Protein AF-0000000074319504 (afdb_homodimer)

Radius of gyration: 31.45 Å; Cα contacts (8 Å, |Δi|>4): 2400; chains: 2; bounding box: 63×89×68 Å

Foldseek 3Di:
DPPPPPPPPDPPPPPPDPDPPDCPVPVPPPPPDPVQQQVVKDKKKKKKWKWKWKFFDPLWDTKIWIKIKMKMKIKTDADQQKIWIWMKMWMATPDIDQQVAAIPPQRHGDDPRLLQAALVCSPDGGGLMATADTWMWGDDQQKIKIAFKAADPDQQFHQQQPHNGTKIFGWIKMWGDDPVAFKIKIKIWTAWIDFGSHRDIGGPQCLFCVNPVVPPPPPFDTDDWRTKIKMKMWGDDPFKIWMWMWIDTAQFKIKIKIKIWGDDPFKIKIKMKMKMATPHPDARPPDQRGNGDMWIKIKIKMWTDDPFWIKMKMKMWIAQRFFQARRVRRHARDGPQDDPLDHRGQAHGKIKIKIKIWGDPDPFKIKMKMKMWIDGPALVPCGGHVRSAATKIKIKIWMKGADDDPQHQKMKIKMKMAIAGPDDDDDPNNRPSHHNMMMIMIMMMGIDPPDDPCPDSVPD/DPPPPPPPPDPPPPPPDPDPPDCPVPVPPPPPDPVQQQVVKDKKKKKKWKWKWKFFDPLWDTKIWIKIKMKMKIKTDADQQKIWIWMKMWMATPDIDQQVAAIPPQRHGDDPRLLQAALVCSPDGGGLMATQDTWMWGDDQQKIKIAFKAADPDQQFHQQQPHNGTKIWGWIKMWGDDPVAFKIKIKIWTAWIDFGSHRDIGGPQCLFCVNPVVPPPPPFDTDDWRTKIKMKMWGDDPFKIWMWMWIDTAQFKIKIKIKIWGDDPFKIKIKMKMKMATPHPDDGPPDQRGNGDIWIKIKIKMWTDDDFWIKMKMKMWIAQRFFQARRVRRHARDGPQDDPLDHRGQAHGKMKIKIKIWGDPDPFKIKMKMKMWIDGPALVPCGGHVRRAATKIKIKIWMKGADDDPQHQKMKIKMKMAIAGPDDDDDPNNRPSHHNMMMIMIMMMGIDPPDDPCPDSVPD

Secondary structure (DSSP, 8-state):
--------------------------------SHHHHHHT-EEEEEEEEEEEEEE-STTS--EEEEEEEEEEEEEPPPBTTEEEEEEEEEEEEEEE--TTSPPTTT-PPP-SGGGGS-SSSTT--S-EEEEEEEEEEEEETTEEEEEEEE--B-SSSB----SSS--EEEEEEEEE--TT-SEEEEEEEEEEEE-TT-SS-EEHHHHTTGGGTTSS-TT--PPP---EEEEEEEEE-SSEEEEEEEEEETTTEEEEEEEEEEE-SSEEEEEEEEEEEE---S--TT-S--TT-EEEEEEEEEEEEETTEEEEEEEEEE-SSS-----GGG-----TT--TT---TTB-SEEEEEEEEEEE-SSSEEEEEEEEEEE---TT-TTTBTT-PPPEEEEEEEEEEE--GGGTTEEEEEEEEEEEESSS---GGGTTTTSSEEEEEEEEEEEES-SSGGGTS---/--------------------------------SHHHHHHT-EEEEEEEEEEEEEE-STTS--EEEEEEEEEEEEEPPPBTTEEEEEEEEEEEEEEE--TTSPPTTT-PPP-SGGGGS-SSSTT--S-EEEEEEEEEEEEETTEEEEEEEE--B-SSSB----SSS--EEEEEEEEE--TT-SEEEEEEEEEEEE-TT-SS-EEHHHHTTGGGTTSS-TT--PPP---EEEEEEEEE-SSEEEEEEEEEETTTEEEEEEEEEEE-SSEEEEEEEEEEEE---S--TT-S--TT-EEEEEEEEEEEEETTEEEEEEEEEE-SSS-----GGG-----TT--TT---TTB-SEEEEEEEEEEE-SSSEEEEEEEEEEE---TT-TTTBTT-PPPEEEEEEEEEEE--GGGTTEEEEEEEEEEEESSS---GGGTTTTSSEEEEEEEEEEEES-SSGGGTS---

Organism: NCBI:txid2715131

pLDDT: mean 86.61, std 19.58, range [21.05, 98.81]

Sequence (920 aa):
MRGILILLIFPVLLMAQDHELDTIQEDSWELHSLSDYFSKGKIKGHFRTYFMATNNTKDLSDYYAVGTGLGIGYETAVYKGLQGVISGFIIHNISSSDLTAPDPTTGVLNRYEIGLFDIEHRDNKHDLDRLEELYIKYTNNDHTLIFGKQFLETPVLNAQDSRMRPNLFEGLTYEYINPDKKINWGGGFIYRFSPRSTVDWYSTTETIGLYNSLSEENDKIFPESKGVVYGKIGYMTNKFKIDLWDFYFENLINNSLLTTTFENNHFKFGLQLFYQRSMVNESFEDFYYKADHSSGYLSTMVGYKFNKGIIKAAFSRISNSGQLLIPREYGKEKMYTTMPRERIEGIADANAFYLSTDLKLSESIDLRTSAGYYDLPEPTDSIKNRYGLPSFYHGVIDINYEFHGFLNGMEAHLLLTHKLAKADNIEPRYKINRVNMTNFSFILNYHFNQSKQEDYHGHKMRGILILLIFPVLLMAQDHELDTIQEDSWELHSLSDYFSKGKIKGHFRTYFMATNNTKDLSDYYAVGTGLGIGYETAVYKGLQGVISGFIIHNISSSDLTAPDPTTGVLNRYEIGLFDIEHRDNKHDLDRLEELYIKYTNNDHTLIFGKQFLETPVLNAQDSRMRPNLFEGLTYEYINPDKKINWGGGFIYRFSPRSTVDWYSTTETIGLYNSLSEENDKIFPESKGVVYGKIGYMTNKFKIDLWDFYFENLINNSLLTTTFENNHFKFGLQLFYQRSMVNESFEDFYYKADHSSGYLSTMVGYKFNKGIIKAAFSRISNSGQLLIPREYGKEKMYTTMPRERIEGIADANAFYLSTDLKLSESIDLRTSAGYYDLPEPTDSIKNRYGLPSFYHGVIDINYEFHGFLNGMEAHLLLTHKLAKADNIEPRYKINRVNMTNFSFILNYHFNQSKQEDYHGHK

Nearest PDB structures (foldseek):
  2y2x-assembly2_B  TM=8.230E-01  e=1.203E-19  Pseudomonas aeruginosa PAO1
  2y2x-assembly1_A  TM=8.076E-01  e=6.801E-20  Pseudomonas aeruginosa PAO1
  4ft6-assembly1_A  TM=8.486E-01  e=6.650E-19  Pseudomonas aeruginosa PAO1
  3sys-assembly2_B  TM=8.049E-01  e=2.902E-19  Pseudomonas aeruginosa
  2qtk-assembly2_B  TM=8.249E-01  e=9.842E-18  unclassified

Structure (mmCIF, N/CA/C/O backbone):
data_AF-0000000074319504-model_v1
#
loop_
_entity.id
_entity.type
_entity.pdbx_description
1 polymer 'Outer membrane porin, OprD family'
#
loop_
_atom_site.group_PDB
_atom_site.id
_atom_site.type_symbol
_atom_site.label_atom_id
_atom_site.label_alt_id
_atom_site.label_comp_id
_atom_site.label_asym_id
_atom_site.label_entity_id
_atom_site.label_seq_id
_atom_site.pdbx_PDB_ins_code
_atom_site.Cartn_x
_atom_site.Cartn_y
_atom_site.Cartn_z
_atom_site.occupancy
_atom_site.B_iso_or_equiv
_atom_site.auth_seq_id
_atom_site.auth_comp_id
_atom_site.auth_asym_id
_atom_site.auth_atom_id
_atom_site.pdbx_PDB_model_num
ATOM 1 N N . MET A 1 1 ? 10 14.367 -29.703 1 21.95 1 MET A N 1
ATOM 2 C CA . MET A 1 1 ? 8.656 14.93 -29.797 1 21.95 1 MET A CA 1
ATOM 3 C C . MET A 1 1 ? 7.609 13.938 -29.312 1 21.95 1 MET A C 1
ATOM 5 O O . MET A 1 1 ? 7.133 13.102 -30.078 1 21.95 1 MET A O 1
ATOM 9 N N . ARG A 1 2 ? 7.762 13.328 -28.172 1 23.23 2 ARG A N 1
ATOM 10 C CA . ARG A 1 2 ? 7.082 12.148 -27.641 1 23.23 2 ARG A CA 1
ATOM 11 C C . ARG A 1 2 ? 5.59 12.406 -27.469 1 23.23 2 ARG A C 1
ATOM 13 O O . ARG A 1 2 ? 5.188 13.273 -26.703 1 23.23 2 ARG A O 1
ATOM 20 N N . GLY A 1 3 ? 4.875 12.297 -28.641 1 22.27 3 GLY A N 1
ATOM 21 C CA . GLY A 1 3 ? 3.453 12.547 -28.828 1 22.27 3 GLY A CA 1
ATOM 22 C C . GLY A 1 3 ? 2.582 11.836 -27.812 1 22.27 3 GLY A C 1
ATOM 23 O O . GLY A 1 3 ? 2.684 10.625 -27.625 1 22.27 3 GLY A O 1
ATOM 24 N N . ILE A 1 4 ? 2.387 12.406 -26.75 1 24.52 4 ILE A N 1
ATOM 25 C CA . ILE A 1 4 ? 1.481 12.008 -25.672 1 24.52 4 ILE A CA 1
ATOM 26 C C . ILE A 1 4 ? 0.087 11.75 -26.234 1 24.52 4 ILE A C 1
ATOM 28 O O . ILE A 1 4 ? -0.548 12.672 -26.766 1 24.52 4 ILE A O 1
ATOM 32 N N . LEU A 1 5 ? -0.117 10.562 -26.891 1 22.16 5 LEU A N 1
ATOM 33 C CA . LEU A 1 5 ? -1.44 10.195 -27.375 1 22.16 5 LEU A CA 1
ATOM 34 C C . LEU A 1 5 ? -2.48 10.305 -26.266 1 22.16 5 LEU A C 1
ATOM 36 O O . LEU A 1 5 ? -2.404 9.586 -25.266 1 22.16 5 LEU A O 1
ATOM 40 N N . ILE A 1 6 ? -2.941 11.438 -25.969 1 24.5 6 ILE A N 1
ATOM 41 C CA . ILE A 1 6 ? -4.137 11.734 -25.188 1 24.5 6 ILE A CA 1
ATOM 42 C C . ILE A 1 6 ? -5.312 10.906 -25.703 1 24.5 6 ILE A C 1
ATOM 44 O O . ILE A 1 6 ? -5.777 11.125 -26.828 1 24.5 6 ILE A O 1
ATOM 48 N N . LEU A 1 7 ? -5.281 9.617 -25.516 1 23.94 7 LEU A N 1
ATOM 49 C CA . LEU A 1 7 ? -6.5 8.914 -25.891 1 23.94 7 LEU A CA 1
ATOM 50 C C . LEU A 1 7 ? -7.723 9.57 -25.25 1 23.94 7 LEU A C 1
ATOM 52 O O . LEU A 1 7 ? -7.832 9.648 -24.031 1 23.94 7 LEU A O 1
ATOM 56 N N . LEU A 1 8 ? -8.242 10.547 -25.922 1 23.91 8 LEU A N 1
ATOM 57 C CA . LEU A 1 8 ? -9.578 11.109 -25.75 1 23.91 8 LEU A CA 1
ATOM 58 C C . LEU A 1 8 ? -10.633 10.008 -25.719 1 23.91 8 LEU A C 1
ATOM 60 O O . LEU A 1 8 ? -10.797 9.273 -26.703 1 23.91 8 LEU A O 1
ATOM 64 N N . ILE A 1 9 ? -10.797 9.336 -24.688 1 25.55 9 ILE A N 1
ATOM 65 C CA . ILE A 1 9 ? -11.914 8.414 -24.547 1 25.55 9 ILE A CA 1
ATOM 66 C C . ILE A 1 9 ? -13.219 9.102 -24.938 1 25.55 9 ILE A C 1
ATOM 68 O O . ILE A 1 9 ? -13.648 10.055 -24.281 1 25.55 9 ILE A O 1
ATOM 72 N N . PHE A 1 10 ? -13.461 9.273 -26.25 1 23.5 10 PHE A N 1
ATOM 73 C CA . PHE A 1 10 ? -14.773 9.602 -26.797 1 23.5 10 PHE A CA 1
ATOM 74 C C . PHE A 1 10 ? -15.82 8.609 -26.312 1 23.5 10 PHE A C 1
ATOM 76 O O . PHE A 1 10 ? -15.555 7.406 -26.234 1 23.5 10 PHE A O 1
ATOM 83 N N . PRO A 1 11 ? -16.953 9.039 -25.75 1 27.05 11 PRO A N 1
ATOM 84 C CA . PRO A 1 11 ? -18.125 8.227 -25.422 1 27.05 11 PRO A CA 1
ATOM 85 C C . PRO A 1 11 ? -18.641 7.43 -26.625 1 27.05 11 PRO A C 1
ATOM 87 O O . PRO A 1 11 ? -19.031 8.016 -27.641 1 27.05 11 PRO A O 1
ATOM 90 N N . VAL A 1 12 ? -17.984 6.406 -27.062 1 24.83 12 VAL A N 1
ATOM 91 C CA . VAL A 1 12 ? -18.719 5.59 -28.016 1 24.83 12 VAL A CA 1
ATOM 92 C C . VAL A 1 12 ? -20.062 5.203 -27.438 1 24.83 12 VAL A C 1
ATOM 94 O O . VAL A 1 12 ? -20.141 4.531 -26.406 1 24.83 12 VAL A O 1
ATOM 97 N N . LEU A 1 13 ? -21.062 6.004 -27.656 1 25.22 13 LEU A N 1
ATOM 98 C CA . LEU A 1 13 ? -22.484 5.676 -27.547 1 25.22 13 LEU A CA 1
ATOM 99 C C . LEU A 1 13 ? -22.797 4.391 -28.312 1 25.22 13 LEU A C 1
ATOM 101 O O . LEU A 1 13 ? -22.875 4.395 -29.547 1 25.22 13 LEU A O 1
ATOM 105 N N . LEU A 1 14 ? -22.172 3.268 -27.938 1 24.97 14 LEU A N 1
ATOM 106 C CA . LEU A 1 14 ? -22.703 2.033 -28.531 1 24.97 14 LEU A CA 1
ATOM 107 C C . LEU A 1 14 ? -24.219 1.964 -28.375 1 24.97 14 LEU A C 1
ATOM 109 O O . LEU A 1 14 ? -24.75 2.205 -27.297 1 24.97 14 LEU A O 1
ATOM 113 N N . MET A 1 15 ? -24.938 2.131 -29.453 1 24.53 15 MET A N 1
ATOM 114 C CA . MET A 1 15 ? -26.344 1.807 -29.656 1 24.53 15 MET A CA 1
ATOM 115 C C . MET A 1 15 ? -26.625 0.363 -29.266 1 24.53 15 MET A C 1
ATOM 117 O O . MET A 1 15 ? -26.047 -0.568 -29.828 1 24.53 15 MET A O 1
ATOM 121 N N . ALA A 1 16 ? -26.875 0.075 -27.969 1 26.09 16 ALA A N 1
ATOM 122 C CA . ALA A 1 16 ? -27.406 -1.179 -27.438 1 26.09 16 ALA A CA 1
ATOM 123 C C . ALA A 1 16 ? -28.578 -1.675 -28.281 1 26.09 16 ALA A C 1
ATOM 125 O O . ALA A 1 16 ? -29.609 -0.991 -28.406 1 26.09 16 ALA A O 1
ATOM 126 N N . GLN A 1 17 ? -28.25 -2.506 -29.25 1 24.58 17 GLN A N 1
ATOM 127 C CA . GLN A 1 17 ? -29.375 -3.26 -29.781 1 24.58 17 GLN A CA 1
ATOM 128 C C . GLN A 1 17 ? -30.031 -4.117 -28.703 1 24.58 17 GLN A C 1
ATOM 130 O O . GLN A 1 17 ? -29.344 -4.641 -27.828 1 24.58 17 GLN A O 1
ATOM 135 N N . ASP A 1 18 ? -31.422 -4.168 -28.531 1 26.27 18 ASP A N 1
ATOM 136 C CA . ASP A 1 18 ? -32.438 -4.75 -27.656 1 26.27 18 ASP A CA 1
ATOM 137 C C . ASP A 1 18 ? -32.406 -6.277 -27.703 1 26.27 18 ASP A C 1
ATOM 139 O O . ASP A 1 18 ? -33.406 -6.922 -27.984 1 26.27 18 ASP A O 1
ATOM 143 N N . HIS A 1 19 ? -31.266 -6.934 -27.984 1 27.34 19 HIS A N 1
ATOM 144 C CA . HIS A 1 19 ? -31.703 -8.32 -28.031 1 27.34 19 HIS A CA 1
ATOM 145 C C . HIS A 1 19 ? -32.094 -8.82 -26.641 1 27.34 19 HIS A C 1
ATOM 147 O O . HIS A 1 19 ? -31.562 -8.336 -25.641 1 27.34 19 HIS A O 1
ATOM 153 N N . GLU A 1 20 ? -33.156 -9.711 -26.469 1 27.73 20 GLU A N 1
ATOM 154 C CA . GLU A 1 20 ? -33.844 -10.375 -25.359 1 27.73 20 GLU A CA 1
ATOM 155 C C . GLU A 1 20 ? -32.875 -11.188 -24.516 1 27.73 20 GLU A C 1
ATOM 157 O O . GLU A 1 20 ? -32.562 -12.328 -24.844 1 27.73 20 GLU A O 1
ATOM 162 N N . LEU A 1 21 ? -31.672 -10.656 -24.125 1 27.05 21 LEU A N 1
ATOM 163 C CA . LEU A 1 21 ? -30.766 -11.469 -23.312 1 27.05 21 LEU A CA 1
ATOM 164 C C . LEU A 1 21 ? -31.484 -11.969 -22.062 1 27.05 21 LEU A C 1
ATOM 166 O O . LEU A 1 21 ? -32.344 -11.273 -21.5 1 27.05 21 LEU A O 1
ATOM 170 N N . ASP A 1 22 ? -31.5 -13.211 -21.781 1 29.48 22 ASP A N 1
ATOM 171 C CA . ASP A 1 22 ? -31.891 -13.852 -20.531 1 29.48 22 ASP A CA 1
ATOM 172 C C . ASP A 1 22 ? -31.391 -13.062 -19.328 1 29.48 22 ASP A C 1
ATOM 174 O O . ASP A 1 22 ? -30.203 -12.719 -19.25 1 29.48 22 ASP A O 1
ATOM 178 N N . THR A 1 23 ? -32.25 -12.359 -18.516 1 28.44 23 THR A N 1
ATOM 179 C CA . THR A 1 23 ? -32.25 -11.32 -17.484 1 28.44 23 THR A CA 1
ATOM 180 C C . THR A 1 23 ? -31.453 -11.75 -16.266 1 28.44 23 THR A C 1
ATOM 182 O O . THR A 1 23 ? -31.906 -12.57 -15.469 1 28.44 23 THR A O 1
ATOM 185 N N . ILE A 1 24 ? -30.266 -12.297 -16.281 1 31.89 24 ILE A N 1
ATOM 186 C CA . ILE A 1 24 ? -29.703 -12.047 -14.961 1 31.89 24 ILE A CA 1
ATOM 187 C C . ILE A 1 24 ? -30.281 -10.75 -14.398 1 31.89 24 ILE A C 1
ATOM 189 O O . ILE A 1 24 ? -30.312 -9.727 -15.078 1 31.89 24 ILE A O 1
ATOM 193 N N . GLN A 1 25 ? -31.234 -10.836 -13.477 1 31.58 25 GLN A N 1
ATOM 194 C CA . GLN A 1 25 ? -31.859 -9.711 -12.781 1 31.58 25 GLN A CA 1
ATOM 195 C C . GLN A 1 25 ? -30.859 -8.57 -12.586 1 31.58 25 GLN A C 1
ATOM 197 O O . GLN A 1 25 ? -29.969 -8.648 -11.742 1 31.58 25 GLN A O 1
ATOM 202 N N . GLU A 1 26 ? -30.188 -8.055 -13.523 1 38.66 26 GLU A N 1
ATOM 203 C CA . GLU A 1 26 ? -29.625 -6.711 -13.453 1 38.66 26 GLU A CA 1
ATOM 204 C C . GLU A 1 26 ? -30.562 -5.773 -12.68 1 38.66 26 GLU A C 1
ATOM 206 O O . GLU A 1 26 ? -31.609 -5.367 -13.188 1 38.66 26 GLU A O 1
ATOM 211 N N . ASP A 1 27 ? -30.969 -6.102 -11.492 1 39.41 27 ASP A N 1
ATOM 212 C CA . ASP A 1 27 ? -31.688 -5.008 -10.836 1 39.41 27 ASP A CA 1
ATOM 213 C C . ASP A 1 27 ? -31.172 -3.654 -11.32 1 39.41 27 ASP A C 1
ATOM 215 O O . ASP A 1 27 ? -30 -3.32 -11.117 1 39.41 27 ASP A O 1
ATOM 219 N N . SER A 1 28 ? -31.469 -3.236 -12.438 1 44.66 28 SER A N 1
ATOM 220 C CA . SER A 1 28 ? -31.312 -1.896 -12.984 1 44.66 28 SER A CA 1
ATOM 221 C C . SER A 1 28 ? -31.359 -0.838 -11.891 1 44.66 28 SER A C 1
ATOM 223 O O . SER A 1 28 ? -32.438 -0.33 -11.555 1 44.66 28 SER A O 1
ATOM 225 N N . TRP A 1 29 ? -30.781 -1.142 -10.852 1 52.34 29 TRP A N 1
ATOM 226 C CA . TRP A 1 29 ? -30.797 -0.025 -9.906 1 52.34 29 TRP A CA 1
ATOM 227 C C . TRP A 1 29 ? -30.375 1.271 -10.602 1 52.34 29 TRP A C 1
ATOM 229 O O . TRP A 1 29 ? -29.484 1.268 -11.445 1 52.34 29 TRP A O 1
ATOM 239 N N . GLU A 1 30 ? -31.297 2.072 -10.938 1 60.12 30 GLU A N 1
ATOM 240 C CA . GLU A 1 30 ? -31.062 3.428 -11.43 1 60.12 30 GLU A CA 1
ATOM 241 C C . GLU A 1 30 ? -30.016 4.145 -10.586 1 60.12 30 GLU A C 1
ATOM 243 O O . GLU A 1 30 ? -30.062 4.121 -9.359 1 60.12 30 GLU A O 1
ATOM 248 N N . LEU A 1 31 ? -28.859 4.262 -11.266 1 65.69 31 LEU A N 1
ATOM 249 C CA . LEU A 1 31 ? -27.828 5.074 -10.625 1 65.69 31 LEU A CA 1
ATOM 250 C C . LEU A 1 31 ? -28.328 6.492 -10.375 1 65.69 31 LEU A C 1
ATOM 252 O O . LEU A 1 31 ? -28.594 7.234 -11.328 1 65.69 31 LEU A O 1
ATOM 256 N N . HIS A 1 32 ? -28.75 6.727 -9.211 1 71.38 32 HIS A N 1
ATOM 257 C CA . HIS A 1 32 ? -29.219 8.062 -8.875 1 71.38 32 HIS A CA 1
ATOM 258 C C . HIS A 1 32 ? -28.062 9.016 -8.617 1 71.38 32 HIS A C 1
ATOM 260 O O . HIS A 1 32 ? -28.188 10.227 -8.844 1 71.38 32 HIS A O 1
ATOM 266 N N . SER A 1 33 ? -27.016 8.367 -8.141 1 74.56 33 SER A N 1
ATOM 267 C CA . SER A 1 33 ? -25.828 9.164 -7.863 1 74.56 33 SER A CA 1
ATOM 268 C C . SER A 1 33 ? -24.562 8.344 -8.07 1 74.56 33 SER A C 1
ATOM 270 O O . SER A 1 33 ? -24.609 7.113 -8.086 1 74.56 33 SER A O 1
ATOM 272 N N . LEU A 1 34 ? -23.516 8.984 -8.359 1 78.56 34 LEU A N 1
ATOM 273 C CA . LEU A 1 34 ? -22.219 8.336 -8.484 1 78.56 34 LEU A CA 1
ATOM 274 C C . LEU A 1 34 ? -21.891 7.527 -7.23 1 78.56 34 LEU A C 1
ATOM 276 O O . LEU A 1 34 ? -21.266 6.469 -7.309 1 78.56 34 LEU A O 1
ATOM 280 N N . SER A 1 35 ? -22.438 8 -6.172 1 75.25 35 SER A N 1
ATOM 281 C CA . SER A 1 35 ? -22.203 7.34 -4.895 1 75.25 35 SER A CA 1
ATOM 282 C C . SER A 1 35 ? -22.828 5.949 -4.863 1 75.25 35 SER A C 1
ATOM 284 O O . SER A 1 35 ? -22.328 5.047 -4.199 1 75.25 35 SER A O 1
ATOM 286 N N . ASP A 1 36 ? -23.891 5.824 -5.605 1 76.19 36 ASP A N 1
ATOM 287 C CA . ASP A 1 36 ? -24.562 4.535 -5.652 1 76.19 36 ASP A CA 1
ATOM 288 C C . ASP A 1 36 ? -23.672 3.463 -6.273 1 76.19 36 ASP A C 1
ATOM 290 O O . ASP A 1 36 ? -23.703 2.305 -5.855 1 76.19 36 ASP A O 1
ATOM 294 N N . TYR A 1 37 ? -22.938 3.934 -7.172 1 76.38 37 TYR A N 1
ATOM 295 C CA . TYR A 1 37 ? -22.031 3.023 -7.852 1 76.38 37 TYR A CA 1
ATOM 296 C C . TYR A 1 37 ? -21.016 2.443 -6.875 1 76.38 37 TYR A C 1
ATOM 298 O O . TYR A 1 37 ? -20.641 1.268 -6.973 1 76.38 37 TYR A O 1
ATOM 306 N N . PHE A 1 38 ? -20.672 3.133 -5.906 1 78 38 PHE A N 1
ATOM 307 C CA . PHE A 1 38 ? -19.656 2.715 -4.957 1 78 38 PHE A CA 1
ATOM 308 C C . PHE A 1 38 ? -20.297 2.111 -3.707 1 78 38 PHE A C 1
ATOM 310 O O . PHE A 1 38 ? -19.781 1.134 -3.156 1 78 38 PHE A O 1
ATOM 317 N N . SER A 1 39 ? -21.438 2.611 -3.35 1 75.12 39 SER A N 1
ATOM 318 C CA . SER A 1 39 ? -22.031 2.195 -2.082 1 75.12 39 SER A CA 1
ATOM 319 C C . SER A 1 39 ? -22.688 0.825 -2.201 1 75.12 39 SER A C 1
ATOM 321 O O . SER A 1 39 ? -22.844 0.116 -1.206 1 75.12 39 SER A O 1
ATOM 323 N N . LYS A 1 40 ? -23.047 0.477 -3.383 1 78.56 40 LYS A N 1
ATOM 324 C CA . LYS A 1 40 ? -23.719 -0.804 -3.582 1 78.56 40 LYS A CA 1
ATOM 325 C C . LYS A 1 40 ? -22.734 -1.883 -4.012 1 78.56 40 LYS A C 1
ATOM 327 O O . LYS A 1 40 ? -23.125 -2.932 -4.523 1 78.56 40 LYS A O 1
ATOM 332 N N . GLY A 1 41 ? -21.578 -1.602 -3.842 1 83.56 41 GLY A N 1
ATOM 333 C CA . GLY A 1 41 ? -20.547 -2.578 -4.176 1 83.56 41 GLY A CA 1
ATOM 334 C C . GLY A 1 41 ? -20.359 -3.637 -3.107 1 83.56 41 GLY A C 1
ATOM 335 O O . GLY A 1 41 ? -21.219 -3.803 -2.234 1 83.56 41 GLY A O 1
ATOM 336 N N . LYS A 1 42 ? -19.391 -4.512 -3.33 1 82.75 42 LYS A N 1
ATOM 337 C CA . LYS A 1 42 ? -19.125 -5.621 -2.42 1 82.75 42 LYS A CA 1
ATOM 338 C C . LYS A 1 42 ? -17.688 -5.57 -1.897 1 82.75 42 LYS A C 1
ATOM 340 O O . LYS A 1 42 ? -16.75 -5.34 -2.662 1 82.75 42 LYS A O 1
ATOM 345 N N . ILE A 1 43 ? -17.609 -5.754 -0.52 1 81.81 43 ILE A N 1
ATOM 346 C CA . ILE A 1 43 ? -16.297 -5.812 0.111 1 81.81 43 ILE A CA 1
ATOM 347 C C . ILE A 1 43 ? -15.844 -7.27 0.22 1 81.81 43 ILE A C 1
ATOM 349 O O . ILE A 1 43 ? -16.656 -8.164 0.445 1 81.81 43 ILE A O 1
ATOM 353 N N . LYS A 1 44 ? -14.656 -7.508 -0.036 1 84.75 44 LYS A N 1
ATOM 354 C CA . LYS A 1 44 ? -14.047 -8.82 0.177 1 84.75 44 LYS A CA 1
ATOM 355 C C . LYS A 1 44 ? -12.812 -8.719 1.062 1 84.75 44 LYS A C 1
ATOM 357 O O . LYS A 1 44 ? -12.133 -7.688 1.077 1 84.75 44 LYS A O 1
ATOM 362 N N . GLY A 1 45 ? -12.578 -9.742 1.844 1 85.19 45 GLY A N 1
ATOM 363 C CA . GLY A 1 45 ? -11.422 -9.758 2.725 1 85.19 45 GLY A CA 1
ATOM 364 C C . GLY A 1 45 ? -10.781 -11.133 2.842 1 85.19 45 GLY A C 1
ATOM 365 O O . GLY A 1 45 ? -11.445 -12.148 2.621 1 85.19 45 GLY A O 1
ATOM 366 N N . HIS A 1 46 ? -9.562 -11.094 3.098 1 89 46 HIS A N 1
ATOM 367 C CA . HIS A 1 46 ? -8.789 -12.32 3.225 1 89 46 HIS A CA 1
ATOM 368 C C . HIS A 1 46 ? -7.688 -12.172 4.27 1 89 46 HIS A C 1
ATOM 370 O O . HIS A 1 46 ? -6.961 -11.172 4.273 1 89 46 HIS A O 1
ATOM 376 N N . PHE A 1 47 ? -7.73 -13.07 5.266 1 90.81 47 PHE A N 1
ATOM 377 C CA . PHE A 1 47 ? -6.664 -13.18 6.25 1 90.81 47 PHE A CA 1
ATOM 378 C C . PHE A 1 47 ? -5.855 -14.453 6.039 1 90.81 47 PHE A C 1
ATOM 380 O O . PHE A 1 47 ? -6.418 -15.516 5.758 1 90.81 47 PHE A O 1
ATOM 387 N N . ARG A 1 48 ? -4.516 -14.359 6.141 1 95.69 48 ARG A N 1
ATOM 388 C CA . ARG A 1 48 ? -3.645 -15.516 5.984 1 95.69 48 ARG A CA 1
ATOM 389 C C . ARG A 1 48 ? -2.523 -15.508 7.02 1 95.69 48 ARG A C 1
ATOM 391 O O . ARG A 1 48 ? -1.863 -14.484 7.215 1 95.69 48 ARG A O 1
ATOM 398 N N . THR A 1 49 ? -2.371 -16.562 7.691 1 97.56 49 THR A N 1
ATOM 399 C CA . THR A 1 49 ? -1.179 -16.828 8.484 1 97.56 49 THR A CA 1
ATOM 400 C C . THR A 1 49 ? -0.427 -18.031 7.934 1 97.56 49 THR A C 1
ATOM 402 O O . THR A 1 49 ? -1.015 -19.094 7.73 1 97.56 49 THR A O 1
ATOM 405 N N . TYR A 1 50 ? 0.847 -17.828 7.703 1 98.38 50 TYR A N 1
ATOM 406 C CA . TYR A 1 50 ? 1.653 -18.828 7.02 1 98.38 50 TYR A CA 1
ATOM 407 C C . TYR A 1 50 ? 2.9 -19.172 7.828 1 98.38 50 TYR A C 1
ATOM 409 O O . TYR A 1 50 ? 3.779 -18.328 8.016 1 98.38 50 TYR A O 1
ATOM 417 N N . PHE A 1 51 ? 2.941 -20.375 8.367 1 98.56 51 PHE A N 1
ATOM 418 C CA . PHE A 1 51 ? 4.156 -20.922 8.961 1 98.56 51 PHE A CA 1
ATOM 419 C C . PHE A 1 51 ? 4.871 -21.844 7.984 1 98.56 51 PHE A C 1
ATOM 421 O O . PHE A 1 51 ? 4.27 -22.766 7.445 1 98.56 51 PHE A O 1
ATOM 428 N N . MET A 1 52 ? 6.148 -21.609 7.77 1 98.5 52 MET A N 1
ATOM 429 C CA . MET A 1 52 ? 6.973 -22.453 6.906 1 98.5 52 MET A CA 1
ATOM 430 C C . MET A 1 52 ? 8.312 -22.766 7.574 1 98.5 52 MET A C 1
ATOM 432 O O . MET A 1 52 ? 8.914 -21.906 8.203 1 98.5 52 MET A O 1
ATOM 436 N N . ALA A 1 53 ? 8.711 -23.969 7.453 1 98.62 53 ALA A N 1
ATOM 437 C CA . ALA A 1 53 ? 10.016 -24.359 7.977 1 98.62 53 ALA A CA 1
ATOM 438 C C . ALA A 1 53 ? 10.688 -25.375 7.059 1 98.62 53 ALA A C 1
ATOM 440 O O . ALA A 1 53 ? 10.023 -26.25 6.484 1 98.62 53 ALA A O 1
ATOM 441 N N . THR A 1 54 ? 11.953 -25.234 6.918 1 98.56 54 THR A N 1
ATOM 442 C CA . THR A 1 54 ? 12.758 -26.172 6.152 1 98.56 54 THR A CA 1
ATOM 443 C C . THR A 1 54 ? 13.859 -26.766 7.02 1 98.56 54 THR A C 1
ATOM 445 O O . THR A 1 54 ? 14.656 -26.047 7.613 1 98.56 54 THR A O 1
ATOM 448 N N . ASN A 1 55 ? 13.906 -28.078 7.117 1 98.5 55 ASN A N 1
ATOM 449 C CA . ASN A 1 55 ? 15.008 -28.812 7.738 1 98.5 55 ASN A CA 1
ATOM 450 C C . ASN A 1 55 ? 15.953 -29.391 6.691 1 98.5 55 ASN A C 1
ATOM 452 O O . ASN A 1 55 ? 15.602 -30.344 5.992 1 98.5 55 ASN A O 1
ATOM 456 N N . ASN A 1 56 ? 17.125 -28.859 6.652 1 98.06 56 ASN A N 1
ATOM 457 C CA . ASN A 1 56 ? 18.141 -29.344 5.719 1 98.06 56 ASN A CA 1
ATOM 458 C C . ASN A 1 56 ? 19 -30.438 6.348 1 98.06 56 ASN A C 1
ATOM 460 O O . ASN A 1 56 ? 18.75 -30.859 7.48 1 98.06 56 ASN A O 1
ATOM 464 N N . THR A 1 57 ? 19.891 -31 5.406 1 95.38 57 THR A N 1
ATOM 465 C CA . THR A 1 57 ? 20.781 -32.031 5.895 1 95.38 57 THR A CA 1
ATOM 466 C C . THR A 1 57 ? 21.703 -31.484 6.98 1 95.38 57 THR A C 1
ATOM 468 O O . THR A 1 57 ? 21.906 -30.266 7.074 1 95.38 57 THR A O 1
ATOM 471 N N . LYS A 1 58 ? 22.344 -32.406 7.656 1 90.94 58 LYS A N 1
ATOM 472 C CA . LYS A 1 58 ? 23.203 -32.031 8.781 1 90.94 58 LYS A CA 1
ATOM 473 C C . LYS A 1 58 ? 24.281 -31.062 8.344 1 90.94 58 LYS A C 1
ATOM 475 O O . LYS A 1 58 ? 24.828 -31.172 7.25 1 90.94 58 LYS A O 1
ATOM 480 N N . ASP A 1 59 ? 24.625 -30.016 9.055 1 92 59 ASP A N 1
ATOM 481 C CA . ASP A 1 59 ? 25.688 -29.047 8.867 1 92 59 ASP A CA 1
ATOM 482 C C . ASP A 1 59 ? 25.234 -27.906 7.965 1 92 59 ASP A C 1
ATOM 484 O O . ASP A 1 59 ? 26 -26.969 7.707 1 92 59 ASP A O 1
ATOM 488 N N . LEU A 1 60 ? 24.094 -27.984 7.43 1 96.69 60 LEU A N 1
ATOM 489 C CA . LEU A 1 60 ? 23.531 -26.875 6.66 1 96.69 60 LEU A CA 1
ATOM 490 C C . LEU A 1 60 ? 22.453 -26.156 7.457 1 96.69 60 LEU A C 1
ATOM 492 O O . LEU A 1 60 ? 21.859 -26.734 8.367 1 96.69 60 LEU A O 1
ATOM 496 N N . SER A 1 61 ? 22.203 -24.922 7.137 1 97.12 61 SER A N 1
ATOM 497 C CA . SER A 1 61 ? 21.281 -24.078 7.902 1 97.12 61 SER A CA 1
ATOM 498 C C . SER A 1 61 ? 19.844 -24.547 7.754 1 97.12 61 SER A C 1
ATOM 500 O O . SER A 1 61 ? 19.391 -24.859 6.648 1 97.12 61 SER A O 1
ATOM 502 N N . ASP A 1 62 ? 19.125 -24.656 8.852 1 98.06 62 ASP A N 1
ATOM 503 C CA . ASP A 1 62 ? 17.656 -24.781 8.859 1 98.06 62 ASP A CA 1
ATOM 504 C C . ASP A 1 62 ? 17 -23.391 8.922 1 98.06 62 ASP A C 1
ATOM 506 O O . ASP A 1 62 ? 17.641 -22.422 9.328 1 98.06 62 ASP A O 1
ATOM 510 N N . TYR A 1 63 ? 15.789 -23.344 8.484 1 98.31 63 TYR A N 1
ATOM 511 C CA . TYR A 1 63 ? 15.102 -22.062 8.422 1 98.31 63 TYR A CA 1
ATOM 512 C C . TYR A 1 63 ? 13.656 -22.188 8.891 1 98.31 63 TYR A C 1
ATOM 514 O O . TYR A 1 63 ? 13.078 -23.281 8.844 1 98.31 63 TYR A O 1
ATOM 522 N N . TYR A 1 64 ? 13.109 -21.109 9.367 1 98.31 64 TYR A N 1
ATOM 523 C CA . TYR A 1 64 ? 11.68 -21 9.617 1 98.31 64 TYR A CA 1
ATOM 524 C C . TYR A 1 64 ? 11.203 -19.562 9.422 1 98.31 64 TYR A C 1
ATOM 526 O O . TYR A 1 64 ? 12.008 -18.625 9.445 1 98.31 64 TYR A O 1
ATOM 534 N N . ALA A 1 65 ? 9.93 -19.391 9.141 1 98.38 65 ALA A N 1
ATOM 535 C CA . ALA A 1 65 ? 9.289 -18.078 9.07 1 98.38 65 ALA A CA 1
ATOM 536 C C . ALA A 1 65 ? 7.801 -18.188 9.391 1 98.38 65 ALA A C 1
ATOM 538 O O . ALA A 1 65 ? 7.152 -19.172 9.055 1 98.38 65 ALA A O 1
ATOM 539 N N . VAL A 1 66 ? 7.262 -17.203 10.047 1 98.12 66 VAL A N 1
ATOM 540 C CA . VAL A 1 66 ? 5.832 -17.031 10.281 1 98.12 66 VAL A CA 1
ATOM 541 C C . VAL A 1 66 ? 5.395 -15.648 9.789 1 98.12 66 VAL A C 1
ATOM 543 O O . VAL A 1 66 ? 5.867 -14.625 10.289 1 98.12 66 VAL A O 1
ATOM 546 N N . GLY A 1 67 ? 4.625 -15.664 8.789 1 96.88 67 GLY A N 1
ATOM 547 C CA . GLY A 1 67 ? 4.059 -14.43 8.273 1 96.88 67 GLY A CA 1
ATOM 548 C C . GLY A 1 67 ? 2.551 -14.352 8.43 1 96.88 67 GLY A C 1
ATOM 549 O O . GLY A 1 67 ? 1.864 -15.375 8.367 1 96.88 67 GLY A O 1
ATOM 550 N N . THR A 1 68 ? 2.037 -13.188 8.672 1 95.88 68 THR A N 1
ATOM 551 C CA . THR A 1 68 ? 0.601 -12.938 8.68 1 95.88 68 THR A CA 1
ATOM 552 C C . THR A 1 68 ? 0.253 -11.766 7.762 1 95.88 68 THR A C 1
ATOM 554 O O . THR A 1 68 ? 1.103 -10.922 7.473 1 95.88 68 THR A O 1
ATOM 557 N N . GLY A 1 69 ? -0.913 -11.875 7.148 1 93.25 69 GLY A N 1
ATOM 558 C CA . GLY A 1 69 ? -1.322 -10.812 6.246 1 93.25 69 GLY A CA 1
ATOM 559 C C . GLY A 1 69 ? -2.824 -10.609 6.207 1 93.25 69 GLY A C 1
ATOM 560 O O . GLY A 1 69 ? -3.584 -11.461 6.672 1 93.25 69 GLY A O 1
ATOM 561 N N . LEU A 1 70 ? -3.186 -9.492 5.781 1 89.62 70 LEU A N 1
ATOM 562 C CA . LEU A 1 70 ? -4.578 -9.078 5.641 1 89.62 70 LEU A CA 1
ATOM 563 C C . LEU A 1 70 ? -4.801 -8.367 4.309 1 89.62 70 LEU A C 1
ATOM 565 O O . LEU A 1 70 ? -3.992 -7.527 3.906 1 89.62 70 LEU A O 1
ATOM 569 N N . GLY A 1 71 ? -5.758 -8.836 3.59 1 87.94 71 GLY A N 1
ATOM 570 C CA . GLY A 1 71 ? -6.152 -8.203 2.342 1 87.94 71 GLY A CA 1
ATOM 571 C C . GLY A 1 71 ? -7.602 -7.762 2.328 1 87.94 71 GLY A C 1
ATOM 572 O O . GLY A 1 71 ? -8.469 -8.445 2.881 1 87.94 71 GLY A O 1
ATOM 573 N N . ILE A 1 72 ? -7.855 -6.594 1.734 1 85.5 72 ILE A N 1
ATOM 574 C CA . ILE A 1 72 ? -9.211 -6.09 1.549 1 85.5 72 ILE A CA 1
ATOM 575 C C . ILE A 1 72 ? -9.414 -5.688 0.09 1 85.5 72 ILE A C 1
ATOM 577 O O . ILE A 1 72 ? -8.492 -5.211 -0.567 1 85.5 72 ILE A O 1
ATOM 581 N N . GLY A 1 73 ? -10.539 -6.043 -0.374 1 86.69 73 GLY A N 1
ATOM 582 C CA . GLY A 1 73 ? -10.922 -5.676 -1.729 1 86.69 73 GLY A CA 1
ATOM 583 C C . GLY A 1 73 ? -12.344 -5.148 -1.827 1 86.69 73 GLY A C 1
ATOM 584 O O . GLY A 1 73 ? -13.164 -5.406 -0.95 1 86.69 73 GLY A O 1
ATOM 585 N N . TYR A 1 74 ? -12.562 -4.312 -2.816 1 85.56 74 TYR A N 1
ATOM 586 C CA . TYR A 1 74 ? -13.891 -3.764 -3.082 1 85.56 74 TYR A CA 1
ATOM 587 C C . TYR A 1 74 ? -14.227 -3.844 -4.566 1 85.56 74 TYR A C 1
ATOM 589 O O . TYR A 1 74 ? -13.375 -3.562 -5.418 1 85.56 74 TYR A O 1
ATOM 597 N N . GLU A 1 75 ? -15.375 -4.324 -4.77 1 89.44 75 GLU A N 1
ATOM 598 C CA . GLU A 1 75 ? -15.953 -4.344 -6.109 1 89.44 75 GLU A CA 1
ATOM 599 C C . GLU A 1 75 ? -17.172 -3.428 -6.199 1 89.44 75 GLU A C 1
ATOM 601 O O . GLU A 1 75 ? -18.125 -3.57 -5.426 1 89.44 75 GLU A O 1
ATOM 606 N N . THR A 1 76 ? -17.125 -2.502 -7.18 1 87.38 76 THR A N 1
ATOM 607 C CA . THR A 1 76 ? -18.281 -1.62 -7.355 1 87.38 76 THR A CA 1
ATOM 608 C C . THR A 1 76 ? -19.469 -2.387 -7.93 1 87.38 76 THR A C 1
ATOM 610 O O . THR A 1 76 ? -19.328 -3.525 -8.383 1 87.38 76 THR A O 1
ATOM 613 N N . ALA A 1 77 ? -20.641 -1.73 -7.84 1 87.5 77 ALA A N 1
ATOM 614 C CA . ALA A 1 77 ? -21.781 -2.287 -8.562 1 87.5 77 ALA A CA 1
ATOM 615 C C . ALA A 1 77 ? -21.516 -2.303 -10.062 1 87.5 77 ALA A C 1
ATOM 617 O O . ALA A 1 77 ? -20.625 -1.621 -10.555 1 87.5 77 ALA A O 1
ATOM 618 N N . VAL A 1 78 ? -22.219 -3.207 -10.727 1 88.56 78 VAL A N 1
ATOM 619 C CA . VAL A 1 78 ? -22.094 -3.271 -12.18 1 88.56 78 VAL A CA 1
ATOM 620 C C . VAL A 1 78 ? -23.094 -2.303 -12.82 1 88.56 78 VAL A C 1
ATOM 622 O O . VAL A 1 78 ? -24.281 -2.342 -12.539 1 88.56 78 VAL A O 1
ATOM 625 N N . TYR A 1 79 ? -22.609 -1.404 -13.594 1 87.31 79 TYR A N 1
ATOM 626 C CA . TYR A 1 79 ? -23.438 -0.481 -14.344 1 87.31 79 TYR A CA 1
ATOM 627 C C . TYR A 1 79 ? -23.172 -0.589 -15.844 1 87.31 79 TYR A C 1
ATOM 629 O O . TYR A 1 79 ? -22.078 -0.238 -16.312 1 87.31 79 TYR A O 1
ATOM 637 N N . LYS A 1 80 ? -24.141 -0.974 -16.562 1 89.75 80 LYS A N 1
ATOM 638 C CA . LYS A 1 80 ? -24.031 -1.155 -18 1 89.75 80 LYS A CA 1
ATOM 639 C C . LYS A 1 80 ? -22.812 -2.016 -18.344 1 89.75 80 LYS A C 1
ATOM 641 O O . LYS A 1 80 ? -22.047 -1.683 -19.25 1 89.75 80 LYS A O 1
ATOM 646 N N . GLY A 1 81 ? -22.562 -3.004 -17.531 1 92.56 81 GLY A N 1
ATOM 647 C CA . GLY A 1 81 ? -21.516 -3.979 -17.766 1 92.56 81 GLY A CA 1
ATOM 648 C C . GLY A 1 81 ? -20.172 -3.551 -17.203 1 92.56 81 GLY A C 1
ATOM 649 O O . GLY A 1 81 ? -19.203 -4.312 -17.234 1 92.56 81 GLY A O 1
ATOM 650 N N . LEU A 1 82 ? -20.125 -2.332 -16.719 1 93.31 82 LEU A N 1
ATOM 651 C CA . LEU A 1 82 ? -18.875 -1.796 -16.219 1 93.31 82 LEU A CA 1
ATOM 652 C C . LEU A 1 82 ? -18.766 -1.97 -14.703 1 93.31 82 LEU A C 1
ATOM 654 O O . LEU A 1 82 ? -19.75 -1.746 -13.984 1 93.31 82 LEU A O 1
ATOM 658 N N . GLN A 1 83 ? -17.609 -2.438 -14.297 1 93.25 83 GLN A N 1
ATOM 659 C CA . GLN A 1 83 ? -17.359 -2.66 -12.883 1 93.25 83 GLN A CA 1
ATOM 660 C C . GLN A 1 83 ? -15.922 -2.277 -12.516 1 93.25 83 GLN A C 1
ATOM 662 O O . GLN A 1 83 ? -14.984 -2.574 -13.266 1 93.25 83 GLN A O 1
ATOM 667 N N . GLY A 1 84 ? -15.719 -1.548 -11.422 1 92.06 84 GLY A N 1
ATOM 668 C CA . GLY A 1 84 ? -14.398 -1.264 -10.883 1 92.06 84 GLY A CA 1
ATOM 669 C C . GLY A 1 84 ? -14.031 -2.152 -9.711 1 92.06 84 GLY A C 1
ATOM 670 O O . GLY A 1 84 ? -14.883 -2.484 -8.883 1 92.06 84 GLY A O 1
ATOM 671 N N . VAL A 1 85 ? -12.797 -2.576 -9.695 1 92.81 85 VAL A N 1
ATOM 672 C CA . VAL A 1 85 ? -12.328 -3.424 -8.609 1 92.81 85 VAL A CA 1
ATOM 673 C C . VAL A 1 85 ? -11 -2.885 -8.062 1 92.81 85 VAL A C 1
ATOM 675 O O . VAL A 1 85 ? -10.133 -2.463 -8.836 1 92.81 85 VAL A O 1
ATOM 678 N N . ILE A 1 86 ? -10.875 -2.76 -6.77 1 89.69 86 ILE A N 1
ATOM 679 C CA . ILE A 1 86 ? -9.633 -2.393 -6.109 1 89.69 86 ILE A CA 1
ATOM 680 C C . ILE A 1 86 ? -9.375 -3.328 -4.934 1 89.69 86 ILE A C 1
ATOM 682 O O . ILE A 1 86 ? -10.312 -3.742 -4.246 1 89.69 86 ILE A O 1
ATOM 686 N N . SER A 1 87 ? -8.164 -3.791 -4.773 1 90.56 87 SER A N 1
ATOM 687 C CA . SER A 1 87 ? -7.816 -4.59 -3.604 1 90.56 87 SER A CA 1
ATOM 688 C C . SER A 1 87 ? -6.355 -4.387 -3.211 1 90.56 87 SER A C 1
ATOM 690 O O . SER A 1 87 ? -5.539 -3.963 -4.031 1 90.56 87 SER A O 1
ATOM 692 N N . GLY A 1 88 ? -6.039 -4.629 -1.951 1 88.44 88 GLY A N 1
ATOM 693 C CA . GLY A 1 88 ? -4.691 -4.559 -1.409 1 88.44 88 GLY A CA 1
ATOM 694 C C . GLY A 1 88 ? -4.422 -5.605 -0.345 1 88.44 88 GLY A C 1
ATOM 695 O O . GLY A 1 88 ? -5.352 -6.238 0.163 1 88.44 88 GLY A O 1
ATOM 696 N N . PHE A 1 89 ? -3.199 -5.82 -0.068 1 90.12 89 PHE A N 1
ATOM 697 C CA . PHE A 1 89 ? -2.777 -6.82 0.906 1 90.12 89 PHE A CA 1
ATOM 698 C C . PHE A 1 89 ? -1.529 -6.359 1.648 1 90.12 89 PHE A C 1
ATOM 700 O O . PHE A 1 89 ? -0.618 -5.785 1.047 1 90.12 89 PHE A O 1
ATOM 707 N N . ILE A 1 90 ? -1.53 -6.543 2.979 1 89.38 90 ILE A N 1
ATOM 708 C CA . ILE A 1 90 ? -0.373 -6.191 3.793 1 89.38 90 ILE A CA 1
ATOM 709 C C . ILE A 1 90 ? 0.144 -7.434 4.52 1 89.38 90 ILE A C 1
ATOM 711 O O . ILE A 1 90 ? -0.643 -8.266 4.973 1 89.38 90 ILE A O 1
ATOM 715 N N . ILE A 1 91 ? 1.468 -7.547 4.566 1 93.5 91 ILE A N 1
ATOM 716 C CA . ILE A 1 91 ? 2.105 -8.688 5.215 1 93.5 91 ILE A CA 1
ATOM 717 C C . ILE A 1 91 ? 2.994 -8.203 6.359 1 93.5 91 ILE A C 1
ATOM 719 O O . ILE A 1 91 ? 3.652 -7.168 6.246 1 93.5 91 ILE A O 1
ATOM 723 N N . HIS A 1 92 ? 2.977 -8.898 7.426 1 90.94 92 HIS A N 1
ATOM 724 C CA . HIS A 1 92 ? 3.887 -8.688 8.547 1 90.94 92 HIS A CA 1
ATOM 725 C C . HIS A 1 92 ? 4.664 -9.961 8.875 1 90.94 92 HIS A C 1
ATOM 727 O O . HIS A 1 92 ? 4.074 -11.039 8.992 1 90.94 92 HIS A O 1
ATOM 733 N N . ASN A 1 93 ? 5.984 -9.852 8.875 1 95.62 93 ASN A N 1
ATOM 734 C CA . ASN A 1 93 ? 6.824 -10.938 9.352 1 95.62 93 ASN A CA 1
ATOM 735 C C . ASN A 1 93 ? 6.805 -11.039 10.875 1 95.62 93 ASN A C 1
ATOM 737 O O . ASN A 1 93 ? 7.477 -10.266 11.562 1 95.62 93 ASN A O 1
ATOM 741 N N . ILE A 1 94 ? 6.078 -11.953 11.438 1 94.38 94 ILE A N 1
ATOM 742 C CA . ILE A 1 94 ? 5.953 -12.109 12.883 1 94.38 94 ILE A CA 1
ATOM 743 C C . ILE A 1 94 ? 7.273 -12.609 13.461 1 94.38 94 ILE A C 1
ATOM 745 O O . ILE A 1 94 ? 7.75 -12.094 14.477 1 94.38 94 ILE A O 1
ATOM 749 N N . SER A 1 95 ? 7.805 -13.656 12.883 1 96.31 95 SER A N 1
ATOM 750 C CA . SER A 1 95 ? 9.062 -14.258 13.312 1 96.31 95 SER A CA 1
ATOM 751 C C . SER A 1 95 ? 9.688 -15.086 12.195 1 96.31 95 SER A C 1
ATOM 753 O O . SER A 1 95 ? 8.984 -15.758 11.445 1 96.31 95 SER A O 1
ATOM 755 N N . SER A 1 96 ? 11.016 -14.961 12.109 1 97.44 96 SER A N 1
ATOM 756 C CA . SER A 1 96 ? 11.719 -15.781 11.125 1 97.44 96 SER A CA 1
ATOM 757 C C . SER A 1 96 ? 13.195 -15.93 11.492 1 97.44 96 SER A C 1
ATOM 759 O O . SER A 1 96 ? 13.711 -15.188 12.328 1 97.44 96 SER A O 1
ATOM 761 N N . SER A 1 97 ? 13.805 -16.891 10.867 1 97.25 97 SER A N 1
ATOM 762 C CA . SER A 1 97 ? 15.266 -16.938 10.859 1 97.25 97 SER A CA 1
ATOM 763 C C . SER A 1 97 ? 15.859 -15.719 10.164 1 97.25 97 SER A C 1
ATOM 765 O O . SER A 1 97 ? 15.125 -14.922 9.562 1 97.25 97 SER A O 1
ATOM 767 N N . ASP A 1 98 ? 17.172 -15.547 10.375 1 96.38 98 ASP A N 1
ATOM 768 C CA . ASP A 1 98 ? 17.844 -14.508 9.586 1 96.38 98 ASP A CA 1
ATOM 769 C C . ASP A 1 98 ? 17.875 -14.883 8.109 1 96.38 98 ASP A C 1
ATOM 771 O O . ASP A 1 98 ? 18.75 -15.641 7.68 1 96.38 98 ASP A O 1
ATOM 775 N N . LEU A 1 99 ? 17.062 -14.297 7.395 1 95.56 99 LEU A N 1
ATOM 776 C CA . LEU A 1 99 ? 16.906 -14.672 5.996 1 95.56 99 LEU A CA 1
ATOM 777 C C . LEU A 1 99 ? 17.828 -13.844 5.105 1 95.56 99 LEU A C 1
ATOM 779 O O . LEU A 1 99 ? 17.844 -14.016 3.887 1 95.56 99 LEU A O 1
ATOM 783 N N . THR A 1 100 ? 18.531 -12.938 5.754 1 94 100 THR A N 1
ATOM 784 C CA . THR A 1 100 ? 19.484 -12.109 5.016 1 94 100 THR A CA 1
ATOM 785 C C . THR A 1 100 ? 20.859 -12.789 4.953 1 94 100 THR A C 1
ATOM 787 O O . THR A 1 100 ? 21.672 -12.477 4.086 1 94 100 THR A O 1
ATOM 790 N N . ALA A 1 101 ? 21.141 -13.68 5.863 1 94.94 101 ALA A N 1
ATOM 791 C CA . ALA A 1 101 ? 22.453 -14.305 5.98 1 94.94 101 ALA A CA 1
ATOM 792 C C . ALA A 1 101 ? 22.547 -15.562 5.121 1 94.94 101 ALA A C 1
ATOM 794 O O . ALA A 1 101 ? 21.672 -16.422 5.18 1 94.94 101 ALA A O 1
ATOM 795 N N . PRO A 1 102 ? 23.547 -15.625 4.316 1 95.38 102 PRO A N 1
ATOM 796 C CA . PRO A 1 102 ? 23.766 -16.875 3.6 1 95.38 102 PRO A CA 1
ATOM 797 C C . PRO A 1 102 ? 24.172 -18.031 4.523 1 95.38 102 PRO A C 1
ATOM 799 O O . PRO A 1 102 ? 24.656 -17.781 5.633 1 95.38 102 PRO A O 1
ATOM 802 N N . ASP A 1 103 ? 23.922 -19.219 4.078 1 96.75 103 ASP A N 1
ATOM 803 C CA . ASP A 1 103 ? 24.422 -20.375 4.812 1 96.75 103 ASP A CA 1
ATOM 804 C C . ASP A 1 103 ? 25.953 -20.312 4.957 1 96.75 103 ASP A C 1
ATOM 806 O O . ASP A 1 103 ? 26.656 -20.141 3.965 1 96.75 103 ASP A O 1
ATOM 810 N N . PRO A 1 104 ? 26.438 -20.5 6.117 1 96.12 104 PRO A N 1
ATOM 811 C CA . PRO A 1 104 ? 27.875 -20.328 6.324 1 96.12 104 PRO A CA 1
ATOM 812 C C . PRO A 1 104 ? 28.719 -21.359 5.582 1 96.12 104 PRO A C 1
ATOM 814 O O . PRO A 1 104 ? 29.859 -21.094 5.23 1 96.12 104 PRO A O 1
ATOM 817 N N . THR A 1 105 ? 28.203 -22.516 5.312 1 95.75 105 THR A N 1
ATOM 818 C CA . THR A 1 105 ? 28.953 -23.594 4.676 1 95.75 105 THR A CA 1
ATOM 819 C C . THR A 1 105 ? 28.953 -23.438 3.16 1 95.75 105 THR A C 1
ATOM 821 O O . THR A 1 105 ? 29.953 -23.703 2.504 1 95.75 105 THR A O 1
ATOM 824 N N . THR A 1 106 ? 27.891 -22.969 2.605 1 95.44 106 THR A N 1
ATOM 825 C CA . THR A 1 106 ? 27.734 -23.047 1.158 1 95.44 106 THR A CA 1
ATOM 826 C C . THR A 1 106 ? 27.703 -21.641 0.548 1 95.44 106 THR A C 1
ATOM 828 O O . THR A 1 106 ? 27.906 -21.484 -0.657 1 95.44 106 THR A O 1
ATOM 831 N N . GLY A 1 107 ? 27.359 -20.625 1.362 1 94.31 107 GLY A N 1
ATOM 832 C CA . GLY A 1 107 ? 27.219 -19.281 0.855 1 94.31 107 GLY A CA 1
ATOM 833 C C . GLY A 1 107 ? 25.891 -19.047 0.139 1 94.31 107 GLY A C 1
ATOM 834 O O . GLY A 1 107 ? 25.656 -17.984 -0.415 1 94.31 107 GLY A O 1
ATOM 835 N N . VAL A 1 108 ? 25.031 -20.031 0.164 1 93.31 108 VAL A N 1
ATOM 836 C CA . VAL A 1 108 ? 23.766 -19.953 -0.548 1 93.31 108 VAL A CA 1
ATOM 837 C C . VAL A 1 108 ? 22.719 -19.266 0.334 1 93.31 108 VAL A C 1
ATOM 839 O O . VAL A 1 108 ? 22.641 -19.531 1.534 1 93.31 108 VAL A O 1
ATOM 842 N N . LEU A 1 109 ? 21.875 -18.375 -0.245 1 93.69 109 LEU A N 1
ATOM 843 C CA . LEU A 1 109 ? 20.797 -17.688 0.471 1 93.69 109 LEU A CA 1
ATOM 844 C C . LEU A 1 109 ? 19.562 -18.578 0.59 1 93.69 109 LEU A C 1
ATOM 846 O O . LEU A 1 109 ? 19.375 -19.484 -0.225 1 93.69 109 LEU A O 1
ATOM 850 N N . ASN A 1 110 ? 18.797 -18.25 1.592 1 94.88 110 ASN A N 1
ATOM 851 C CA . ASN A 1 110 ? 17.562 -18.969 1.799 1 94.88 110 ASN A CA 1
ATOM 852 C C . ASN A 1 110 ? 16.641 -18.859 0.586 1 94.88 110 ASN A C 1
ATOM 854 O O . ASN A 1 110 ? 16.531 -17.797 -0.029 1 94.88 110 ASN A O 1
ATOM 858 N N . ARG A 1 111 ? 15.859 -19.922 0.362 1 92.88 111 ARG A N 1
ATOM 859 C CA . ARG A 1 111 ? 15.055 -20 -0.855 1 92.88 111 ARG A CA 1
ATOM 860 C C . ARG A 1 111 ? 13.57 -20.031 -0.528 1 92.88 111 ARG A C 1
ATOM 862 O O . ARG A 1 111 ? 12.758 -19.422 -1.22 1 92.88 111 ARG A O 1
ATOM 869 N N . TYR A 1 112 ? 13.117 -20.703 0.452 1 96 112 TYR A N 1
ATOM 870 C CA . TYR A 1 112 ? 11.703 -21 0.66 1 96 112 TYR A CA 1
ATOM 871 C C . TYR A 1 112 ? 11.047 -19.953 1.552 1 96 112 TYR A C 1
ATOM 873 O O . TYR A 1 112 ? 10.156 -19.219 1.107 1 96 112 TYR A O 1
ATOM 881 N N . GLU A 1 113 ? 11.594 -19.766 2.711 1 97.62 113 GLU A N 1
ATOM 882 C CA . GLU A 1 113 ? 10.953 -18.938 3.721 1 97.62 113 GLU A CA 1
ATOM 883 C C . GLU A 1 113 ? 10.945 -17.469 3.301 1 97.62 113 GLU A C 1
ATOM 885 O O . GLU A 1 113 ? 9.984 -16.734 3.566 1 97.62 113 GLU A O 1
ATOM 890 N N . ILE A 1 114 ? 12.023 -17.047 2.621 1 95.56 114 ILE A N 1
ATOM 891 C CA . ILE A 1 114 ? 12.125 -15.664 2.197 1 95.56 114 ILE A CA 1
ATOM 892 C C . ILE A 1 114 ? 10.992 -15.336 1.229 1 95.56 114 ILE A C 1
ATOM 894 O O . ILE A 1 114 ? 10.594 -14.172 1.103 1 95.56 114 ILE A O 1
ATOM 898 N N . GLY A 1 115 ? 10.414 -16.359 0.574 1 95.38 115 GLY A N 1
ATOM 899 C CA . GLY A 1 115 ? 9.336 -16.188 -0.382 1 95.38 115 GLY A CA 1
ATOM 900 C C . GLY A 1 115 ? 8.055 -15.656 0.25 1 95.38 115 GLY A C 1
ATOM 901 O O . GLY A 1 115 ? 7.16 -15.18 -0.451 1 95.38 115 GLY A O 1
ATOM 902 N N . LEU A 1 116 ? 7.93 -15.734 1.557 1 96.62 116 LEU A N 1
ATOM 903 C CA . LEU A 1 116 ? 6.754 -15.219 2.252 1 96.62 116 LEU A CA 1
ATOM 904 C C . LEU A 1 116 ? 6.785 -13.695 2.318 1 96.62 116 LEU A C 1
ATOM 906 O O . LEU A 1 116 ? 5.766 -13.062 2.594 1 96.62 116 LEU A O 1
ATOM 910 N N . PHE A 1 117 ? 8.008 -13.18 2.045 1 95.62 117 PHE A N 1
ATOM 911 C CA . PHE A 1 117 ? 8.188 -11.758 2.299 1 95.62 117 PHE A CA 1
ATOM 912 C C . PHE A 1 117 ? 8.711 -11.047 1.054 1 95.62 117 PHE A C 1
ATOM 914 O O . PHE A 1 117 ? 8.156 -11.211 -0.036 1 95.62 117 PHE A O 1
ATOM 921 N N . ASP A 1 118 ? 9.664 -10.133 1.229 1 92.56 118 ASP A N 1
ATOM 922 C CA . ASP A 1 118 ? 10.219 -9.398 0.098 1 92.56 118 ASP A CA 1
ATOM 923 C C . ASP A 1 118 ? 11.648 -9.836 -0.194 1 92.56 118 ASP A C 1
ATOM 925 O O . ASP A 1 118 ? 12.57 -9.531 0.572 1 92.56 118 ASP A O 1
ATOM 929 N N . ILE A 1 119 ? 11.891 -10.375 -1.313 1 91.56 119 ILE A N 1
ATOM 930 C CA . ILE A 1 119 ? 13.195 -10.93 -1.655 1 91.56 119 ILE A CA 1
ATOM 931 C C . ILE A 1 119 ? 14.164 -9.797 -1.988 1 91.56 119 ILE A C 1
ATOM 933 O O . ILE A 1 119 ? 15.383 -9.984 -1.929 1 91.56 119 ILE A O 1
ATOM 937 N N . GLU A 1 120 ? 13.594 -8.656 -2.381 1 87.25 120 GLU A N 1
ATOM 938 C CA . GLU A 1 120 ? 14.453 -7.531 -2.752 1 87.25 120 GLU A CA 1
ATOM 939 C C . GLU A 1 120 ? 15.023 -6.844 -1.517 1 87.25 120 GLU A C 1
ATOM 941 O O . GLU A 1 120 ? 16.109 -6.254 -1.574 1 87.25 120 GLU A O 1
ATOM 946 N N . HIS A 1 121 ? 14.203 -6.887 -0.515 1 87.94 121 HIS A N 1
ATOM 947 C CA . HIS A 1 121 ? 14.633 -6.324 0.761 1 87.94 121 HIS A CA 1
ATOM 948 C C . HIS A 1 121 ? 14.414 -7.316 1.9 1 87.94 121 HIS A C 1
ATOM 950 O O . HIS A 1 121 ? 13.492 -7.152 2.701 1 87.94 121 HIS A O 1
ATOM 956 N N . ARG A 1 122 ? 15.367 -8.156 2.027 1 90.44 122 ARG A N 1
ATOM 957 C CA . ARG A 1 122 ? 15.242 -9.336 2.887 1 90.44 122 ARG A CA 1
ATOM 958 C C . ARG A 1 122 ? 15.188 -8.93 4.355 1 90.44 122 ARG A C 1
ATOM 960 O O . ARG A 1 122 ? 14.773 -9.719 5.207 1 90.44 122 ARG A O 1
ATOM 967 N N . ASP A 1 123 ? 15.578 -7.707 4.656 1 88.06 123 ASP A N 1
ATOM 968 C CA . ASP A 1 123 ? 15.609 -7.234 6.039 1 88.06 123 ASP A CA 1
ATOM 969 C C . ASP A 1 123 ? 14.305 -6.527 6.406 1 88.06 123 ASP A C 1
ATOM 971 O O . ASP A 1 123 ? 14.062 -6.23 7.578 1 88.06 123 ASP A O 1
ATOM 975 N N . ASN A 1 124 ? 13.508 -6.324 5.43 1 82.94 124 ASN A N 1
ATOM 976 C CA . ASN A 1 124 ? 12.25 -5.625 5.695 1 82.94 124 ASN A CA 1
ATOM 977 C C . ASN A 1 124 ? 11.211 -6.562 6.297 1 82.94 124 ASN A C 1
ATOM 979 O O . ASN A 1 124 ? 10.719 -7.469 5.621 1 82.94 124 ASN A O 1
ATOM 983 N N . LYS A 1 125 ? 10.859 -6.266 7.496 1 85.12 125 LYS A N 1
ATOM 984 C CA . LYS A 1 125 ? 9.938 -7.168 8.188 1 85.12 125 LYS A CA 1
ATOM 985 C C . LYS A 1 125 ? 8.57 -6.523 8.367 1 85.12 125 LYS A C 1
ATOM 987 O O . LYS A 1 125 ? 7.637 -7.164 8.859 1 85.12 125 LYS A O 1
ATOM 992 N N . HIS A 1 126 ? 8.516 -5.277 7.977 1 77.56 126 HIS A N 1
ATOM 993 C CA . HIS A 1 126 ? 7.297 -4.547 8.297 1 77.56 126 HIS A CA 1
ATOM 994 C C . HIS A 1 126 ? 6.742 -3.836 7.062 1 77.56 126 HIS A C 1
ATOM 996 O O . HIS A 1 126 ? 7.469 -3.613 6.094 1 77.56 126 HIS A O 1
ATOM 1002 N N . ASP A 1 127 ? 5.461 -3.586 7.082 1 72.31 127 ASP A N 1
ATOM 1003 C CA . ASP A 1 127 ? 4.75 -2.734 6.133 1 72.31 127 ASP A CA 1
ATOM 1004 C C . ASP A 1 127 ? 4.934 -3.236 4.703 1 72.31 127 ASP A C 1
ATOM 1006 O O . ASP A 1 127 ? 5.242 -2.457 3.799 1 72.31 127 ASP A O 1
ATOM 1010 N N . LEU A 1 128 ? 4.879 -4.543 4.648 1 82.69 128 LEU A N 1
ATOM 1011 C CA . LEU A 1 128 ? 4.953 -5.125 3.314 1 82.69 128 LEU A CA 1
ATOM 1012 C C . LEU A 1 128 ? 3.605 -5.043 2.607 1 82.69 128 LEU A C 1
ATOM 1014 O O . LEU A 1 128 ? 2.982 -6.07 2.328 1 82.69 128 LEU A O 1
ATOM 1018 N N . ASP A 1 129 ? 3.236 -3.779 2.244 1 83.12 129 ASP A N 1
ATOM 1019 C CA . ASP A 1 129 ? 1.936 -3.562 1.618 1 83.12 129 ASP A CA 1
ATOM 1020 C C . ASP A 1 129 ? 2.066 -3.471 0.1 1 83.12 129 ASP A C 1
ATOM 1022 O O . ASP A 1 129 ? 3.107 -3.057 -0.415 1 83.12 129 ASP A O 1
ATOM 1026 N N . ARG A 1 130 ? 1.029 -3.941 -0.575 1 85.81 130 ARG A N 1
ATOM 1027 C CA . ARG A 1 130 ? 0.993 -3.93 -2.033 1 85.81 130 ARG A CA 1
ATOM 1028 C C . ARG A 1 130 ? -0.435 -3.775 -2.545 1 85.81 130 ARG A C 1
ATOM 1030 O O . ARG A 1 130 ? -1.353 -4.434 -2.047 1 85.81 130 ARG A O 1
ATOM 1037 N N . LEU A 1 131 ? -0.595 -2.793 -3.48 1 87.44 131 LEU A N 1
ATOM 1038 C CA . LEU A 1 131 ? -1.812 -2.791 -4.285 1 87.44 131 LEU A CA 1
ATOM 1039 C C . LEU A 1 131 ? -1.918 -4.066 -5.113 1 87.44 131 LEU A C 1
ATOM 1041 O O . LEU A 1 131 ? -0.962 -4.453 -5.789 1 87.44 131 LEU A O 1
ATOM 1045 N N . GLU A 1 132 ? -3.012 -4.777 -5.039 1 91.12 132 GLU A N 1
ATOM 1046 C CA . GLU A 1 132 ? -3.104 -6.055 -5.738 1 91.12 132 GLU A CA 1
ATOM 1047 C C . GLU A 1 132 ? -3.965 -5.934 -6.996 1 91.12 132 GLU A C 1
ATOM 1049 O O . GLU A 1 132 ? -3.535 -6.312 -8.086 1 91.12 132 GLU A O 1
ATOM 1054 N N . GLU A 1 133 ? -5.168 -5.422 -6.77 1 93.31 133 GLU A N 1
ATOM 1055 C CA . GLU A 1 133 ? -6.051 -5.25 -7.918 1 93.31 133 GLU A CA 1
ATOM 1056 C C . GLU A 1 133 ? -6.457 -3.789 -8.086 1 93.31 133 GLU A C 1
ATOM 1058 O O . GLU A 1 133 ? -6.688 -3.084 -7.105 1 93.31 133 GLU A O 1
ATOM 1063 N N . LEU A 1 134 ? -6.441 -3.297 -9.203 1 93.06 134 LEU A N 1
ATOM 1064 C CA . LEU A 1 134 ? -6.965 -2.016 -9.664 1 93.06 134 LEU A CA 1
ATOM 1065 C C . LEU A 1 134 ? -7.32 -2.074 -11.148 1 93.06 134 LEU A C 1
ATOM 1067 O O . LEU A 1 134 ? -6.477 -1.807 -12.008 1 93.06 134 LEU A O 1
ATOM 1071 N N . TYR A 1 135 ? -8.586 -2.393 -11.398 1 95.38 135 TYR A N 1
ATOM 1072 C CA . TYR A 1 135 ? -8.938 -2.562 -12.805 1 95.38 135 TYR A CA 1
ATOM 1073 C C . TYR A 1 135 ? -10.406 -2.215 -13.047 1 95.38 135 TYR A C 1
ATOM 1075 O O . TYR A 1 135 ? -11.188 -2.123 -12.102 1 95.38 135 TYR A O 1
ATOM 1083 N N . ILE A 1 136 ? -10.664 -1.972 -14.273 1 96.19 136 ILE A N 1
ATOM 1084 C CA . ILE A 1 136 ? -12.031 -1.846 -14.781 1 96.19 136 ILE A CA 1
ATOM 1085 C C . ILE A 1 136 ? -12.398 -3.092 -15.586 1 96.19 136 ILE A C 1
ATOM 1087 O O . ILE A 1 136 ? -11.609 -3.564 -16.406 1 96.19 136 ILE A O 1
ATOM 1091 N N . LYS A 1 137 ? -13.508 -3.643 -15.32 1 96.56 137 LYS A N 1
ATOM 1092 C CA . LYS A 1 137 ? -14.031 -4.832 -15.984 1 96.56 137 LYS A CA 1
ATOM 1093 C C . LYS A 1 137 ? -15.305 -4.516 -16.766 1 96.56 137 LYS A C 1
ATOM 1095 O O . LYS A 1 137 ? -16.172 -3.797 -16.281 1 96.56 137 LYS A O 1
ATOM 1100 N N . TYR A 1 138 ? -15.336 -4.859 -17.984 1 97.38 138 TYR A N 1
ATOM 1101 C CA . TYR A 1 138 ? -16.531 -4.734 -18.812 1 97.38 138 TYR A CA 1
ATOM 1102 C C . TYR A 1 138 ? -17.047 -6.105 -19.219 1 97.38 138 TYR A C 1
ATOM 1104 O O . TYR A 1 138 ? -16.297 -6.934 -19.75 1 97.38 138 TYR A O 1
ATOM 1112 N N . THR A 1 139 ? -18.266 -6.375 -18.922 1 95.38 139 THR A N 1
ATOM 1113 C CA . THR A 1 139 ? -18.906 -7.629 -19.297 1 95.38 139 THR A CA 1
ATOM 1114 C C . THR A 1 139 ? -20.141 -7.363 -20.156 1 95.38 139 THR A C 1
ATOM 1116 O O . THR A 1 139 ? -20.984 -6.527 -19.797 1 95.38 139 THR A O 1
ATOM 1119 N N . ASN A 1 140 ? -20.266 -8 -21.172 1 94.62 140 ASN A N 1
ATOM 1120 C CA . ASN A 1 140 ? -21.422 -7.961 -22.047 1 94.62 140 ASN A CA 1
ATOM 1121 C C . ASN A 1 140 ? -21.719 -9.328 -22.656 1 94.62 140 ASN A C 1
ATOM 1123 O O . ASN A 1 140 ? -21.031 -9.773 -23.578 1 94.62 140 ASN A O 1
ATOM 1127 N N . ASN A 1 141 ? -22.766 -9.922 -22.109 1 91.12 141 ASN A N 1
ATOM 1128 C CA . ASN A 1 141 ? -23.109 -11.281 -22.5 1 91.12 141 ASN A CA 1
ATOM 1129 C C . ASN A 1 141 ? -21.984 -12.258 -22.188 1 91.12 141 ASN A C 1
ATOM 1131 O O . ASN A 1 141 ? -21.578 -12.398 -21.031 1 91.12 141 ASN A O 1
ATOM 1135 N N . ASP A 1 142 ? -21.359 -12.797 -23.25 1 93.69 142 ASP A N 1
ATOM 1136 C CA . ASP A 1 142 ? -20.359 -13.844 -23.031 1 93.69 142 ASP A CA 1
ATOM 1137 C C . ASP A 1 142 ? -18.953 -13.289 -23.172 1 93.69 142 ASP A C 1
ATOM 1139 O O . ASP A 1 142 ? -17.969 -14.047 -23.172 1 93.69 142 ASP A O 1
ATOM 1143 N N . HIS A 1 143 ? -18.922 -11.93 -23.234 1 97.06 143 HIS A N 1
ATOM 1144 C CA . HIS A 1 143 ? -17.641 -11.266 -23.406 1 97.06 143 HIS A CA 1
ATOM 1145 C C . HIS A 1 143 ? -17.203 -10.586 -22.109 1 97.06 143 HIS A C 1
ATOM 1147 O O . HIS A 1 143 ? -18.016 -9.938 -21.438 1 97.06 143 HIS A O 1
ATOM 1153 N N . THR A 1 144 ? -15.992 -10.789 -21.781 1 97.31 144 THR A N 1
ATOM 1154 C CA . THR A 1 144 ? -15.422 -10.125 -20.625 1 97.31 144 THR A CA 1
ATOM 1155 C C . THR A 1 144 ? -14.102 -9.453 -20.969 1 97.31 144 THR A C 1
ATOM 1157 O O . THR A 1 144 ? -13.203 -10.086 -21.547 1 97.31 144 THR A O 1
ATOM 1160 N N . LEU A 1 145 ? -13.961 -8.18 -20.656 1 98.19 145 LEU A N 1
ATOM 1161 C CA . LEU A 1 145 ? -12.75 -7.387 -20.844 1 98.19 145 LEU A CA 1
ATOM 1162 C C . LEU A 1 145 ? -12.281 -6.809 -19.5 1 98.19 145 LEU A C 1
ATOM 1164 O O . LEU A 1 145 ? -13.086 -6.27 -18.75 1 98.19 145 LEU A O 1
ATOM 1168 N N . ILE A 1 146 ? -11.047 -6.98 -19.172 1 98.06 146 ILE A N 1
ATOM 1169 C CA . ILE A 1 146 ? -10.484 -6.422 -17.938 1 98.06 146 ILE A CA 1
ATOM 1170 C C . ILE A 1 146 ? -9.242 -5.598 -18.281 1 98.06 146 ILE A C 1
ATOM 1172 O O . ILE A 1 146 ? -8.367 -6.055 -19 1 98.06 146 ILE A O 1
ATOM 1176 N N . PHE A 1 147 ? -9.156 -4.348 -17.812 1 97.94 147 PHE A N 1
ATOM 1177 C CA . PHE A 1 147 ? -7.992 -3.492 -18.016 1 97.94 147 PHE A CA 1
ATOM 1178 C C . PHE A 1 147 ? -7.453 -3 -16.672 1 97.94 147 PHE A C 1
ATOM 1180 O O . PHE A 1 147 ? -8.164 -2.34 -15.914 1 97.94 147 PHE A O 1
ATOM 1187 N N . GLY A 1 148 ? -6.215 -3.391 -16.344 1 97.12 148 GLY A N 1
ATOM 1188 C CA . GLY A 1 148 ? -5.559 -2.953 -15.125 1 97.12 148 GLY A CA 1
ATOM 1189 C C . GLY A 1 148 ? -4.832 -4.074 -14.406 1 97.12 148 GLY A C 1
ATOM 1190 O O . GLY A 1 148 ? -4.41 -5.051 -15.031 1 97.12 148 GLY A O 1
ATOM 1191 N N . LYS A 1 149 ? -4.512 -3.809 -13.133 1 96.19 149 LYS A N 1
ATOM 1192 C CA . LYS A 1 149 ? -3.895 -4.809 -12.266 1 96.19 149 LYS A CA 1
ATOM 1193 C C . LYS A 1 149 ? -4.887 -5.906 -11.898 1 96.19 149 LYS A C 1
ATOM 1195 O O . LYS A 1 149 ? -5.934 -5.629 -11.312 1 96.19 149 LYS A O 1
ATOM 1200 N N . GLN A 1 150 ? -4.594 -7.137 -12.227 1 96.94 150 GLN A N 1
ATOM 1201 C CA . GLN A 1 150 ? -5.582 -8.203 -12.133 1 96.94 150 GLN A CA 1
ATOM 1202 C C . GLN A 1 150 ? -4.922 -9.547 -11.82 1 96.94 150 GLN A C 1
ATOM 1204 O O . GLN A 1 150 ? -3.703 -9.688 -11.945 1 96.94 150 GLN A O 1
ATOM 1209 N N . PHE A 1 151 ? -5.816 -10.5 -11.484 1 94.06 151 PHE A N 1
ATOM 1210 C CA . PHE A 1 151 ? -5.422 -11.898 -11.375 1 94.06 151 PHE A CA 1
ATOM 1211 C C . PHE A 1 151 ? -5.52 -12.594 -12.727 1 94.06 151 PHE A C 1
ATOM 1213 O O . PHE A 1 151 ? -6.457 -12.352 -13.484 1 94.06 151 PHE A O 1
ATOM 1220 N N . LEU A 1 152 ? -4.527 -13.359 -12.969 1 94.75 152 LEU A N 1
ATOM 1221 C CA . LEU A 1 152 ? -4.527 -14.148 -14.195 1 94.75 152 LEU A CA 1
ATOM 1222 C C . LEU A 1 152 ? -4.125 -15.586 -13.922 1 94.75 152 LEU A C 1
ATOM 1224 O O . LEU A 1 152 ? -3.201 -15.844 -13.141 1 94.75 152 LEU A O 1
ATOM 1228 N N . GLU A 1 153 ? -4.875 -16.516 -14.5 1 94.5 153 GLU A N 1
ATOM 1229 C CA . GLU A 1 153 ? -4.551 -17.938 -14.398 1 94.5 153 GLU A CA 1
ATOM 1230 C C . GLU A 1 153 ? -4.465 -18.594 -15.781 1 94.5 153 GLU A C 1
ATOM 1232 O O . GLU A 1 153 ? -5.488 -18.938 -16.375 1 94.5 153 GLU A O 1
ATOM 1237 N N . THR A 1 154 ? -3.346 -18.672 -16.25 1 95.88 154 THR A N 1
ATOM 1238 C CA . THR A 1 154 ? -3.033 -19.375 -17.5 1 95.88 154 THR A CA 1
ATOM 1239 C C . THR A 1 154 ? -1.951 -20.422 -17.266 1 95.88 154 THR A C 1
ATOM 1241 O O . THR A 1 154 ? -1.389 -20.516 -16.172 1 95.88 154 THR A O 1
ATOM 1244 N N . PRO A 1 155 ? -1.689 -21.219 -18.219 1 95 155 PRO A N 1
ATOM 1245 C CA . PRO A 1 155 ? -0.661 -22.234 -18.016 1 95 155 PRO A CA 1
ATOM 1246 C C . PRO A 1 155 ? 0.737 -21.641 -17.859 1 95 155 PRO A C 1
ATOM 1248 O O . PRO A 1 155 ? 1.617 -22.281 -17.266 1 95 155 PRO A O 1
ATOM 1251 N N . VAL A 1 156 ? 0.946 -20.484 -18.391 1 95.06 156 VAL A N 1
ATOM 1252 C CA . VAL A 1 156 ? 2.279 -19.891 -18.344 1 95.06 156 VAL A CA 1
ATOM 1253 C C . VAL A 1 156 ? 2.283 -18.688 -17.391 1 95.06 156 VAL A C 1
ATOM 1255 O O . VAL A 1 156 ? 3.17 -18.562 -16.547 1 95.06 156 VAL A O 1
ATOM 1258 N N . LEU A 1 157 ? 1.329 -17.812 -17.562 1 95.81 157 LEU A N 1
ATOM 1259 C CA . LEU A 1 157 ? 1.114 -16.688 -16.641 1 95.81 157 LEU A CA 1
ATOM 1260 C C . LEU A 1 157 ? 0.095 -17.047 -15.57 1 95.81 157 LEU A C 1
ATOM 1262 O O . LEU A 1 157 ? -1.109 -17.078 -15.836 1 95.81 157 LEU A O 1
ATOM 1266 N N . ASN A 1 158 ? 0.627 -17.234 -14.375 1 95.5 158 ASN A N 1
ATOM 1267 C CA . ASN A 1 158 ? -0.325 -17.688 -13.359 1 95.5 158 ASN A CA 1
ATOM 1268 C C . ASN A 1 158 ? 0.055 -17.172 -11.977 1 95.5 158 ASN A C 1
ATOM 1270 O O . ASN A 1 158 ? 1.193 -16.766 -11.75 1 95.5 158 ASN A O 1
ATOM 1274 N N . ALA A 1 159 ? -0.862 -17.266 -11.078 1 93.75 159 ALA A N 1
ATOM 1275 C CA . ALA A 1 159 ? -0.754 -16.625 -9.766 1 93.75 159 ALA A CA 1
ATOM 1276 C C . ALA A 1 159 ? 0.264 -17.359 -8.891 1 93.75 159 ALA A C 1
ATOM 1278 O O . ALA A 1 159 ? 0.953 -16.734 -8.086 1 93.75 159 ALA A O 1
ATOM 1279 N N . GLN A 1 160 ? 0.391 -18.656 -9.047 1 91.94 160 GLN A N 1
ATOM 1280 C CA . GLN A 1 160 ? 1.27 -19.438 -8.18 1 91.94 160 GLN A CA 1
ATOM 1281 C C . GLN A 1 160 ? 1.095 -19.031 -6.719 1 91.94 160 GLN A C 1
ATOM 1283 O O . GLN A 1 160 ? 2.066 -18.688 -6.047 1 91.94 160 GLN A O 1
ATOM 1288 N N . ASP A 1 161 ? -0.118 -19.094 -6.23 1 87.19 161 ASP A N 1
ATOM 1289 C CA . ASP A 1 161 ? -0.419 -18.609 -4.887 1 87.19 161 ASP A CA 1
ATOM 1290 C C . ASP A 1 161 ? 0.051 -19.609 -3.83 1 87.19 161 ASP A C 1
ATOM 1292 O O . ASP A 1 161 ? -0.764 -20.188 -3.107 1 87.19 161 ASP A O 1
ATOM 1296 N N . SER A 1 162 ? 1.329 -19.688 -3.668 1 90.75 162 SER A N 1
ATOM 1297 C CA . SER A 1 162 ? 1.919 -20.672 -2.758 1 90.75 162 SER A CA 1
ATOM 1298 C C . SER A 1 162 ? 2.654 -19.984 -1.611 1 90.75 162 SER A C 1
ATOM 1300 O O . SER A 1 162 ? 3.311 -20.641 -0.805 1 90.75 162 SER A O 1
ATOM 1302 N N . ARG A 1 163 ? 2.586 -18.672 -1.571 1 95.38 163 ARG A N 1
ATOM 1303 C CA . ARG A 1 163 ? 3.184 -17.875 -0.514 1 95.38 163 ARG A CA 1
ATOM 1304 C C . ARG A 1 163 ? 2.15 -16.938 0.12 1 95.38 163 ARG A C 1
ATOM 1306 O O . ARG A 1 163 ? 0.979 -17.297 0.242 1 95.38 163 ARG A O 1
ATOM 1313 N N . MET A 1 164 ? 2.609 -15.828 0.6 1 95.12 164 MET A N 1
ATOM 1314 C CA . MET A 1 164 ? 1.663 -14.914 1.241 1 95.12 164 MET A CA 1
ATOM 1315 C C . MET A 1 164 ? 0.802 -14.203 0.202 1 95.12 164 MET A C 1
ATOM 1317 O O . MET A 1 164 ? -0.334 -13.82 0.488 1 95.12 164 MET A O 1
ATOM 1321 N N . ARG A 1 165 ? 1.397 -14.047 -0.977 1 93 165 ARG A N 1
ATOM 1322 C CA . ARG A 1 165 ? 0.688 -13.359 -2.051 1 93 165 ARG A CA 1
ATOM 1323 C C . ARG A 1 165 ? 1.014 -13.977 -3.406 1 93 165 ARG A C 1
ATOM 1325 O O . ARG A 1 165 ? 2.121 -14.477 -3.617 1 93 165 ARG A O 1
ATOM 1332 N N . PRO A 1 166 ? 0.089 -13.867 -4.293 1 95.19 166 PRO A N 1
ATOM 1333 C CA . PRO A 1 166 ? 0.311 -14.453 -5.617 1 95.19 166 PRO A CA 1
ATOM 1334 C C . PRO A 1 166 ? 1.007 -13.492 -6.578 1 95.19 166 PRO A C 1
ATOM 1336 O O . PRO A 1 166 ? 1.25 -12.336 -6.23 1 95.19 166 PRO A O 1
ATOM 1339 N N . ASN A 1 167 ? 1.394 -14.062 -7.73 1 95.69 167 ASN A N 1
ATOM 1340 C CA . ASN A 1 167 ? 1.747 -13.203 -8.859 1 95.69 167 ASN A CA 1
ATOM 1341 C C . ASN A 1 167 ? 0.535 -12.445 -9.391 1 95.69 167 ASN A C 1
ATOM 1343 O O . ASN A 1 167 ? -0.564 -13 -9.469 1 95.69 167 ASN A O 1
ATOM 1347 N N . LEU A 1 168 ? 0.794 -11.211 -9.664 1 96.38 168 LEU A N 1
ATOM 1348 C CA . LEU A 1 168 ? -0.266 -10.398 -10.258 1 96.38 168 LEU A CA 1
ATOM 1349 C C . LEU A 1 168 ? 0.195 -9.773 -11.57 1 96.38 168 LEU A C 1
ATOM 1351 O O . LEU A 1 168 ? 1.396 -9.688 -11.828 1 96.38 168 LEU A O 1
ATOM 1355 N N . PHE A 1 169 ? -0.786 -9.367 -12.328 1 97.38 169 PHE A N 1
ATOM 1356 C CA . PHE A 1 169 ? -0.512 -8.922 -13.695 1 97.38 169 PHE A CA 1
ATOM 1357 C C . PHE A 1 169 ? -1.275 -7.641 -14.008 1 97.38 169 PHE A C 1
ATOM 1359 O O . PHE A 1 169 ? -2.41 -7.461 -13.555 1 97.38 169 PHE A O 1
ATOM 1366 N N . GLU A 1 170 ? -0.623 -6.797 -14.703 1 96.94 170 GLU A N 1
ATOM 1367 C CA . GLU A 1 170 ? -1.281 -5.586 -15.188 1 96.94 170 GLU A CA 1
ATOM 1368 C C . GLU A 1 170 ? -1.352 -5.57 -16.719 1 96.94 170 GLU A C 1
ATOM 1370 O O . GLU A 1 170 ? -0.332 -5.723 -17.391 1 96.94 170 GLU A O 1
ATOM 1375 N N . GLY A 1 171 ? -2.529 -5.441 -17.25 1 98.12 171 GLY A N 1
ATOM 1376 C CA . GLY A 1 171 ? -2.715 -5.426 -18.688 1 98.12 171 GLY A CA 1
ATOM 1377 C C . GLY A 1 171 ? -4.176 -5.457 -19.094 1 98.12 171 GLY A C 1
ATOM 1378 O O . GLY A 1 171 ? -5.055 -5.07 -18.328 1 98.12 171 GLY A O 1
ATOM 1379 N N . LEU A 1 172 ? -4.316 -5.727 -20.406 1 98.62 172 LEU A N 1
ATOM 1380 C CA . LEU A 1 172 ? -5.637 -5.895 -21 1 98.62 172 LEU A CA 1
ATOM 1381 C C . LEU A 1 172 ? -5.902 -7.359 -21.328 1 98.62 172 LEU A C 1
ATOM 1383 O O . LEU A 1 172 ? -5.109 -8 -22.031 1 98.62 172 LEU A O 1
ATOM 1387 N N . THR A 1 173 ? -6.957 -7.906 -20.766 1 98.44 173 THR A N 1
ATOM 1388 C CA . THR A 1 173 ? -7.301 -9.297 -21.047 1 98.44 173 THR A CA 1
ATOM 1389 C C . THR A 1 173 ? -8.734 -9.406 -21.562 1 98.44 173 THR A C 1
ATOM 1391 O O . THR A 1 173 ? -9.578 -8.57 -21.234 1 98.44 173 THR A O 1
ATOM 1394 N N . TYR A 1 174 ? -8.969 -10.352 -22.406 1 98.31 174 TYR A N 1
ATOM 1395 C CA . TYR A 1 174 ? -10.266 -10.609 -23.016 1 98.31 174 TYR A CA 1
ATOM 1396 C C . TYR A 1 174 ? -10.609 -12.094 -22.969 1 98.31 174 TYR A C 1
ATOM 1398 O O . TYR A 1 174 ? -9.734 -12.945 -23.156 1 98.31 174 TYR A O 1
ATOM 1406 N N . GLU A 1 175 ? -11.859 -12.398 -22.688 1 97.5 175 GLU A N 1
ATOM 1407 C CA . GLU A 1 175 ? -12.328 -13.781 -22.703 1 97.5 175 GLU A CA 1
ATOM 1408 C C . GLU A 1 175 ? -13.734 -13.875 -23.281 1 97.5 175 GLU A C 1
ATOM 1410 O O . GLU A 1 175 ? -14.586 -13.031 -23 1 97.5 175 GLU A O 1
ATOM 1415 N N . TYR A 1 176 ? -13.922 -14.812 -24.094 1 97.81 176 TYR A N 1
ATOM 1416 C CA . TYR A 1 176 ? -15.242 -15.203 -24.578 1 97.81 176 TYR A CA 1
ATOM 1417 C C . TYR A 1 176 ? -15.586 -16.625 -24.141 1 97.81 176 TYR A C 1
ATOM 1419 O O . TYR A 1 176 ? -14.945 -17.578 -24.562 1 97.81 176 TYR A O 1
ATOM 1427 N N . ILE A 1 177 ? -16.594 -16.719 -23.312 1 94.25 177 ILE A N 1
ATOM 1428 C CA . ILE A 1 177 ? -17.094 -18.016 -22.859 1 94.25 177 ILE A CA 1
ATOM 1429 C C . ILE A 1 177 ? -18.609 -18.062 -22.969 1 94.25 177 ILE A C 1
ATOM 1431 O O . ILE A 1 177 ? -19.312 -17.359 -22.234 1 94.25 177 ILE A O 1
ATOM 1435 N N . ASN A 1 178 ? -19.109 -18.828 -23.812 1 93.31 178 ASN A N 1
ATOM 1436 C CA . ASN A 1 178 ? -20.531 -19.125 -23.938 1 93.31 178 ASN A CA 1
ATOM 1437 C C . ASN A 1 178 ? -20.859 -20.562 -23.531 1 93.31 178 ASN A C 1
ATOM 1439 O O . ASN A 1 178 ? -20.453 -21.5 -24.219 1 93.31 178 ASN A O 1
ATOM 1443 N N . PRO A 1 179 ? -21.594 -20.766 -22.469 1 88.62 179 PRO A N 1
ATOM 1444 C CA . PRO A 1 179 ? -21.844 -22.125 -21.969 1 88.62 179 PRO A CA 1
ATOM 1445 C C . PRO A 1 179 ? -22.594 -22.984 -22.984 1 88.62 179 PRO A C 1
ATOM 1447 O O . PRO A 1 179 ? -22.547 -24.219 -22.891 1 88.62 179 PRO A O 1
ATOM 1450 N N . ASP A 1 180 ? -23.297 -22.328 -23.891 1 92.06 180 ASP A N 1
ATOM 1451 C CA . ASP A 1 180 ? -24.062 -23.078 -24.875 1 92.06 180 ASP A CA 1
ATOM 1452 C C . ASP A 1 180 ? -23.219 -23.453 -26.094 1 92.06 180 ASP A C 1
ATOM 1454 O O . ASP A 1 180 ? -23.656 -24.203 -26.953 1 92.06 180 ASP A O 1
ATOM 1458 N N . LYS A 1 181 ? -22.078 -22.922 -26.078 1 93.75 181 LYS A N 1
ATOM 1459 C CA . LYS A 1 181 ? -21.172 -23.203 -27.188 1 93.75 181 LYS A CA 1
ATOM 1460 C C . LYS A 1 181 ? -19.969 -24.016 -26.719 1 93.75 181 LYS A C 1
ATOM 1462 O O . LYS A 1 181 ? -19.578 -23.938 -25.562 1 93.75 181 LYS A O 1
ATOM 1467 N N . LYS A 1 182 ? -19.422 -24.75 -27.641 1 96.19 182 LYS A N 1
ATOM 1468 C CA . LYS A 1 182 ? -18.312 -25.625 -27.297 1 96.19 182 LYS A CA 1
ATOM 1469 C C . LYS A 1 182 ? -16.969 -24.891 -27.469 1 96.19 182 LYS A C 1
ATOM 1471 O O . LYS A 1 182 ? -15.953 -25.328 -26.938 1 96.19 182 LYS A O 1
ATOM 1476 N N . ILE A 1 183 ? -17.031 -23.844 -28.219 1 97.19 183 ILE A N 1
ATOM 1477 C CA . ILE A 1 183 ? -15.789 -23.141 -28.516 1 97.19 183 ILE A CA 1
ATOM 1478 C C . ILE A 1 183 ? -15.664 -21.922 -27.609 1 97.19 183 ILE A C 1
ATOM 1480 O O . ILE A 1 183 ? -16.656 -21.234 -27.328 1 97.19 183 ILE A O 1
ATOM 1484 N N . ASN A 1 184 ? -14.578 -21.656 -27.078 1 97 184 ASN A N 1
ATOM 1485 C CA . ASN A 1 184 ? -14.227 -20.469 -26.312 1 97 184 ASN A CA 1
ATOM 1486 C C . ASN A 1 184 ? -12.859 -19.922 -26.719 1 97 184 ASN A C 1
ATOM 1488 O O . ASN A 1 184 ? -12.055 -20.641 -27.312 1 97 184 ASN A O 1
ATOM 1492 N N . TRP A 1 185 ? -12.617 -18.688 -26.5 1 97.5 185 TRP A N 1
ATOM 1493 C CA . TRP A 1 185 ? -11.312 -18.109 -26.812 1 97.5 185 TRP A CA 1
ATOM 1494 C C . TRP A 1 185 ? -11.008 -16.906 -25.922 1 97.5 185 TRP A C 1
ATOM 1496 O O . TRP A 1 185 ? -11.898 -16.422 -25.219 1 97.5 185 TRP A O 1
ATOM 1506 N N . GLY A 1 186 ? -9.828 -16.562 -25.859 1 97.75 186 GLY A N 1
ATOM 1507 C CA . GLY A 1 186 ? -9.375 -15.438 -25.047 1 97.75 186 GLY A CA 1
ATOM 1508 C C . GLY A 1 186 ? -7.953 -15.016 -25.359 1 97.75 186 GLY A C 1
ATOM 1509 O O . GLY A 1 186 ? -7.297 -15.602 -26.219 1 97.75 186 GLY A O 1
ATOM 1510 N N . GLY A 1 187 ? -7.512 -13.953 -24.703 1 98.31 187 GLY A N 1
ATOM 1511 C CA . GLY A 1 187 ? -6.172 -13.422 -24.875 1 98.31 187 GLY A CA 1
ATOM 1512 C C . GLY A 1 187 ? -5.926 -12.156 -24.062 1 98.31 187 GLY A C 1
ATOM 1513 O O . GLY A 1 187 ? -6.758 -11.766 -23.234 1 98.31 187 GLY A O 1
ATOM 1514 N N . GLY A 1 188 ? -4.727 -11.672 -24.266 1 98.44 188 GLY A N 1
ATOM 1515 C CA . GLY A 1 188 ? -4.418 -10.461 -23.531 1 98.44 188 GLY A CA 1
ATOM 1516 C C . GLY A 1 188 ? -3.029 -9.922 -23.828 1 98.44 188 GLY A C 1
ATOM 1517 O O . GLY A 1 188 ? -2.254 -10.547 -24.547 1 98.44 188 GLY A O 1
ATOM 1518 N N . PHE A 1 189 ? -2.828 -8.719 -23.453 1 98.56 189 PHE A N 1
ATOM 1519 C CA . PHE A 1 189 ? -1.539 -8.031 -23.453 1 98.56 189 PHE A CA 1
ATOM 1520 C C . PHE A 1 189 ? -1.16 -7.59 -22.047 1 98.56 189 PHE A C 1
ATOM 1522 O O . PHE A 1 189 ? -1.843 -6.754 -21.453 1 98.56 189 PHE A O 1
ATOM 1529 N N . ILE A 1 190 ? -0.064 -8.195 -21.5 1 98.12 190 ILE A N 1
ATOM 1530 C CA . ILE A 1 190 ? 0.412 -7.898 -20.156 1 98.12 190 ILE A CA 1
ATOM 1531 C C . ILE A 1 190 ? 1.72 -7.113 -20.234 1 98.12 190 ILE A C 1
ATOM 1533 O O . ILE A 1 190 ? 2.682 -7.559 -20.859 1 98.12 190 ILE A O 1
ATOM 1537 N N . TYR A 1 191 ? 1.801 -5.957 -19.484 1 96.69 191 TYR A N 1
ATOM 1538 C CA . TYR A 1 191 ? 2.986 -5.125 -19.656 1 96.69 191 TYR A CA 1
ATOM 1539 C C . TYR A 1 191 ? 3.668 -4.859 -18.328 1 96.69 191 TYR A C 1
ATOM 1541 O O . TYR A 1 191 ? 4.797 -4.367 -18.281 1 96.69 191 TYR A O 1
ATOM 1549 N N . ARG A 1 192 ? 3.025 -5.156 -17.203 1 95.75 192 ARG A N 1
ATOM 1550 C CA . ARG A 1 192 ? 3.625 -5.039 -15.875 1 95.75 192 ARG A CA 1
ATOM 1551 C C . ARG A 1 192 ? 3.281 -6.246 -15.008 1 95.75 192 ARG A C 1
ATOM 1553 O O . ARG A 1 192 ? 2.268 -6.91 -15.234 1 95.75 192 ARG A O 1
ATOM 1560 N N . PHE A 1 193 ? 4.172 -6.465 -14.078 1 95.69 193 PHE A N 1
ATOM 1561 C CA . PHE A 1 193 ? 4.051 -7.656 -13.25 1 95.69 193 PHE A CA 1
ATOM 1562 C C . PHE A 1 193 ? 4.367 -7.332 -11.789 1 95.69 193 PHE A C 1
ATOM 1564 O O . PHE A 1 193 ? 5.176 -6.445 -11.508 1 95.69 193 PHE A O 1
ATOM 1571 N N . SER A 1 194 ? 3.697 -7.969 -10.945 1 94.56 194 SER A N 1
ATOM 1572 C CA . SER A 1 194 ? 4.059 -8 -9.531 1 94.56 194 SER A CA 1
ATOM 1573 C C . SER A 1 194 ? 4.281 -9.43 -9.055 1 94.56 194 SER A C 1
ATOM 1575 O O . SER A 1 194 ? 3.357 -10.078 -8.555 1 94.56 194 SER A O 1
ATOM 1577 N N . PRO A 1 195 ? 5.52 -9.852 -9.164 1 95.12 195 PRO A N 1
ATOM 1578 C CA . PRO A 1 195 ? 5.809 -11.234 -8.781 1 95.12 195 PRO A CA 1
ATOM 1579 C C . PRO A 1 195 ? 5.543 -11.508 -7.309 1 95.12 195 PRO A C 1
ATOM 1581 O O . PRO A 1 195 ? 5.645 -10.602 -6.477 1 95.12 195 PRO A O 1
ATOM 1584 N N . ARG A 1 196 ? 5.219 -12.766 -7.105 1 93.44 196 ARG A N 1
ATOM 1585 C CA . ARG A 1 196 ? 5.07 -13.172 -5.711 1 93.44 196 ARG A CA 1
ATOM 1586 C C . ARG A 1 196 ? 6.355 -12.93 -4.93 1 93.44 196 ARG A C 1
ATOM 1588 O O . ARG A 1 196 ? 7.445 -12.938 -5.504 1 93.44 196 ARG A O 1
ATOM 1595 N N . SER A 1 197 ? 6.344 -12.656 -3.646 1 93.31 197 SER A N 1
ATOM 1596 C CA . SER A 1 197 ? 7.477 -12.461 -2.75 1 93.31 197 SER A CA 1
ATOM 1597 C C . SER A 1 197 ? 8.117 -11.094 -2.955 1 93.31 197 SER A C 1
ATOM 1599 O O . SER A 1 197 ? 9.312 -10.914 -2.707 1 93.31 197 SER A O 1
ATOM 1601 N N . THR A 1 198 ? 7.438 -10.188 -3.643 1 91.31 198 THR A N 1
ATOM 1602 C CA . THR A 1 198 ? 7.832 -8.789 -3.746 1 91.31 198 THR A CA 1
ATOM 1603 C C . THR A 1 198 ? 6.699 -7.871 -3.289 1 91.31 198 THR A C 1
ATOM 1605 O O . THR A 1 198 ? 5.598 -8.336 -2.998 1 91.31 198 THR A O 1
ATOM 1608 N N . VAL A 1 199 ? 7.023 -6.574 -3.25 1 87.31 199 VAL A N 1
ATOM 1609 C CA . VAL A 1 199 ? 6.004 -5.652 -2.758 1 87.31 199 VAL A CA 1
ATOM 1610 C C . VAL A 1 199 ? 5.738 -4.57 -3.799 1 87.31 199 VAL A C 1
ATOM 1612 O O . VAL A 1 199 ? 4.918 -3.676 -3.58 1 87.31 199 VAL A O 1
ATOM 1615 N N . ASP A 1 200 ? 6.371 -4.691 -5.023 1 85.81 200 ASP A N 1
ATOM 1616 C CA . ASP A 1 200 ? 6.277 -3.623 -6.012 1 85.81 200 ASP A CA 1
ATOM 1617 C C . ASP A 1 200 ? 5.699 -4.141 -7.328 1 85.81 200 ASP A C 1
ATOM 1619 O O . ASP A 1 200 ? 5.523 -5.348 -7.504 1 85.81 200 ASP A O 1
ATOM 1623 N N . TRP A 1 201 ? 5.355 -3.266 -8.203 1 90 201 TRP A N 1
ATOM 1624 C CA . TRP A 1 201 ? 5.016 -3.535 -9.594 1 90 201 TRP A CA 1
ATOM 1625 C C . TRP A 1 201 ? 6.184 -3.191 -10.516 1 90 201 TRP A C 1
ATOM 1627 O O . TRP A 1 201 ? 6.816 -2.143 -10.359 1 90 201 TRP A O 1
ATOM 1637 N N . TYR A 1 202 ? 6.441 -4.09 -11.469 1 90.69 202 TYR A N 1
ATOM 1638 C CA . TYR A 1 202 ? 7.621 -3.961 -12.32 1 90.69 202 TYR A CA 1
ATOM 1639 C C . TYR A 1 202 ? 7.238 -3.982 -13.789 1 90.69 202 TYR A C 1
ATOM 1641 O O . TYR A 1 202 ? 6.305 -4.688 -14.188 1 90.69 202 TYR A O 1
ATOM 1649 N N . SER A 1 203 ? 8.055 -3.227 -14.508 1 90.06 203 SER A N 1
ATOM 1650 C CA . SER A 1 203 ? 7.957 -3.396 -15.953 1 90.06 203 SER A CA 1
ATOM 1651 C C . SER A 1 203 ? 8.453 -4.77 -16.391 1 90.06 203 SER A C 1
ATOM 1653 O O . SER A 1 203 ? 9.133 -5.457 -15.625 1 90.06 203 SER A O 1
ATOM 1655 N N . THR A 1 204 ? 8.117 -5.125 -17.516 1 90.94 204 THR A N 1
ATOM 1656 C CA . THR A 1 204 ? 8.539 -6.418 -18.047 1 90.94 204 THR A CA 1
ATOM 1657 C C . THR A 1 204 ? 10.062 -6.543 -18.016 1 90.94 204 THR A C 1
ATOM 1659 O O . THR A 1 204 ? 10.594 -7.559 -17.547 1 90.94 204 THR A O 1
ATOM 1662 N N . THR A 1 205 ? 10.719 -5.555 -18.391 1 86.12 205 THR A N 1
ATOM 1663 C CA . THR A 1 205 ? 12.18 -5.566 -18.438 1 86.12 205 THR A CA 1
ATOM 1664 C C . THR A 1 205 ? 12.766 -5.738 -17.047 1 86.12 205 THR A C 1
ATOM 1666 O O . THR A 1 205 ? 13.719 -6.5 -16.844 1 86.12 205 THR A O 1
ATOM 1669 N N . GLU A 1 206 ? 12.141 -5.09 -16.047 1 86.44 206 GLU A N 1
ATOM 1670 C CA . GLU A 1 206 ? 12.641 -5.117 -14.688 1 86.44 206 GLU A CA 1
ATOM 1671 C C . GLU A 1 206 ? 12.469 -6.496 -14.055 1 86.44 206 GLU A C 1
ATOM 1673 O O . GLU A 1 206 ? 13.18 -6.848 -13.117 1 86.44 206 GLU A O 1
ATOM 1678 N N . THR A 1 207 ? 11.555 -7.266 -14.594 1 88.62 207 THR A N 1
ATOM 1679 C CA . THR A 1 207 ? 11.258 -8.547 -13.961 1 88.62 207 THR A CA 1
ATOM 1680 C C . THR A 1 207 ? 12.242 -9.617 -14.43 1 88.62 207 THR A C 1
ATOM 1682 O O . THR A 1 207 ? 12.367 -10.672 -13.797 1 88.62 207 THR A O 1
ATOM 1685 N N . ILE A 1 208 ? 12.836 -9.359 -15.5 1 79.5 208 ILE A N 1
ATOM 1686 C CA . ILE A 1 208 ? 13.766 -10.344 -16.031 1 79.5 208 ILE A CA 1
ATOM 1687 C C . ILE A 1 208 ? 14.961 -10.484 -15.086 1 79.5 208 ILE A C 1
ATOM 1689 O O . ILE A 1 208 ? 15.742 -9.547 -14.914 1 79.5 208 ILE A O 1
ATOM 1693 N N . GLY A 1 209 ? 15.047 -11.633 -14.398 1 77.75 209 GLY A N 1
ATOM 1694 C CA . GLY A 1 209 ? 16.141 -11.922 -13.492 1 77.75 209 GLY A CA 1
ATOM 1695 C C . GLY A 1 209 ? 15.945 -11.352 -12.102 1 77.75 209 GLY A C 1
ATOM 1696 O O . GLY A 1 209 ? 16.875 -11.297 -11.305 1 77.75 209 GLY A O 1
ATOM 1697 N N . LEU A 1 210 ? 14.805 -10.875 -11.852 1 82 210 LEU A N 1
ATOM 1698 C CA . LEU A 1 210 ? 14.508 -10.219 -10.586 1 82 210 LEU A CA 1
ATOM 1699 C C . LEU A 1 210 ? 14.789 -11.141 -9.414 1 82 210 LEU A C 1
ATOM 1701 O O . LEU A 1 210 ? 15.352 -10.719 -8.398 1 82 210 LEU A O 1
ATOM 1705 N N . TYR A 1 211 ? 14.484 -12.43 -9.516 1 78.88 211 TYR A N 1
ATOM 1706 C CA . TYR A 1 211 ? 14.664 -13.367 -8.414 1 78.88 211 TYR A CA 1
ATOM 1707 C C . TYR A 1 211 ? 16.141 -13.695 -8.219 1 78.88 211 TYR A C 1
ATOM 1709 O O . TYR A 1 211 ? 16.547 -14.117 -7.133 1 78.88 211 TYR A O 1
ATOM 1717 N N . ASN A 1 212 ? 16.859 -13.5 -9.195 1 67.88 212 ASN A N 1
ATOM 1718 C CA . ASN A 1 212 ? 18.266 -13.891 -9.141 1 67.88 212 ASN A CA 1
ATOM 1719 C C . ASN A 1 212 ? 19.172 -12.688 -8.922 1 67.88 212 ASN A C 1
ATOM 1721 O O . ASN A 1 212 ? 20.406 -12.836 -8.859 1 67.88 212 ASN A O 1
ATOM 1725 N N . SER A 1 213 ? 18.641 -11.406 -9.055 1 58.56 213 SER A N 1
ATOM 1726 C CA . SER A 1 213 ? 19.453 -10.195 -9.047 1 58.56 213 SER A CA 1
ATOM 1727 C C . SER A 1 213 ? 20.234 -10.055 -7.746 1 58.56 213 SER A C 1
ATOM 1729 O O . SER A 1 213 ? 21.094 -9.18 -7.625 1 58.56 213 SER A O 1
ATOM 1731 N N . LEU A 1 214 ? 19.906 -10.594 -6.617 1 49.16 214 LEU A N 1
ATOM 1732 C CA . LEU A 1 214 ? 20.719 -10.344 -5.426 1 49.16 214 LEU A CA 1
ATOM 1733 C C . LEU A 1 214 ? 22.172 -10.727 -5.676 1 49.16 214 LEU A C 1
ATOM 1735 O O . LEU A 1 214 ? 23.031 -10.469 -4.836 1 49.16 214 LEU A O 1
ATOM 1739 N N . SER A 1 215 ? 22.344 -11.508 -6.793 1 44.28 215 SER A N 1
ATOM 1740 C CA . SER A 1 215 ? 23.766 -11.758 -7.012 1 44.28 215 SER A CA 1
ATOM 1741 C C . SER A 1 215 ? 24.438 -10.578 -7.703 1 44.28 215 SER A C 1
ATOM 1743 O O . SER A 1 215 ? 23.781 -9.812 -8.414 1 44.28 215 SER A O 1
ATOM 1745 N N . GLU A 1 216 ? 25.484 -10.102 -7.242 1 43.09 216 GLU A N 1
ATOM 1746 C CA . GLU A 1 216 ? 26.391 -9.008 -7.57 1 43.09 216 GLU A CA 1
ATOM 1747 C C . GLU A 1 216 ? 26.359 -8.695 -9.062 1 43.09 216 GLU A C 1
ATOM 1749 O O . GLU A 1 216 ? 27.062 -7.797 -9.531 1 43.09 216 GLU A O 1
ATOM 1754 N N . GLU A 1 217 ? 25.859 -9.516 -9.914 1 44.66 217 GLU A N 1
ATOM 1755 C CA . GLU A 1 217 ? 26.297 -9.312 -11.289 1 44.66 217 GLU A CA 1
ATOM 1756 C C . GLU A 1 217 ? 25.438 -8.25 -11.984 1 44.66 217 GLU A C 1
ATOM 1758 O O . GLU A 1 217 ? 24.438 -8.57 -12.625 1 44.66 217 GLU A O 1
ATOM 1763 N N . ASN A 1 218 ? 25.312 -7.094 -11.422 1 43.84 218 ASN A N 1
ATOM 1764 C CA . ASN A 1 218 ? 24.672 -5.82 -11.727 1 43.84 218 ASN A CA 1
ATOM 1765 C C . ASN A 1 218 ? 24.734 -5.496 -13.219 1 43.84 218 ASN A C 1
ATOM 1767 O O . ASN A 1 218 ? 24.094 -4.551 -13.68 1 43.84 218 ASN A O 1
ATOM 1771 N N . ASP A 1 219 ? 25.875 -5.84 -13.898 1 49.09 219 ASP A N 1
ATOM 1772 C CA . ASP A 1 219 ? 26.141 -5.152 -15.164 1 49.09 219 ASP A CA 1
ATOM 1773 C C . ASP A 1 219 ? 25.438 -5.852 -16.328 1 49.09 219 ASP A C 1
ATOM 1775 O O . ASP A 1 219 ? 25.844 -5.699 -17.484 1 49.09 219 ASP A O 1
ATOM 1779 N N . LYS A 1 220 ? 24.547 -6.715 -16 1 55.44 220 LYS A N 1
ATOM 1780 C CA . LYS A 1 220 ? 24.062 -7.465 -17.156 1 55.44 220 LYS A CA 1
ATOM 1781 C C . LYS A 1 220 ? 22.953 -6.703 -17.875 1 55.44 220 LYS A C 1
ATOM 1783 O O . LYS A 1 220 ? 22.094 -6.109 -17.25 1 55.44 220 LYS A O 1
ATOM 1788 N N . ILE A 1 221 ? 23.188 -6.551 -19.094 1 57.88 221 ILE A N 1
ATOM 1789 C CA . ILE A 1 221 ? 22.281 -5.895 -20.016 1 57.88 221 ILE A CA 1
ATOM 1790 C C . ILE A 1 221 ? 21.172 -6.859 -20.422 1 57.88 221 ILE A C 1
ATOM 1792 O O . ILE A 1 221 ? 21.438 -7.953 -20.922 1 57.88 221 ILE A O 1
ATOM 1796 N N . PHE A 1 222 ? 19.938 -6.645 -19.969 1 70 222 PHE A N 1
ATOM 1797 C CA . PHE A 1 222 ? 18.781 -7.422 -20.391 1 70 222 PHE A CA 1
ATOM 1798 C C . PHE A 1 222 ? 18.047 -6.723 -21.531 1 70 222 PHE A C 1
ATOM 1800 O O . PHE A 1 222 ? 18.078 -5.496 -21.641 1 70 222 PHE A O 1
ATOM 1807 N N . PRO A 1 223 ? 17.547 -7.582 -22.422 1 76.38 223 PRO A N 1
ATOM 1808 C CA . PRO A 1 223 ? 16.734 -6.953 -23.469 1 76.38 223 PRO A CA 1
ATOM 1809 C C . PRO A 1 223 ? 15.531 -6.195 -22.906 1 76.38 223 PRO A C 1
ATOM 1811 O O . PRO A 1 223 ? 14.961 -6.598 -21.891 1 76.38 223 PRO A O 1
ATOM 1814 N N . GLU A 1 224 ? 15.305 -5.176 -23.594 1 85 224 GLU A N 1
ATOM 1815 C CA . GLU A 1 224 ? 14.078 -4.457 -23.25 1 85 224 GLU A CA 1
ATOM 1816 C C . GLU A 1 224 ? 12.844 -5.172 -23.781 1 85 224 GLU A C 1
ATOM 1818 O O . GLU A 1 224 ? 12.859 -5.691 -24.906 1 85 224 GLU A O 1
ATOM 1823 N N . SER A 1 225 ? 11.898 -5.387 -23 1 89.38 225 SER A N 1
ATOM 1824 C CA . SER A 1 225 ? 10.641 -6.012 -23.406 1 89.38 225 SER A CA 1
ATOM 1825 C C . SER A 1 225 ? 9.445 -5.176 -22.969 1 89.38 225 SER A C 1
ATOM 1827 O O . SER A 1 225 ? 9.383 -4.715 -21.828 1 89.38 225 SER A O 1
ATOM 1829 N N . LYS A 1 226 ? 8.523 -5.008 -23.891 1 93.12 226 LYS A N 1
ATOM 1830 C CA . LYS A 1 226 ? 7.344 -4.199 -23.609 1 93.12 226 LYS A CA 1
ATOM 1831 C C . LYS A 1 226 ? 6.254 -5.031 -22.938 1 93.12 226 LYS A C 1
ATOM 1833 O O . LYS A 1 226 ? 5.305 -4.484 -22.375 1 93.12 226 LYS A O 1
ATOM 1838 N N . GLY A 1 227 ? 6.383 -6.391 -23.109 1 95.19 227 GLY A N 1
ATOM 1839 C CA . GLY A 1 227 ? 5.363 -7.188 -22.453 1 95.19 227 GLY A CA 1
ATOM 1840 C C . GLY A 1 227 ? 5.117 -8.523 -23.141 1 95.19 227 GLY A C 1
ATOM 1841 O O . GLY A 1 227 ? 5.965 -9.008 -23.891 1 95.19 227 GLY A O 1
ATOM 1842 N N . VAL A 1 228 ? 4.012 -9.148 -22.812 1 96.69 228 VAL A N 1
ATOM 1843 C CA . VAL A 1 228 ? 3.621 -10.469 -23.297 1 96.69 228 VAL A CA 1
ATOM 1844 C C . VAL A 1 228 ? 2.236 -10.391 -23.938 1 96.69 228 VAL A C 1
ATOM 1846 O O . VAL A 1 228 ? 1.311 -9.82 -23.359 1 96.69 228 VAL A O 1
ATOM 1849 N N . VAL A 1 229 ? 2.162 -10.891 -25.141 1 98.06 229 VAL A N 1
ATOM 1850 C CA . VAL A 1 229 ? 0.869 -11.094 -25.797 1 98.06 229 VAL A CA 1
ATOM 1851 C C . VAL A 1 229 ? 0.517 -12.578 -25.797 1 98.06 229 VAL A C 1
ATOM 1853 O O . VAL A 1 229 ? 1.355 -13.422 -26.125 1 98.06 229 VAL A O 1
ATOM 1856 N N . TYR A 1 230 ? -0.683 -12.898 -25.391 1 98.31 230 TYR A N 1
ATOM 1857 C CA . TYR A 1 230 ? -1.056 -14.312 -25.438 1 98.31 230 TYR A CA 1
ATOM 1858 C C . TYR A 1 230 ? -2.459 -14.484 -26 1 98.31 230 TYR A C 1
ATOM 1860 O O . TYR A 1 230 ? -3.242 -13.531 -26.047 1 98.31 230 TYR A O 1
ATOM 1868 N N . GLY A 1 231 ? -2.699 -15.664 -26.484 1 98.44 231 GLY A N 1
ATOM 1869 C CA . GLY A 1 231 ? -4.004 -16.062 -26.984 1 98.44 231 GLY A CA 1
ATOM 1870 C C . GLY A 1 231 ? -4.34 -17.516 -26.703 1 98.44 231 GLY A C 1
ATOM 1871 O O . GLY A 1 231 ? -3.445 -18.328 -26.484 1 98.44 231 GLY A O 1
ATOM 1872 N N . LYS A 1 232 ? -5.637 -17.781 -26.719 1 98.25 232 LYS A N 1
ATOM 1873 C CA . LYS A 1 232 ? -6.156 -19.125 -26.469 1 98.25 232 LYS A CA 1
ATOM 1874 C C . LYS A 1 232 ? -7.355 -19.422 -27.359 1 98.25 232 LYS A C 1
ATOM 1876 O O . LYS A 1 232 ? -8.203 -18.547 -27.578 1 98.25 232 LYS A O 1
ATOM 1881 N N . ILE A 1 233 ? -7.426 -20.562 -27.906 1 98.44 233 ILE A N 1
ATOM 1882 C CA . ILE A 1 233 ? -8.641 -21.141 -28.469 1 98.44 233 ILE A CA 1
ATOM 1883 C C . ILE A 1 233 ? -8.945 -22.469 -27.797 1 98.44 233 ILE A C 1
ATOM 1885 O O . ILE A 1 233 ? -8.07 -23.328 -27.672 1 98.44 233 ILE A O 1
ATOM 1889 N N . GLY A 1 234 ? -10.188 -22.609 -27.328 1 98.06 234 GLY A N 1
ATOM 1890 C CA . GLY A 1 234 ? -10.562 -23.797 -26.578 1 98.06 234 GLY A CA 1
ATOM 1891 C C . GLY A 1 234 ? -11.805 -24.469 -27.125 1 98.06 234 GLY A C 1
ATOM 1892 O O . GLY A 1 234 ? -12.641 -23.828 -27.766 1 98.06 234 GLY A O 1
ATOM 1893 N N . TYR A 1 235 ? -11.844 -25.75 -26.969 1 97.81 235 TYR A N 1
ATOM 1894 C CA . TYR A 1 235 ? -12.992 -26.594 -27.266 1 97.81 235 TYR A CA 1
ATOM 1895 C C . TYR A 1 235 ? -13.359 -27.453 -26.047 1 97.81 235 TYR A C 1
ATOM 1897 O O . TYR A 1 235 ? -12.523 -28.188 -25.531 1 97.81 235 TYR A O 1
ATOM 1905 N N . MET A 1 236 ? -14.633 -27.328 -25.641 1 96.38 236 MET A N 1
ATOM 1906 C CA . MET A 1 236 ? -15.008 -28.031 -24.406 1 96.38 236 MET A CA 1
ATOM 1907 C C . MET A 1 236 ? -16.359 -28.719 -24.578 1 96.38 236 MET A C 1
ATOM 1909 O O . MET A 1 236 ? -17.328 -28.109 -25.016 1 96.38 236 MET A O 1
ATOM 1913 N N . THR A 1 237 ? -16.391 -29.953 -24.234 1 95.06 237 THR A N 1
ATOM 1914 C CA . THR A 1 237 ? -17.625 -30.734 -24.078 1 95.06 237 THR A CA 1
ATOM 1915 C C . THR A 1 237 ? -17.703 -31.328 -22.672 1 95.06 237 THR A C 1
ATOM 1917 O O . THR A 1 237 ? -16.906 -31 -21.812 1 95.06 237 THR A O 1
ATOM 1920 N N . ASN A 1 238 ? -18.703 -32.156 -22.453 1 92.38 238 ASN A N 1
ATOM 1921 C CA . ASN A 1 238 ? -18.859 -32.75 -21.141 1 92.38 238 ASN A CA 1
ATOM 1922 C C . ASN A 1 238 ? -17.703 -33.688 -20.828 1 92.38 238 ASN A C 1
ATOM 1924 O O . ASN A 1 238 ? -17.406 -33.938 -19.656 1 92.38 238 ASN A O 1
ATOM 1928 N N . LYS A 1 239 ? -17.031 -34.219 -21.859 1 94.31 239 LYS A N 1
ATOM 1929 C CA . LYS A 1 239 ? -16.016 -35.219 -21.625 1 94.31 239 LYS A CA 1
ATOM 1930 C C . LYS A 1 239 ? -14.641 -34.75 -22.078 1 94.31 239 LYS A C 1
ATOM 1932 O O . LYS A 1 239 ? -13.617 -35.25 -21.609 1 94.31 239 LYS A O 1
ATOM 1937 N N . PHE A 1 240 ? -14.703 -33.875 -23.062 1 96.06 240 PHE A N 1
ATOM 1938 C CA . PHE A 1 240 ? -13.438 -33.5 -23.688 1 96.06 240 PHE A CA 1
ATOM 1939 C C . PHE A 1 240 ? -13.172 -32.031 -23.516 1 96.06 240 PHE A C 1
ATOM 1941 O O . PHE A 1 240 ? -14.086 -31.203 -23.641 1 96.06 240 PHE A O 1
ATOM 1948 N N . LYS A 1 241 ? -12.008 -31.719 -23.203 1 97.19 241 LYS A N 1
ATOM 1949 C CA . LYS A 1 241 ? -11.531 -30.344 -23.203 1 97.19 241 LYS A CA 1
ATOM 1950 C C . LYS A 1 241 ? -10.211 -30.219 -23.969 1 97.19 241 LYS A C 1
ATOM 1952 O O . LYS A 1 241 ? -9.25 -30.938 -23.672 1 97.19 241 LYS A O 1
ATOM 1957 N N . ILE A 1 242 ? -10.109 -29.344 -24.922 1 98.31 242 ILE A N 1
ATOM 1958 C CA . ILE A 1 242 ? -8.914 -29.062 -25.719 1 98.31 242 ILE A CA 1
ATOM 1959 C C . ILE A 1 242 ? -8.617 -27.578 -25.703 1 98.31 242 ILE A C 1
ATOM 1961 O O . ILE A 1 242 ? -9.484 -26.75 -26.016 1 98.31 242 ILE A O 1
ATOM 1965 N N . ASP A 1 243 ? -7.469 -27.219 -25.328 1 98.19 243 ASP A N 1
ATOM 1966 C CA . ASP A 1 243 ? -7.039 -25.812 -25.312 1 98.19 243 ASP A CA 1
ATOM 1967 C C . ASP A 1 243 ? -5.738 -25.641 -26.094 1 98.19 243 ASP A C 1
ATOM 1969 O O . ASP A 1 243 ? -4.777 -26.375 -25.891 1 98.19 243 ASP A O 1
ATOM 1973 N N . LEU A 1 244 ? -5.715 -24.703 -26.953 1 98.69 244 LEU A N 1
ATOM 1974 C CA . LEU A 1 244 ? -4.504 -24.266 -27.625 1 98.69 244 LEU A CA 1
ATOM 1975 C C . LEU A 1 244 ? -4.105 -22.859 -27.172 1 98.69 244 LEU A C 1
ATOM 1977 O O . LEU A 1 244 ? -4.883 -21.922 -27.312 1 98.69 244 LEU A O 1
ATOM 1981 N N . TRP A 1 245 ? -2.908 -22.75 -26.625 1 98.5 245 TRP A N 1
ATOM 1982 C CA . TRP A 1 245 ? -2.395 -21.484 -26.094 1 98.5 245 TRP A CA 1
ATOM 1983 C C . TRP A 1 245 ? -1.15 -21.047 -26.875 1 98.5 245 TRP A C 1
ATOM 1985 O O . TRP A 1 245 ? -0.364 -21.891 -27.312 1 98.5 245 TRP A O 1
ATOM 1995 N N . ASP A 1 246 ? -0.97 -19.75 -26.969 1 98.56 246 ASP A N 1
ATOM 1996 C CA . ASP A 1 246 ? 0.282 -19.172 -27.438 1 98.56 246 ASP A CA 1
ATOM 1997 C C . ASP A 1 246 ? 0.653 -17.922 -26.641 1 98.56 246 ASP A C 1
ATOM 1999 O O . ASP A 1 246 ? -0.207 -17.094 -26.328 1 98.56 246 ASP A O 1
ATOM 2003 N N . PHE A 1 247 ? 1.853 -17.891 -26.203 1 97.5 247 PHE A N 1
ATOM 2004 C CA . PHE A 1 247 ? 2.387 -16.781 -25.422 1 97.5 247 PHE A CA 1
ATOM 2005 C C . PHE A 1 247 ? 3.619 -16.188 -26.094 1 97.5 247 PHE A C 1
ATOM 2007 O O . PHE A 1 247 ? 4.676 -16.812 -26.141 1 97.5 247 PHE A O 1
ATOM 2014 N N . TYR A 1 248 ? 3.527 -14.984 -26.516 1 96.56 248 TYR A N 1
ATOM 2015 C CA . TYR A 1 248 ? 4.633 -14.273 -27.156 1 96.56 248 TYR A CA 1
ATOM 2016 C C . TYR A 1 248 ? 5.242 -13.25 -26.203 1 96.56 248 TYR A C 1
ATOM 2018 O O . TYR A 1 248 ? 4.68 -12.172 -26 1 96.56 248 TYR A O 1
ATOM 2026 N N . PHE A 1 249 ? 6.375 -13.578 -25.719 1 92.19 249 PHE A N 1
ATOM 2027 C CA . PHE A 1 249 ? 7.168 -12.633 -24.938 1 92.19 249 PHE A CA 1
ATOM 2028 C C . PHE A 1 249 ? 8.078 -11.812 -25.844 1 92.19 249 PHE A C 1
ATOM 2030 O O . PHE A 1 249 ? 9.07 -12.32 -26.359 1 92.19 249 PHE A O 1
ATOM 2037 N N . GLU A 1 250 ? 7.754 -10.562 -25.891 1 91.69 250 GLU A N 1
ATOM 2038 C CA . GLU A 1 250 ? 8.484 -9.719 -26.828 1 91.69 250 GLU A CA 1
ATOM 2039 C C . GLU A 1 250 ? 9.977 -9.719 -26.531 1 91.69 250 GLU A C 1
ATOM 2041 O O . GLU A 1 250 ? 10.391 -9.422 -25.406 1 91.69 250 GLU A O 1
ATOM 2046 N N . ASN A 1 251 ? 10.797 -10.062 -27.469 1 88.19 251 ASN A N 1
ATOM 2047 C CA . ASN A 1 251 ? 12.258 -10.047 -27.438 1 88.19 251 ASN A CA 1
ATOM 2048 C C . ASN A 1 251 ? 12.805 -11.055 -26.438 1 88.19 251 ASN A C 1
ATOM 2050 O O . ASN A 1 251 ? 13.867 -10.852 -25.844 1 88.19 251 ASN A O 1
ATOM 2054 N N . LEU A 1 252 ? 12.062 -12.102 -26.219 1 88.06 252 LEU A N 1
ATOM 2055 C CA . LEU A 1 252 ? 12.531 -13.109 -25.281 1 88.06 252 LEU A CA 1
ATOM 2056 C C . LEU A 1 252 ? 12.234 -14.516 -25.797 1 88.06 252 LEU A C 1
ATOM 2058 O O . LEU A 1 252 ? 13.141 -15.203 -26.281 1 88.06 252 LEU A O 1
ATOM 2062 N N . ILE A 1 253 ? 10.984 -14.852 -25.766 1 90.81 253 ILE A N 1
ATOM 2063 C CA . ILE A 1 253 ? 10.664 -16.234 -26.062 1 90.81 253 ILE A CA 1
ATOM 2064 C C . ILE A 1 253 ? 9.195 -16.359 -26.469 1 90.81 253 ILE A C 1
ATOM 2066 O O . ILE A 1 253 ? 8.367 -15.531 -26.078 1 90.81 253 ILE A O 1
ATOM 2070 N N . ASN A 1 254 ? 8.891 -17.344 -27.312 1 95.06 254 ASN A N 1
ATOM 2071 C CA . ASN A 1 254 ? 7.523 -17.734 -27.625 1 95.06 254 ASN A CA 1
ATOM 2072 C C . ASN A 1 254 ? 7.199 -19.125 -27.094 1 95.06 254 ASN A C 1
ATOM 2074 O O . ASN A 1 254 ? 7.977 -20.062 -27.281 1 95.06 254 ASN A O 1
ATOM 2078 N N . ASN A 1 255 ? 6.086 -19.297 -26.406 1 96.5 255 ASN A N 1
ATOM 2079 C CA . ASN A 1 255 ? 5.621 -20.562 -25.859 1 96.5 255 ASN A CA 1
ATOM 2080 C C . ASN A 1 255 ? 4.27 -20.969 -26.438 1 96.5 255 ASN A C 1
ATOM 2082 O O . ASN A 1 255 ? 3.309 -20.188 -26.375 1 96.5 255 ASN A O 1
ATOM 2086 N N . SER A 1 256 ? 4.227 -22.125 -27 1 98.06 256 SER A N 1
ATOM 2087 C CA . SER A 1 256 ? 2.973 -22.719 -27.469 1 98.06 256 SER A CA 1
ATOM 2088 C C . SER A 1 256 ? 2.621 -23.969 -26.672 1 98.06 256 SER A C 1
ATOM 2090 O O . SER A 1 256 ? 3.5 -24.766 -26.344 1 98.06 256 SER A O 1
ATOM 2092 N N . LEU A 1 257 ? 1.336 -24.125 -26.391 1 98.44 257 LEU A N 1
ATOM 2093 C CA . LEU A 1 257 ? 0.925 -25.266 -25.578 1 98.44 257 LEU A CA 1
ATOM 2094 C C . LEU A 1 257 ? -0.424 -25.797 -26.031 1 98.44 257 LEU A C 1
ATOM 2096 O O . LEU A 1 257 ? -1.396 -25.047 -26.141 1 98.44 257 LEU A O 1
ATOM 2100 N N . LEU A 1 258 ? -0.43 -27.031 -26.328 1 98.69 258 LEU A N 1
ATOM 2101 C CA . LEU A 1 258 ? -1.665 -27.781 -26.531 1 98.69 258 LEU A CA 1
ATOM 2102 C C . LEU A 1 258 ? -1.989 -28.641 -25.328 1 98.69 258 LEU A C 1
ATOM 2104 O O . LEU A 1 258 ? -1.146 -29.422 -24.875 1 98.69 258 LEU A O 1
ATOM 2108 N N . THR A 1 259 ? -3.129 -28.5 -24.797 1 98.25 259 THR A N 1
ATOM 2109 C CA . THR A 1 259 ? -3.604 -29.344 -23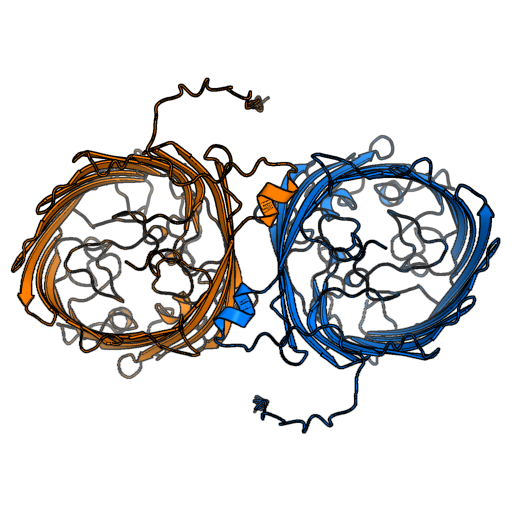.703 1 98.25 259 THR A CA 1
ATOM 2110 C C . THR A 1 259 ? -4.902 -30.047 -24.078 1 98.25 259 THR A C 1
ATOM 2112 O O . THR A 1 259 ? -5.848 -29.406 -24.547 1 98.25 259 THR A O 1
ATOM 2115 N N . THR A 1 260 ? -4.965 -31.312 -23.844 1 98.12 260 THR A N 1
ATOM 2116 C CA . THR A 1 260 ? -6.164 -32.125 -24.078 1 98.12 260 THR A CA 1
ATOM 2117 C C . THR A 1 260 ? -6.488 -32.969 -22.859 1 98.12 260 THR A C 1
ATOM 2119 O O . THR A 1 260 ? -5.621 -33.688 -22.344 1 98.12 260 THR A O 1
ATOM 2122 N N . THR A 1 261 ? -7.723 -32.938 -22.484 1 97.81 261 THR A N 1
ATOM 2123 C CA . THR A 1 261 ? -8.156 -33.781 -21.375 1 97.81 261 THR A CA 1
ATOM 2124 C C . THR A 1 261 ? -9.445 -34.5 -21.719 1 97.81 261 THR A C 1
ATOM 2126 O O . THR A 1 261 ? -10.328 -33.969 -22.375 1 97.81 261 THR A O 1
ATOM 2129 N N . PHE A 1 262 ? -9.484 -35.719 -21.344 1 98.19 262 PHE A N 1
ATOM 2130 C CA . PHE A 1 262 ? -10.68 -36.531 -21.406 1 98.19 262 PHE A CA 1
ATOM 2131 C C . PHE A 1 262 ? -11.07 -37.031 -20.031 1 98.19 262 PHE A C 1
ATOM 2133 O O . PHE A 1 262 ? -10.227 -37.531 -19.281 1 98.19 262 PHE A O 1
ATOM 2140 N N . GLU A 1 263 ? -12.328 -36.875 -19.719 1 96.75 263 GLU A N 1
ATOM 2141 C CA . GLU A 1 263 ? -12.766 -37.344 -18.406 1 96.75 263 GLU A CA 1
ATOM 2142 C C . GLU A 1 263 ? -14.164 -37.969 -18.469 1 96.75 263 GLU A C 1
ATOM 2144 O O . GLU A 1 263 ? -15.047 -37.438 -19.156 1 96.75 263 GLU A O 1
ATOM 2149 N N . ASN A 1 264 ? -14.375 -39.062 -17.828 1 95.75 264 ASN A N 1
ATOM 2150 C CA . ASN A 1 264 ? -15.688 -39.656 -17.594 1 95.75 264 ASN A CA 1
ATOM 2151 C C . ASN A 1 264 ? -15.859 -40.094 -16.141 1 95.75 264 ASN A C 1
ATOM 2153 O O . ASN A 1 264 ? -15.18 -39.594 -15.258 1 95.75 264 ASN A O 1
ATOM 2157 N N . ASN A 1 265 ? -16.797 -40.938 -15.844 1 94.44 265 ASN A N 1
ATOM 2158 C CA . ASN A 1 265 ? -17.125 -41.25 -14.461 1 94.44 265 ASN A CA 1
ATOM 2159 C C . ASN A 1 265 ? -16.016 -42.094 -13.797 1 94.44 265 ASN A C 1
ATOM 2161 O O . ASN A 1 265 ? -15.914 -42.125 -12.57 1 94.44 265 ASN A O 1
ATOM 2165 N N . HIS A 1 266 ? -15.117 -42.625 -14.617 1 96.56 266 HIS A N 1
ATOM 2166 C CA . HIS A 1 266 ? -14.164 -43.531 -14.016 1 96.56 266 HIS A CA 1
ATOM 2167 C C . HIS A 1 266 ? -12.727 -43.156 -14.344 1 96.56 266 HIS A C 1
ATOM 2169 O O . HIS A 1 266 ? -11.805 -43.469 -13.586 1 96.56 266 HIS A O 1
ATOM 2175 N N . PHE A 1 267 ? -12.578 -42.531 -15.469 1 97.88 267 PHE A N 1
ATOM 2176 C CA . PHE A 1 267 ? -11.219 -42.312 -15.93 1 97.88 267 PHE A CA 1
ATOM 2177 C C . PHE A 1 267 ? -10.984 -40.844 -16.281 1 97.88 267 PHE A C 1
ATOM 2179 O O . PHE A 1 267 ? -11.914 -40.156 -16.656 1 97.88 267 PHE A O 1
ATOM 2186 N N . LYS A 1 268 ? -9.828 -40.438 -16.109 1 98.06 268 LYS A N 1
ATOM 2187 C CA . LYS A 1 268 ? -9.328 -39.156 -16.547 1 98.06 268 LYS A CA 1
ATOM 2188 C C . LYS A 1 268 ? -8.008 -39.281 -17.297 1 98.06 268 LYS A C 1
ATOM 2190 O O . LYS A 1 268 ? -7.09 -39.969 -16.828 1 98.06 268 LYS A O 1
ATOM 2195 N N . PHE A 1 269 ? -7.895 -38.719 -18.453 1 98.69 269 PHE A N 1
ATOM 2196 C CA . PHE A 1 269 ? -6.688 -38.719 -19.281 1 98.69 269 PHE A CA 1
ATOM 2197 C C . PHE A 1 269 ? -6.266 -37.312 -19.641 1 98.69 269 PHE A C 1
ATOM 2199 O O . PHE A 1 269 ? -7.113 -36.438 -19.891 1 98.69 269 PHE A O 1
ATOM 2206 N N . GLY A 1 270 ? -5.031 -37.062 -19.625 1 98.69 270 GLY A N 1
ATOM 2207 C CA . GLY A 1 270 ? -4.508 -35.781 -20.016 1 98.69 270 GLY A CA 1
ATOM 2208 C C . GLY A 1 270 ? -3.268 -35.875 -20.891 1 98.69 270 GLY A C 1
ATOM 2209 O O . GLY A 1 270 ? -2.43 -36.75 -20.688 1 98.69 270 GLY A O 1
ATOM 2210 N N . LEU A 1 271 ? -3.154 -34.969 -21.828 1 98.75 271 LEU A N 1
ATOM 2211 C CA . LEU A 1 271 ? -1.99 -34.812 -22.688 1 98.75 271 LEU A CA 1
ATOM 2212 C C . LEU A 1 271 ? -1.628 -33.344 -22.875 1 98.75 271 LEU A C 1
ATOM 2214 O O . LEU A 1 271 ? -2.504 -32.5 -23.094 1 98.75 271 LEU A O 1
ATOM 2218 N N . GLN A 1 272 ? -0.372 -33.062 -22.734 1 98.75 272 GLN A N 1
ATOM 2219 C CA . GLN A 1 272 ? 0.156 -31.719 -22.984 1 98.75 272 GLN A CA 1
ATOM 2220 C C . GLN A 1 272 ? 1.34 -31.781 -23.938 1 98.75 272 GLN A C 1
ATOM 2222 O O . GLN A 1 272 ? 2.24 -32.594 -23.781 1 98.75 272 GLN A O 1
ATOM 2227 N N . LEU A 1 273 ? 1.295 -30.938 -24.891 1 98.75 273 LEU A N 1
ATOM 2228 C CA . LEU A 1 273 ? 2.41 -30.719 -25.812 1 98.75 273 LEU A CA 1
ATOM 2229 C C . LEU A 1 273 ? 2.854 -29.25 -25.766 1 98.75 273 LEU A C 1
ATOM 2231 O O . LEU A 1 273 ? 2.09 -28.359 -26.141 1 98.75 273 LEU A O 1
ATOM 2235 N N . PHE A 1 274 ? 4.035 -29.016 -25.312 1 98.06 274 PHE A N 1
ATOM 2236 C CA . PHE A 1 274 ? 4.582 -27.672 -25.141 1 98.06 274 PHE A CA 1
ATOM 2237 C C . PHE A 1 274 ? 5.793 -27.453 -26.047 1 98.06 274 PHE A C 1
ATOM 2239 O O . PHE A 1 274 ? 6.637 -28.344 -26.172 1 98.06 274 PHE A O 1
ATOM 2246 N N . TYR A 1 275 ? 5.855 -26.312 -26.688 1 97.81 275 TYR A N 1
ATOM 2247 C CA . TYR A 1 275 ? 6.984 -25.953 -27.531 1 97.81 275 TYR A CA 1
ATOM 2248 C C . TYR A 1 275 ? 7.395 -24.5 -27.312 1 97.81 275 TYR A C 1
ATOM 2250 O O . TYR A 1 275 ? 6.539 -23.625 -27.172 1 97.81 275 TYR A O 1
ATOM 2258 N N . GLN A 1 276 ? 8.703 -24.281 -27.219 1 95.56 276 GLN A N 1
ATOM 2259 C CA . GLN A 1 276 ? 9.211 -22.922 -27.031 1 95.56 276 GLN A CA 1
ATOM 2260 C C . GLN A 1 276 ? 10.344 -22.625 -28 1 95.56 276 GLN A C 1
ATOM 2262 O O . GLN A 1 276 ? 11.156 -23.484 -28.312 1 95.56 276 GLN A O 1
ATOM 2267 N N . ARG A 1 277 ? 10.391 -21.391 -28.453 1 94 277 ARG A N 1
ATOM 2268 C CA . ARG A 1 277 ? 11.453 -20.922 -29.344 1 94 277 ARG A CA 1
ATOM 2269 C C . ARG A 1 277 ? 11.883 -19.5 -28.969 1 94 277 ARG A C 1
ATOM 2271 O O . ARG A 1 277 ? 11.055 -18.703 -28.531 1 94 277 ARG A O 1
ATOM 2278 N N . SER A 1 278 ? 13.094 -19.172 -29.188 1 90.88 278 SER A N 1
ATOM 2279 C CA . SER A 1 278 ? 13.648 -17.844 -28.891 1 90.88 278 SER A CA 1
ATOM 2280 C C . SER A 1 278 ? 13.102 -16.797 -29.859 1 90.88 278 SER A C 1
ATOM 2282 O O . SER A 1 278 ? 12.883 -17.078 -31.047 1 90.88 278 SER A O 1
ATOM 2284 N N . MET A 1 279 ? 12.852 -15.617 -29.344 1 86.69 279 MET A N 1
ATOM 2285 C CA . MET A 1 279 ? 12.438 -14.477 -30.156 1 86.69 279 MET A CA 1
ATOM 2286 C C . MET A 1 279 ? 13.469 -13.359 -30.094 1 86.69 279 MET A C 1
ATOM 2288 O O . MET A 1 279 ? 13.188 -12.227 -30.469 1 86.69 279 MET A O 1
ATOM 2292 N N . VAL A 1 280 ? 14.555 -13.656 -29.5 1 81.19 280 VAL A N 1
ATOM 2293 C CA . VAL A 1 280 ? 15.641 -12.688 -29.344 1 81.19 280 VAL A CA 1
ATOM 2294 C C . VAL A 1 280 ? 16.344 -12.5 -30.688 1 81.19 280 VAL A C 1
ATOM 2296 O O . VAL A 1 280 ? 16.688 -13.477 -31.359 1 81.19 280 VAL A O 1
ATOM 2299 N N . ASN A 1 281 ? 16.391 -11.234 -31.109 1 71.81 281 ASN A N 1
ATOM 2300 C CA . ASN A 1 281 ? 17.016 -10.953 -32.406 1 71.81 281 ASN A CA 1
ATOM 2301 C C . ASN A 1 281 ? 18.531 -10.812 -32.25 1 71.81 281 ASN A C 1
ATOM 2303 O O . ASN A 1 281 ? 19.266 -11.078 -33.219 1 71.81 281 ASN A O 1
ATOM 2307 N N . GLU A 1 282 ? 18.891 -10.172 -31.078 1 65.69 282 GLU A N 1
ATOM 2308 C CA . GLU A 1 282 ? 20.328 -9.906 -30.938 1 65.69 282 GLU A CA 1
ATOM 2309 C C . GLU A 1 282 ? 20.922 -10.734 -29.797 1 65.69 282 GLU A C 1
ATOM 2311 O O . GLU A 1 282 ? 20.25 -11.031 -28.812 1 65.69 282 GLU A O 1
ATOM 2316 N N . SER A 1 283 ? 22.047 -11.281 -30.156 1 61.53 283 SER A N 1
ATOM 2317 C CA . SER A 1 283 ? 22.734 -12.086 -29.156 1 61.53 283 SER A CA 1
ATOM 2318 C C . SER A 1 283 ? 23.234 -11.211 -28 1 61.53 283 SER A C 1
ATOM 2320 O O . SER A 1 283 ? 23.906 -10.203 -28.219 1 61.53 283 SER A O 1
ATOM 2322 N N . PHE A 1 284 ? 22.547 -11.234 -26.938 1 61.41 284 PHE A N 1
ATOM 2323 C CA . PHE A 1 284 ? 23.031 -10.57 -25.75 1 61.41 284 PHE A CA 1
ATOM 2324 C C . PHE A 1 284 ? 24 -11.477 -24.984 1 61.41 284 PHE A C 1
ATOM 2326 O O . PHE A 1 284 ? 23.734 -12.664 -24.797 1 61.41 284 PHE A O 1
ATOM 2333 N N . GLU A 1 285 ? 25.188 -10.977 -24.844 1 55.72 285 GLU A N 1
ATOM 2334 C CA . GLU A 1 285 ? 26.188 -11.75 -24.125 1 55.72 285 GLU A CA 1
ATOM 2335 C C . GLU A 1 285 ? 25.688 -12.141 -22.734 1 55.72 285 GLU A C 1
ATOM 2337 O O . GLU A 1 285 ? 25.094 -11.328 -22.031 1 55.72 285 GLU A O 1
ATOM 2342 N N . ASP A 1 286 ? 25.641 -13.461 -22.438 1 57.84 286 ASP A N 1
ATOM 2343 C CA . ASP A 1 286 ? 25.422 -14.023 -21.109 1 57.84 286 ASP A CA 1
ATOM 2344 C C . ASP A 1 286 ? 23.922 -14.133 -20.812 1 57.84 286 ASP A C 1
ATOM 2346 O O . ASP A 1 286 ? 23.531 -14.406 -19.672 1 57.84 286 ASP A O 1
ATOM 2350 N N . PHE A 1 287 ? 23.234 -13.688 -21.875 1 62.09 287 PHE A N 1
ATOM 2351 C CA . PHE A 1 287 ? 21.797 -13.844 -21.672 1 62.09 287 PHE A CA 1
ATOM 2352 C C . PHE A 1 287 ? 21.359 -15.258 -22.016 1 62.09 287 PHE A C 1
ATOM 2354 O O . PHE A 1 287 ? 21.797 -15.828 -23.016 1 62.09 287 PHE A O 1
ATOM 2361 N N . TYR A 1 288 ? 20.641 -15.805 -21.172 1 62.06 288 TYR A N 1
ATOM 2362 C CA . TYR A 1 288 ? 20.344 -17.234 -21.234 1 62.06 288 TYR A CA 1
ATOM 2363 C C . TYR A 1 288 ? 19.375 -17.547 -22.359 1 62.06 288 TYR A C 1
ATOM 2365 O O . TYR A 1 288 ? 19.266 -18.703 -22.797 1 62.06 288 TYR A O 1
ATOM 2373 N N . TYR A 1 289 ? 18.828 -16.5 -22.922 1 65.19 289 TYR A N 1
ATOM 2374 C CA . TYR A 1 289 ? 18.031 -16.766 -24.109 1 65.19 289 TYR A CA 1
ATOM 2375 C C . TYR A 1 289 ? 18.875 -16.625 -25.375 1 65.19 289 TYR A C 1
ATOM 2377 O O . TYR A 1 289 ? 19.125 -15.508 -25.828 1 65.19 289 TYR A O 1
ATOM 2385 N N . LYS A 1 290 ? 19.344 -17.734 -25.812 1 76.75 290 LYS A N 1
ATOM 2386 C CA . LYS A 1 290 ? 20.125 -17.703 -27.047 1 76.75 290 LYS A CA 1
ATOM 2387 C C . LYS A 1 290 ? 19.203 -17.594 -28.266 1 76.75 290 LYS A C 1
ATOM 2389 O O . LYS A 1 290 ? 18.062 -18.031 -28.219 1 76.75 290 LYS A O 1
ATOM 2394 N N . ALA A 1 291 ? 19.641 -17.047 -29.312 1 79.06 291 ALA A N 1
ATOM 2395 C CA . ALA A 1 291 ? 18.859 -16.781 -30.5 1 79.06 291 ALA A CA 1
ATOM 2396 C C . ALA A 1 291 ? 18.344 -18.078 -31.125 1 79.06 291 ALA A C 1
ATOM 2398 O O . ALA A 1 291 ? 17.281 -18.094 -31.734 1 79.06 291 ALA A O 1
ATOM 2399 N N . ASP A 1 292 ? 19.031 -19.156 -30.984 1 83.5 292 ASP A N 1
ATOM 2400 C CA . ASP A 1 292 ? 18.625 -20.406 -31.609 1 83.5 292 ASP A CA 1
ATOM 2401 C C . ASP A 1 292 ? 18.016 -21.359 -30.578 1 83.5 292 ASP A C 1
ATOM 2403 O O . ASP A 1 292 ? 17.812 -22.531 -30.844 1 83.5 292 ASP A O 1
ATOM 2407 N N . HIS A 1 293 ? 17.641 -20.797 -29.547 1 89.44 293 HIS A N 1
ATOM 2408 C CA . HIS A 1 293 ? 17.109 -21.625 -28.469 1 89.44 293 HIS A CA 1
ATOM 2409 C C . HIS A 1 293 ? 15.75 -22.203 -28.828 1 89.44 293 HIS A C 1
ATOM 2411 O O . HIS A 1 293 ? 14.914 -21.516 -29.422 1 89.44 293 HIS A O 1
ATOM 2417 N N . SER A 1 294 ? 15.547 -23.453 -28.547 1 93.12 294 SER A N 1
ATOM 2418 C CA . SER A 1 294 ? 14.25 -24.125 -28.578 1 93.12 294 SER A CA 1
ATOM 2419 C C . SER A 1 294 ? 14.156 -25.219 -27.516 1 93.12 294 SER A C 1
ATOM 2421 O O . SER A 1 294 ? 15.18 -25.75 -27.078 1 93.12 294 SER A O 1
ATOM 2423 N N . SER A 1 295 ? 13.039 -25.453 -27.094 1 95.56 295 SER A N 1
ATOM 2424 C CA . SER A 1 295 ? 12.773 -26.5 -26.109 1 95.56 295 SER A CA 1
ATOM 2425 C C . SER A 1 295 ? 11.312 -26.922 -26.141 1 95.56 295 SER A C 1
ATOM 2427 O O . SER A 1 295 ? 10.523 -26.422 -26.938 1 95.56 295 SER A O 1
ATOM 2429 N N . GLY A 1 296 ? 11.008 -27.953 -25.359 1 96.5 296 GLY A N 1
ATOM 2430 C CA . GLY A 1 296 ? 9.641 -28.422 -25.266 1 96.5 296 GLY A CA 1
ATOM 2431 C C . GLY A 1 296 ? 9.477 -29.594 -24.297 1 96.5 296 GLY A C 1
ATOM 2432 O O . GLY A 1 296 ? 10.469 -30.141 -23.812 1 96.5 296 GLY A O 1
ATOM 2433 N N . TYR A 1 297 ? 8.227 -29.844 -24.062 1 97.81 297 TYR A N 1
ATOM 2434 C CA . TYR A 1 297 ? 7.977 -31.016 -23.234 1 97.81 297 TYR A CA 1
ATOM 2435 C C . TYR A 1 297 ? 6.676 -31.703 -23.656 1 97.81 297 TYR A C 1
ATOM 2437 O O . TYR A 1 297 ? 5.828 -31.094 -24.312 1 97.81 297 TYR A O 1
ATOM 2445 N N . LEU A 1 298 ? 6.676 -32.969 -23.391 1 98.5 298 LEU A N 1
ATOM 2446 C CA . LEU A 1 298 ? 5.477 -33.781 -23.406 1 98.5 298 LEU A CA 1
ATOM 2447 C C . LEU A 1 298 ? 5.09 -34.219 -22 1 98.5 298 LEU A C 1
ATOM 2449 O O . LEU A 1 298 ? 5.949 -34.625 -21.219 1 98.5 298 LEU A O 1
ATOM 2453 N N . SER A 1 299 ? 3.83 -34.062 -21.656 1 98.81 299 SER A N 1
ATOM 2454 C CA . SER A 1 299 ? 3.334 -34.5 -20.344 1 98.81 299 SER A CA 1
ATOM 2455 C C . SER A 1 299 ? 2.01 -35.25 -20.469 1 98.81 299 SER A C 1
ATOM 2457 O O . SER A 1 299 ? 1.09 -34.781 -21.156 1 98.81 299 SER A O 1
ATOM 2459 N N . THR A 1 300 ? 1.952 -36.406 -19.844 1 98.81 300 THR A N 1
ATOM 2460 C CA . THR A 1 300 ? 0.743 -37.219 -19.922 1 98.81 300 THR A CA 1
ATOM 2461 C C . THR A 1 300 ? 0.288 -37.625 -18.516 1 98.81 300 THR A C 1
ATOM 2463 O O . THR A 1 300 ? 1.09 -37.688 -17.594 1 98.81 300 THR A O 1
ATOM 2466 N N . MET A 1 301 ? -0.998 -37.906 -18.406 1 98.69 301 MET A N 1
ATOM 2467 C CA . MET A 1 301 ? -1.568 -38.312 -17.125 1 98.69 301 MET A CA 1
ATOM 2468 C C . MET A 1 301 ? -2.73 -39.281 -17.328 1 98.69 301 MET A C 1
ATOM 2470 O O . MET A 1 301 ? -3.521 -39.125 -18.266 1 98.69 301 MET A O 1
ATOM 2474 N N . VAL A 1 302 ? -2.811 -40.25 -16.469 1 98.69 302 VAL A N 1
ATOM 2475 C CA . VAL A 1 302 ? -3.949 -41.156 -16.391 1 98.69 302 VAL A CA 1
ATOM 2476 C C . VAL A 1 302 ? -4.484 -41.188 -14.969 1 98.69 302 VAL A C 1
ATOM 2478 O O . VAL A 1 302 ? -3.713 -41.281 -14.008 1 98.69 302 VAL A O 1
ATOM 2481 N N . GLY A 1 303 ? -5.77 -41.094 -14.891 1 98.62 303 GLY A N 1
ATOM 2482 C CA . GLY A 1 303 ? -6.406 -41.125 -13.578 1 98.62 303 GLY A CA 1
ATOM 2483 C C . GLY A 1 303 ? -7.555 -42.125 -13.508 1 98.62 303 GLY A C 1
ATOM 2484 O O . GLY A 1 303 ? -8.266 -42.312 -14.492 1 98.62 303 GLY A O 1
ATOM 2485 N N . TYR A 1 304 ? -7.691 -42.719 -12.359 1 98.5 304 TYR A N 1
ATOM 2486 C CA . TYR A 1 304 ? -8.812 -43.594 -12.062 1 98.5 304 TYR A CA 1
ATOM 2487 C C . TYR A 1 304 ? -9.609 -43.094 -10.875 1 98.5 304 TYR A C 1
ATOM 2489 O O . TYR A 1 304 ? -9.078 -42.969 -9.766 1 98.5 304 TYR A O 1
ATOM 2497 N N . LYS A 1 305 ? -10.875 -42.875 -11.156 1 97.12 305 LYS A N 1
ATOM 2498 C CA . LYS A 1 305 ? -11.766 -42.344 -10.133 1 97.12 305 LYS A CA 1
ATOM 2499 C C . LYS A 1 305 ? -12.438 -43.469 -9.352 1 97.12 305 LYS A C 1
ATOM 2501 O O . LYS A 1 305 ? -12.859 -44.469 -9.93 1 97.12 305 LYS A O 1
ATOM 2506 N N . PHE A 1 306 ? -12.484 -43.25 -8.086 1 95.25 306 PHE A N 1
ATOM 2507 C CA . PHE A 1 306 ? -13.234 -44.156 -7.203 1 95.25 306 PHE A CA 1
ATOM 2508 C C . PHE A 1 306 ? -14.062 -43.344 -6.211 1 95.25 306 PHE A C 1
ATOM 2510 O O . PHE A 1 306 ? -14.078 -42.094 -6.266 1 95.25 306 PHE A O 1
ATOM 2517 N N . ASN A 1 307 ? -14.922 -43.875 -5.359 1 91.44 307 ASN A N 1
ATOM 2518 C CA . ASN A 1 307 ? -15.961 -43.219 -4.574 1 91.44 307 ASN A CA 1
ATOM 2519 C C . ASN A 1 307 ? -15.391 -42.094 -3.732 1 91.44 307 ASN A C 1
ATOM 2521 O O . ASN A 1 307 ? -16.047 -41.062 -3.553 1 91.44 307 ASN A O 1
ATOM 2525 N N . LYS A 1 308 ? -14.172 -42.281 -3.281 1 92.81 308 LYS A N 1
ATOM 2526 C CA . LYS A 1 308 ? -13.68 -41.312 -2.318 1 92.81 308 LYS A CA 1
ATOM 2527 C C . LYS A 1 308 ? -12.555 -40.469 -2.914 1 92.81 308 LYS A C 1
ATOM 2529 O O . LYS A 1 308 ? -11.93 -39.656 -2.211 1 92.81 308 LYS A O 1
ATOM 2534 N N . GLY A 1 309 ? -12.328 -40.719 -4.195 1 96.44 309 GLY A N 1
ATOM 2535 C CA . GLY A 1 309 ? -11.188 -39.938 -4.676 1 96.44 309 GLY A CA 1
ATOM 2536 C C . GLY A 1 309 ? -10.711 -40.375 -6.051 1 96.44 309 GLY A C 1
ATOM 2537 O O . GLY A 1 309 ? -11.492 -40.906 -6.84 1 96.44 309 GLY A O 1
ATOM 2538 N N . ILE A 1 310 ? -9.508 -40 -6.379 1 97.5 310 ILE A N 1
ATOM 2539 C CA . ILE A 1 310 ? -8.906 -40.312 -7.668 1 97.5 310 ILE A CA 1
ATOM 2540 C C . ILE A 1 310 ? -7.426 -40.656 -7.477 1 97.5 310 ILE A C 1
ATOM 2542 O O . ILE A 1 310 ? -6.738 -40.031 -6.672 1 97.5 310 ILE A O 1
ATOM 2546 N N . ILE A 1 311 ? -6.984 -41.688 -8.102 1 98.38 311 ILE A N 1
ATOM 2547 C CA . ILE A 1 311 ? -5.562 -42 -8.195 1 98.38 311 ILE A CA 1
ATOM 2548 C C . ILE A 1 311 ? -5.039 -41.594 -9.578 1 98.38 311 ILE A C 1
ATOM 2550 O O . ILE A 1 311 ? -5.684 -41.844 -10.594 1 98.38 311 ILE A O 1
ATOM 2554 N N . LYS A 1 312 ? -3.941 -40.906 -9.625 1 98.62 312 LYS A N 1
ATOM 2555 C CA . LYS A 1 312 ? -3.385 -40.438 -10.883 1 98.62 312 LYS A CA 1
ATOM 2556 C C . LYS A 1 312 ? -1.93 -40.844 -11.047 1 98.62 312 LYS A C 1
ATOM 2558 O O . LYS A 1 312 ? -1.169 -40.875 -10.078 1 98.62 312 LYS A O 1
ATOM 2563 N N . ALA A 1 313 ? -1.546 -41.219 -12.203 1 98.81 313 ALA A N 1
ATOM 2564 C CA . ALA A 1 313 ? -0.168 -41.406 -12.641 1 98.81 313 ALA A CA 1
ATOM 2565 C C . ALA A 1 313 ? 0.175 -40.5 -13.812 1 98.81 313 ALA A C 1
ATOM 2567 O O . ALA A 1 313 ? -0.656 -40.281 -14.695 1 98.81 313 ALA A O 1
ATOM 2568 N N . ALA A 1 314 ? 1.332 -39.969 -13.766 1 98.81 314 ALA A N 1
ATOM 2569 C CA . ALA A 1 314 ? 1.715 -39.031 -14.836 1 98.81 314 ALA A CA 1
ATOM 2570 C C . ALA A 1 314 ? 3.184 -39.219 -15.203 1 98.81 314 ALA A C 1
ATOM 2572 O O . ALA A 1 314 ? 3.963 -39.781 -14.438 1 98.81 314 ALA A O 1
ATOM 2573 N N . PHE A 1 315 ? 3.504 -38.812 -16.391 1 98.81 315 PHE A N 1
ATOM 2574 C CA . PHE A 1 315 ? 4.855 -38.844 -16.953 1 98.81 315 PHE A CA 1
ATOM 2575 C C . PHE A 1 315 ? 5.125 -37.594 -17.781 1 98.81 315 PHE A C 1
ATOM 2577 O O . PHE A 1 315 ? 4.281 -37.188 -18.578 1 98.81 315 PHE A O 1
ATOM 2584 N N . SER A 1 316 ? 6.246 -36.938 -17.531 1 98.75 316 SER A N 1
ATOM 2585 C CA . SER A 1 316 ? 6.668 -35.781 -18.328 1 98.75 316 SER A CA 1
ATOM 2586 C C . SER A 1 316 ? 8.086 -35.969 -18.859 1 98.75 316 SER A C 1
ATOM 2588 O O . SER A 1 316 ? 8.961 -36.469 -18.141 1 98.75 316 SER A O 1
ATOM 2590 N N . ARG A 1 317 ? 8.328 -35.594 -20.094 1 98.69 317 ARG A N 1
ATOM 2591 C CA . ARG A 1 317 ? 9.633 -35.625 -20.75 1 98.69 317 ARG A CA 1
ATOM 2592 C C . ARG A 1 317 ? 10 -34.25 -21.297 1 98.69 317 ARG A C 1
ATOM 2594 O O . ARG A 1 317 ? 9.273 -33.688 -22.125 1 98.69 317 ARG A O 1
ATOM 2601 N N . ILE A 1 318 ? 11.039 -33.688 -20.828 1 98.31 318 ILE A N 1
ATOM 2602 C CA . ILE A 1 318 ? 11.586 -32.469 -21.406 1 98.31 318 ILE A CA 1
ATOM 2603 C C . ILE A 1 318 ? 12.633 -32.844 -22.453 1 98.31 318 ILE A C 1
ATOM 2605 O O . ILE A 1 318 ? 13.516 -33.656 -22.219 1 98.31 318 ILE A O 1
ATOM 2609 N N . SER A 1 319 ? 12.641 -32.156 -23.516 1 96.81 319 SER A N 1
ATOM 2610 C CA . SER A 1 319 ? 13.508 -32.469 -24.656 1 96.81 319 SER A CA 1
ATOM 2611 C C . SER A 1 319 ? 14.961 -32.125 -24.344 1 96.81 319 SER A C 1
ATOM 2613 O O . SER A 1 319 ? 15.25 -31.391 -23.406 1 96.81 319 SER A O 1
ATOM 2615 N N . ASN A 1 320 ? 15.852 -32.625 -25.156 1 95.31 320 ASN A N 1
ATOM 2616 C CA . ASN A 1 320 ? 17.281 -32.375 -25.016 1 95.31 320 ASN A CA 1
ATOM 2617 C C . ASN A 1 320 ? 17.734 -31.188 -25.875 1 95.31 320 ASN A C 1
ATOM 2619 O O . ASN A 1 320 ? 18.922 -30.875 -25.922 1 95.31 320 ASN A O 1
ATOM 2623 N N . SER A 1 321 ? 16.844 -30.562 -26.516 1 91.75 321 SER A N 1
ATOM 2624 C CA . SER A 1 321 ? 17.188 -29.484 -27.438 1 91.75 321 SER A CA 1
ATOM 2625 C C . SER A 1 321 ? 17.641 -28.234 -26.672 1 91.75 321 SER A C 1
ATOM 2627 O O . SER A 1 321 ? 18.516 -27.5 -27.156 1 91.75 321 SER A O 1
ATOM 2629 N N . GLY A 1 322 ? 17.078 -27.938 -25.578 1 93.44 322 GLY A N 1
ATOM 2630 C CA . GLY A 1 322 ? 17.406 -26.797 -24.734 1 93.44 322 GLY A CA 1
ATOM 2631 C C . GLY A 1 322 ? 16.688 -26.812 -23.406 1 93.44 322 GLY A C 1
ATOM 2632 O O . GLY A 1 322 ? 15.805 -27.641 -23.172 1 93.44 322 GLY A O 1
ATOM 2633 N N . GLN A 1 323 ? 17.094 -25.859 -22.609 1 94.25 323 GLN A N 1
ATOM 2634 C CA . GLN A 1 323 ? 16.453 -25.734 -21.312 1 94.25 323 GLN A CA 1
ATOM 2635 C C . GLN A 1 323 ? 15.023 -25.203 -21.438 1 94.25 323 GLN A C 1
ATOM 2637 O O . GLN A 1 323 ? 14.758 -24.344 -22.281 1 94.25 323 GLN A O 1
ATOM 2642 N N . LEU A 1 324 ? 14.148 -25.781 -20.656 1 94.38 324 LEU A N 1
ATOM 2643 C CA . LEU A 1 324 ? 12.836 -25.156 -20.531 1 94.38 324 LEU A CA 1
ATOM 2644 C C . LEU A 1 324 ? 12.93 -23.812 -19.812 1 94.38 324 LEU A C 1
ATOM 2646 O O . LEU A 1 324 ? 13.273 -23.766 -18.625 1 94.38 324 LEU A O 1
ATOM 2650 N N . LEU A 1 325 ? 12.57 -22.734 -20.594 1 89 325 LEU A N 1
ATOM 2651 C CA . LEU A 1 325 ? 12.797 -21.406 -20.031 1 89 325 LEU A CA 1
ATOM 2652 C C . LEU A 1 325 ? 11.492 -20.625 -19.938 1 89 325 LEU A C 1
ATOM 2654 O O . LEU A 1 325 ? 10.945 -20.188 -20.953 1 89 325 LEU A O 1
ATOM 2658 N N . ILE A 1 326 ? 10.93 -20.578 -18.812 1 85.12 326 ILE A N 1
ATOM 2659 C CA . ILE A 1 326 ? 9.805 -19.719 -18.469 1 85.12 326 ILE A CA 1
ATOM 2660 C C . ILE A 1 326 ? 10.203 -18.781 -17.312 1 85.12 326 ILE A C 1
ATOM 2662 O O . ILE A 1 326 ? 10.656 -19.25 -16.266 1 85.12 326 ILE A O 1
ATOM 2666 N N . PRO A 1 327 ? 10.039 -17.469 -17.594 1 85 327 PRO A N 1
ATOM 2667 C CA . PRO A 1 327 ? 10.414 -16.594 -16.469 1 85 327 PRO A CA 1
ATOM 2668 C C . PRO A 1 327 ? 9.703 -16.953 -15.172 1 85 327 PRO A C 1
ATOM 2670 O O . PRO A 1 327 ? 8.469 -17.062 -15.148 1 85 327 PRO A O 1
ATOM 2673 N N . ARG A 1 328 ? 10.414 -17.031 -14.125 1 88.5 328 ARG A N 1
ATOM 2674 C CA . ARG A 1 328 ? 9.891 -17.516 -12.852 1 88.5 328 ARG A CA 1
ATOM 2675 C C . ARG A 1 328 ? 8.969 -16.484 -12.211 1 88.5 328 ARG A C 1
ATOM 2677 O O . ARG A 1 328 ? 8.141 -16.812 -11.359 1 88.5 328 ARG A O 1
ATOM 2684 N N . GLU A 1 329 ? 9.164 -15.258 -12.609 1 90.44 329 GLU A N 1
ATOM 2685 C CA . GLU A 1 329 ? 8.406 -14.133 -12.07 1 90.44 329 GLU A CA 1
ATOM 2686 C C . GLU A 1 329 ? 6.957 -14.164 -12.547 1 90.44 329 GLU A C 1
ATOM 2688 O O . GLU A 1 329 ? 6.102 -13.469 -12 1 90.44 329 GLU A O 1
ATOM 2693 N N . TYR A 1 330 ? 6.691 -15.047 -13.555 1 91.38 330 TYR A N 1
ATOM 2694 C CA . TYR A 1 330 ? 5.379 -14.953 -14.188 1 91.38 330 TYR A CA 1
ATOM 2695 C C . TYR A 1 330 ? 4.504 -16.141 -13.812 1 91.38 330 TYR A C 1
ATOM 2697 O O . TYR A 1 330 ? 3.316 -16.172 -14.148 1 91.38 330 TYR A O 1
ATOM 2705 N N . GLY A 1 331 ? 5.082 -17.031 -13.219 1 91.81 331 GLY A N 1
ATOM 2706 C CA . GLY A 1 331 ? 4.301 -18.203 -12.836 1 91.81 331 GLY A CA 1
ATOM 2707 C C . GLY A 1 331 ? 5.125 -19.469 -12.766 1 91.81 331 GLY A C 1
ATOM 2708 O O . GLY A 1 331 ? 6.355 -19.422 -12.789 1 91.81 331 GLY A O 1
ATOM 2709 N N . LYS A 1 332 ? 4.426 -20.562 -12.578 1 93.19 332 LYS A N 1
ATOM 2710 C CA . LYS A 1 332 ? 5.023 -21.891 -12.5 1 93.19 332 LYS A CA 1
ATOM 2711 C C . LYS A 1 332 ? 4.461 -22.812 -13.578 1 93.19 332 LYS A C 1
ATOM 2713 O O . LYS A 1 332 ? 3.275 -22.75 -13.906 1 93.19 332 LYS A O 1
ATOM 2718 N N . GLU A 1 333 ? 5.391 -23.609 -14.148 1 92.5 333 GLU A N 1
ATOM 2719 C CA . GLU A 1 333 ? 4.945 -24.562 -15.156 1 92.5 333 GLU A CA 1
ATOM 2720 C C . GLU A 1 333 ? 3.885 -25.516 -14.594 1 92.5 333 GLU A C 1
ATOM 2722 O O . GLU A 1 333 ? 3.957 -25.922 -13.43 1 92.5 333 GLU A O 1
ATOM 2727 N N . LYS A 1 334 ? 2.998 -25.875 -15.398 1 93.81 334 LYS A N 1
ATOM 2728 C CA . LYS A 1 334 ? 1.878 -26.703 -14.953 1 93.81 334 LYS A CA 1
ATOM 2729 C C . LYS A 1 334 ? 1.855 -28.031 -15.688 1 93.81 334 LYS A C 1
ATOM 2731 O O . LYS A 1 334 ? 0.828 -28.422 -16.25 1 93.81 334 LYS A O 1
ATOM 2736 N N . MET A 1 335 ? 2.953 -28.75 -15.656 1 97.5 335 MET A N 1
ATOM 2737 C CA . MET A 1 335 ? 2.957 -30.109 -16.156 1 97.5 335 MET A CA 1
ATOM 2738 C C . MET A 1 335 ? 2.168 -31.031 -15.227 1 97.5 335 MET A C 1
ATOM 2740 O O . MET A 1 335 ? 1.95 -30.703 -14.062 1 97.5 335 MET A O 1
ATOM 2744 N N . TYR A 1 336 ? 1.805 -32.156 -15.734 1 97.88 336 TYR A N 1
ATOM 2745 C CA . TYR A 1 336 ? 1.035 -33.094 -14.906 1 97.88 336 TYR A CA 1
ATOM 2746 C C . TYR A 1 336 ? 1.898 -33.688 -13.797 1 97.88 336 TYR A C 1
ATOM 2748 O O . TYR A 1 336 ? 1.38 -34.25 -12.828 1 97.88 336 TYR A O 1
ATOM 2756 N N . THR A 1 337 ? 3.205 -33.531 -13.93 1 98.12 337 THR A N 1
ATOM 2757 C CA . THR A 1 337 ? 4.113 -34.062 -12.93 1 98.12 337 THR A CA 1
ATOM 2758 C C . THR A 1 337 ? 4.578 -33 -11.961 1 98.12 337 THR A C 1
ATOM 2760 O O . THR A 1 337 ? 5.43 -33.219 -11.109 1 98.12 337 THR A O 1
ATOM 2763 N N . THR A 1 338 ? 4.09 -31.766 -12.117 1 95.81 338 THR A N 1
ATOM 2764 C CA . THR A 1 338 ? 4.5 -30.656 -11.25 1 95.81 338 THR A CA 1
ATOM 2765 C C . THR A 1 338 ? 3.992 -30.859 -9.828 1 95.81 338 THR A C 1
ATOM 2767 O O . THR A 1 338 ? 2.809 -31.141 -9.625 1 95.81 338 THR A O 1
ATOM 2770 N N . MET A 1 339 ? 4.871 -30.734 -8.859 1 95.81 339 MET A N 1
ATOM 2771 C CA . MET A 1 339 ? 4.531 -30.859 -7.445 1 95.81 339 MET A CA 1
ATOM 2772 C C . MET A 1 339 ? 4.918 -29.609 -6.664 1 95.81 339 MET A C 1
ATOM 2774 O O . MET A 1 339 ? 5.711 -28.797 -7.145 1 95.81 339 MET A O 1
ATOM 2778 N N . PRO A 1 340 ? 4.301 -29.438 -5.508 1 94.56 340 PRO A N 1
ATOM 2779 C CA . PRO A 1 340 ? 4.645 -28.266 -4.707 1 94.56 340 PRO A CA 1
ATOM 2780 C C . PRO A 1 340 ? 6.113 -28.234 -4.297 1 94.56 340 PRO A C 1
ATOM 2782 O O . PRO A 1 340 ? 6.719 -29.281 -4.082 1 94.56 340 PRO A O 1
ATOM 2785 N N . ARG A 1 341 ? 6.645 -27.062 -4.195 1 93.94 341 ARG A N 1
ATOM 2786 C CA . ARG A 1 341 ? 7.934 -26.734 -3.602 1 93.94 341 ARG A CA 1
ATOM 2787 C C . ARG A 1 341 ? 9.078 -27.062 -4.559 1 93.94 341 ARG A C 1
ATOM 2789 O O . ARG A 1 341 ? 10.242 -27.062 -4.164 1 93.94 341 ARG A O 1
ATOM 2796 N N . GLU A 1 342 ? 8.711 -27.406 -5.738 1 91.25 342 GLU A N 1
ATOM 2797 C CA . GLU A 1 342 ? 9.797 -27.547 -6.703 1 91.25 342 GLU A CA 1
ATOM 2798 C C . GLU A 1 342 ? 9.289 -27.359 -8.133 1 91.25 342 GLU A C 1
ATOM 2800 O O . GLU A 1 342 ? 8.125 -27.609 -8.422 1 91.25 342 GLU A O 1
ATOM 2805 N N . ARG A 1 343 ? 10.164 -26.844 -8.953 1 92.12 343 ARG A N 1
ATOM 2806 C CA . ARG A 1 343 ? 9.945 -26.719 -10.383 1 92.12 343 ARG A CA 1
ATOM 2807 C C . ARG A 1 343 ? 11.141 -27.25 -11.172 1 92.12 343 ARG A C 1
ATOM 2809 O O . ARG A 1 343 ? 12.242 -27.359 -10.633 1 92.12 343 ARG A O 1
ATOM 2816 N N . ILE A 1 344 ? 10.914 -27.594 -12.383 1 92.25 344 ILE A N 1
ATOM 2817 C CA . ILE A 1 344 ? 12.023 -28.109 -13.18 1 92.25 344 ILE A CA 1
ATOM 2818 C C . ILE A 1 344 ? 12.266 -27.203 -14.383 1 92.25 344 ILE A C 1
ATOM 2820 O O . ILE A 1 344 ? 12.828 -27.641 -15.391 1 92.25 344 ILE A O 1
ATOM 2824 N N . GLU A 1 345 ? 11.711 -26.016 -14.289 1 91.81 345 GLU A N 1
ATOM 2825 C CA . GLU A 1 345 ? 12.133 -24.969 -15.211 1 91.81 345 GLU A CA 1
ATOM 2826 C C . GLU A 1 345 ? 13.648 -24.781 -15.172 1 91.81 345 GLU A C 1
ATOM 2828 O O . GLU A 1 345 ? 14.258 -24.859 -14.109 1 91.81 345 GLU A O 1
ATOM 2833 N N . GLY A 1 346 ? 14.273 -24.516 -16.297 1 93 346 GLY A N 1
ATOM 2834 C CA . GLY A 1 346 ? 15.719 -24.375 -16.375 1 93 346 GLY A CA 1
ATOM 2835 C C . GLY A 1 346 ? 16.438 -25.672 -16.688 1 93 346 GLY A C 1
ATOM 2836 O O . GLY A 1 346 ? 17.672 -25.719 -16.719 1 93 346 GLY A O 1
ATOM 2837 N N . ILE A 1 347 ? 15.711 -26.766 -16.938 1 96.25 347 ILE A N 1
ATOM 2838 C CA . ILE A 1 347 ? 16.312 -28.078 -17.156 1 96.25 347 ILE A CA 1
ATOM 2839 C C . ILE A 1 347 ? 16.047 -28.547 -18.578 1 96.25 347 ILE A C 1
ATOM 2841 O O . ILE A 1 347 ? 14.969 -28.328 -19.125 1 96.25 347 ILE A O 1
ATOM 2845 N N . ALA A 1 348 ? 17.031 -29.125 -19.172 1 97 348 ALA A N 1
ATOM 2846 C CA . ALA A 1 348 ? 16.891 -29.891 -20.422 1 97 348 ALA A CA 1
ATOM 2847 C C . ALA A 1 348 ? 17.047 -31.391 -20.156 1 97 348 ALA A C 1
ATOM 2849 O O . ALA A 1 348 ? 17.578 -31.781 -19.125 1 97 348 ALA A O 1
ATOM 2850 N N . ASP A 1 349 ? 16.484 -32.125 -21.016 1 97.88 349 ASP A N 1
ATOM 2851 C CA . ASP A 1 349 ? 16.719 -33.594 -21.031 1 97.88 349 ASP A CA 1
ATOM 2852 C C . ASP A 1 349 ? 16.344 -34.219 -19.688 1 97.88 349 ASP A C 1
ATOM 2854 O O . ASP A 1 349 ? 17.156 -34.875 -19.047 1 97.88 349 ASP A O 1
ATOM 2858 N N . ALA A 1 350 ? 15.125 -34.125 -19.375 1 98.31 350 ALA A N 1
ATOM 2859 C CA . ALA A 1 350 ? 14.68 -34.625 -18.078 1 98.31 350 ALA A CA 1
ATOM 2860 C C . ALA A 1 350 ? 13.492 -35.562 -18.234 1 98.31 350 ALA A C 1
ATOM 2862 O O . ALA A 1 350 ? 12.711 -35.438 -19.188 1 98.31 350 ALA A O 1
ATOM 2863 N N . ASN A 1 351 ? 13.391 -36.531 -17.344 1 98.69 351 ASN A N 1
ATOM 2864 C CA . ASN A 1 351 ? 12.227 -37.406 -17.172 1 98.69 351 ASN A CA 1
ATOM 2865 C C . ASN A 1 351 ? 11.633 -37.25 -15.766 1 98.69 351 ASN A C 1
ATOM 2867 O O . ASN A 1 351 ? 12.359 -37.25 -14.773 1 98.69 351 ASN A O 1
ATOM 2871 N N . ALA A 1 352 ? 10.359 -37.062 -15.734 1 98.69 352 ALA A N 1
ATOM 2872 C CA . ALA A 1 352 ? 9.672 -36.938 -14.445 1 98.69 352 ALA A CA 1
ATOM 2873 C C . ALA A 1 352 ? 8.516 -37.938 -14.359 1 98.69 352 ALA A C 1
ATOM 2875 O O . ALA A 1 352 ? 7.711 -38.031 -15.281 1 98.69 352 ALA A O 1
ATOM 2876 N N . PHE A 1 353 ? 8.492 -38.625 -13.25 1 98.75 353 PHE A N 1
ATOM 2877 C CA . PHE A 1 353 ? 7.434 -39.594 -12.953 1 98.75 353 PHE A CA 1
ATOM 2878 C C . PHE A 1 353 ? 6.641 -39.156 -11.727 1 98.75 353 PHE A C 1
ATOM 2880 O O . PHE A 1 353 ? 7.215 -38.656 -10.758 1 98.75 353 PHE A O 1
ATOM 2887 N N . TYR A 1 354 ? 5.336 -39.406 -11.773 1 98.19 354 TYR A N 1
ATOM 2888 C CA . TYR A 1 354 ? 4.457 -38.875 -10.734 1 98.19 354 TYR A CA 1
ATOM 2889 C C . TYR A 1 354 ? 3.322 -39.844 -10.43 1 98.19 354 TYR A C 1
ATOM 2891 O O . TYR A 1 354 ? 2.764 -40.438 -11.336 1 98.19 354 TYR A O 1
ATOM 2899 N N . LEU A 1 355 ? 3.08 -40.094 -9.141 1 98.69 355 LEU A N 1
ATOM 2900 C CA . LEU A 1 355 ? 1.927 -40.844 -8.625 1 98.69 355 LEU A CA 1
ATOM 2901 C C . LEU A 1 355 ? 1.249 -40.062 -7.5 1 98.69 355 LEU A C 1
ATOM 2903 O O . LEU A 1 355 ? 1.921 -39.531 -6.613 1 98.69 355 LEU A O 1
ATOM 2907 N N . SER A 1 356 ? -0.079 -39.969 -7.574 1 98.25 356 SER A N 1
ATOM 2908 C CA . SER A 1 356 ? -0.767 -39.25 -6.508 1 98.25 356 SER A CA 1
ATOM 2909 C C . SER A 1 356 ? -2.129 -39.875 -6.211 1 98.25 356 SER A C 1
ATOM 2911 O O . SER A 1 356 ? -2.689 -40.594 -7.051 1 98.25 356 SER A O 1
ATOM 2913 N N . THR A 1 357 ? -2.633 -39.625 -5.047 1 98.25 357 THR A N 1
ATOM 2914 C CA . THR A 1 357 ? -3.99 -39.938 -4.625 1 98.25 357 THR A CA 1
ATOM 2915 C C . THR A 1 357 ? -4.656 -38.75 -3.959 1 98.25 357 THR A C 1
ATOM 2917 O O . THR A 1 357 ? -4.129 -38.188 -2.99 1 98.25 357 THR A O 1
ATOM 2920 N N . ASP A 1 358 ? -5.777 -38.406 -4.512 1 97.56 358 ASP A N 1
ATOM 2921 C CA . ASP A 1 358 ? -6.625 -37.375 -3.904 1 97.56 358 ASP A CA 1
ATOM 2922 C C . ASP A 1 358 ? -7.828 -38.031 -3.205 1 97.56 358 ASP A C 1
ATOM 2924 O O . ASP A 1 358 ? -8.641 -38.688 -3.842 1 97.56 358 ASP A O 1
ATOM 2928 N N . LEU A 1 359 ? -7.973 -37.75 -1.969 1 97.75 359 LEU A N 1
ATOM 2929 C CA . LEU A 1 359 ? -9.039 -38.344 -1.181 1 97.75 359 LEU A CA 1
ATOM 2930 C C . LEU A 1 359 ? -9.875 -37.281 -0.486 1 97.75 359 LEU A C 1
ATOM 2932 O O . LEU A 1 359 ? -9.336 -36.312 0.028 1 97.75 359 LEU A O 1
ATOM 2936 N N . LYS A 1 360 ? -11.102 -37.469 -0.571 1 96.31 360 LYS A N 1
ATOM 2937 C CA . LYS A 1 360 ? -12.016 -36.719 0.297 1 96.31 360 LYS A CA 1
ATOM 2938 C C . LYS A 1 360 ? -12.367 -37.531 1.541 1 96.31 360 LYS A C 1
ATOM 2940 O O . LYS A 1 360 ? -13.344 -38.281 1.543 1 96.31 360 LYS A O 1
ATOM 2945 N N . LEU A 1 361 ? -11.711 -37.281 2.564 1 96 361 LEU A N 1
ATOM 2946 C CA . LEU A 1 361 ? -11.867 -38.094 3.771 1 96 361 LEU A CA 1
ATOM 2947 C C . LEU A 1 361 ? -13.164 -37.75 4.488 1 96 361 LEU A C 1
ATOM 2949 O O . LEU A 1 361 ? -13.719 -38.594 5.211 1 96 361 LEU A O 1
ATOM 2953 N N . SER A 1 362 ? -13.57 -36.5 4.434 1 94.81 362 SER A N 1
ATOM 2954 C CA . SER A 1 362 ? -14.836 -36 4.945 1 94.81 362 SER A CA 1
ATOM 2955 C C . SER A 1 362 ? -15.266 -34.75 4.191 1 94.81 362 SER A C 1
ATOM 2957 O O . SER A 1 362 ? -14.617 -34.312 3.23 1 94.81 362 SER A O 1
ATOM 2959 N N . GLU A 1 363 ? -16.344 -34.25 4.648 1 91.5 363 GLU A N 1
ATOM 2960 C CA . GLU A 1 363 ? -16.812 -33 4.023 1 91.5 363 GLU A CA 1
ATOM 2961 C C . GLU A 1 363 ? -15.859 -31.844 4.305 1 91.5 363 GLU A C 1
ATOM 2963 O O . GLU A 1 363 ? -15.82 -30.875 3.553 1 91.5 363 GLU A O 1
ATOM 2968 N N . SER A 1 364 ? -15.039 -32.094 5.293 1 94.31 364 SER A N 1
ATOM 2969 C CA . SER A 1 364 ? -14.203 -30.984 5.734 1 94.31 364 SER A CA 1
ATOM 2970 C C . SER A 1 364 ? -12.727 -31.25 5.445 1 94.31 364 SER A C 1
ATOM 2972 O O . SER A 1 364 ? -11.891 -30.359 5.582 1 94.31 364 SER A O 1
ATOM 2974 N N . ILE A 1 365 ? -12.383 -32.5 5.051 1 97 365 ILE A N 1
ATOM 2975 C CA . ILE A 1 365 ? -10.969 -32.812 4.973 1 97 365 ILE A CA 1
ATOM 2976 C C . ILE A 1 365 ? -10.641 -33.375 3.586 1 97 365 ILE A C 1
ATOM 2978 O O . ILE A 1 365 ? -11.195 -34.406 3.17 1 97 365 ILE A O 1
ATOM 2982 N N . ASP A 1 366 ? -9.773 -32.75 2.895 1 97 366 ASP A N 1
ATOM 2983 C CA . ASP A 1 366 ? -9.164 -33.25 1.669 1 97 366 ASP A CA 1
ATOM 2984 C C . ASP A 1 366 ? -7.711 -33.656 1.902 1 97 366 ASP A C 1
ATOM 2986 O O . ASP A 1 366 ? -6.969 -32.938 2.598 1 97 366 ASP A O 1
ATOM 2990 N N . LEU A 1 367 ? -7.363 -34.781 1.425 1 97.94 367 LEU A N 1
ATOM 2991 C CA . LEU A 1 367 ? -6.008 -35.312 1.556 1 97.94 367 LEU A CA 1
ATOM 2992 C C . LEU A 1 367 ? -5.434 -35.656 0.193 1 97.94 367 LEU A C 1
ATOM 2994 O O . LEU A 1 367 ? -6.062 -36.406 -0.57 1 97.94 367 LEU A O 1
ATOM 2998 N N . ARG A 1 368 ? -4.32 -35.125 -0.136 1 98.06 368 ARG A N 1
ATOM 2999 C CA . ARG A 1 368 ? -3.559 -35.562 -1.303 1 98.06 368 ARG A CA 1
ATOM 3000 C C . ARG A 1 368 ? -2.189 -36.094 -0.895 1 98.06 368 ARG A C 1
ATOM 3002 O O . ARG A 1 368 ? -1.46 -35.469 -0.146 1 98.06 368 ARG A O 1
ATOM 3009 N N . THR A 1 369 ? -1.895 -37.219 -1.292 1 98.25 369 THR A N 1
ATOM 3010 C CA . THR A 1 369 ? -0.561 -37.812 -1.152 1 98.25 369 THR A CA 1
ATOM 3011 C C . THR A 1 369 ? 0.078 -38.031 -2.52 1 98.25 369 THR A C 1
ATOM 3013 O O . THR A 1 369 ? -0.573 -38.531 -3.443 1 98.25 369 THR A O 1
ATOM 3016 N N . SER A 1 370 ? 1.273 -37.594 -2.676 1 98.38 370 SER A N 1
ATOM 3017 C CA . SER A 1 370 ? 1.921 -37.75 -3.977 1 98.38 370 SER A CA 1
ATOM 3018 C C . SER A 1 370 ? 3.377 -38.156 -3.83 1 98.38 370 SER A C 1
ATOM 3020 O O . SER A 1 370 ? 4.02 -37.844 -2.822 1 98.38 370 SER A O 1
ATOM 3022 N N . ALA A 1 371 ? 3.82 -38.844 -4.777 1 98.56 371 ALA A N 1
ATOM 3023 C CA . ALA A 1 371 ? 5.211 -39.25 -4.922 1 98.56 371 ALA A CA 1
ATOM 3024 C C . ALA A 1 371 ? 5.719 -39 -6.336 1 98.56 371 ALA A C 1
ATOM 3026 O O . ALA A 1 371 ? 4.984 -39.188 -7.309 1 98.56 371 ALA A O 1
ATOM 3027 N N . GLY A 1 372 ? 6.938 -38.5 -6.434 1 98.56 372 GLY A N 1
ATOM 3028 C CA . GLY A 1 372 ? 7.543 -38.219 -7.727 1 98.56 372 GLY A CA 1
ATOM 3029 C C . GLY A 1 372 ? 9.008 -38.625 -7.797 1 98.56 372 GLY A C 1
ATOM 3030 O O . GLY A 1 372 ? 9.68 -38.719 -6.766 1 98.56 372 GLY A O 1
ATOM 3031 N N . TYR A 1 373 ? 9.453 -38.938 -8.953 1 98.75 373 TYR A N 1
ATOM 3032 C CA . TYR A 1 373 ? 10.867 -39.125 -9.266 1 98.75 373 TYR A CA 1
ATOM 3033 C C . TYR A 1 373 ? 11.281 -38.281 -10.453 1 98.75 373 TYR A C 1
ATOM 3035 O O . TYR A 1 373 ? 10.664 -38.344 -11.516 1 98.75 373 TYR A O 1
ATOM 3043 N N . TYR A 1 374 ? 12.289 -37.531 -10.289 1 98.69 374 TYR A N 1
ATOM 3044 C CA . TYR A 1 374 ? 12.797 -36.594 -11.297 1 98.69 374 TYR A CA 1
ATOM 3045 C C . TYR A 1 374 ? 14.227 -36.938 -11.68 1 98.69 374 TYR A C 1
ATOM 3047 O O . TYR A 1 374 ? 15.156 -36.688 -10.914 1 98.69 374 TYR A O 1
ATOM 3055 N N . ASP A 1 375 ? 14.344 -37.469 -12.852 1 98.62 375 ASP A N 1
ATOM 3056 C CA . ASP A 1 375 ? 15.641 -37.781 -13.43 1 98.62 375 ASP A CA 1
ATOM 3057 C C . ASP A 1 375 ? 16.172 -36.594 -14.266 1 98.62 375 ASP A C 1
ATOM 3059 O O . ASP A 1 375 ? 15.672 -36.344 -15.367 1 98.62 375 ASP A O 1
ATOM 3063 N N . LEU A 1 376 ? 17.156 -35.938 -13.727 1 98.31 376 LEU A N 1
ATOM 3064 C CA . LEU A 1 376 ? 17.672 -34.688 -14.297 1 98.31 376 LEU A CA 1
ATOM 3065 C C . LEU A 1 376 ? 19.141 -34.812 -14.648 1 98.31 376 LEU A C 1
ATOM 3067 O O . LEU A 1 376 ? 19.844 -35.688 -14.133 1 98.31 376 LEU A O 1
ATOM 3071 N N . PRO A 1 377 ? 19.656 -33.969 -15.555 1 97.5 377 PRO A N 1
ATOM 3072 C CA . PRO A 1 377 ? 21.094 -33.906 -15.773 1 97.5 377 PRO A CA 1
ATOM 3073 C C . PRO A 1 377 ? 21.859 -33.5 -14.516 1 97.5 377 PRO A C 1
ATOM 3075 O O . PRO A 1 377 ? 21.281 -32.906 -13.594 1 97.5 377 PRO A O 1
ATOM 3078 N N . GLU A 1 378 ? 23.172 -33.719 -14.539 1 96.44 378 GLU A N 1
ATOM 3079 C CA . GLU A 1 378 ? 24 -33.438 -13.375 1 96.44 378 GLU A CA 1
ATOM 3080 C C . GLU A 1 378 ? 23.938 -31.953 -13.016 1 96.44 378 GLU A C 1
ATOM 3082 O O . GLU A 1 378 ? 23.891 -31.094 -13.898 1 96.44 378 GLU A O 1
ATOM 3087 N N . PRO A 1 379 ? 23.969 -31.703 -11.734 1 95.88 379 PRO A N 1
ATOM 3088 C CA . PRO A 1 379 ? 23.906 -30.312 -11.297 1 95.88 379 PRO A CA 1
ATOM 3089 C C . PRO A 1 379 ? 25.062 -29.469 -11.828 1 95.88 379 PRO A C 1
ATOM 3091 O O . PRO A 1 379 ? 24.938 -28.25 -11.961 1 95.88 379 PRO A O 1
ATOM 3094 N N . THR A 1 380 ? 26.156 -30.016 -12.164 1 94.62 380 THR A N 1
ATOM 3095 C CA . THR A 1 380 ? 27.344 -29.281 -12.617 1 94.62 380 THR A CA 1
ATOM 3096 C C . THR A 1 380 ? 27.234 -28.938 -14.102 1 94.62 380 THR A C 1
ATOM 3098 O O . THR A 1 380 ? 28.016 -28.141 -14.617 1 94.62 380 THR A O 1
ATOM 3101 N N . ASP A 1 381 ? 26.25 -29.547 -14.758 1 94.56 381 ASP A N 1
ATOM 3102 C CA . ASP A 1 381 ? 26.031 -29.266 -16.172 1 94.56 381 ASP A CA 1
ATOM 3103 C C . ASP A 1 381 ? 25.141 -28.031 -16.344 1 94.56 381 ASP A C 1
ATOM 3105 O O . ASP A 1 381 ? 23.938 -28.156 -16.562 1 94.56 381 ASP A O 1
ATOM 3109 N N . SER A 1 382 ? 25.688 -26.875 -16.422 1 90.62 382 SER A N 1
ATOM 3110 C CA . SER A 1 382 ? 24.938 -25.625 -16.438 1 90.62 382 SER A CA 1
ATOM 3111 C C . SER A 1 382 ? 24.203 -25.438 -17.766 1 90.62 382 SER A C 1
ATOM 3113 O O . SER A 1 382 ? 23.266 -24.656 -17.844 1 90.62 382 SER A O 1
ATOM 3115 N N . ILE A 1 383 ? 24.562 -26.188 -18.812 1 90.31 383 ILE A N 1
ATOM 3116 C CA . ILE A 1 383 ? 23.938 -26.078 -20.125 1 90.31 383 ILE A CA 1
ATOM 3117 C C . ILE A 1 383 ? 22.547 -26.719 -20.078 1 90.31 383 ILE A C 1
ATOM 3119 O O . ILE A 1 383 ? 21.625 -26.219 -20.719 1 90.31 383 ILE A O 1
ATOM 3123 N N . LYS A 1 384 ? 22.469 -27.797 -19.312 1 95.19 384 LYS A N 1
ATOM 3124 C CA . LYS A 1 384 ? 21.203 -28.516 -19.266 1 95.19 384 LYS A CA 1
ATOM 3125 C C . LYS A 1 384 ? 20.484 -28.297 -17.938 1 95.19 384 LYS A C 1
ATOM 3127 O O . LYS A 1 384 ? 19.281 -28.516 -17.828 1 95.19 384 LYS A O 1
ATOM 3132 N N . ASN A 1 385 ? 21.281 -27.953 -16.953 1 95.19 385 ASN A N 1
ATOM 3133 C CA . ASN A 1 385 ? 20.797 -27.781 -15.578 1 95.19 385 ASN A CA 1
ATOM 3134 C C . ASN A 1 385 ? 21.203 -26.422 -15.008 1 95.19 385 ASN A C 1
ATOM 3136 O O . ASN A 1 385 ? 22.156 -26.344 -14.227 1 95.19 385 ASN A O 1
ATOM 3140 N N . ARG A 1 386 ? 20.391 -25.484 -15.227 1 90.38 386 ARG A N 1
ATOM 3141 C CA . ARG A 1 386 ? 20.734 -24.078 -14.977 1 90.38 386 ARG A CA 1
ATOM 3142 C C . ARG A 1 386 ? 20.891 -23.828 -13.484 1 90.38 386 ARG A C 1
ATOM 3144 O O . ARG A 1 386 ? 21.75 -23.031 -13.078 1 90.38 386 ARG A O 1
ATOM 3151 N N . TYR A 1 387 ? 20.125 -24.484 -12.664 1 89.75 387 TYR A N 1
ATOM 3152 C CA . TYR A 1 387 ? 20.062 -24.109 -11.258 1 89.75 387 TYR A CA 1
ATOM 3153 C C . TYR A 1 387 ? 20.734 -25.156 -10.375 1 89.75 387 TYR A C 1
ATOM 3155 O O . TYR A 1 387 ? 20.641 -25.094 -9.148 1 89.75 387 TYR A O 1
ATOM 3163 N N . GLY A 1 388 ? 21.281 -26.141 -11 1 93.94 388 GLY A N 1
ATOM 3164 C CA . GLY A 1 388 ? 22.062 -27.125 -10.266 1 93.94 388 GLY A CA 1
ATOM 3165 C C . GLY A 1 388 ? 21.219 -28.016 -9.375 1 93.94 388 GLY A C 1
ATOM 3166 O O . GLY A 1 388 ? 21.578 -28.281 -8.227 1 93.94 388 GLY A O 1
ATOM 3167 N N . LEU A 1 389 ? 20.109 -28.469 -9.883 1 96.5 389 LEU A N 1
ATOM 3168 C CA . LEU A 1 389 ? 19.188 -29.344 -9.148 1 96.5 389 LEU A CA 1
ATOM 3169 C C . LEU A 1 389 ? 19.547 -30.812 -9.375 1 96.5 389 LEU A C 1
ATOM 3171 O O . LEU A 1 389 ? 19.531 -31.281 -10.516 1 96.5 389 LEU A O 1
ATOM 3175 N N . PRO A 1 390 ? 19.828 -31.547 -8.312 1 97.81 390 PRO A N 1
ATOM 3176 C CA . PRO A 1 390 ? 20.094 -32.969 -8.492 1 97.81 390 PRO A CA 1
ATOM 3177 C C . PRO A 1 390 ? 18.812 -33.781 -8.773 1 97.81 390 PRO A C 1
ATOM 3179 O O . PRO A 1 390 ? 17.719 -33.344 -8.422 1 97.81 390 PRO A O 1
ATOM 3182 N N . SER A 1 391 ? 19.016 -34.969 -9.414 1 98.38 391 SER A N 1
ATOM 3183 C CA . SER A 1 391 ? 17.906 -35.906 -9.477 1 98.38 391 SER A CA 1
ATOM 3184 C C . SER A 1 391 ? 17.406 -36.281 -8.078 1 98.38 391 SER A C 1
ATOM 3186 O O . SER A 1 391 ? 18.203 -36.406 -7.152 1 98.38 391 SER A O 1
ATOM 3188 N N . PHE A 1 392 ? 16.109 -36.438 -7.973 1 98.31 392 PHE A N 1
ATOM 3189 C CA . PHE A 1 392 ? 15.609 -36.625 -6.617 1 98.31 392 PHE A CA 1
ATOM 3190 C C . PHE A 1 392 ? 14.266 -37.344 -6.625 1 98.31 392 PHE A C 1
ATOM 3192 O O . PHE A 1 392 ? 13.578 -37.375 -7.648 1 98.31 392 PHE A O 1
ATOM 3199 N N . TYR A 1 393 ? 13.969 -37.969 -5.473 1 98.62 393 TYR A N 1
ATOM 3200 C CA . TYR A 1 393 ? 12.648 -38.469 -5.121 1 98.62 393 TYR A CA 1
ATOM 3201 C C . TYR A 1 393 ? 11.875 -37.438 -4.301 1 98.62 393 TYR A C 1
ATOM 3203 O O . TYR A 1 393 ? 12.453 -36.75 -3.455 1 98.62 393 TYR A O 1
ATOM 3211 N N . HIS A 1 394 ? 10.641 -37.344 -4.598 1 98.44 394 HIS A N 1
ATOM 3212 C CA . HIS A 1 394 ? 9.828 -36.25 -4.023 1 98.44 394 HIS A CA 1
ATOM 3213 C C . HIS A 1 394 ? 8.562 -36.812 -3.389 1 98.44 394 HIS A C 1
ATOM 3215 O O . HIS A 1 394 ? 7.777 -37.5 -4.047 1 98.44 394 HIS A O 1
ATOM 3221 N N . GLY A 1 395 ? 8.352 -36.625 -2.086 1 98.62 395 GLY A N 1
ATOM 3222 C CA . GLY A 1 395 ? 7.121 -37 -1.389 1 98.62 395 GLY A CA 1
ATOM 3223 C C . GLY A 1 395 ? 6.387 -35.781 -0.824 1 98.62 395 GLY A C 1
ATOM 3224 O O . GLY A 1 395 ? 7.004 -34.875 -0.266 1 98.62 395 GLY A O 1
ATOM 3225 N N . VAL A 1 396 ? 5.043 -35.75 -1.02 1 98.44 396 VAL A N 1
ATOM 3226 C CA . VAL A 1 396 ? 4.254 -34.625 -0.532 1 98.44 396 VAL A CA 1
ATOM 3227 C C . VAL A 1 396 ? 2.984 -35.125 0.143 1 98.44 396 VAL A C 1
ATOM 3229 O O . VAL A 1 396 ? 2.334 -36.062 -0.357 1 98.44 396 VAL A O 1
ATOM 3232 N N . ILE A 1 397 ? 2.717 -34.656 1.28 1 98.56 397 ILE A N 1
ATOM 3233 C CA . ILE A 1 397 ? 1.431 -34.812 1.954 1 98.56 397 ILE A CA 1
ATOM 3234 C C . ILE A 1 397 ? 0.748 -33.438 2.059 1 98.56 397 ILE A C 1
ATOM 3236 O O . ILE A 1 397 ? 1.32 -32.5 2.6 1 98.56 397 ILE A O 1
ATOM 3240 N N . ASP A 1 398 ? -0.439 -33.375 1.547 1 98.19 398 ASP A N 1
ATOM 3241 C CA . ASP A 1 398 ? -1.209 -32.156 1.469 1 98.19 398 ASP A CA 1
ATOM 3242 C C . ASP A 1 398 ? -2.596 -32.312 2.084 1 98.19 398 ASP A C 1
ATOM 3244 O O . ASP A 1 398 ? -3.43 -33.062 1.546 1 98.19 398 ASP A O 1
ATOM 3248 N N . ILE A 1 399 ? -2.865 -31.656 3.166 1 98.12 399 ILE A N 1
ATOM 3249 C CA . ILE A 1 399 ? -4.129 -31.781 3.881 1 98.12 399 ILE A CA 1
ATOM 3250 C C . ILE A 1 399 ? -4.82 -30.422 3.957 1 98.12 399 ILE A C 1
ATOM 3252 O O . ILE A 1 399 ? -4.203 -29.422 4.355 1 98.12 399 ILE A O 1
ATOM 3256 N N . ASN A 1 400 ? -6.047 -30.375 3.609 1 97.5 400 ASN A N 1
ATOM 3257 C CA . ASN A 1 400 ? -6.875 -29.188 3.764 1 97.5 400 ASN A CA 1
ATOM 3258 C C . ASN A 1 400 ? -8.07 -29.453 4.68 1 97.5 400 ASN A C 1
ATOM 3260 O O . ASN A 1 400 ? -8.742 -30.469 4.547 1 97.5 400 ASN A O 1
ATOM 3264 N N . TYR A 1 401 ? -8.289 -28.578 5.59 1 97.44 401 TYR A N 1
ATOM 3265 C CA . TYR A 1 401 ? -9.422 -28.672 6.504 1 97.44 401 TYR A CA 1
ATOM 3266 C C . TYR A 1 401 ? -10.266 -27.406 6.457 1 97.44 401 TYR A C 1
ATOM 3268 O O . TYR A 1 401 ? -9.75 -26.312 6.688 1 97.44 401 TYR A O 1
ATOM 3276 N N . GLU A 1 402 ? -11.539 -27.578 6.266 1 95.25 402 GLU A N 1
ATOM 3277 C CA . GLU A 1 402 ? -12.477 -26.453 6.27 1 95.25 402 GLU A CA 1
ATOM 3278 C C . GLU A 1 402 ? -13.258 -26.391 7.582 1 95.25 402 GLU A C 1
ATOM 3280 O O . GLU A 1 402 ? -13.945 -27.344 7.945 1 95.25 402 GLU A O 1
ATOM 3285 N N . PHE A 1 403 ? -13.141 -25.281 8.203 1 93.5 403 PHE A N 1
ATOM 3286 C CA . PHE A 1 403 ? -13.875 -25.109 9.445 1 93.5 403 PHE A CA 1
ATOM 3287 C C . PHE A 1 403 ? -15.344 -24.797 9.164 1 93.5 403 PHE A C 1
ATOM 3289 O O . PHE A 1 403 ? -15.695 -24.391 8.055 1 93.5 403 PHE A O 1
ATOM 3296 N N . HIS A 1 404 ? -16.203 -25.125 10.211 1 90.62 404 HIS A N 1
ATOM 3297 C CA . HIS A 1 404 ? -17.625 -24.859 10.094 1 90.62 404 HIS A CA 1
ATOM 3298 C C . HIS A 1 404 ? -18.141 -24.094 11.312 1 90.62 404 HIS A C 1
ATOM 3300 O O . HIS A 1 404 ? -17.422 -23.906 12.289 1 90.62 404 HIS A O 1
ATOM 3306 N N . GLY A 1 405 ? -19.375 -23.594 11.203 1 87.81 405 GLY A N 1
ATOM 3307 C CA . GLY A 1 405 ? -19.984 -22.875 12.305 1 87.81 405 GLY A CA 1
ATOM 3308 C C . GLY A 1 405 ? -19.453 -21.453 12.453 1 87.81 405 GLY A C 1
ATOM 3309 O O . GLY A 1 405 ? -19.422 -20.703 11.484 1 87.81 405 GLY A O 1
ATOM 3310 N N . PHE A 1 406 ? -19 -21.156 13.648 1 84.81 406 PHE A N 1
ATOM 3311 C CA . PHE A 1 406 ? -18.531 -19.812 13.977 1 84.81 406 PHE A CA 1
ATOM 3312 C C . PHE A 1 406 ? -17.312 -19.453 13.133 1 84.81 406 PHE A C 1
ATOM 3314 O O . PHE A 1 406 ? -17.078 -18.281 12.852 1 84.81 406 PHE A O 1
ATOM 3321 N N . LEU A 1 407 ? -16.641 -20.5 12.695 1 88.81 407 LEU A N 1
ATOM 3322 C CA . LEU A 1 407 ? -15.398 -20.25 11.961 1 88.81 407 LEU A CA 1
ATOM 3323 C C . LEU A 1 407 ? -15.578 -20.5 10.46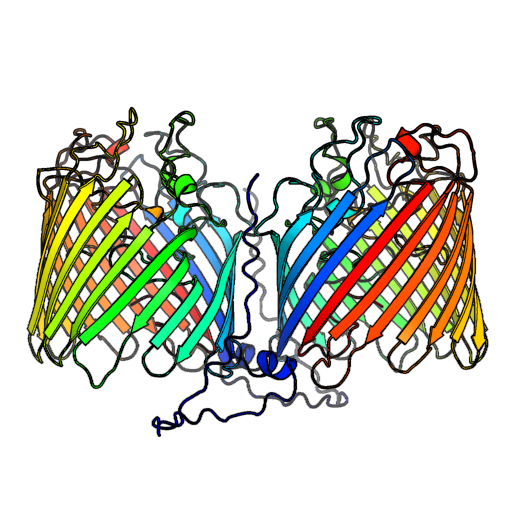9 1 88.81 407 LEU A C 1
ATOM 3325 O O . LEU A 1 407 ? -14.609 -20.781 9.758 1 88.81 407 LEU A O 1
ATOM 3329 N N . ASN A 1 408 ? -16.828 -20.453 10.016 1 87.06 408 ASN A N 1
ATOM 3330 C CA . ASN A 1 408 ? -17.078 -20.609 8.586 1 87.06 408 ASN A CA 1
ATOM 3331 C C . ASN A 1 408 ? -16.266 -19.609 7.77 1 87.06 408 ASN A C 1
ATOM 3333 O O . ASN A 1 408 ? -16.234 -18.422 8.078 1 87.06 408 ASN A O 1
ATOM 3337 N N . GLY A 1 409 ? -15.594 -20.109 6.746 1 86.75 409 GLY A N 1
ATOM 3338 C CA . GLY A 1 409 ? -14.727 -19.281 5.934 1 86.75 409 GLY A CA 1
ATOM 3339 C C . GLY A 1 409 ? -13.25 -19.484 6.238 1 86.75 409 GLY A C 1
ATOM 3340 O O . GLY A 1 409 ? -12.391 -19.047 5.473 1 86.75 409 GLY A O 1
ATOM 3341 N N . MET A 1 410 ? -13.031 -20.172 7.32 1 92 410 MET A N 1
ATOM 3342 C CA . MET A 1 410 ? -11.648 -20.469 7.707 1 92 410 MET A CA 1
ATOM 3343 C C . MET A 1 410 ? -11.203 -21.812 7.148 1 92 410 MET A C 1
ATOM 3345 O O . MET A 1 410 ? -11.992 -22.766 7.113 1 92 410 MET A O 1
ATOM 3349 N N . GLU A 1 411 ? -10.023 -21.891 6.777 1 95.31 411 GLU A N 1
ATOM 3350 C CA . GLU A 1 411 ? -9.43 -23.125 6.27 1 95.31 411 GLU A CA 1
ATOM 3351 C C . GLU A 1 411 ? -8 -23.297 6.77 1 95.31 411 GLU A C 1
ATOM 3353 O O . GLU A 1 411 ? -7.242 -22.328 6.844 1 95.31 411 GLU A O 1
ATOM 3358 N N . ALA A 1 412 ? -7.684 -24.484 7.145 1 97.06 412 ALA A N 1
ATOM 3359 C CA . ALA A 1 412 ? -6.316 -24.844 7.504 1 97.06 412 ALA A CA 1
ATOM 3360 C C . ALA A 1 412 ? -5.688 -25.734 6.438 1 97.06 412 ALA A C 1
ATOM 3362 O O . ALA A 1 412 ? -6.34 -26.641 5.906 1 97.06 412 ALA A O 1
ATOM 3363 N N . HIS A 1 413 ? -4.5 -25.406 6.031 1 97.81 413 HIS A N 1
ATOM 3364 C CA . HIS A 1 413 ? -3.756 -26.156 5.016 1 97.81 413 HIS A CA 1
ATOM 3365 C C . HIS A 1 413 ? -2.408 -26.625 5.559 1 97.81 413 HIS A C 1
ATOM 3367 O O . HIS A 1 413 ? -1.6 -25.812 6.012 1 97.81 413 HIS A O 1
ATOM 3373 N N . LEU A 1 414 ? -2.201 -27.906 5.59 1 98.12 414 LEU A N 1
ATOM 3374 C CA . LEU A 1 414 ? -0.938 -28.516 5.984 1 98.12 414 LEU A CA 1
ATOM 3375 C C . LEU A 1 414 ? -0.234 -29.141 4.785 1 98.12 414 LEU A C 1
ATOM 3377 O O . LEU A 1 414 ? -0.818 -29.953 4.074 1 98.12 414 LEU A O 1
ATOM 3381 N N . LEU A 1 415 ? 0.982 -28.75 4.559 1 98.38 415 LEU A N 1
ATOM 3382 C CA . LEU A 1 415 ? 1.781 -29.266 3.455 1 98.38 415 LEU A CA 1
ATOM 3383 C C . LEU A 1 415 ? 3.135 -29.766 3.949 1 98.38 415 LEU A C 1
ATOM 3385 O O . LEU A 1 415 ? 3.898 -29 4.551 1 98.38 415 LEU A O 1
ATOM 3389 N N . LEU A 1 416 ? 3.371 -31 3.801 1 98.5 416 LEU A N 1
ATOM 3390 C CA . LEU A 1 416 ? 4.648 -31.609 4.125 1 98.5 416 LEU A CA 1
ATOM 3391 C C . LEU A 1 416 ? 5.332 -32.156 2.871 1 98.5 416 LEU A C 1
ATOM 3393 O O . LEU A 1 416 ? 4.734 -32.938 2.117 1 98.5 416 LEU A O 1
ATOM 3397 N N . THR A 1 417 ? 6.512 -31.734 2.609 1 98.06 417 THR A N 1
ATOM 3398 C CA . THR A 1 417 ? 7.277 -32.156 1.44 1 98.06 417 THR A CA 1
ATOM 3399 C C . THR A 1 417 ? 8.648 -32.688 1.854 1 98.06 417 THR A C 1
ATOM 3401 O O . THR A 1 417 ? 9.328 -32.094 2.684 1 98.06 417 THR A O 1
ATOM 3404 N N . HIS A 1 418 ? 9.039 -33.719 1.328 1 98.56 418 HIS A N 1
ATOM 3405 C CA . HIS A 1 418 ? 10.375 -34.312 1.514 1 98.56 418 HIS A CA 1
ATOM 3406 C C . HIS A 1 418 ? 11.023 -34.625 0.175 1 98.56 418 HIS A C 1
ATOM 3408 O O . HIS A 1 418 ? 10.398 -35.25 -0.683 1 98.56 418 HIS A O 1
ATOM 3414 N N . LYS A 1 419 ? 12.227 -34.219 0.024 1 98.38 419 LYS A N 1
ATOM 3415 C CA . LYS A 1 419 ? 13 -34.5 -1.182 1 98.38 419 LYS A CA 1
ATOM 3416 C C . LYS A 1 419 ? 14.289 -35.25 -0.843 1 98.38 419 LYS A C 1
ATOM 3418 O O . LYS A 1 419 ? 15.094 -34.781 -0.037 1 98.38 419 LYS A O 1
ATOM 3423 N N . LEU A 1 420 ? 14.438 -36.406 -1.484 1 98.25 420 LEU A N 1
ATOM 3424 C CA . LEU A 1 420 ? 15.617 -37.25 -1.281 1 98.25 420 LEU A CA 1
ATOM 3425 C C . LEU A 1 420 ? 16.438 -37.312 -2.559 1 98.25 420 LEU A C 1
ATOM 3427 O O . LEU A 1 420 ? 15.93 -37.719 -3.611 1 98.25 420 LEU A O 1
ATOM 3431 N N . ALA A 1 421 ? 17.688 -37 -2.471 1 97.81 421 ALA A N 1
ATOM 3432 C CA . ALA A 1 421 ? 18.562 -37.094 -3.637 1 97.81 421 ALA A CA 1
ATOM 3433 C C . ALA A 1 421 ? 18.734 -38.531 -4.102 1 97.81 421 ALA A C 1
ATOM 3435 O O . ALA A 1 421 ? 18.844 -39.438 -3.283 1 97.81 421 ALA A O 1
ATOM 3436 N N . LYS A 1 422 ? 18.797 -38.656 -5.41 1 97.19 422 LYS A N 1
ATOM 3437 C CA . LYS A 1 422 ? 19.094 -39.969 -5.969 1 97.19 422 LYS A CA 1
ATOM 3438 C C . LYS A 1 422 ? 20.531 -40.375 -5.711 1 97.19 422 LYS A C 1
ATOM 3440 O O . LYS A 1 422 ? 20.812 -41.5 -5.301 1 97.19 422 LYS A O 1
ATOM 3445 N N . ALA A 1 423 ? 21.438 -39.406 -5.949 1 94.12 423 ALA A N 1
ATOM 3446 C CA . ALA A 1 423 ? 22.859 -39.656 -5.777 1 94.12 423 ALA A CA 1
ATOM 3447 C C . ALA A 1 423 ? 23.281 -39.469 -4.324 1 94.12 423 ALA A C 1
ATOM 3449 O O . ALA A 1 423 ? 22.719 -38.625 -3.615 1 94.12 423 ALA A O 1
ATOM 3450 N N . ASP A 1 424 ? 24.344 -40.125 -3.914 1 89.88 424 ASP A N 1
ATOM 3451 C CA . ASP A 1 424 ? 24.828 -40.031 -2.539 1 89.88 424 ASP A CA 1
ATOM 3452 C C . ASP A 1 424 ? 25.828 -38.906 -2.381 1 89.88 424 ASP A C 1
ATOM 3454 O O . ASP A 1 424 ? 25.844 -38.219 -1.356 1 89.88 424 ASP A O 1
ATOM 3458 N N . ASN A 1 425 ? 26.688 -38.719 -3.412 1 91.38 425 ASN A N 1
ATOM 3459 C CA . ASN A 1 425 ? 27.75 -37.719 -3.305 1 91.38 425 ASN A CA 1
ATOM 3460 C C . ASN A 1 425 ? 27.391 -36.438 -4.043 1 91.38 425 ASN A C 1
ATOM 3462 O O . ASN A 1 425 ? 27.719 -36.281 -5.219 1 91.38 425 ASN A O 1
ATOM 3466 N N . ILE A 1 426 ? 26.75 -35.531 -3.33 1 94.19 426 ILE A N 1
ATOM 3467 C CA . ILE A 1 426 ? 26.359 -34.25 -3.879 1 94.19 426 ILE A CA 1
ATOM 3468 C C . ILE A 1 426 ? 27.031 -33.125 -3.09 1 94.19 426 ILE A C 1
ATOM 3470 O O . ILE A 1 426 ? 27.078 -33.156 -1.857 1 94.19 426 ILE A O 1
ATOM 3474 N N . GLU A 1 427 ? 27.594 -32.156 -3.807 1 94.75 427 GLU A N 1
ATOM 3475 C CA . GLU A 1 427 ? 28.188 -30.984 -3.143 1 94.75 427 GLU A CA 1
ATOM 3476 C C . GLU A 1 427 ? 27.141 -30.266 -2.299 1 94.75 427 GLU A C 1
ATOM 3478 O O . GLU A 1 427 ? 25.984 -30.125 -2.711 1 94.75 427 GLU A O 1
ATOM 3483 N N . PRO A 1 428 ? 27.578 -29.734 -1.153 1 95.44 428 PRO A N 1
ATOM 3484 C CA . PRO A 1 428 ? 26.625 -29.078 -0.243 1 95.44 428 PRO A CA 1
ATOM 3485 C C . PRO A 1 428 ? 25.875 -27.938 -0.907 1 95.44 428 PRO A C 1
ATOM 3487 O O . PRO A 1 428 ? 24.688 -27.719 -0.611 1 95.44 428 PRO A O 1
ATOM 3490 N N . ARG A 1 429 ? 26.5 -27.234 -1.815 1 94.5 429 ARG A N 1
ATOM 3491 C CA . ARG A 1 429 ? 25.859 -26.094 -2.463 1 94.5 429 ARG A CA 1
ATOM 3492 C C . ARG A 1 429 ? 24.688 -26.531 -3.32 1 94.5 429 ARG A C 1
ATOM 3494 O O . ARG A 1 429 ? 23.781 -25.75 -3.59 1 94.5 429 ARG A O 1
ATOM 3501 N N . TYR A 1 430 ? 24.672 -27.828 -3.762 1 95.69 430 TYR A N 1
ATOM 3502 C CA . TYR A 1 430 ? 23.578 -28.359 -4.566 1 95.69 430 TYR A CA 1
ATOM 3503 C C . TYR A 1 430 ? 22.578 -29.109 -3.697 1 95.69 430 TYR A C 1
ATOM 3505 O O . TYR A 1 430 ? 21.578 -29.656 -4.203 1 95.69 430 TYR A O 1
ATOM 3513 N N . LYS A 1 431 ? 22.797 -29.109 -2.369 1 96 431 LYS A N 1
ATOM 3514 C CA . LYS A 1 431 ? 21.922 -29.828 -1.451 1 96 431 LYS A CA 1
ATOM 3515 C C . LYS A 1 431 ? 21 -28.859 -0.709 1 96 431 LYS A C 1
ATOM 3517 O O . LYS A 1 431 ? 19.797 -29.094 -0.594 1 96 431 LYS A O 1
ATOM 3522 N N . ILE A 1 432 ? 21.547 -27.797 -0.245 1 96.19 432 ILE A N 1
ATOM 3523 C CA . ILE A 1 432 ? 20.844 -26.891 0.646 1 96.19 432 ILE A CA 1
ATOM 3524 C C . ILE A 1 432 ? 19.594 -26.344 -0.059 1 96.19 432 ILE A C 1
ATOM 3526 O O . ILE A 1 432 ? 19.688 -25.812 -1.173 1 96.19 432 ILE A O 1
ATOM 3530 N N . ASN A 1 433 ? 18.453 -26.484 0.58 1 95.06 433 ASN A N 1
ATOM 3531 C CA . ASN A 1 433 ? 17.156 -26.016 0.086 1 95.06 433 ASN A CA 1
ATOM 3532 C C . ASN A 1 433 ? 16.812 -26.641 -1.256 1 95.06 433 ASN A C 1
ATOM 3534 O O . ASN A 1 433 ? 16.062 -26.062 -2.047 1 95.06 433 ASN A O 1
ATOM 3538 N N . ARG A 1 434 ? 17.391 -27.797 -1.599 1 96.06 434 ARG A N 1
ATOM 3539 C CA . ARG A 1 434 ? 17.125 -28.438 -2.883 1 96.06 434 ARG A CA 1
ATOM 3540 C C . ARG A 1 434 ? 16.781 -29.906 -2.703 1 96.06 434 ARG A C 1
ATOM 3542 O O . ARG A 1 434 ? 15.711 -30.359 -3.139 1 96.06 434 ARG A O 1
ATOM 3549 N N . VAL A 1 435 ? 17.734 -30.609 -2.082 1 97.38 435 VAL A N 1
ATOM 3550 C CA . VAL A 1 435 ? 17.484 -32.031 -1.848 1 97.38 435 VAL A CA 1
ATOM 3551 C C . VAL A 1 435 ? 17.938 -32.406 -0.443 1 97.38 435 VAL A C 1
ATOM 3553 O O . VAL A 1 435 ? 18.609 -31.625 0.236 1 97.38 435 VAL A O 1
ATOM 3556 N N . ASN A 1 436 ? 17.547 -33.656 -0.067 1 97.62 436 ASN A N 1
ATOM 3557 C CA . ASN A 1 436 ? 17.797 -34.156 1.278 1 97.62 436 ASN A CA 1
ATOM 3558 C C . ASN A 1 436 ? 17.312 -33.188 2.346 1 97.62 436 ASN A C 1
ATOM 3560 O O . ASN A 1 436 ? 18.062 -32.812 3.25 1 97.62 436 ASN A O 1
ATOM 3564 N N . MET A 1 437 ? 16.094 -32.812 2.186 1 97.69 437 MET A N 1
ATOM 3565 C CA . MET A 1 437 ? 15.492 -31.812 3.061 1 97.69 437 MET A CA 1
ATOM 3566 C C . MET A 1 437 ? 13.992 -32.062 3.225 1 97.69 437 MET A C 1
ATOM 3568 O O . MET A 1 437 ? 13.391 -32.781 2.424 1 97.69 437 MET A O 1
ATOM 3572 N N . THR A 1 438 ? 13.438 -31.531 4.273 1 98.38 438 THR A N 1
ATOM 3573 C CA . THR A 1 438 ? 12.008 -31.547 4.555 1 98.38 438 THR A CA 1
ATOM 3574 C C . THR A 1 438 ? 11.461 -30.141 4.727 1 98.38 438 THR A C 1
ATOM 3576 O O . THR A 1 438 ? 12.039 -29.328 5.461 1 98.38 438 THR A O 1
ATOM 3579 N N . ASN A 1 439 ? 10.461 -29.797 3.992 1 98.31 439 ASN A N 1
ATOM 3580 C CA . ASN A 1 439 ? 9.758 -28.531 4.125 1 98.31 439 ASN A CA 1
ATOM 3581 C C . ASN A 1 439 ? 8.359 -28.719 4.695 1 98.31 439 ASN A C 1
ATOM 3583 O O . ASN A 1 439 ? 7.605 -29.578 4.23 1 98.31 439 ASN A O 1
ATOM 3587 N N . PHE A 1 440 ? 8.047 -27.953 5.68 1 98.25 440 PHE A N 1
ATOM 3588 C CA . PHE A 1 440 ? 6.754 -28.016 6.352 1 98.25 440 PHE A CA 1
ATOM 3589 C C . PHE A 1 440 ? 6.055 -26.656 6.312 1 98.25 440 PHE A C 1
ATOM 3591 O O . PHE A 1 440 ? 6.672 -25.625 6.594 1 98.25 440 PHE A O 1
ATOM 3598 N N . SER A 1 441 ? 4.77 -26.672 5.91 1 98.25 441 SER A N 1
ATOM 3599 C CA . SER A 1 441 ? 3.971 -25.453 5.906 1 98.25 441 SER A CA 1
ATOM 3600 C C . SER A 1 441 ? 2.633 -25.656 6.605 1 98.25 441 SER A C 1
ATOM 3602 O O . SER A 1 441 ? 1.98 -26.688 6.414 1 98.25 441 SER A O 1
ATOM 3604 N N . PHE A 1 442 ? 2.293 -24.797 7.43 1 98.44 442 PHE A N 1
ATOM 3605 C CA . PHE A 1 442 ? 0.966 -24.688 8.023 1 98.44 442 PHE A CA 1
ATOM 3606 C C . PHE A 1 442 ? 0.353 -23.328 7.711 1 98.44 442 PHE A C 1
ATOM 3608 O O . PHE A 1 442 ? 0.887 -22.281 8.109 1 98.44 442 PHE A O 1
ATOM 3615 N N . ILE A 1 443 ? -0.776 -23.328 7.027 1 97.94 443 ILE A N 1
ATOM 3616 C CA . ILE A 1 443 ? -1.387 -22.094 6.555 1 97.94 443 ILE A CA 1
ATOM 3617 C C . ILE A 1 443 ? -2.811 -21.984 7.094 1 97.94 443 ILE A C 1
ATOM 3619 O O . ILE A 1 443 ? -3.602 -22.922 6.973 1 97.94 443 ILE A O 1
ATOM 3623 N N . LEU A 1 444 ? -3.129 -20.906 7.672 1 96.69 444 LEU A N 1
ATOM 3624 C CA . LEU A 1 444 ? -4.488 -20.578 8.078 1 96.69 444 LEU A CA 1
ATOM 3625 C C . LEU A 1 444 ? -5.043 -19.438 7.223 1 96.69 444 LEU A C 1
ATOM 3627 O O . LEU A 1 444 ? -4.48 -18.344 7.203 1 96.69 444 LEU A O 1
ATOM 3631 N N . ASN A 1 445 ? -6.117 -19.75 6.547 1 94.5 445 ASN A N 1
ATOM 3632 C CA . ASN A 1 445 ? -6.801 -18.766 5.727 1 94.5 445 ASN A CA 1
ATOM 3633 C C . ASN A 1 445 ? -8.195 -18.453 6.27 1 94.5 445 ASN A C 1
ATOM 3635 O O . ASN A 1 445 ? -8.867 -19.328 6.801 1 94.5 445 ASN A O 1
ATOM 3639 N N . TYR A 1 446 ? -8.57 -17.281 6.16 1 91.19 446 TYR A N 1
ATOM 3640 C CA . TYR A 1 446 ? -9.945 -16.859 6.434 1 91.19 446 TYR A CA 1
ATOM 3641 C C . TYR A 1 446 ? -10.461 -15.938 5.344 1 91.19 446 TYR A C 1
ATOM 3643 O O . TYR A 1 446 ? -9.844 -14.914 5.047 1 91.19 446 TYR A O 1
ATOM 3651 N N . HIS A 1 447 ? -11.562 -16.281 4.805 1 88 447 HIS A N 1
ATOM 3652 C CA . HIS A 1 447 ? -12.188 -15.477 3.756 1 88 447 HIS A CA 1
ATOM 3653 C C . HIS A 1 447 ? -13.57 -15 4.18 1 88 447 HIS A C 1
ATOM 3655 O O . HIS A 1 447 ? -14.32 -15.742 4.816 1 88 447 HIS A O 1
ATOM 3661 N N . PHE A 1 448 ? -13.867 -13.766 3.914 1 81 448 PHE A N 1
ATOM 3662 C CA . PHE A 1 448 ? -15.234 -13.312 4.133 1 81 448 PHE A CA 1
ATOM 3663 C C . PHE A 1 448 ? -15.781 -12.617 2.895 1 81 448 PHE A C 1
ATOM 3665 O O . PHE A 1 448 ? -15.047 -11.922 2.195 1 81 448 PHE A O 1
ATOM 3672 N N . ASN A 1 449 ? -17.094 -12.766 2.631 1 69.25 449 ASN A N 1
ATOM 3673 C CA . ASN A 1 449 ? -17.859 -12.242 1.506 1 69.25 449 ASN A CA 1
ATOM 3674 C C . ASN A 1 449 ? -17.234 -12.633 0.17 1 69.25 449 ASN A C 1
ATOM 3676 O O . ASN A 1 449 ? -17.156 -11.812 -0.747 1 69.25 449 ASN A O 1
ATOM 3680 N N . GLN A 1 450 ? -16.594 -13.672 0.291 1 62 450 GLN A N 1
ATOM 3681 C CA . GLN A 1 450 ? -16.047 -14.172 -0.967 1 62 450 GLN A CA 1
ATOM 3682 C C . GLN A 1 450 ? -16.875 -15.336 -1.495 1 62 450 GLN A C 1
ATOM 3684 O O . GLN A 1 450 ? -17.422 -16.125 -0.715 1 62 450 GLN A O 1
ATOM 3689 N N . SER A 1 451 ? -17.766 -15.062 -2.518 1 51 451 SER A N 1
ATOM 3690 C CA . SER A 1 451 ? -18.547 -16.203 -2.98 1 51 451 SER A CA 1
ATOM 3691 C C . SER A 1 451 ? -17.734 -17.5 -2.918 1 51 451 SER A C 1
ATOM 3693 O O . SER A 1 451 ? -18.234 -18.531 -2.467 1 51 451 SER A O 1
ATOM 3695 N N . LYS A 1 452 ? -16.922 -17.984 -4.062 1 42.81 452 LYS A N 1
ATOM 3696 C CA . LYS A 1 452 ? -16.203 -19.25 -4.129 1 42.81 452 LYS A CA 1
ATOM 3697 C C . LYS A 1 452 ? -14.734 -19.078 -3.764 1 42.81 452 LYS A C 1
ATOM 3699 O O . LYS A 1 452 ? -14.109 -18.078 -4.152 1 42.81 452 LYS A O 1
ATOM 3704 N N . GLN A 1 453 ? -14.211 -19.75 -2.754 1 40.28 453 GLN A N 1
ATOM 3705 C CA . GLN A 1 453 ? -12.797 -19.875 -2.418 1 40.28 453 GLN A CA 1
ATOM 3706 C C . GLN A 1 453 ? -11.922 -19.641 -3.645 1 40.28 453 GLN A C 1
ATOM 3708 O O . GLN A 1 453 ? -10.805 -19.125 -3.527 1 40.28 453 GLN A O 1
ATOM 3713 N N . GLU A 1 454 ? -12.391 -20.031 -4.676 1 39.66 454 GLU A N 1
ATOM 3714 C CA . GLU A 1 454 ? -11.625 -19.969 -5.918 1 39.66 454 GLU A CA 1
ATOM 3715 C C . GLU A 1 454 ? -11.375 -18.531 -6.34 1 39.66 454 GLU A C 1
ATOM 3717 O O . GLU A 1 454 ? -10.547 -18.266 -7.211 1 39.66 454 GLU A O 1
ATOM 3722 N N . ASP A 1 455 ? -12.078 -17.703 -5.793 1 40.09 455 ASP A N 1
ATOM 3723 C CA . ASP A 1 455 ? -12.141 -16.359 -6.359 1 40.09 455 ASP A CA 1
ATOM 3724 C C . ASP A 1 455 ? -10.945 -15.523 -5.926 1 40.09 455 ASP A C 1
ATOM 3726 O O . ASP A 1 455 ? -10.578 -14.562 -6.598 1 40.09 455 ASP A O 1
ATOM 3730 N N . TYR A 1 456 ? -10.562 -15.508 -4.703 1 37.97 456 TYR A N 1
ATOM 3731 C CA . TYR A 1 456 ? -9.469 -14.562 -4.496 1 37.97 456 TYR A CA 1
ATOM 3732 C C . TYR A 1 456 ? -8.188 -15.07 -5.16 1 37.97 456 TYR A C 1
ATOM 3734 O O . TYR A 1 456 ? -7.504 -14.312 -5.852 1 37.97 456 TYR A O 1
ATOM 3742 N N . HIS A 1 457 ? -7.359 -16.047 -4.527 1 39.28 457 HIS A N 1
ATOM 3743 C CA . HIS A 1 457 ? -6.012 -16.422 -4.945 1 39.28 457 HIS A CA 1
ATOM 3744 C C . HIS A 1 457 ? -6.039 -17.594 -5.918 1 39.28 457 HIS A C 1
ATOM 3746 O O . HIS A 1 457 ? -5.023 -18.266 -6.117 1 39.28 457 HIS A O 1
ATOM 3752 N N . GLY A 1 458 ? -6.996 -17.516 -6.836 1 33.06 458 GLY A N 1
ATOM 3753 C CA . GLY A 1 458 ? -6.898 -18.5 -7.891 1 33.06 458 GLY A CA 1
ATOM 3754 C C . GLY A 1 458 ? -6.566 -19.891 -7.371 1 33.06 458 GLY A C 1
ATOM 3755 O O . GLY A 1 458 ? -5.992 -20.719 -8.094 1 33.06 458 GLY A O 1
ATOM 3756 N N . HIS A 1 459 ? -6.551 -20.219 -6.262 1 32.06 459 HIS A N 1
ATOM 3757 C CA . HIS A 1 459 ? -6.113 -21.531 -5.82 1 32.06 459 HIS A CA 1
ATOM 3758 C C . HIS A 1 459 ? -7.012 -22.641 -6.379 1 32.06 459 HIS A C 1
ATOM 3760 O O . HIS A 1 459 ? -6.762 -23.828 -6.152 1 32.06 459 HIS A O 1
ATOM 3766 N N . LYS A 1 460 ? -7.207 -22.766 -7.691 1 33 460 LYS A N 1
ATOM 3767 C CA . LYS A 1 460 ? -7.684 -24.078 -8.086 1 33 460 LYS A CA 1
ATOM 3768 C C . LYS A 1 460 ? -6.531 -25.078 -8.164 1 33 460 LYS A C 1
ATOM 3770 O O . LYS A 1 460 ? -5.469 -24.781 -8.703 1 33 460 LYS A O 1
ATOM 3775 N N . MET B 1 1 ? 19.797 -12.906 26.297 1 21.05 1 MET B N 1
ATOM 3776 C CA . MET B 1 1 ? 18.688 -13.812 26.547 1 21.05 1 MET B CA 1
ATOM 3777 C C . MET B 1 1 ? 17.375 -13.039 26.688 1 21.05 1 MET B C 1
ATOM 3779 O O . MET B 1 1 ? 16.938 -12.766 27.812 1 21.05 1 MET B O 1
ATOM 3783 N N . ARG B 1 2 ? 17.125 -11.984 25.938 1 23.02 2 ARG B N 1
ATOM 3784 C CA . ARG B 1 2 ? 16.109 -10.969 26.141 1 23.02 2 ARG B CA 1
ATOM 3785 C C . ARG B 1 2 ? 14.711 -11.57 26.062 1 23.02 2 ARG B C 1
ATOM 3787 O O . ARG B 1 2 ? 14.375 -12.234 25.078 1 23.02 2 ARG B O 1
ATOM 3794 N N . GLY B 1 3 ? 14.133 -11.891 27.25 1 22 3 GLY B N 1
ATOM 3795 C CA . GLY B 1 3 ? 12.867 -12.539 27.547 1 22 3 GLY B CA 1
ATOM 3796 C C . GLY B 1 3 ? 11.695 -11.93 26.812 1 22 3 GLY B C 1
ATOM 3797 O O . GLY B 1 3 ? 11.484 -10.719 26.859 1 22 3 GLY B O 1
ATOM 3798 N N . ILE B 1 4 ? 11.43 -12.406 25.672 1 23.8 4 ILE B N 1
ATOM 3799 C CA . ILE B 1 4 ? 10.266 -12.109 24.844 1 23.8 4 ILE B CA 1
ATOM 3800 C C . ILE B 1 4 ? 8.992 -12.242 25.672 1 23.8 4 ILE B C 1
ATOM 3802 O O . ILE B 1 4 ? 8.664 -13.328 26.156 1 23.8 4 ILE B O 1
ATOM 3806 N N . LEU B 1 5 ? 8.719 -11.234 26.562 1 21.94 5 LEU B N 1
ATOM 3807 C CA . LEU B 1 5 ? 7.48 -11.227 27.344 1 21.94 5 LEU B CA 1
ATOM 3808 C C . LEU B 1 5 ? 6.27 -11.398 26.438 1 21.94 5 LEU B C 1
ATOM 3810 O O . LEU B 1 5 ? 6.012 -10.555 25.562 1 21.94 5 LEU B O 1
ATOM 3814 N N . ILE B 1 6 ? 5.957 -12.555 26.047 1 24.47 6 ILE B N 1
ATOM 3815 C CA . ILE B 1 6 ? 4.703 -13.016 25.453 1 24.47 6 ILE B CA 1
ATOM 3816 C C . ILE B 1 6 ? 3.525 -12.484 26.266 1 24.47 6 ILE B C 1
ATOM 3818 O O . ILE B 1 6 ? 3.324 -12.898 27.422 1 24.47 6 ILE B O 1
ATOM 3822 N N . LEU B 1 7 ? 3.301 -11.195 26.266 1 23.33 7 LEU B N 1
ATOM 3823 C CA . LEU B 1 7 ? 2.066 -10.789 26.938 1 23.33 7 LEU B CA 1
ATOM 3824 C C . LEU B 1 7 ? 0.877 -11.586 26.406 1 23.33 7 LEU B C 1
ATOM 3826 O O . LEU B 1 7 ? 0.558 -11.523 25.219 1 23.33 7 LEU B O 1
ATOM 3830 N N . LEU B 1 8 ? 0.653 -12.742 26.969 1 23.88 8 LEU B N 1
ATOM 3831 C CA . LEU B 1 8 ? -0.582 -13.516 26.953 1 23.88 8 LEU B CA 1
ATOM 3832 C C . LEU B 1 8 ? -1.783 -12.633 27.266 1 23.88 8 LEU B C 1
ATOM 3834 O O . LEU B 1 8 ? -1.891 -12.102 28.375 1 23.88 8 LEU B O 1
ATOM 3838 N N . ILE B 1 9 ? -2.195 -11.812 26.422 1 25.16 9 ILE B N 1
ATOM 3839 C CA . ILE B 1 9 ? -3.438 -11.078 26.625 1 25.16 9 ILE B CA 1
ATOM 3840 C C . ILE B 1 9 ? -4.551 -12.039 27.016 1 25.16 9 ILE B C 1
ATOM 3842 O O . ILE B 1 9 ? -4.945 -12.906 26.234 1 25.16 9 ILE B O 1
ATOM 3846 N N . PHE B 1 10 ? -4.586 -12.469 28.297 1 23.77 10 PHE B N 1
ATOM 3847 C CA . PHE B 1 10 ? -5.719 -13.109 28.953 1 23.77 10 PHE B CA 1
ATOM 3848 C C . PHE B 1 10 ? -6.988 -12.289 28.781 1 23.77 10 PHE B C 1
ATOM 3850 O O . PHE B 1 10 ? -6.953 -11.062 28.844 1 23.77 10 PHE B O 1
ATOM 3857 N N . PRO B 1 11 ? -8.094 -12.898 28.312 1 27.02 11 PRO B N 1
ATOM 3858 C CA . PRO B 1 11 ? -9.438 -12.312 28.25 1 27.02 11 PRO B CA 1
ATOM 3859 C C . PRO B 1 11 ? -9.875 -11.727 29.594 1 27.02 11 PRO B C 1
ATOM 3861 O O . PRO B 1 11 ? -9.953 -12.438 30.594 1 27.02 11 PRO B O 1
ATOM 3864 N N . VAL B 1 12 ? -9.367 -10.594 30 1 24.88 12 VAL B N 1
ATOM 3865 C CA . VAL B 1 12 ? -10.078 -10.023 31.141 1 24.88 12 VAL B CA 1
ATOM 3866 C C . VAL B 1 12 ? -11.57 -9.93 30.828 1 24.88 12 VAL B C 1
ATOM 3868 O O . VAL B 1 12 ? -11.969 -9.242 29.875 1 24.88 12 VAL B O 1
ATOM 3871 N N . LEU B 1 13 ? -12.297 -10.969 31.109 1 25.52 13 LEU B N 1
ATOM 3872 C CA . LEU B 1 13 ? -13.75 -10.977 31.266 1 25.52 13 LEU B CA 1
ATOM 3873 C C . LEU B 1 13 ? -14.211 -9.828 32.156 1 25.52 13 LEU B C 1
ATOM 3875 O O . LEU B 1 13 ? -14.078 -9.898 33.375 1 25.52 13 LEU B O 1
ATOM 3879 N N . LEU B 1 14 ? -13.922 -8.594 31.781 1 25.09 14 LEU B N 1
ATOM 3880 C CA . LEU B 1 14 ? -14.594 -7.531 32.531 1 25.09 14 LEU B CA 1
ATOM 3881 C C . LEU B 1 14 ? -16.094 -7.812 32.625 1 25.09 14 LEU B C 1
ATOM 3883 O O . LEU B 1 14 ? -16.75 -8.125 31.641 1 25.09 14 LEU B O 1
ATOM 3887 N N . MET B 1 15 ? -16.531 -8.156 33.812 1 25.05 15 MET B N 1
ATOM 3888 C CA . MET B 1 15 ? -17.906 -8.203 34.281 1 25.05 15 MET B CA 1
ATOM 3889 C C . MET B 1 15 ? -18.625 -6.879 34.031 1 25.05 15 MET B C 1
ATOM 3891 O O . MET B 1 15 ? -18.203 -5.84 34.531 1 25.05 15 MET B O 1
ATOM 3895 N N . ALA B 1 16 ? -19.109 -6.664 32.812 1 26.31 16 ALA B N 1
ATOM 3896 C CA . ALA B 1 16 ? -20.031 -5.586 32.438 1 26.31 16 ALA B CA 1
ATOM 3897 C C . ALA B 1 16 ? -21.156 -5.453 33.469 1 26.31 16 ALA B C 1
ATOM 3899 O O . ALA B 1 16 ? -21.906 -6.395 33.688 1 26.31 16 ALA B O 1
ATOM 3900 N N . GLN B 1 17 ? -20.938 -4.539 34.406 1 25.05 17 GLN B N 1
ATOM 3901 C CA . GLN B 1 17 ? -22.109 -4.129 35.156 1 25.05 17 GLN B CA 1
ATOM 3902 C C . GLN B 1 17 ? -23.156 -3.502 34.219 1 25.05 17 GLN B C 1
ATOM 3904 O O . GLN B 1 17 ? -22.812 -2.824 33.25 1 25.05 17 GLN B O 1
ATOM 3909 N N . ASP B 1 18 ? -24.516 -3.834 34.281 1 26.42 18 ASP B N 1
ATOM 3910 C CA . ASP B 1 18 ? -25.797 -3.568 33.625 1 26.42 18 ASP B CA 1
ATOM 3911 C C . ASP B 1 18 ? -26.156 -2.088 33.719 1 26.42 18 ASP B C 1
ATOM 3913 O O . ASP B 1 18 ? -27.141 -1.727 34.375 1 26.42 18 ASP B O 1
ATOM 3917 N N . HIS B 1 19 ? -2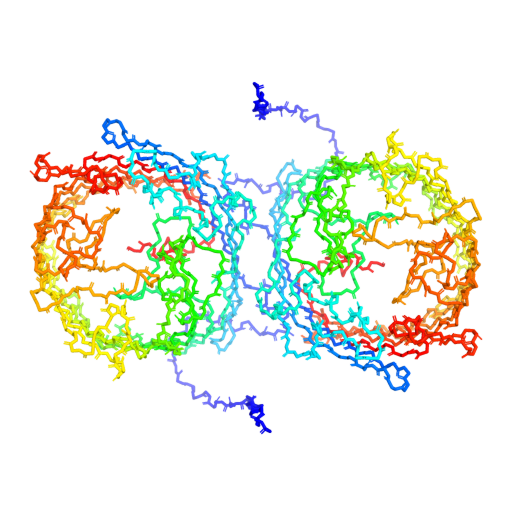5.219 -1.14 33.812 1 27.47 19 HIS B N 1
ATOM 3918 C CA . HIS B 1 19 ? -26.016 0.077 33.969 1 27.47 19 HIS B CA 1
ATOM 3919 C C . HIS B 1 19 ? -26.766 0.41 32.688 1 27.47 19 HIS B C 1
ATOM 3921 O O . HIS B 1 19 ? -26.312 0.078 31.578 1 27.47 19 HIS B O 1
ATOM 3927 N N . GLU B 1 20 ? -28.047 0.925 32.719 1 27.81 20 GLU B N 1
ATOM 3928 C CA . GLU B 1 20 ? -29.078 1.333 31.766 1 27.81 20 GLU B CA 1
ATOM 3929 C C . GLU B 1 20 ? -28.547 2.391 30.797 1 27.81 20 GLU B C 1
ATOM 3931 O O . GLU B 1 20 ? -28.547 3.58 31.125 1 27.81 20 GLU B O 1
ATOM 3936 N N . LEU B 1 21 ? -27.328 2.25 30.203 1 27.34 21 LEU B N 1
ATOM 3937 C CA . LEU B 1 21 ? -26.891 3.289 29.266 1 27.34 21 LEU B CA 1
ATOM 3938 C C . LEU B 1 21 ? -27.938 3.527 28.188 1 27.34 21 LEU B C 1
ATOM 3940 O O . LEU B 1 21 ? -28.641 2.6 27.781 1 27.34 21 LEU B O 1
ATOM 3944 N N . ASP B 1 22 ? -28.344 4.699 27.938 1 29.53 22 ASP B N 1
ATOM 3945 C CA . ASP B 1 22 ? -29.125 5.156 26.797 1 29.53 22 ASP B CA 1
ATOM 3946 C C . ASP B 1 22 ? -28.688 4.473 25.5 1 29.53 22 ASP B C 1
ATOM 3948 O O . ASP B 1 22 ? -27.5 4.488 25.172 1 29.53 22 ASP B O 1
ATOM 3952 N N . THR B 1 23 ? -29.438 3.529 24.891 1 28.45 23 THR B N 1
ATOM 3953 C CA . THR B 1 23 ? -29.375 2.475 23.891 1 28.45 23 THR B CA 1
ATOM 3954 C C . THR B 1 23 ? -28.984 3.047 22.531 1 28.45 23 THR B C 1
ATOM 3956 O O . THR B 1 23 ? -29.797 3.697 21.875 1 28.45 23 THR B O 1
ATOM 3959 N N . ILE B 1 24 ? -28 3.85 22.266 1 32.22 24 ILE B N 1
ATOM 3960 C CA . ILE B 1 24 ? -27.688 3.658 20.859 1 32.22 24 ILE B CA 1
ATOM 3961 C C . ILE B 1 24 ? -28.078 2.244 20.438 1 32.22 24 ILE B C 1
ATOM 3963 O O . ILE B 1 24 ? -27.719 1.27 21.094 1 32.22 24 ILE B O 1
ATOM 3967 N N . GLN B 1 25 ? -29.219 2.066 19.781 1 31.95 25 GLN B N 1
ATOM 3968 C CA . GLN B 1 25 ? -29.672 0.792 19.234 1 31.95 25 GLN B CA 1
ATOM 3969 C C . GLN B 1 25 ? -28.5 -0.098 18.844 1 31.95 25 GLN B C 1
ATOM 3971 O O . GLN B 1 25 ? -27.859 0.143 17.812 1 31.95 25 GLN B O 1
ATOM 3976 N N . GLU B 1 26 ? -27.578 -0.395 19.625 1 38.81 26 GLU B N 1
ATOM 3977 C CA . GLU B 1 26 ? -26.734 -1.575 19.422 1 38.81 26 GLU B CA 1
ATOM 3978 C C . GLU B 1 26 ? -27.531 -2.73 18.828 1 38.81 26 GLU B C 1
ATOM 3980 O O . GLU B 1 26 ? -28.344 -3.357 19.531 1 38.81 26 GLU B O 1
ATOM 3985 N N . ASP B 1 27 ? -28.234 -2.561 17.781 1 39.62 27 ASP B N 1
ATOM 3986 C CA . ASP B 1 27 ? -28.766 -3.824 17.281 1 39.62 27 ASP B CA 1
ATOM 3987 C C . ASP B 1 27 ? -27.844 -4.984 17.625 1 39.62 27 ASP B C 1
ATOM 3989 O O . ASP B 1 27 ? -26.688 -5.023 17.203 1 39.62 27 ASP B O 1
ATOM 3993 N N . SER B 1 28 ? -27.812 -5.422 18.797 1 44.72 28 SER B N 1
ATOM 3994 C CA . SER B 1 28 ? -27.203 -6.656 19.281 1 44.72 28 SER B CA 1
ATOM 3995 C C . SER B 1 28 ? -27.188 -7.727 18.203 1 44.72 28 SER B C 1
ATOM 3997 O O . SER B 1 28 ? -28.109 -8.531 18.094 1 44.72 28 SER B O 1
ATOM 3999 N N . TRP B 1 29 ? -26.922 -7.309 17.078 1 52.44 29 TRP B N 1
ATOM 4000 C CA . TRP B 1 29 ? -26.828 -8.422 16.141 1 52.44 29 TRP B CA 1
ATOM 4001 C C . TRP B 1 29 ? -25.938 -9.523 16.672 1 52.44 29 TRP B C 1
ATOM 4003 O O . TRP B 1 29 ? -24.906 -9.242 17.312 1 52.44 29 TRP B O 1
ATOM 4013 N N . GLU B 1 30 ? -26.484 -10.539 17.172 1 60.38 30 GLU B N 1
ATOM 4014 C CA . GLU B 1 30 ? -25.797 -11.758 17.562 1 60.38 30 GLU B CA 1
ATOM 4015 C C . GLU B 1 30 ? -24.797 -12.188 16.484 1 60.38 30 GLU B C 1
ATOM 4017 O O . GLU B 1 30 ? -25.109 -12.203 15.297 1 60.38 30 GLU B O 1
ATOM 4022 N N . LEU B 1 31 ? -23.531 -11.969 16.906 1 65.62 31 LEU B N 1
ATOM 4023 C CA . LEU B 1 31 ? -22.484 -12.484 16.031 1 65.62 31 LEU B CA 1
ATOM 4024 C C . LEU B 1 31 ? -22.625 -14 15.852 1 65.62 31 LEU B C 1
ATOM 4026 O O . LEU B 1 31 ? -22.469 -14.75 16.812 1 65.62 31 LEU B O 1
ATOM 4030 N N . HIS B 1 32 ? -23.188 -14.359 14.789 1 71.44 32 HIS B N 1
ATOM 4031 C CA . HIS B 1 32 ? -23.344 -15.789 14.523 1 71.44 32 HIS B CA 1
ATOM 4032 C C . HIS B 1 32 ? -22.047 -16.391 14 1 71.44 32 HIS B C 1
ATOM 4034 O O . HIS B 1 32 ? -21.781 -17.578 14.203 1 71.44 32 HIS B O 1
ATOM 4040 N N . SER B 1 33 ? -21.328 -15.508 13.336 1 74.56 33 SER B N 1
ATOM 4041 C CA . SER B 1 33 ? -20.047 -15.953 12.797 1 74.56 33 SER B CA 1
ATOM 4042 C C . SER B 1 33 ? -19.031 -14.812 12.75 1 74.56 33 SER B C 1
ATOM 4044 O O . SER B 1 33 ? -19.406 -13.641 12.805 1 74.56 33 SER B O 1
ATOM 4046 N N . LEU B 1 34 ? -17.812 -15.141 12.789 1 78.44 34 LEU B N 1
ATOM 4047 C CA . LEU B 1 34 ? -16.734 -14.156 12.648 1 78.44 34 LEU B CA 1
ATOM 4048 C C . LEU B 1 34 ? -16.922 -13.336 11.375 1 78.44 34 LEU B C 1
ATOM 4050 O O . LEU B 1 34 ? -16.594 -12.148 11.344 1 78.44 34 LEU B O 1
ATOM 4054 N N . SER B 1 35 ? -17.547 -13.977 10.438 1 75.31 35 SER B N 1
ATOM 4055 C CA . SER B 1 35 ? -17.781 -13.32 9.156 1 75.31 35 SER B CA 1
ATOM 4056 C C . SER B 1 35 ? -18.75 -12.156 9.297 1 75.31 35 SER B C 1
ATOM 4058 O O . SER B 1 35 ? -18.656 -11.172 8.562 1 75.31 35 SER B O 1
ATOM 4060 N N . ASP B 1 36 ? -19.609 -12.289 10.258 1 76.38 36 ASP B N 1
ATOM 4061 C CA . ASP B 1 36 ? -20.594 -11.234 10.484 1 76.38 36 ASP B CA 1
ATOM 4062 C C . ASP B 1 36 ? -19.906 -9.938 10.93 1 76.38 36 ASP B C 1
ATOM 4064 O O . ASP B 1 36 ? -20.344 -8.844 10.555 1 76.38 36 ASP B O 1
ATOM 4068 N N . TYR B 1 37 ? -18.906 -10.18 11.633 1 76.38 37 TYR B N 1
ATOM 4069 C CA . TYR B 1 37 ? -18.156 -9.031 12.133 1 76.38 37 TYR B CA 1
ATOM 4070 C C . TYR B 1 37 ? -17.562 -8.227 10.984 1 76.38 37 TYR B C 1
ATOM 4072 O O . TYR B 1 37 ? -17.516 -7 11.031 1 76.38 37 TYR B O 1
ATOM 4080 N N . PHE B 1 38 ? -17.266 -8.836 9.945 1 78.19 38 PHE B N 1
ATOM 4081 C CA . PHE B 1 38 ? -16.625 -8.188 8.812 1 78.19 38 PHE B CA 1
ATOM 4082 C C . PHE B 1 38 ? -17.641 -7.82 7.742 1 78.19 38 PHE B C 1
ATOM 4084 O O . PHE B 1 38 ? -17.547 -6.754 7.125 1 78.19 38 PHE B O 1
ATOM 4091 N N . SER B 1 39 ? -18.672 -8.617 7.617 1 75.44 39 SER B N 1
ATOM 4092 C CA . SER B 1 39 ? -19.594 -8.422 6.516 1 75.44 39 SER B CA 1
ATOM 4093 C C . SER B 1 39 ? -20.562 -7.277 6.805 1 75.44 39 SER B C 1
ATOM 4095 O O . SER B 1 39 ? -21.109 -6.672 5.883 1 75.44 39 SER B O 1
ATOM 4097 N N . LYS B 1 40 ? -20.766 -6.992 8.047 1 78.69 40 LYS B N 1
ATOM 4098 C CA . LYS B 1 40 ? -21.703 -5.938 8.422 1 78.69 40 LYS B CA 1
ATOM 4099 C C . LYS B 1 40 ? -20.969 -4.613 8.656 1 78.69 40 LYS B C 1
ATOM 4101 O O . LYS B 1 40 ? -21.531 -3.697 9.266 1 78.69 40 LYS B O 1
ATOM 4106 N N . GLY B 1 41 ? -19.844 -4.594 8.234 1 83.62 41 GLY B N 1
ATOM 4107 C CA . GLY B 1 41 ? -19.078 -3.365 8.375 1 83.62 41 GLY B CA 1
ATOM 4108 C C . GLY B 1 41 ? -19.406 -2.328 7.316 1 83.62 41 GLY B C 1
ATOM 4109 O O . GLY B 1 41 ? -20.438 -2.424 6.652 1 83.62 41 GLY B O 1
ATOM 4110 N N . LYS B 1 42 ? -18.703 -1.213 7.367 1 82.75 42 LYS B N 1
ATOM 4111 C CA . LYS B 1 42 ? -18.938 -0.101 6.453 1 82.75 42 LYS B CA 1
ATOM 4112 C C . LYS B 1 42 ? -17.688 0.231 5.645 1 82.75 42 LYS B C 1
ATOM 4114 O O . LYS B 1 42 ? -16.594 0.292 6.191 1 82.75 42 LYS B O 1
ATOM 4119 N N . ILE B 1 43 ? -17.953 0.391 4.285 1 82.06 43 ILE B N 1
ATOM 4120 C CA . ILE B 1 43 ? -16.859 0.792 3.398 1 82.06 43 ILE B CA 1
ATOM 4121 C C . ILE B 1 43 ? -16.859 2.311 3.244 1 82.06 43 ILE B C 1
ATOM 4123 O O . ILE B 1 43 ? -17.906 2.943 3.221 1 82.06 43 ILE B O 1
ATOM 4127 N N . LYS B 1 44 ? -15.742 2.875 3.258 1 84.94 44 LYS B N 1
ATOM 4128 C CA . LYS B 1 44 ? -15.578 4.297 2.967 1 84.94 44 LYS B CA 1
ATOM 4129 C C . LYS B 1 44 ? -14.578 4.516 1.836 1 84.94 44 LYS B C 1
ATOM 4131 O O . LYS B 1 44 ? -13.664 3.707 1.644 1 84.94 44 LYS B O 1
ATOM 4136 N N . GLY B 1 45 ? -14.805 5.539 1.062 1 85.5 45 GLY B N 1
ATOM 4137 C CA . GLY B 1 45 ? -13.914 5.848 -0.042 1 85.5 45 GLY B CA 1
ATOM 4138 C C . GLY B 1 45 ? -13.711 7.34 -0.243 1 85.5 45 GLY B C 1
ATOM 4139 O O . GLY B 1 45 ? -14.562 8.148 0.147 1 85.5 45 GLY B O 1
ATOM 4140 N N . HIS B 1 46 ? -12.617 7.645 -0.755 1 89.06 46 HIS B N 1
ATOM 4141 C CA . HIS B 1 46 ? -12.25 9.031 -1.002 1 89.06 46 HIS B CA 1
ATOM 4142 C C . HIS B 1 46 ? -11.398 9.164 -2.258 1 89.06 46 HIS B C 1
ATOM 4144 O O . HIS B 1 46 ? -10.43 8.414 -2.438 1 89.06 46 HIS B O 1
ATOM 4150 N N . PHE B 1 47 ? -11.891 10 -3.186 1 91 47 PHE B N 1
ATOM 4151 C CA . PHE B 1 47 ? -11.125 10.367 -4.375 1 91 47 PHE B CA 1
ATOM 4152 C C . PHE B 1 47 ? -10.672 11.82 -4.305 1 91 47 PHE B C 1
ATOM 4154 O O . PHE B 1 47 ? -11.43 12.688 -3.875 1 91 47 PHE B O 1
ATOM 4161 N N . ARG B 1 48 ? -9.391 12.031 -4.684 1 95.69 48 ARG B N 1
ATOM 4162 C CA . ARG B 1 48 ? -8.867 13.391 -4.68 1 95.69 48 ARG B CA 1
ATOM 4163 C C . ARG B 1 48 ? -8.023 13.656 -5.922 1 95.69 48 ARG B C 1
ATOM 4165 O O . ARG B 1 48 ? -7.18 12.844 -6.293 1 95.69 48 ARG B O 1
ATOM 4172 N N . THR B 1 49 ? -8.336 14.711 -6.594 1 97.5 49 THR B N 1
ATOM 4173 C CA . THR B 1 49 ? -7.461 15.281 -7.613 1 97.5 49 THR B CA 1
ATOM 4174 C C . THR B 1 49 ? -6.973 16.672 -7.191 1 97.5 49 THR B C 1
ATOM 4176 O O . THR B 1 49 ? -7.773 17.531 -6.836 1 97.5 49 THR B O 1
ATOM 4179 N N . TYR B 1 50 ? -5.66 16.828 -7.234 1 98.38 50 TYR B N 1
ATOM 4180 C CA . TYR B 1 50 ? -5.035 18.031 -6.703 1 98.38 50 TYR B CA 1
ATOM 4181 C C . TYR B 1 50 ? -4.133 18.688 -7.742 1 98.38 50 TYR B C 1
ATOM 4183 O O . TYR B 1 50 ? -3.109 18.109 -8.133 1 98.38 50 TYR B O 1
ATOM 4191 N N . PHE B 1 51 ? -4.547 19.844 -8.242 1 98.62 51 PHE B N 1
ATOM 4192 C CA . PHE B 1 51 ? -3.684 20.688 -9.062 1 98.62 51 PHE B CA 1
ATOM 4193 C C . PHE B 1 51 ? -3.061 21.797 -8.234 1 98.62 51 PHE B C 1
ATOM 4195 O O . PHE B 1 51 ? -3.768 22.531 -7.547 1 98.62 51 PHE B O 1
ATOM 4202 N N . MET B 1 52 ? -1.754 21.922 -8.289 1 98.5 52 MET B N 1
ATOM 4203 C CA . MET B 1 52 ? -1.03 22.984 -7.594 1 98.5 52 MET B CA 1
ATOM 4204 C C . MET B 1 52 ? 0 23.625 -8.508 1 98.5 52 MET B C 1
ATOM 4206 O O . MET B 1 52 ? 0.671 22.938 -9.281 1 98.5 52 MET B O 1
ATOM 4210 N N . ALA B 1 53 ? 0.063 24.891 -8.438 1 98.62 53 ALA B N 1
ATOM 4211 C CA . ALA B 1 53 ? 1.061 25.625 -9.211 1 98.62 53 ALA B CA 1
ATOM 4212 C C . ALA B 1 53 ? 1.606 26.812 -8.43 1 98.62 53 ALA B C 1
ATOM 4214 O O . ALA B 1 53 ? 0.865 27.484 -7.699 1 98.62 53 ALA B O 1
ATOM 4215 N N . THR B 1 54 ? 2.863 27.016 -8.555 1 98.62 54 THR B N 1
ATOM 4216 C CA . THR B 1 54 ? 3.523 28.172 -7.945 1 98.62 54 THR B CA 1
ATOM 4217 C C . THR B 1 54 ? 4.215 29.031 -9.008 1 98.62 54 THR B C 1
ATOM 4219 O O . THR B 1 54 ? 5.031 28.516 -9.781 1 98.62 54 THR B O 1
ATOM 4222 N N . ASN B 1 55 ? 3.883 30.297 -9.078 1 98.5 55 ASN B N 1
ATOM 4223 C CA . ASN B 1 55 ? 4.582 31.281 -9.891 1 98.5 55 ASN B CA 1
ATOM 4224 C C . ASN B 1 55 ? 5.523 32.125 -9.047 1 98.5 55 ASN B C 1
ATOM 4226 O O . ASN B 1 55 ? 5.078 32.969 -8.266 1 98.5 55 ASN B O 1
ATOM 4230 N N . ASN B 1 56 ? 6.789 31.938 -9.266 1 98.06 56 ASN B N 1
ATOM 4231 C CA . ASN B 1 56 ? 7.801 32.719 -8.555 1 98.06 56 ASN B CA 1
ATOM 4232 C C . ASN B 1 56 ? 8.18 34 -9.32 1 98.06 56 ASN B C 1
ATOM 4234 O O . ASN B 1 56 ? 7.586 34.281 -10.359 1 98.06 56 ASN B O 1
ATOM 4238 N N . THR B 1 57 ? 9.047 34.812 -8.578 1 95.31 57 THR B N 1
ATOM 4239 C CA . THR B 1 57 ? 9.5 36.031 -9.219 1 95.31 57 THR B CA 1
ATOM 4240 C C . THR B 1 57 ? 10.289 35.719 -10.484 1 95.31 57 THR B C 1
ATOM 4242 O O . THR B 1 57 ? 10.789 34.594 -10.656 1 95.31 57 THR B O 1
ATOM 4245 N N . LYS B 1 58 ? 10.484 36.781 -11.258 1 91 58 LYS B N 1
ATOM 4246 C CA . LYS B 1 58 ? 11.148 36.594 -12.547 1 91 58 LYS B CA 1
ATOM 4247 C C . LYS B 1 58 ? 12.523 35.969 -12.383 1 91 58 LYS B C 1
ATOM 4249 O O . LYS B 1 58 ? 13.242 36.281 -11.422 1 91 58 LYS B O 1
ATOM 4254 N N . ASP B 1 59 ? 12.984 35.062 -13.172 1 91.88 59 ASP B N 1
ATOM 4255 C CA . ASP B 1 59 ? 14.297 34.406 -13.242 1 91.88 59 ASP B CA 1
ATOM 4256 C C . ASP B 1 59 ? 14.367 33.219 -12.305 1 91.88 59 ASP B C 1
ATOM 4258 O O . ASP B 1 59 ? 15.391 32.531 -12.25 1 91.88 59 ASP B O 1
ATOM 4262 N N . LEU B 1 60 ? 13.391 33 -11.523 1 96.69 60 LEU B N 1
ATOM 4263 C CA . LEU B 1 60 ? 13.336 31.812 -10.695 1 96.69 60 LEU B CA 1
ATOM 4264 C C . LEU B 1 60 ? 12.344 30.797 -11.266 1 96.69 60 LEU B C 1
ATOM 4266 O O . LEU B 1 60 ? 11.43 31.156 -12 1 96.69 60 LEU B O 1
ATOM 4270 N N . SER B 1 61 ? 12.523 29.547 -10.938 1 97.19 61 SER B N 1
ATOM 4271 C CA . SER B 1 61 ? 11.734 28.469 -11.523 1 97.19 61 SER B CA 1
ATOM 4272 C C . SER B 1 61 ? 10.281 28.531 -11.055 1 97.19 61 SER B C 1
ATOM 4274 O O . SER B 1 61 ? 10.016 28.75 -9.875 1 97.19 61 SER B O 1
ATOM 4276 N N . ASP B 1 62 ? 9.336 28.391 -11.977 1 98.06 62 ASP B N 1
ATOM 4277 C CA . ASP B 1 62 ? 7.938 28.094 -11.672 1 98.06 62 ASP B CA 1
ATOM 4278 C C . ASP B 1 62 ? 7.68 26.594 -11.641 1 98.06 62 ASP B C 1
ATOM 4280 O O . ASP B 1 62 ? 8.453 25.812 -12.211 1 98.06 62 ASP B O 1
ATOM 4284 N N . TYR B 1 63 ? 6.664 26.219 -10.953 1 98.31 63 TYR B N 1
ATOM 4285 C CA . TYR B 1 63 ? 6.387 24.797 -10.797 1 98.31 63 TYR B CA 1
ATOM 4286 C C . TYR B 1 63 ? 4.898 24.516 -10.945 1 98.31 63 TYR B C 1
ATOM 4288 O O . TYR B 1 63 ? 4.066 25.406 -10.75 1 98.31 63 TYR B O 1
ATOM 4296 N N . TYR B 1 64 ? 4.57 23.297 -11.336 1 98.38 64 TYR B N 1
ATOM 4297 C CA . TYR B 1 64 ? 3.205 22.797 -11.273 1 98.38 64 TYR B CA 1
ATOM 4298 C C . TYR B 1 64 ? 3.195 21.297 -11.031 1 98.38 64 TYR B C 1
ATOM 4300 O O . TYR B 1 64 ? 4.203 20.609 -11.258 1 98.38 64 TYR B O 1
ATOM 4308 N N . ALA B 1 65 ? 2.119 20.781 -10.492 1 98.38 65 ALA B N 1
ATOM 4309 C CA . ALA B 1 65 ? 1.892 19.344 -10.336 1 98.38 65 ALA B CA 1
ATOM 4310 C C . ALA B 1 65 ? 0.399 19.031 -10.328 1 98.38 65 ALA B C 1
ATOM 4312 O O . ALA B 1 65 ? -0.409 19.812 -9.828 1 98.38 65 ALA B O 1
ATOM 4313 N N . VAL B 1 66 ? 0.026 17.922 -10.891 1 98.12 66 VAL B N 1
ATOM 4314 C CA . VAL B 1 66 ? -1.315 17.359 -10.82 1 98.12 66 VAL B CA 1
ATOM 4315 C C . VAL B 1 66 ? -1.241 15.93 -10.289 1 98.12 66 VAL B C 1
ATOM 4317 O O . VAL B 1 66 ? -0.621 15.062 -10.914 1 98.12 66 VAL B O 1
ATOM 4320 N N . GLY B 1 67 ? -1.761 15.75 -9.148 1 96.94 67 GLY B N 1
ATOM 4321 C CA . GLY B 1 67 ? -1.844 14.422 -8.562 1 96.94 67 GLY B CA 1
ATOM 4322 C C . GLY B 1 67 ? -3.27 13.93 -8.398 1 96.94 67 GLY B C 1
ATOM 4323 O O . GLY B 1 67 ? -4.184 14.727 -8.164 1 96.94 67 GLY B O 1
ATOM 4324 N N . THR B 1 68 ? -3.482 12.664 -8.57 1 95.94 68 THR B N 1
ATOM 4325 C CA . THR B 1 68 ? -4.762 12.023 -8.281 1 95.94 68 THR B CA 1
ATOM 4326 C C . THR B 1 68 ? -4.574 10.836 -7.344 1 95.94 68 THR B C 1
ATOM 4328 O O . THR B 1 68 ? -3.48 10.273 -7.262 1 95.94 68 THR B O 1
ATOM 4331 N N . GLY B 1 69 ? -5.57 10.633 -6.508 1 93.25 69 GLY B N 1
ATOM 4332 C CA . GLY B 1 69 ? -5.473 9.531 -5.566 1 93.25 69 GLY B CA 1
ATOM 4333 C C . GLY B 1 69 ? -6.82 8.93 -5.219 1 93.25 69 GLY B C 1
ATOM 4334 O O . GLY B 1 69 ? -7.863 9.523 -5.488 1 93.25 69 GLY B O 1
ATOM 4335 N N . LEU B 1 70 ? -6.762 7.77 -4.762 1 89.69 70 LEU B N 1
ATOM 4336 C CA . LEU B 1 70 ? -7.93 7 -4.344 1 89.69 70 LEU B CA 1
ATOM 4337 C C . LEU B 1 70 ? -7.664 6.293 -3.018 1 89.69 70 LEU B C 1
ATOM 4339 O O . LEU B 1 70 ? -6.598 5.711 -2.822 1 89.69 70 LEU B O 1
ATOM 4343 N N . GLY B 1 71 ? -8.539 6.512 -2.1 1 88.06 71 GLY B N 1
ATOM 4344 C CA . GLY B 1 71 ? -8.477 5.832 -0.815 1 88.06 71 GLY B CA 1
ATOM 4345 C C . GLY B 1 71 ? -9.711 5.004 -0.517 1 88.06 71 GLY B C 1
ATOM 4346 O O . GLY B 1 71 ? -10.828 5.398 -0.858 1 88.06 71 GLY B O 1
ATOM 4347 N N . ILE B 1 72 ? -9.492 3.822 0.071 1 85.56 72 ILE B N 1
ATOM 4348 C CA . ILE B 1 72 ? -10.586 2.965 0.517 1 85.56 72 ILE B CA 1
ATOM 4349 C C . ILE B 1 72 ? -10.359 2.561 1.973 1 85.56 72 ILE B C 1
ATOM 4351 O O . ILE B 1 72 ? -9.227 2.369 2.404 1 85.56 72 ILE B O 1
ATOM 4355 N N . GLY B 1 73 ? -11.422 2.596 2.68 1 86.81 73 GLY B N 1
ATOM 4356 C CA . GLY B 1 73 ? -11.398 2.172 4.07 1 86.81 73 GLY B CA 1
ATOM 4357 C C . GLY B 1 73 ? -12.562 1.281 4.445 1 86.81 73 GLY B C 1
ATOM 4358 O O . GLY B 1 73 ? -13.602 1.287 3.773 1 86.81 73 GLY B O 1
ATOM 4359 N N . TYR B 1 74 ? -12.344 0.464 5.434 1 85.62 74 TYR B N 1
ATOM 4360 C CA . TYR B 1 74 ? -13.383 -0.419 5.953 1 85.62 74 TYR B CA 1
ATOM 4361 C C . TYR B 1 74 ? -13.414 -0.393 7.477 1 85.62 74 TYR B C 1
ATOM 4363 O O . TYR B 1 74 ? -12.367 -0.402 8.125 1 85.62 74 TYR B O 1
ATOM 4371 N N . GLU B 1 75 ? -14.578 -0.258 7.93 1 89.62 75 GLU B N 1
ATOM 4372 C CA . GLU B 1 75 ? -14.844 -0.36 9.359 1 89.62 75 GLU B CA 1
ATOM 4373 C C . GLU B 1 75 ? -15.719 -1.571 9.672 1 89.62 75 GLU B C 1
ATOM 4375 O O . GLU B 1 75 ? -16.812 -1.718 9.117 1 89.62 75 GLU B O 1
ATOM 4380 N N . THR B 1 76 ? -15.219 -2.408 10.594 1 87.75 76 THR B N 1
ATOM 4381 C CA . THR B 1 76 ? -16.016 -3.564 10.984 1 87.75 76 THR B CA 1
ATOM 4382 C C . THR B 1 76 ? -17.234 -3.137 11.812 1 87.75 76 THR B C 1
ATOM 4384 O O . THR B 1 76 ? -17.312 -1.987 12.258 1 87.75 76 THR B O 1
ATOM 4387 N N . ALA B 1 77 ? -18.156 -4.094 11.945 1 87.69 77 ALA B N 1
ATOM 4388 C CA . ALA B 1 77 ? -19.234 -3.848 12.898 1 87.69 77 ALA B CA 1
ATOM 4389 C C . ALA B 1 77 ? -18.688 -3.711 14.32 1 87.69 77 ALA B C 1
ATOM 4391 O O . ALA B 1 77 ? -17.547 -4.113 14.594 1 87.69 77 ALA B O 1
ATOM 4392 N N . VAL B 1 78 ? -19.453 -3.029 15.133 1 88.56 78 VAL B N 1
ATOM 4393 C CA . VAL B 1 78 ? -19.062 -2.885 16.531 1 88.56 78 VAL B CA 1
ATOM 4394 C C . VAL B 1 78 ? -19.594 -4.066 17.344 1 88.56 78 VAL B C 1
ATOM 4396 O O . VAL B 1 78 ? -20.781 -4.359 17.312 1 88.56 78 VAL B O 1
ATOM 4399 N N . TYR B 1 79 ? -18.734 -4.766 17.984 1 87.38 79 TYR B N 1
ATOM 4400 C CA . TYR B 1 79 ? -19.125 -5.855 18.875 1 87.38 79 TYR B CA 1
ATOM 4401 C C . TYR B 1 79 ? -18.578 -5.633 20.281 1 87.38 79 TYR B C 1
ATOM 4403 O O . TYR B 1 79 ? -17.359 -5.664 20.5 1 87.38 79 TYR B O 1
ATOM 4411 N N . LYS B 1 80 ? -19.453 -5.496 21.188 1 89.75 80 LYS B N 1
ATOM 4412 C CA . LYS B 1 80 ? -19.094 -5.25 22.578 1 89.75 80 LYS B CA 1
ATOM 4413 C C . LYS B 1 80 ? -18.109 -4.086 22.688 1 89.75 80 LYS B C 1
ATOM 4415 O O . LYS B 1 80 ? -17.109 -4.172 23.406 1 89.75 80 LYS B O 1
ATOM 4420 N N . GLY B 1 81 ? -18.312 -3.086 21.875 1 92.56 81 GLY B N 1
ATOM 4421 C CA . GLY B 1 81 ? -17.531 -1.854 21.906 1 92.56 81 GLY B CA 1
ATOM 4422 C C . GLY B 1 81 ? -16.281 -1.919 21.062 1 92.56 81 GLY B C 1
ATOM 4423 O O . GLY B 1 81 ? -15.57 -0.92 20.922 1 92.56 81 GLY B O 1
ATOM 4424 N N . LEU B 1 82 ? -16 -3.092 20.562 1 93.44 82 LEU B N 1
ATOM 4425 C CA . LEU B 1 82 ? -14.773 -3.283 19.797 1 93.44 82 LEU B CA 1
ATOM 4426 C C . LEU B 1 82 ? -15.039 -3.137 18.297 1 93.44 82 LEU B C 1
ATOM 4428 O O . LEU B 1 82 ? -16.047 -3.639 17.797 1 93.44 82 LEU B O 1
ATOM 4432 N N . GLN B 1 83 ? -14.18 -2.391 17.656 1 93.31 83 GLN B N 1
ATOM 4433 C CA . GLN B 1 83 ? -14.289 -2.152 16.219 1 93.31 83 GLN B CA 1
ATOM 4434 C C . GLN B 1 83 ? -12.914 -2.139 15.555 1 93.31 83 GLN B C 1
ATOM 4436 O O . GLN B 1 83 ? -11.969 -1.567 16.094 1 93.31 83 GLN B O 1
ATOM 4441 N N . GLY B 1 84 ? -12.75 -2.828 14.414 1 92.12 84 GLY B N 1
ATOM 4442 C CA . GLY B 1 84 ? -11.547 -2.756 13.609 1 92.12 84 GLY B CA 1
ATOM 4443 C C . GLY B 1 84 ? -11.688 -1.832 12.414 1 92.12 84 GLY B C 1
ATOM 4444 O O . GLY B 1 84 ? -12.75 -1.762 11.797 1 92.12 84 GLY B O 1
ATOM 4445 N N . VAL B 1 85 ? -10.648 -1.091 12.148 1 92.81 85 VAL B N 1
ATOM 4446 C CA . VAL B 1 85 ? -10.664 -0.18 11.008 1 92.81 85 VAL B CA 1
ATOM 4447 C C . VAL B 1 85 ? -9.391 -0.355 10.18 1 92.81 85 VAL B C 1
ATOM 4449 O O . VAL B 1 85 ? -8.297 -0.502 10.742 1 92.81 85 VAL B O 1
ATOM 4452 N N . ILE B 1 86 ? -9.508 -0.476 8.891 1 89.75 86 ILE B N 1
ATOM 4453 C CA . ILE B 1 86 ? -8.367 -0.507 7.973 1 89.75 86 ILE B CA 1
ATOM 4454 C C . ILE B 1 86 ? -8.633 0.432 6.797 1 89.75 86 ILE B C 1
ATOM 4456 O O . ILE B 1 86 ? -9.766 0.557 6.336 1 89.75 86 ILE B O 1
ATOM 4460 N N . SER B 1 87 ? -7.66 1.193 6.398 1 90.69 87 SER B N 1
ATOM 4461 C CA . SER B 1 87 ? -7.797 2.025 5.207 1 90.69 87 SER B CA 1
ATOM 4462 C C . SER B 1 87 ? -6.453 2.221 4.512 1 90.69 87 SER B C 1
ATOM 4464 O O . SER B 1 87 ? -5.398 2.064 5.133 1 90.69 87 SER B O 1
ATOM 4466 N N . GLY B 1 88 ? -6.469 2.51 3.219 1 88.56 88 GLY B N 1
ATOM 4467 C CA . GLY B 1 88 ? -5.301 2.801 2.404 1 88.56 88 GLY B CA 1
ATOM 4468 C C . GLY B 1 88 ? -5.559 3.854 1.344 1 88.56 88 GLY B C 1
ATOM 4469 O O . GLY B 1 88 ? -6.715 4.191 1.062 1 88.56 88 GLY B O 1
ATOM 4470 N N . PHE B 1 89 ? -4.543 4.406 0.83 1 90.25 89 PHE B N 1
ATOM 4471 C CA . PHE B 1 89 ? -4.629 5.457 -0.178 1 90.25 89 PHE B CA 1
ATOM 4472 C C . PHE B 1 89 ? -3.486 5.336 -1.182 1 90.25 89 PHE B C 1
ATOM 4474 O O . PHE B 1 89 ? -2.348 5.051 -0.805 1 90.25 89 PHE B O 1
ATOM 4481 N N . ILE B 1 90 ? -3.811 5.469 -2.467 1 89.5 90 ILE B N 1
ATOM 4482 C CA . ILE B 1 90 ? -2.803 5.426 -3.52 1 89.5 90 ILE B CA 1
ATOM 4483 C C . ILE B 1 90 ? -2.807 6.742 -4.293 1 89.5 90 ILE B C 1
ATOM 4485 O O . ILE B 1 90 ? -3.867 7.32 -4.539 1 89.5 90 ILE B O 1
ATOM 4489 N N . ILE B 1 91 ? -1.609 7.203 -4.613 1 93.56 91 ILE B N 1
ATOM 4490 C CA . ILE B 1 91 ? -1.458 8.461 -5.34 1 93.56 91 ILE B CA 1
ATOM 4491 C C . ILE B 1 91 ? -0.73 8.211 -6.656 1 93.56 91 ILE B C 1
ATOM 4493 O O . ILE B 1 91 ? 0.198 7.398 -6.719 1 93.56 91 ILE B O 1
ATOM 4497 N N . HIS B 1 92 ? -1.155 8.844 -7.684 1 91 92 HIS B N 1
ATOM 4498 C CA . HIS B 1 92 ? -0.477 8.859 -8.977 1 91 92 HIS B CA 1
ATOM 4499 C C . HIS B 1 92 ? -0.169 10.281 -9.422 1 91 92 HIS B C 1
ATOM 4501 O O . HIS B 1 92 ? -1.042 11.156 -9.383 1 91 92 HIS B O 1
ATOM 4507 N N . ASN B 1 93 ? 1.102 10.547 -9.703 1 95.69 93 ASN B N 1
ATOM 4508 C CA . ASN B 1 93 ? 1.486 11.812 -10.32 1 95.69 93 ASN B CA 1
ATOM 4509 C C . ASN B 1 93 ? 1.115 11.852 -11.797 1 95.69 93 ASN B C 1
ATOM 4511 O O . ASN B 1 93 ? 1.813 11.273 -12.633 1 95.69 93 ASN B O 1
ATOM 4515 N N . ILE B 1 94 ? 0.059 12.516 -12.156 1 94.5 94 ILE B N 1
ATOM 4516 C CA . ILE B 1 94 ? -0.409 12.586 -13.539 1 94.5 94 ILE B CA 1
ATOM 4517 C C . ILE B 1 94 ? 0.567 13.414 -14.367 1 94.5 94 ILE B C 1
ATOM 4519 O O . ILE B 1 94 ? 0.942 13.016 -15.477 1 94.5 94 ILE B O 1
ATOM 4523 N N . SER B 1 95 ? 0.889 14.586 -13.891 1 96.44 95 SER B N 1
ATOM 4524 C CA . SER B 1 95 ? 1.812 15.5 -14.555 1 96.44 95 SER B CA 1
ATOM 4525 C C . SER B 1 95 ? 2.408 16.5 -13.57 1 96.44 95 SER B C 1
ATOM 4527 O O . SER B 1 95 ? 1.717 16.984 -12.672 1 96.44 95 SER B O 1
ATOM 4529 N N . SER B 1 96 ? 3.717 16.734 -13.766 1 97.5 96 SER B N 1
ATOM 4530 C CA . SER B 1 96 ? 4.359 17.75 -12.93 1 97.5 96 SER B CA 1
ATOM 4531 C C . SER B 1 96 ? 5.621 18.281 -13.586 1 97.5 96 SER B C 1
ATOM 4533 O O . SER B 1 96 ? 6.141 17.688 -14.539 1 97.5 96 SER B O 1
ATOM 4535 N N . SER B 1 97 ? 6.059 19.406 -13.078 1 97.38 97 SER B N 1
ATOM 4536 C CA . SER B 1 97 ? 7.414 19.859 -13.367 1 97.38 97 SER B CA 1
ATOM 4537 C C . SER B 1 97 ? 8.453 18.875 -12.852 1 97.38 97 SER B C 1
ATOM 4539 O O . SER B 1 97 ? 8.109 17.922 -12.133 1 97.38 97 SER B O 1
ATOM 4541 N N . ASP B 1 98 ? 9.695 19.062 -13.336 1 96.38 98 ASP B N 1
ATOM 4542 C CA . ASP B 1 98 ? 10.766 18.266 -12.742 1 96.38 98 ASP B CA 1
ATOM 4543 C C . ASP B 1 98 ? 11.016 18.672 -11.289 1 96.38 98 ASP B C 1
ATOM 4545 O O . ASP B 1 98 ? 11.719 19.656 -11.031 1 96.38 98 ASP B O 1
ATOM 4549 N N . LEU B 1 99 ? 10.57 17.906 -10.445 1 95.62 99 LEU B N 1
ATOM 4550 C CA . LEU B 1 99 ? 10.625 18.266 -9.031 1 95.62 99 LEU B CA 1
ATOM 4551 C C . LEU B 1 99 ? 11.898 17.734 -8.383 1 95.62 99 LEU B C 1
ATOM 4553 O O . LEU B 1 99 ? 12.133 17.953 -7.191 1 95.62 99 LEU B O 1
ATOM 4557 N N . THR B 1 100 ? 12.664 17.047 -9.18 1 94.06 100 THR B N 1
ATOM 4558 C CA . THR B 1 100 ? 13.938 16.547 -8.688 1 94.06 100 THR B CA 1
ATOM 4559 C C . THR B 1 100 ? 15.047 17.578 -8.898 1 94.06 100 THR B C 1
ATOM 4561 O O . THR B 1 100 ? 16.094 17.516 -8.242 1 94.06 100 THR B O 1
ATOM 4564 N N . ALA B 1 101 ? 14.867 18.484 -9.82 1 95 101 ALA B N 1
ATOM 4565 C CA . ALA B 1 101 ? 15.906 19.438 -10.203 1 95 101 ALA B CA 1
ATOM 4566 C C . ALA B 1 101 ? 15.836 20.688 -9.344 1 95 101 ALA B C 1
ATOM 4568 O O . ALA B 1 101 ? 14.773 21.297 -9.188 1 95 101 ALA B O 1
ATOM 4569 N N . PRO B 1 102 ? 16.938 21.062 -8.773 1 95.44 102 PRO B N 1
ATOM 4570 C CA . PRO B 1 102 ? 16.953 22.344 -8.078 1 95.44 102 PRO B CA 1
ATOM 4571 C C . PRO B 1 102 ? 16.812 23.531 -9.023 1 95.44 102 PRO B C 1
ATOM 4573 O O . PRO B 1 102 ? 17.109 23.406 -10.219 1 95.44 102 PRO B O 1
ATOM 4576 N N . ASP B 1 103 ? 16.359 24.625 -8.5 1 96.75 103 ASP B N 1
ATOM 4577 C CA . ASP B 1 103 ? 16.359 25.859 -9.289 1 96.75 103 ASP B CA 1
ATOM 4578 C C . ASP B 1 103 ? 17.781 26.203 -9.75 1 96.75 103 ASP B C 1
ATOM 4580 O O . ASP B 1 103 ? 18.703 26.266 -8.938 1 96.75 103 ASP B O 1
ATOM 4584 N N . PRO B 1 104 ? 17.938 26.5 -10.977 1 96.19 104 PRO B N 1
ATOM 4585 C CA . PRO B 1 104 ? 19.297 26.719 -11.492 1 96.19 104 PRO B CA 1
ATOM 4586 C C . PRO B 1 104 ? 19.953 27.969 -10.906 1 96.19 104 PRO B C 1
ATOM 4588 O O . PRO B 1 104 ? 21.188 28.031 -10.812 1 96.19 104 PRO B O 1
ATOM 4591 N N . THR B 1 105 ? 19.219 28.938 -10.5 1 95.75 105 THR B N 1
ATOM 4592 C CA . THR B 1 105 ? 19.75 30.203 -10 1 95.75 105 THR B CA 1
ATOM 4593 C C . THR B 1 105 ? 20.109 30.078 -8.523 1 95.75 105 THR B C 1
ATOM 4595 O O . THR B 1 105 ? 21.125 30.641 -8.086 1 95.75 105 THR B O 1
ATOM 4598 N N . THR B 1 106 ? 19.359 29.359 -7.773 1 95.44 106 THR B N 1
ATOM 4599 C CA . THR B 1 106 ? 19.5 29.422 -6.324 1 95.44 106 THR B CA 1
ATOM 4600 C C . THR B 1 106 ? 19.984 28.094 -5.77 1 95.44 106 THR B C 1
ATOM 4602 O O . THR B 1 106 ? 20.469 28.031 -4.637 1 95.44 106 THR B O 1
ATOM 4605 N N . GLY B 1 107 ? 19.781 27.016 -6.516 1 94.44 107 GLY B N 1
ATOM 4606 C CA . GLY B 1 107 ? 20.109 25.688 -6.035 1 94.44 107 GLY B CA 1
ATOM 4607 C C . GLY B 1 107 ? 19.094 25.125 -5.066 1 94.44 107 GLY B C 1
ATOM 4608 O O . GLY B 1 107 ? 19.266 24.047 -4.516 1 94.44 107 GLY B O 1
ATOM 4609 N N . VAL B 1 108 ? 18 25.812 -4.871 1 93.5 108 VAL B N 1
ATOM 4610 C CA . VAL B 1 108 ? 16.984 25.406 -3.912 1 93.5 108 VAL B CA 1
ATOM 4611 C C . VAL B 1 108 ? 16.016 24.438 -4.578 1 93.5 108 VAL B C 1
ATOM 4613 O O . VAL B 1 108 ? 15.617 24.641 -5.73 1 93.5 108 VAL B O 1
ATOM 4616 N N . LEU B 1 109 ? 15.578 23.375 -3.852 1 93.69 109 LEU B N 1
ATOM 4617 C CA . LEU B 1 109 ? 14.609 22.406 -4.348 1 93.69 109 LEU B CA 1
ATOM 4618 C C . LEU B 1 109 ? 13.18 22.922 -4.176 1 93.69 109 LEU B C 1
ATOM 4620 O O . LEU B 1 109 ? 12.922 23.75 -3.311 1 93.69 109 LEU B O 1
ATOM 4624 N N . ASN B 1 110 ? 12.336 22.375 -5.008 1 94.94 110 ASN B N 1
ATOM 4625 C CA . ASN B 1 110 ? 10.922 22.719 -4.926 1 94.94 110 ASN B CA 1
ATOM 4626 C C . ASN B 1 110 ? 10.344 22.391 -3.551 1 94.94 110 ASN B C 1
ATOM 4628 O O . ASN B 1 110 ? 10.672 21.359 -2.963 1 94.94 110 ASN B O 1
ATOM 4632 N N . ARG B 1 111 ? 9.383 23.203 -3.137 1 93.06 111 ARG B N 1
ATOM 4633 C CA . ARG B 1 111 ? 8.859 23.078 -1.776 1 93.06 111 ARG B CA 1
ATOM 4634 C C . ARG B 1 111 ? 7.387 22.703 -1.783 1 93.06 111 ARG B C 1
ATOM 4636 O O . ARG B 1 111 ? 6.945 21.906 -0.954 1 93.06 111 ARG B O 1
ATOM 4643 N N . TYR B 1 112 ? 6.566 23.172 -2.629 1 96.12 112 TYR B N 1
ATOM 4644 C CA . TYR B 1 112 ? 5.117 23.078 -2.525 1 96.12 112 TYR B CA 1
ATOM 4645 C C . TYR B 1 112 ? 4.602 21.859 -3.289 1 96.12 112 TYR B C 1
ATOM 4647 O O . TYR B 1 112 ? 4.059 20.922 -2.691 1 96.12 112 TYR B O 1
ATOM 4655 N N . GLU B 1 113 ? 4.914 21.781 -4.547 1 97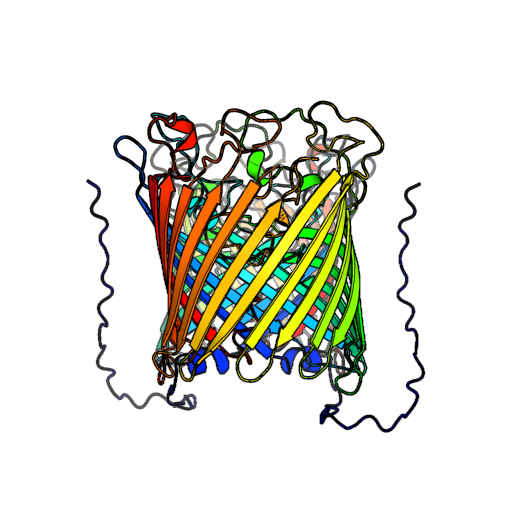.69 113 GLU B N 1
ATOM 4656 C CA . GLU B 1 113 ? 4.332 20.766 -5.426 1 97.69 113 GLU B CA 1
ATOM 4657 C C . GLU B 1 113 ? 4.82 19.375 -5.055 1 97.69 113 GLU B C 1
ATOM 4659 O O . GLU B 1 113 ? 4.062 18.406 -5.133 1 97.69 113 GLU B O 1
ATOM 4664 N N . ILE B 1 114 ? 6.082 19.297 -4.629 1 95.69 114 ILE B N 1
ATOM 4665 C CA . ILE B 1 114 ? 6.648 18 -4.277 1 95.69 114 ILE B CA 1
ATOM 4666 C C . ILE B 1 114 ? 5.875 17.406 -3.1 1 95.69 114 ILE B C 1
ATOM 4668 O O . ILE B 1 114 ? 5.84 16.188 -2.928 1 95.69 114 ILE B O 1
ATOM 4672 N N . GLY B 1 115 ? 5.199 18.25 -2.316 1 95.38 115 GLY B N 1
ATOM 4673 C CA . GLY B 1 115 ? 4.43 17.812 -1.161 1 95.38 115 GLY B CA 1
ATOM 4674 C C . GLY B 1 115 ? 3.246 16.938 -1.529 1 95.38 115 GLY B C 1
ATOM 4675 O O . GLY B 1 115 ? 2.682 16.25 -0.672 1 95.38 115 GLY B O 1
ATOM 4676 N N . LEU B 1 116 ? 2.832 16.938 -2.771 1 96.69 116 LEU B N 1
ATOM 4677 C CA . LEU B 1 116 ? 1.726 16.094 -3.219 1 96.69 116 LEU B CA 1
ATOM 4678 C C . LEU B 1 116 ? 2.16 14.641 -3.34 1 96.69 116 LEU B C 1
ATOM 4680 O O . LEU B 1 116 ? 1.32 13.742 -3.412 1 96.69 116 LEU B O 1
ATOM 4684 N N . PHE B 1 117 ? 3.488 14.492 -3.348 1 95.69 117 PHE B N 1
ATOM 4685 C CA . PHE B 1 117 ? 4 13.164 -3.68 1 95.69 117 PHE B CA 1
ATOM 4686 C C . PHE B 1 117 ? 4.945 12.664 -2.596 1 95.69 117 PHE B C 1
ATOM 4688 O O . PHE B 1 117 ? 4.609 12.688 -1.41 1 95.69 117 PHE B O 1
ATOM 4695 N N . ASP B 1 118 ? 6.07 12.047 -2.994 1 92.31 118 ASP B N 1
ATOM 4696 C CA . ASP B 1 118 ? 7.027 11.523 -2.027 1 92.31 118 ASP B CA 1
ATOM 4697 C C . ASP B 1 118 ? 8.312 12.344 -2.023 1 92.31 118 ASP B C 1
ATOM 4699 O O . ASP B 1 118 ? 9.102 12.289 -2.973 1 92.31 118 ASP B O 1
ATOM 4703 N N . ILE B 1 119 ? 8.625 12.969 -0.96 1 91.56 119 ILE B N 1
ATOM 4704 C CA . ILE B 1 119 ? 9.766 13.875 -0.878 1 91.56 119 ILE B CA 1
ATOM 4705 C C . ILE B 1 119 ? 11.062 13.07 -0.792 1 91.56 119 ILE B C 1
ATOM 4707 O O . ILE B 1 119 ? 12.141 13.578 -1.101 1 91.56 119 ILE B O 1
ATOM 4711 N N . GLU B 1 120 ? 10.922 11.82 -0.315 1 87.19 120 GLU B N 1
ATOM 4712 C CA . GLU B 1 120 ? 12.109 10.984 -0.17 1 87.19 120 GLU B CA 1
ATOM 4713 C C . GLU B 1 120 ? 12.578 10.453 -1.521 1 87.19 120 GLU B C 1
ATOM 4715 O O . GLU B 1 120 ? 13.766 10.188 -1.714 1 87.19 120 GLU B O 1
ATOM 4720 N N . HIS B 1 121 ? 11.594 10.234 -2.32 1 87.94 121 HIS B N 1
ATOM 4721 C CA . HIS B 1 121 ? 11.883 9.773 -3.676 1 87.94 121 HIS B CA 1
ATOM 4722 C C . HIS B 1 121 ? 11.164 10.633 -4.711 1 87.94 121 HIS B C 1
ATOM 4724 O O . HIS B 1 121 ? 10.172 10.195 -5.309 1 87.94 121 HIS B O 1
ATOM 4730 N N . ARG B 1 122 ? 11.805 11.695 -5.008 1 90.44 122 ARG B N 1
ATOM 4731 C CA . ARG B 1 122 ? 11.18 12.766 -5.785 1 90.44 122 ARG B CA 1
ATOM 4732 C C . ARG B 1 122 ? 10.93 12.312 -7.223 1 90.44 122 ARG B C 1
ATOM 4734 O O . ARG B 1 122 ? 10.141 12.93 -7.941 1 90.44 122 ARG B O 1
ATOM 4741 N N . ASP B 1 123 ? 11.555 11.234 -7.629 1 87.94 123 ASP B N 1
ATOM 4742 C CA . ASP B 1 123 ? 11.422 10.742 -9 1 87.94 123 ASP B CA 1
ATOM 4743 C C . ASP B 1 123 ? 10.32 9.688 -9.102 1 87.94 123 ASP B C 1
ATOM 4745 O O . ASP B 1 123 ? 9.938 9.297 -10.203 1 87.94 123 ASP B O 1
ATOM 4749 N N . ASN B 1 124 ? 9.828 9.312 -7.984 1 82.69 124 ASN B N 1
ATOM 4750 C CA . ASN B 1 124 ? 8.789 8.289 -8 1 82.69 124 ASN B CA 1
ATOM 4751 C C . ASN B 1 124 ? 7.422 8.883 -8.344 1 82.69 124 ASN B C 1
ATOM 4753 O O . ASN B 1 124 ? 6.855 9.641 -7.551 1 82.69 124 ASN B O 1
ATOM 4757 N N . LYS B 1 125 ? 6.945 8.469 -9.453 1 85.06 125 LYS B N 1
ATOM 4758 C CA . LYS B 1 125 ? 5.695 9.062 -9.914 1 85.06 125 LYS B CA 1
ATOM 4759 C C . LYS B 1 125 ? 4.547 8.055 -9.844 1 85.06 125 LYS B C 1
ATOM 4761 O O . LYS B 1 125 ? 3.393 8.406 -10.102 1 85.06 125 LYS B O 1
ATOM 4766 N N . HIS B 1 126 ? 4.938 6.855 -9.492 1 77.62 126 HIS B N 1
ATOM 4767 C CA . HIS B 1 126 ? 3.928 5.809 -9.594 1 77.62 126 HIS B CA 1
ATOM 4768 C C . HIS B 1 126 ? 3.836 5.012 -8.297 1 77.62 126 HIS B C 1
ATOM 4770 O O . HIS B 1 126 ? 4.77 5.016 -7.488 1 77.62 126 HIS B O 1
ATOM 4776 N N . ASP B 1 127 ? 2.68 4.441 -8.062 1 72.56 127 ASP B N 1
ATOM 4777 C CA . ASP B 1 127 ? 2.412 3.463 -7.012 1 72.56 127 ASP B CA 1
ATOM 4778 C C . ASP B 1 127 ? 2.744 4.027 -5.633 1 72.56 127 ASP B C 1
ATOM 4780 O O . ASP B 1 127 ? 3.416 3.373 -4.832 1 72.56 127 ASP B O 1
ATOM 4784 N N . LEU B 1 128 ? 2.395 5.273 -5.512 1 82.81 128 LEU B N 1
ATOM 4785 C CA . LEU B 1 128 ? 2.584 5.879 -4.195 1 82.81 128 LEU B CA 1
ATOM 4786 C C . LEU B 1 128 ? 1.483 5.441 -3.234 1 82.81 128 LEU B C 1
ATOM 4788 O O . LEU B 1 128 ? 0.661 6.258 -2.814 1 82.81 128 LEU B O 1
ATOM 4792 N N . ASP B 1 129 ? 1.579 4.148 -2.834 1 83.12 129 ASP B N 1
ATOM 4793 C CA . ASP B 1 129 ? 0.549 3.598 -1.959 1 83.12 129 ASP B CA 1
ATOM 4794 C C . ASP B 1 129 ? 1.012 3.59 -0.504 1 83.12 129 ASP B C 1
ATOM 4796 O O . ASP B 1 129 ? 2.209 3.492 -0.228 1 83.12 129 ASP B O 1
ATOM 4800 N N . ARG B 1 130 ? 0.048 3.768 0.387 1 85.81 130 ARG B N 1
ATOM 4801 C CA . ARG B 1 130 ? 0.32 3.785 1.82 1 85.81 130 ARG B CA 1
ATOM 4802 C C . ARG B 1 130 ? -0.873 3.256 2.611 1 85.81 130 ARG B C 1
ATOM 4804 O O . ARG B 1 130 ? -2.018 3.623 2.336 1 85.81 130 ARG B O 1
ATOM 4811 N N . LEU B 1 131 ? -0.558 2.293 3.518 1 87.44 131 LEU B N 1
ATOM 4812 C CA . LEU B 1 131 ? -1.531 1.982 4.559 1 87.44 131 LEU B CA 1
ATOM 4813 C C . LEU B 1 131 ? -1.803 3.203 5.43 1 87.44 131 LEU B C 1
ATOM 4815 O O . LEU B 1 131 ? -0.868 3.854 5.902 1 87.44 131 LEU B O 1
ATOM 4819 N N . GLU B 1 132 ? -3.037 3.578 5.594 1 91.06 132 GLU B N 1
ATOM 4820 C CA . GLU B 1 132 ? -3.322 4.801 6.336 1 91.06 132 GLU B CA 1
ATOM 4821 C C . GLU B 1 132 ? -3.834 4.492 7.742 1 91.06 132 GLU B C 1
ATOM 4823 O O . GLU B 1 132 ? -3.305 5.004 8.727 1 91.06 132 GLU B O 1
ATOM 4828 N N . GLU B 1 133 ? -4.871 3.668 7.77 1 93.38 133 GLU B N 1
ATOM 4829 C CA . GLU B 1 133 ? -5.414 3.295 9.07 1 93.38 133 GLU B CA 1
ATOM 4830 C C . GLU B 1 133 ? -5.359 1.784 9.281 1 93.38 133 GLU B C 1
ATOM 4832 O O . GLU B 1 133 ? -5.59 1.014 8.344 1 93.38 133 GLU B O 1
ATOM 4837 N N . LEU B 1 134 ? -4.98 1.354 10.352 1 93.06 134 LEU B N 1
ATOM 4838 C CA . LEU B 1 134 ? -5.027 -0.006 10.875 1 93.06 134 LEU B CA 1
ATOM 4839 C C . LEU B 1 134 ? -5.07 -0.001 12.406 1 93.06 134 LEU B C 1
ATOM 4841 O O . LEU B 1 134 ? -4.027 -0.006 13.055 1 93.06 134 LEU B O 1
ATOM 4845 N N . TYR B 1 135 ? -6.289 -0.047 12.914 1 95.38 135 TYR B N 1
ATOM 4846 C CA . TYR B 1 135 ? -6.375 0.063 14.367 1 95.38 135 TYR B CA 1
ATOM 4847 C C . TYR B 1 135 ? -7.602 -0.666 14.898 1 95.38 135 TYR B C 1
ATOM 4849 O O . TYR B 1 135 ? -8.516 -0.996 14.133 1 95.38 135 TYR B O 1
ATOM 4857 N N . ILE B 1 136 ? -7.527 -0.936 16.172 1 96.25 136 ILE B N 1
ATOM 4858 C CA . ILE B 1 136 ? -8.664 -1.414 16.938 1 96.25 136 ILE B CA 1
ATOM 4859 C C . ILE B 1 136 ? -9.188 -0.293 17.844 1 96.25 136 ILE B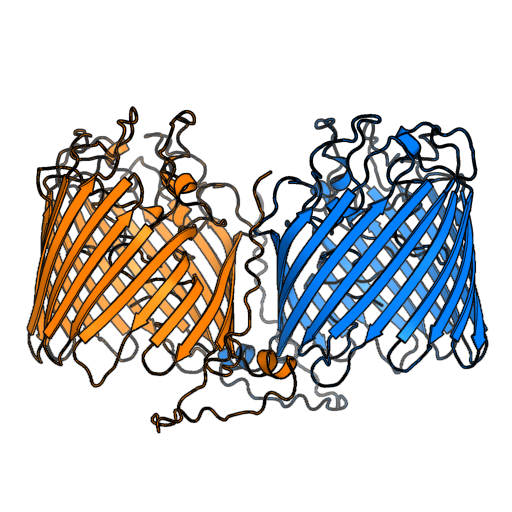 C 1
ATOM 4861 O O . ILE B 1 136 ? -8.406 0.401 18.5 1 96.25 136 ILE B O 1
ATOM 4865 N N . LYS B 1 137 ? -10.438 -0.076 17.844 1 96.62 137 LYS B N 1
ATOM 4866 C CA . LYS B 1 137 ? -11.109 0.945 18.641 1 96.62 137 LYS B CA 1
ATOM 4867 C C . LYS B 1 137 ? -12.047 0.313 19.656 1 96.62 137 LYS B C 1
ATOM 4869 O O . LYS B 1 137 ? -12.781 -0.629 19.344 1 96.62 137 LYS B O 1
ATOM 4874 N N . TYR B 1 138 ? -11.922 0.678 20.844 1 97.38 138 TYR B N 1
ATOM 4875 C CA . TYR B 1 138 ? -12.828 0.257 21.906 1 97.38 138 TYR B CA 1
ATOM 4876 C C . TYR B 1 138 ? -13.609 1.442 22.469 1 97.38 138 TYR B C 1
ATOM 4878 O O . TYR B 1 138 ? -13.023 2.453 22.859 1 97.38 138 TYR B O 1
ATOM 4886 N N . THR B 1 139 ? -14.891 1.369 22.422 1 95.44 139 THR B N 1
ATOM 4887 C CA . THR B 1 139 ? -15.758 2.408 22.969 1 95.44 139 THR B CA 1
ATOM 4888 C C . THR B 1 139 ? -16.672 1.837 24.047 1 95.44 139 THR B C 1
ATOM 4890 O O . THR B 1 139 ? -17.297 0.796 23.859 1 95.44 139 THR B O 1
ATOM 4893 N N . ASN B 1 140 ? -16.734 2.438 25.094 1 94.56 140 ASN B N 1
ATOM 4894 C CA . ASN B 1 140 ? -17.641 2.107 26.188 1 94.56 140 ASN B CA 1
ATOM 4895 C C . ASN B 1 140 ? -18.156 3.363 26.891 1 94.56 140 ASN B C 1
ATOM 4897 O O . ASN B 1 140 ? -17.438 4.004 27.656 1 94.56 140 ASN B O 1
ATOM 4901 N N . ASN B 1 141 ? -19.422 3.629 26.609 1 91 141 ASN B N 1
ATOM 4902 C CA . ASN B 1 141 ? -20.031 4.859 27.094 1 91 141 ASN B CA 1
ATOM 4903 C C . ASN B 1 141 ? -19.297 6.094 26.578 1 91 141 ASN B C 1
ATOM 4905 O O . ASN B 1 141 ? -19.188 6.297 25.359 1 91 141 ASN B O 1
ATOM 4909 N N . ASP B 1 142 ? -18.641 6.809 27.5 1 93.56 142 ASP B N 1
ATOM 4910 C CA . ASP B 1 142 ? -18.047 8.078 27.109 1 93.56 142 ASP B CA 1
ATOM 4911 C C . ASP B 1 142 ? -16.531 7.938 26.938 1 93.56 142 ASP B C 1
ATOM 4913 O O . ASP B 1 142 ? -15.828 8.93 26.766 1 93.56 142 ASP B O 1
ATOM 4917 N N . HIS B 1 143 ? -16.125 6.648 26.953 1 97 143 HIS B N 1
ATOM 4918 C CA . HIS B 1 143 ? -14.703 6.363 26.828 1 97 143 HIS B CA 1
ATOM 4919 C C . HIS B 1 143 ? -14.383 5.789 25.453 1 97 143 HIS B C 1
ATOM 4921 O O . HIS B 1 143 ? -15.102 4.926 24.953 1 97 143 HIS B O 1
ATOM 4927 N N . THR B 1 144 ? -13.375 6.301 24.891 1 97.25 144 THR B N 1
ATOM 4928 C CA . THR B 1 144 ? -12.906 5.777 23.609 1 97.25 144 THR B CA 1
ATOM 4929 C C . THR B 1 144 ? -11.406 5.504 23.656 1 97.25 144 THR B C 1
ATOM 4931 O O . THR B 1 144 ? -10.617 6.379 24.047 1 97.25 144 THR B O 1
ATOM 4934 N N . LEU B 1 145 ? -10.984 4.316 23.297 1 98.19 145 LEU B N 1
ATOM 4935 C CA . LEU B 1 145 ? -9.594 3.895 23.188 1 98.19 145 LEU B CA 1
ATOM 4936 C C . LEU B 1 145 ? -9.273 3.424 21.781 1 98.19 145 LEU B C 1
ATOM 4938 O O . LEU B 1 145 ? -10.039 2.658 21.188 1 98.19 145 LEU B O 1
ATOM 4942 N N . ILE B 1 146 ? -8.242 3.914 21.188 1 98.06 146 ILE B N 1
ATOM 4943 C CA . ILE B 1 146 ? -7.816 3.494 19.859 1 98.06 146 ILE B CA 1
ATOM 4944 C C . ILE B 1 146 ? -6.355 3.053 19.891 1 98.06 146 ILE B C 1
ATOM 4946 O O . ILE B 1 146 ? -5.504 3.756 20.438 1 98.06 146 ILE B O 1
ATOM 4950 N N . PHE B 1 147 ? -6.023 1.894 19.375 1 98.19 147 PHE B N 1
ATOM 4951 C CA . PHE B 1 147 ? -4.656 1.397 19.297 1 98.19 147 PHE B CA 1
ATOM 4952 C C . PHE B 1 147 ? -4.293 1.031 17.875 1 98.19 147 PHE B C 1
ATOM 4954 O O . PHE B 1 147 ? -4.941 0.18 17.25 1 98.19 147 PHE B O 1
ATOM 4961 N N . GLY B 1 148 ? -3.312 1.724 17.312 1 97.12 148 GLY B N 1
ATOM 4962 C CA . GLY B 1 148 ? -2.832 1.443 15.969 1 97.12 148 GLY B CA 1
ATOM 4963 C C . GLY B 1 148 ? -2.605 2.695 15.141 1 97.12 148 GLY B C 1
ATOM 4964 O O . GLY B 1 148 ? -2.342 3.768 15.688 1 97.12 148 GLY B O 1
ATOM 4965 N N . LYS B 1 149 ? -2.484 2.484 13.812 1 96.25 149 LYS B N 1
ATOM 4966 C CA . LYS B 1 149 ? -2.357 3.588 12.867 1 96.25 149 LYS B CA 1
ATOM 4967 C C . LYS B 1 149 ? -3.668 4.359 12.742 1 96.25 149 LYS B C 1
ATOM 4969 O O . LYS B 1 149 ? -4.695 3.793 12.367 1 96.25 149 LYS B O 1
ATOM 4974 N N . GLN B 1 150 ? -3.658 5.629 13.039 1 96.94 150 GLN B N 1
ATOM 4975 C CA . GLN B 1 150 ? -4.898 6.383 13.195 1 96.94 150 GLN B CA 1
ATOM 4976 C C . GLN B 1 150 ? -4.715 7.84 12.789 1 96.94 150 GLN B C 1
ATOM 4978 O O . GLN B 1 150 ? -3.584 8.312 12.656 1 96.94 150 GLN B O 1
ATOM 4983 N N . PHE B 1 151 ? -5.883 8.5 12.672 1 93.94 151 PHE B N 1
ATOM 4984 C CA . PHE B 1 151 ? -5.922 9.945 12.523 1 93.94 151 PHE B CA 1
ATOM 4985 C C . PHE B 1 151 ? -5.93 10.633 13.883 1 93.94 151 PHE B C 1
ATOM 4987 O O . PHE B 1 151 ? -6.59 10.172 14.812 1 93.94 151 PHE B O 1
ATOM 4994 N N . LEU B 1 152 ? -5.152 11.641 13.953 1 94.69 152 LEU B N 1
ATOM 4995 C CA . LEU B 1 152 ? -5.113 12.43 15.18 1 94.69 152 LEU B CA 1
ATOM 4996 C C . LEU B 1 152 ? -5.188 13.922 14.867 1 94.69 152 LEU B C 1
ATOM 4998 O O . LEU B 1 152 ? -4.555 14.391 13.914 1 94.69 152 LEU B O 1
ATOM 5002 N N . GLU B 1 153 ? -6.016 14.633 15.625 1 94.44 153 GLU B N 1
ATOM 5003 C CA . GLU B 1 153 ? -6.121 16.094 15.492 1 94.44 153 GLU B CA 1
ATOM 5004 C C . GLU B 1 153 ? -5.93 16.781 16.844 1 94.44 153 GLU B C 1
ATOM 5006 O O . GLU B 1 153 ? -6.867 16.859 17.641 1 94.44 153 GLU B O 1
ATOM 5011 N N . THR B 1 154 ? -4.805 17.172 17.078 1 95.94 154 THR B N 1
ATOM 5012 C CA . THR B 1 154 ? -4.445 17.984 18.25 1 95.94 154 THR B CA 1
ATOM 5013 C C . THR B 1 154 ? -3.764 19.281 17.828 1 95.94 154 THR B C 1
ATOM 5015 O O . THR B 1 154 ? -3.49 19.484 16.641 1 95.94 154 THR B O 1
ATOM 5018 N N . PRO B 1 155 ? -3.539 20.125 18.734 1 95 155 PRO B N 1
ATOM 5019 C CA . PRO B 1 155 ? -2.893 21.391 18.359 1 95 155 PRO B CA 1
ATOM 5020 C C . PRO B 1 155 ? -1.453 21.203 17.891 1 95 155 PRO B C 1
ATOM 5022 O O . PRO B 1 155 ? -0.924 22.031 17.141 1 95 155 PRO B O 1
ATOM 5025 N N . VAL B 1 156 ? -0.813 20.156 18.328 1 95.06 156 VAL B N 1
ATOM 5026 C CA . VAL B 1 156 ? 0.591 19.953 17.984 1 95.06 156 VAL B CA 1
ATOM 5027 C C . VAL B 1 156 ? 0.722 18.781 17.016 1 95.06 156 VAL B C 1
ATOM 5029 O O . VAL B 1 156 ? 1.412 18.875 16 1 95.06 156 VAL B O 1
ATOM 5032 N N . LEU B 1 157 ? 0.103 17.672 17.359 1 95.75 157 LEU B N 1
ATOM 5033 C CA . LEU B 1 157 ? 0.015 16.516 16.469 1 95.75 157 LEU B CA 1
ATOM 5034 C C . LEU B 1 157 ? -1.269 16.562 15.648 1 95.75 157 LEU B C 1
ATOM 5036 O O . LEU B 1 157 ? -2.35 16.266 16.172 1 95.75 157 LEU B O 1
ATOM 5040 N N . ASN B 1 158 ? -1.073 16.844 14.375 1 95.44 158 ASN B N 1
ATOM 5041 C CA . ASN B 1 158 ? -2.301 16.969 13.594 1 95.44 158 ASN B CA 1
ATOM 5042 C C . ASN B 1 158 ? -2.098 16.547 12.148 1 95.44 158 ASN B C 1
ATOM 5044 O O . ASN B 1 158 ? -0.963 16.469 11.672 1 95.44 158 ASN B O 1
ATOM 5048 N N . ALA B 1 159 ? -3.172 16.344 11.469 1 93.75 159 ALA B N 1
ATOM 5049 C CA . ALA B 1 159 ? -3.172 15.727 10.141 1 93.75 159 ALA B CA 1
ATOM 5050 C C . ALA B 1 159 ? -2.602 16.672 9.094 1 93.75 159 ALA B C 1
ATOM 5052 O O . ALA B 1 159 ? -1.955 16.25 8.133 1 93.75 159 ALA B O 1
ATOM 5053 N N . GLN B 1 160 ? -2.818 17.969 9.258 1 91.81 160 GLN B N 1
ATOM 5054 C CA . GLN B 1 160 ? -2.391 18.938 8.25 1 91.81 160 GLN B CA 1
ATOM 5055 C C . GLN B 1 160 ? -2.748 18.469 6.844 1 91.81 160 GLN B C 1
ATOM 5057 O O . GLN B 1 160 ? -1.881 18.391 5.973 1 91.81 160 GLN B O 1
ATOM 5062 N N . ASP B 1 161 ? -4.008 18.156 6.621 1 87.56 161 ASP B N 1
ATOM 5063 C CA . ASP B 1 161 ? -4.438 17.578 5.355 1 87.56 161 ASP B CA 1
ATOM 5064 C C . ASP B 1 161 ? -4.496 18.641 4.258 1 87.56 161 ASP B C 1
ATOM 5066 O O . ASP B 1 161 ? -5.57 18.938 3.74 1 87.56 161 ASP B O 1
ATOM 5070 N N . SER B 1 162 ? -3.357 19.062 3.834 1 90.88 162 SER B N 1
ATOM 5071 C CA . SER B 1 162 ? -3.266 20.141 2.852 1 90.88 162 SER B CA 1
ATOM 5072 C C . SER B 1 162 ? -2.625 19.656 1.557 1 90.88 162 SER B C 1
ATOM 5074 O O . SER B 1 162 ? -2.357 20.453 0.653 1 90.88 162 SER B O 1
ATOM 5076 N N . ARG B 1 163 ? -2.352 18.375 1.491 1 95.38 163 ARG B N 1
ATOM 5077 C CA . ARG B 1 163 ? -1.785 17.75 0.306 1 95.38 163 ARG B CA 1
ATOM 5078 C C . ARG B 1 163 ? -2.631 16.547 -0.132 1 95.38 163 ARG B C 1
ATOM 5080 O O . ARG B 1 163 ? -3.857 16.578 -0.006 1 95.38 163 ARG B O 1
ATOM 5087 N N . MET B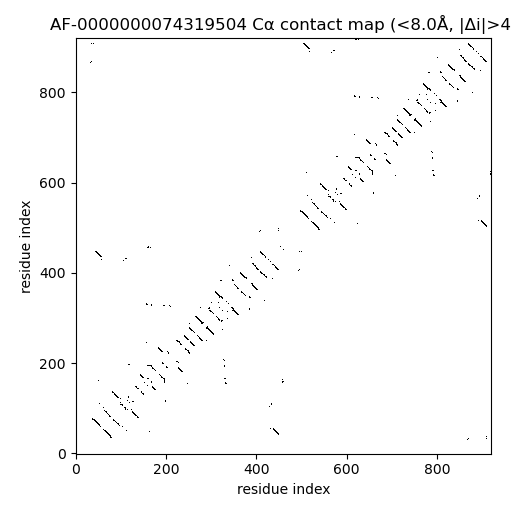 1 164 ? -1.98 15.602 -0.719 1 95.19 164 MET B N 1
ATOM 5088 C CA . MET B 1 164 ? -2.752 14.445 -1.177 1 95.19 164 MET B CA 1
ATOM 5089 C C . MET B 1 164 ? -3.152 13.562 -0.003 1 95.19 164 MET B C 1
ATOM 5091 O O . MET B 1 164 ? -4.18 12.883 -0.054 1 95.19 164 MET B O 1
ATOM 5095 N N . ARG B 1 165 ? -2.305 13.586 1.011 1 93.06 165 ARG B N 1
ATOM 5096 C CA . ARG B 1 165 ? -2.561 12.766 2.188 1 93.06 165 ARG B CA 1
ATOM 5097 C C . ARG B 1 165 ? -2.137 13.484 3.463 1 93.06 165 ARG B C 1
ATOM 5099 O O . ARG B 1 165 ? -1.188 14.266 3.453 1 93.06 165 ARG B O 1
ATOM 5106 N N . PRO B 1 166 ? -2.777 13.148 4.516 1 95.12 166 PRO B N 1
ATOM 5107 C CA . PRO B 1 166 ? -2.449 13.812 5.781 1 95.12 166 PRO B CA 1
ATOM 5108 C C . PRO B 1 166 ? -1.33 13.102 6.543 1 95.12 166 PRO B C 1
ATOM 5110 O O . PRO B 1 166 ? -0.859 12.047 6.117 1 95.12 166 PRO B O 1
ATOM 5113 N N . ASN B 1 167 ? -0.882 13.789 7.609 1 95.56 167 ASN B N 1
ATOM 5114 C CA . ASN B 1 167 ? -0.077 13.102 8.609 1 95.56 167 ASN B CA 1
ATOM 5115 C C . ASN B 1 167 ? -0.893 12.047 9.359 1 95.56 167 ASN B C 1
ATOM 5117 O O . ASN B 1 167 ? -2.059 12.281 9.68 1 95.56 167 ASN B O 1
ATOM 5121 N N . LEU B 1 168 ? -0.253 10.953 9.531 1 96.38 168 LEU B N 1
ATOM 5122 C CA . LEU B 1 168 ? -0.9 9.898 10.305 1 96.38 168 LEU B CA 1
ATOM 5123 C C . LEU B 1 168 ? -0.02 9.461 11.477 1 96.38 168 LEU B C 1
ATOM 5125 O O . LEU B 1 168 ? 1.186 9.719 11.477 1 96.38 168 LEU B O 1
ATOM 5129 N N . PHE B 1 169 ? -0.677 8.82 12.414 1 97.38 169 PHE B N 1
ATOM 5130 C CA . PHE B 1 169 ? -0.011 8.508 13.672 1 97.38 169 PHE B CA 1
ATOM 5131 C C . PHE B 1 169 ? -0.313 7.074 14.102 1 97.38 169 PHE B C 1
ATOM 5133 O O . PHE B 1 169 ? -1.425 6.582 13.898 1 97.38 169 PHE B O 1
ATOM 5140 N N . GLU B 1 170 ? 0.687 6.473 14.633 1 97 170 GLU B N 1
ATOM 5141 C CA . GLU B 1 170 ? 0.501 5.145 15.211 1 97 170 GLU B CA 1
ATOM 5142 C C . GLU B 1 170 ? 0.76 5.16 16.719 1 97 170 GLU B C 1
ATOM 5144 O O . GLU B 1 170 ? 1.812 5.621 17.156 1 97 170 GLU B O 1
ATOM 5149 N N . GLY B 1 171 ? -0.196 4.723 17.469 1 98.12 171 GLY B N 1
ATOM 5150 C CA . GLY B 1 171 ? -0.062 4.695 18.922 1 98.12 171 GLY B CA 1
ATOM 5151 C C . GLY B 1 171 ? -1.354 4.34 19.625 1 98.12 171 GLY B C 1
ATOM 5152 O O . GLY B 1 171 ? -2.234 3.703 19.047 1 98.12 171 GLY B O 1
ATOM 5153 N N . LEU B 1 172 ? -1.298 4.602 20.953 1 98.62 172 LEU B N 1
ATOM 5154 C CA . LEU B 1 172 ? -2.461 4.418 21.812 1 98.62 172 LEU B CA 1
ATOM 5155 C C . LEU B 1 172 ? -3.043 5.766 22.219 1 98.62 172 LEU B C 1
ATOM 5157 O O . LEU B 1 172 ? -2.33 6.617 22.766 1 98.62 172 LEU B O 1
ATOM 5161 N N . THR B 1 173 ? -4.297 5.988 21.906 1 98.44 173 THR B N 1
ATOM 5162 C CA . THR B 1 173 ? -4.945 7.234 22.297 1 98.44 173 THR B CA 1
ATOM 5163 C C . THR B 1 173 ? -6.215 6.961 23.109 1 98.44 173 THR B C 1
ATOM 5165 O O . THR B 1 173 ? -6.848 5.914 22.938 1 98.44 173 THR B O 1
ATOM 5168 N N . TYR B 1 174 ? -6.52 7.82 24 1 98.25 174 TYR B N 1
ATOM 5169 C CA . TYR B 1 174 ? -7.68 7.727 24.875 1 98.25 174 TYR B CA 1
ATOM 5170 C C . TYR B 1 174 ? -8.422 9.055 24.953 1 98.25 174 TYR B C 1
ATOM 5172 O O . TYR B 1 174 ? -7.793 10.117 24.984 1 98.25 174 TYR B O 1
ATOM 5180 N N . GLU B 1 175 ? -9.727 9.016 24.938 1 97.44 175 GLU B N 1
ATOM 5181 C CA . GLU B 1 175 ? -10.547 10.211 25.094 1 97.44 175 GLU B CA 1
ATOM 5182 C C . GLU B 1 175 ? -11.773 9.938 25.953 1 97.44 175 GLU B C 1
ATOM 5184 O O . GLU B 1 175 ? -12.406 8.883 25.828 1 97.44 175 GLU B O 1
ATOM 5189 N N . TYR B 1 176 ? -12.031 10.805 26.828 1 97.75 176 TYR B N 1
ATOM 5190 C CA . TYR B 1 176 ? -13.273 10.828 27.594 1 97.75 176 TYR B CA 1
ATOM 5191 C C . TYR B 1 176 ? -14.086 12.078 27.266 1 97.75 176 TYR B C 1
ATOM 5193 O O . TYR B 1 176 ? -13.656 13.195 27.578 1 97.75 176 TYR B O 1
ATOM 5201 N N . ILE B 1 177 ? -15.234 11.883 26.688 1 94 177 ILE B N 1
ATOM 5202 C CA . ILE B 1 177 ? -16.156 12.977 26.391 1 94 177 ILE B CA 1
ATOM 5203 C C . ILE B 1 177 ? -17.562 12.602 26.812 1 94 177 ILE B C 1
ATOM 5205 O O . ILE B 1 177 ? -18.188 11.719 26.219 1 94 177 ILE B O 1
ATOM 5209 N N . ASN B 1 178 ? -18.062 13.219 27.75 1 93.38 178 ASN B N 1
ATOM 5210 C CA . ASN B 1 178 ? -19.453 13.109 28.188 1 93.38 178 ASN B CA 1
ATOM 5211 C C . ASN B 1 178 ? -20.234 14.398 27.891 1 93.38 178 ASN B C 1
ATOM 5213 O O . ASN B 1 178 ? -19.984 15.43 28.516 1 93.38 178 ASN B O 1
ATOM 5217 N N . PRO B 1 179 ? -21.203 14.352 27.031 1 88.5 179 PRO B N 1
ATOM 5218 C CA . PRO B 1 179 ? -21.922 15.57 26.641 1 88.5 179 PRO B CA 1
ATOM 5219 C C . PRO B 1 179 ? -22.641 16.234 27.812 1 88.5 179 PRO B C 1
ATOM 5221 O O . PRO B 1 179 ? -22.953 17.422 27.766 1 88.5 179 PRO B O 1
ATOM 5224 N N . ASP B 1 180 ? -22.938 15.438 28.828 1 91.94 180 ASP B N 1
ATOM 5225 C CA . ASP B 1 180 ? -23.656 15.969 29.969 1 91.94 180 ASP B CA 1
ATOM 5226 C C . ASP B 1 180 ? -22.703 16.594 30.984 1 91.94 180 ASP B C 1
ATOM 5228 O O . ASP B 1 180 ? -23.141 17.219 31.953 1 91.94 180 ASP B O 1
ATOM 5232 N N . LYS B 1 181 ? -21.484 16.391 30.734 1 93.56 181 LYS B N 1
ATOM 5233 C CA . LYS B 1 181 ? -20.484 16.938 31.641 1 93.56 181 LYS B CA 1
ATOM 5234 C C . LYS B 1 181 ? -19.672 18.031 30.969 1 93.56 181 LYS B C 1
ATOM 5236 O O . LYS B 1 181 ? -19.531 18.047 29.734 1 93.56 181 LYS B O 1
ATOM 5241 N N . LYS B 1 182 ? -19.188 18.922 31.781 1 96.19 182 LYS B N 1
ATOM 5242 C CA . LYS B 1 182 ? -18.438 20.062 31.234 1 96.19 182 LYS B CA 1
ATOM 5243 C C . LYS B 1 182 ? -16.953 19.719 31.094 1 96.19 182 LYS B C 1
ATOM 5245 O O . LYS B 1 182 ? -16.234 20.406 30.375 1 96.19 182 LYS B O 1
ATOM 5250 N N . ILE B 1 183 ? -16.547 18.734 31.812 1 97.19 183 ILE B N 1
ATOM 5251 C CA . ILE B 1 183 ? -15.133 18.391 31.812 1 97.19 183 ILE B CA 1
ATOM 5252 C C . ILE B 1 183 ? -14.883 17.234 30.859 1 97.19 183 ILE B C 1
ATOM 5254 O O . ILE B 1 183 ? -15.68 16.297 30.766 1 97.19 183 ILE B O 1
ATOM 5258 N N . ASN B 1 184 ? -13.906 17.266 30.109 1 96.94 184 ASN B N 1
ATOM 5259 C CA . ASN B 1 184 ? -13.406 16.203 29.25 1 96.94 184 ASN B CA 1
ATOM 5260 C C . ASN B 1 184 ? -11.891 16.062 29.344 1 96.94 184 ASN B C 1
ATOM 5262 O O . ASN B 1 184 ? -11.203 17 29.766 1 96.94 184 ASN B O 1
ATOM 5266 N N . TRP B 1 185 ? -11.367 14.938 29.047 1 97.44 185 TRP B N 1
ATOM 5267 C CA . TRP B 1 185 ? -9.922 14.75 29.062 1 97.44 185 TRP B CA 1
ATOM 5268 C C . TRP B 1 185 ? -9.5 13.648 28.094 1 97.44 185 TRP B C 1
ATOM 5270 O O . TRP B 1 185 ? -10.344 12.914 27.562 1 97.44 185 TRP B O 1
ATOM 5280 N N . GLY B 1 186 ? -8.312 13.641 27.766 1 97.75 186 GLY B N 1
ATOM 5281 C CA . GLY B 1 186 ? -7.75 12.664 26.859 1 97.75 186 GLY B CA 1
ATOM 5282 C C . GLY B 1 186 ? -6.234 12.656 26.844 1 97.75 186 GLY B C 1
ATOM 5283 O O . GLY B 1 186 ? -5.602 13.43 27.578 1 97.75 186 GLY B O 1
ATOM 5284 N N . GLY B 1 187 ? -5.664 11.742 26.078 1 98.31 187 GLY B N 1
ATOM 5285 C CA . GLY B 1 187 ? -4.223 11.594 25.953 1 98.31 187 GLY B CA 1
ATOM 5286 C C . GLY B 1 187 ? -3.818 10.43 25.078 1 98.31 187 GLY B C 1
ATOM 5287 O O . GLY B 1 187 ? -4.664 9.805 24.438 1 98.31 187 GLY B O 1
ATOM 5288 N N . GLY B 1 188 ? -2.521 10.297 25 1 98.44 188 GLY B N 1
ATOM 5289 C CA . GLY B 1 188 ? -2.053 9.195 24.188 1 98.44 188 GLY B CA 1
ATOM 5290 C C . GLY B 1 188 ? -0.541 9.07 24.156 1 98.44 188 GLY B C 1
ATOM 5291 O O . GLY B 1 188 ? 0.166 9.898 24.734 1 98.44 188 GLY B O 1
ATOM 5292 N N . PHE B 1 189 ? -0.095 7.973 23.703 1 98.56 189 PHE B N 1
ATOM 5293 C CA . PHE B 1 189 ? 1.303 7.672 23.422 1 98.56 189 PHE B CA 1
ATOM 5294 C C . PHE B 1 189 ? 1.485 7.301 21.953 1 98.56 189 PHE B C 1
ATOM 5296 O O . PHE B 1 189 ? 0.947 6.297 21.484 1 98.56 189 PHE B O 1
ATOM 5303 N N . ILE B 1 190 ? 2.232 8.156 21.219 1 98.12 190 ILE B N 1
ATOM 5304 C CA . ILE B 1 190 ? 2.479 7.965 19.797 1 98.12 190 ILE B CA 1
ATOM 5305 C C . ILE B 1 190 ? 3.936 7.57 19.562 1 98.12 190 ILE B C 1
ATOM 5307 O O . ILE B 1 190 ? 4.852 8.281 20 1 98.12 190 ILE B O 1
ATOM 5311 N N . TYR B 1 191 ? 4.176 6.465 18.781 1 96.69 191 TYR B N 1
ATOM 5312 C CA . TYR B 1 191 ? 5.555 5.992 18.672 1 96.69 191 TYR B CA 1
ATOM 5313 C C . TYR B 1 191 ? 5.988 5.883 17.219 1 96.69 191 TYR B C 1
ATOM 5315 O O . TYR B 1 191 ? 7.176 5.723 16.938 1 96.69 191 TYR B O 1
ATOM 5323 N N . ARG B 1 192 ? 5.066 5.957 16.266 1 95.94 192 ARG B N 1
ATOM 5324 C CA . ARG B 1 192 ? 5.391 5.969 14.844 1 95.94 192 ARG B CA 1
ATOM 5325 C C . ARG B 1 192 ? 4.559 7.012 14.102 1 95.94 192 ARG B C 1
ATOM 5327 O O . ARG B 1 192 ? 3.471 7.379 14.547 1 95.94 192 ARG B O 1
ATOM 5334 N N . PHE B 1 193 ? 5.152 7.438 13.016 1 95.69 193 PHE B N 1
ATOM 5335 C CA . PHE B 1 193 ? 4.539 8.523 12.266 1 95.69 193 PHE B CA 1
ATOM 5336 C C . PHE B 1 193 ? 4.625 8.266 10.766 1 95.69 193 PHE B C 1
ATOM 5338 O O . PHE B 1 193 ? 5.57 7.633 10.297 1 95.69 193 PHE B O 1
ATOM 5345 N N . SER B 1 194 ? 3.639 8.664 10.102 1 94.56 194 SER B N 1
ATOM 5346 C CA . SER B 1 194 ? 3.674 8.75 8.648 1 94.56 194 SER B CA 1
ATOM 5347 C C . SER B 1 194 ? 3.389 10.172 8.172 1 94.56 194 SER B C 1
ATOM 5349 O O . SER B 1 194 ? 2.24 10.523 7.895 1 94.56 194 SER B O 1
ATOM 5351 N N . PRO B 1 195 ? 4.461 10.914 8.023 1 95.06 195 PRO B N 1
ATOM 5352 C CA . PRO B 1 195 ? 4.273 12.32 7.641 1 95.06 195 PRO B CA 1
ATOM 5353 C C . PRO B 1 195 ? 3.635 12.469 6.262 1 95.06 195 PRO B C 1
ATOM 5355 O O . PRO B 1 195 ? 3.814 11.609 5.398 1 95.06 195 PRO B O 1
ATOM 5358 N N . ARG B 1 196 ? 2.934 13.57 6.168 1 93.44 196 ARG B N 1
ATOM 5359 C CA . ARG B 1 196 ? 2.391 13.891 4.848 1 93.44 196 ARG B CA 1
ATOM 5360 C C . ARG B 1 196 ? 3.502 13.992 3.811 1 93.44 196 ARG B C 1
ATOM 5362 O O . ARG B 1 196 ? 4.641 14.32 4.145 1 93.44 196 ARG B O 1
ATOM 5369 N N . SER B 1 197 ? 3.279 13.695 2.543 1 93.25 197 SER B N 1
ATOM 5370 C CA . SER B 1 197 ? 4.211 13.797 1.424 1 93.25 197 SER B CA 1
ATOM 5371 C C . SER B 1 197 ? 5.23 12.664 1.454 1 93.25 197 SER B C 1
ATOM 5373 O O . SER B 1 197 ? 6.348 12.812 0.953 1 93.25 197 SER B O 1
ATOM 5375 N N . THR B 1 198 ? 4.992 11.625 2.246 1 91.31 198 THR B N 1
ATOM 5376 C CA . THR B 1 198 ? 5.773 10.391 2.225 1 91.31 198 THR B CA 1
ATOM 5377 C C . THR B 1 198 ? 4.871 9.188 1.988 1 91.31 198 THR B C 1
ATOM 5379 O O . THR B 1 198 ? 3.645 9.32 1.944 1 91.31 198 THR B O 1
ATOM 5382 N N . VAL B 1 199 ? 5.52 8.016 1.838 1 87.19 199 VAL B N 1
ATOM 5383 C CA . VAL B 1 199 ? 4.711 6.836 1.543 1 87.19 199 VAL B CA 1
ATOM 5384 C C . VAL B 1 199 ? 4.98 5.754 2.586 1 87.19 199 VAL B C 1
ATOM 5386 O O . VAL B 1 199 ? 4.41 4.664 2.52 1 87.19 199 VAL B O 1
ATOM 5389 N N . ASP B 1 200 ? 5.793 6.082 3.66 1 85.62 200 ASP B N 1
ATOM 5390 C CA . ASP B 1 200 ? 6.207 5.059 4.613 1 85.62 200 ASP B CA 1
ATOM 5391 C C . ASP B 1 200 ? 5.797 5.434 6.035 1 85.62 200 ASP B C 1
ATOM 5393 O O . ASP B 1 200 ? 5.344 6.551 6.281 1 85.62 200 ASP B O 1
ATOM 5397 N N . TRP B 1 201 ? 5.906 4.52 6.93 1 90.12 201 TRP B N 1
ATOM 5398 C CA . TRP B 1 201 ? 5.809 4.723 8.367 1 90.12 201 TRP B CA 1
ATOM 5399 C C . TRP B 1 201 ? 7.188 4.734 9.016 1 90.12 201 TRP B C 1
ATOM 5401 O O . TRP B 1 201 ? 8.039 3.896 8.703 1 90.12 201 TRP B O 1
ATOM 5411 N N . TYR B 1 202 ? 7.383 5.703 9.914 1 90.75 202 TYR B N 1
ATOM 5412 C CA . TYR B 1 202 ? 8.703 5.926 10.492 1 90.75 202 TYR B CA 1
ATOM 5413 C C . TYR B 1 202 ? 8.648 5.887 12.016 1 90.75 202 TYR B C 1
ATOM 5415 O O . TYR B 1 202 ? 7.66 6.324 12.617 1 90.75 202 TYR B O 1
ATOM 5423 N N . SER B 1 203 ? 9.773 5.41 12.523 1 90.06 203 SER B N 1
ATOM 5424 C CA . SER B 1 203 ? 9.938 5.59 13.961 1 90.06 203 SER B CA 1
ATOM 5425 C C . SER B 1 203 ? 10.109 7.062 14.32 1 90.06 203 SER B C 1
ATOM 5427 O O . SER B 1 203 ? 10.398 7.887 13.453 1 90.06 203 SER B O 1
ATOM 5429 N N . THR B 1 204 ? 9.945 7.344 15.523 1 91 204 THR B N 1
ATOM 5430 C CA . THR B 1 204 ? 10.094 8.719 15.984 1 91 204 THR B CA 1
ATOM 5431 C C . THR B 1 204 ? 11.477 9.258 15.641 1 91 204 THR B C 1
ATOM 5433 O O . THR B 1 204 ? 11.609 10.367 15.117 1 91 204 THR B O 1
ATOM 5436 N N . THR B 1 205 ? 12.445 8.492 15.836 1 86 205 THR B N 1
ATOM 5437 C CA . THR B 1 205 ? 13.82 8.906 15.586 1 86 205 THR B CA 1
ATOM 5438 C C . THR B 1 205 ? 14.039 9.188 14.102 1 86 205 THR B C 1
ATOM 5440 O O . THR B 1 205 ? 14.68 10.18 13.742 1 86 205 THR B O 1
ATOM 5443 N N . GLU B 1 206 ? 13.414 8.375 13.25 1 86.19 206 GLU B N 1
ATOM 5444 C CA . GLU B 1 206 ? 13.602 8.5 11.805 1 86.19 206 GLU B CA 1
ATOM 5445 C C . GLU B 1 206 ? 12.922 9.758 11.273 1 86.19 206 GLU B C 1
ATOM 5447 O O . GLU B 1 206 ? 13.305 10.273 10.219 1 86.19 206 GLU B O 1
ATOM 5452 N N . THR B 1 207 ? 11.961 10.258 12 1 88.5 207 THR B N 1
ATOM 5453 C CA . THR B 1 207 ? 11.203 11.391 11.484 1 88.5 207 THR B CA 1
ATOM 5454 C C . THR B 1 207 ? 11.93 12.703 11.766 1 88.5 207 THR B C 1
ATOM 5456 O O . THR B 1 207 ? 11.617 13.727 11.156 1 88.5 207 THR B O 1
ATOM 5459 N N . ILE B 1 208 ? 12.789 12.648 12.688 1 79.38 208 ILE B N 1
ATOM 5460 C CA . ILE B 1 208 ? 13.5 13.875 13.039 1 79.38 208 ILE B CA 1
ATOM 5461 C C . ILE B 1 208 ? 14.375 14.32 11.875 1 79.38 208 ILE B C 1
ATOM 5463 O O . ILE B 1 208 ? 15.336 13.633 11.516 1 79.38 208 ILE B O 1
ATOM 5467 N N . GLY B 1 209 ? 13.977 15.422 11.227 1 77.5 209 GLY B N 1
ATOM 5468 C CA . GLY B 1 209 ? 14.742 15.984 10.117 1 77.5 209 GLY B CA 1
ATOM 5469 C C . GLY B 1 209 ? 14.422 15.336 8.789 1 77.5 209 GLY B C 1
ATOM 5470 O O . GLY B 1 209 ? 15.141 15.531 7.805 1 77.5 209 GLY B O 1
ATOM 5471 N N . LEU B 1 210 ? 13.438 14.555 8.773 1 81.75 210 LEU B N 1
ATOM 5472 C CA . LEU B 1 210 ? 13.086 13.797 7.574 1 81.75 210 LEU B CA 1
ATOM 5473 C C . LEU B 1 210 ? 12.844 14.734 6.395 1 81.75 210 LEU B C 1
ATOM 5475 O O . LEU B 1 210 ? 13.281 14.461 5.277 1 81.75 210 LEU B O 1
ATOM 5479 N N . TYR B 1 211 ? 12.227 15.891 6.602 1 78.19 211 TYR B N 1
ATOM 5480 C CA . TYR B 1 211 ? 11.906 16.812 5.516 1 78.19 211 TYR B CA 1
ATOM 5481 C C . TYR B 1 211 ? 13.156 17.531 5.023 1 78.19 211 TYR B C 1
ATOM 5483 O O . TYR B 1 211 ? 13.203 18.016 3.889 1 78.19 211 TYR B O 1
ATOM 5491 N N . ASN B 1 212 ? 14.086 17.578 5.824 1 67.5 212 ASN B N 1
ATOM 5492 C CA . ASN B 1 212 ? 15.281 18.344 5.492 1 67.5 212 ASN B CA 1
ATOM 5493 C C . ASN B 1 212 ? 16.422 17.438 5.051 1 67.5 212 ASN B C 1
ATOM 5495 O O . ASN B 1 212 ? 17.516 17.906 4.727 1 67.5 212 ASN B O 1
ATOM 5499 N N . SER B 1 213 ? 16.312 16.062 5.262 1 58.62 213 SER B N 1
ATOM 5500 C CA . SER B 1 213 ? 17.406 15.117 5.051 1 58.62 213 SER B CA 1
ATOM 5501 C C . SER B 1 213 ? 17.875 15.133 3.604 1 58.62 213 SER B C 1
ATOM 5503 O O . SER B 1 213 ? 18.891 14.516 3.27 1 58.62 213 SER B O 1
ATOM 5505 N N . LEU B 1 214 ? 17.188 15.516 2.584 1 49.12 214 LEU B N 1
ATOM 5506 C CA . LEU B 1 214 ? 17.75 15.43 1.239 1 49.12 214 LEU B CA 1
ATOM 5507 C C . LEU B 1 214 ? 19.078 16.172 1.16 1 49.12 214 LEU B C 1
ATOM 5509 O O . LEU B 1 214 ? 19.766 16.109 0.139 1 49.12 214 LEU B O 1
ATOM 5513 N N . SER B 1 215 ? 19.297 17.016 2.217 1 43.97 215 SER B N 1
ATOM 5514 C CA . SER B 1 215 ? 20.625 17.609 2.117 1 43.97 215 SER B CA 1
ATOM 5515 C C . SER B 1 215 ? 21.703 16.641 2.605 1 43.97 215 SER B C 1
ATOM 5517 O O . SER B 1 215 ? 21.422 15.766 3.422 1 43.97 215 SER B O 1
ATOM 5519 N N . GLU B 1 216 ? 22.703 16.453 1.918 1 42.72 216 GLU B N 1
ATOM 5520 C CA . GLU B 1 216 ? 23.891 15.609 1.993 1 42.72 216 GLU B CA 1
ATOM 5521 C C . GLU B 1 216 ? 24.266 15.312 3.441 1 42.72 216 GLU B C 1
ATOM 5523 O O . GLU B 1 216 ? 25.266 14.625 3.705 1 42.72 216 GLU B O 1
ATOM 5528 N N . GLU B 1 217 ? 23.844 16.031 4.438 1 44.34 217 GLU B N 1
ATOM 5529 C CA . GLU B 1 217 ? 24.656 15.953 5.645 1 44.34 217 GLU B CA 1
ATOM 5530 C C . GLU B 1 217 ? 24.266 14.742 6.492 1 44.34 217 GLU B C 1
ATOM 5532 O O . GLU B 1 217 ? 23.359 14.828 7.328 1 44.34 217 GLU B O 1
ATOM 5537 N N . ASN B 1 218 ? 24.328 13.57 5.957 1 43.78 218 ASN B N 1
ATOM 5538 C CA . ASN B 1 218 ? 24.141 12.188 6.379 1 43.78 218 ASN B CA 1
ATOM 5539 C C . ASN B 1 218 ? 24.594 11.969 7.82 1 43.78 218 ASN B C 1
ATOM 5541 O O . ASN B 1 218 ? 24.375 10.906 8.391 1 43.78 218 ASN B O 1
ATOM 5545 N N . ASP B 1 219 ? 25.719 12.641 8.281 1 49.31 219 ASP B N 1
ATOM 5546 C CA . ASP B 1 219 ? 26.406 12.117 9.453 1 49.31 219 ASP B CA 1
ATOM 5547 C C . ASP B 1 219 ? 25.797 12.664 10.742 1 49.31 219 ASP B C 1
ATOM 5549 O O . ASP B 1 219 ? 26.453 12.688 11.781 1 49.31 219 ASP B O 1
ATOM 5553 N N . LYS B 1 220 ? 24.641 13.211 10.609 1 56.31 220 LYS B N 1
ATOM 5554 C CA . LYS B 1 220 ? 24.203 13.859 11.844 1 56.31 220 LYS B CA 1
ATOM 5555 C C . LYS B 1 220 ? 23.531 12.859 12.773 1 56.31 220 LYS B C 1
ATOM 5557 O O . LYS B 1 220 ? 22.734 12.023 12.336 1 56.31 220 LYS B O 1
ATOM 5562 N N . ILE B 1 221 ? 24.031 12.828 13.898 1 58.28 221 ILE B N 1
ATOM 5563 C CA . ILE B 1 221 ? 23.547 11.992 14.992 1 58.28 221 ILE B CA 1
ATOM 5564 C C . ILE B 1 221 ? 22.344 12.656 15.664 1 58.28 221 ILE B C 1
ATOM 5566 O O . ILE B 1 221 ? 22.438 13.797 16.125 1 58.28 221 ILE B O 1
ATOM 5570 N N . PHE B 1 222 ? 21.141 12.125 15.523 1 70.38 222 PHE B N 1
ATOM 5571 C CA . PHE B 1 222 ? 19.953 12.594 16.219 1 70.38 222 PHE B CA 1
ATOM 5572 C C . PHE B 1 222 ? 19.672 11.75 17.453 1 70.38 222 PHE B C 1
ATOM 5574 O O . PHE B 1 222 ? 20.047 10.57 17.516 1 70.38 222 PHE B O 1
ATOM 5581 N N . PRO B 1 223 ? 19.156 12.461 18.453 1 76.88 223 PRO B N 1
ATOM 5582 C CA . PRO B 1 223 ? 18.766 11.656 19.625 1 76.88 223 PRO B CA 1
ATOM 5583 C C . PRO B 1 223 ? 17.734 10.586 19.281 1 76.88 223 PRO B C 1
ATOM 5585 O O . PRO B 1 223 ? 16.891 10.797 18.422 1 76.88 223 PRO B O 1
ATOM 5588 N N . GLU B 1 224 ? 17.938 9.555 19.984 1 85.31 224 GLU B N 1
ATOM 5589 C CA . GLU B 1 224 ? 16.906 8.523 19.859 1 85.31 224 GLU B CA 1
ATOM 5590 C C . GLU B 1 224 ? 15.664 8.883 20.656 1 85.31 224 GLU B C 1
ATOM 5592 O O . GLU B 1 224 ? 15.766 9.414 21.766 1 85.31 224 GLU B O 1
ATOM 5597 N N . SER B 1 225 ? 14.555 8.812 20.094 1 89.5 225 SER B N 1
ATOM 5598 C CA . SER B 1 225 ? 13.289 9.078 20.766 1 89.5 225 SER B CA 1
ATOM 5599 C C . SER B 1 225 ? 12.305 7.93 20.562 1 89.5 225 SER B C 1
ATOM 5601 O O . SER B 1 225 ? 12.141 7.438 19.438 1 89.5 225 SER B O 1
ATOM 5603 N N . LYS B 1 226 ? 11.688 7.535 21.656 1 93.25 226 LYS B N 1
ATOM 5604 C CA . LYS B 1 226 ? 10.742 6.422 21.594 1 93.25 226 LYS B CA 1
ATOM 5605 C C . LYS B 1 226 ? 9.352 6.898 21.188 1 93.25 226 LYS B C 1
ATOM 5607 O O . LYS B 1 226 ? 8.5 6.094 20.812 1 93.25 226 LYS B O 1
ATOM 5612 N N . GLY B 1 227 ? 9.133 8.242 21.391 1 95.31 227 GLY B N 1
ATOM 5613 C CA . GLY B 1 227 ? 7.812 8.711 20.984 1 95.31 227 GLY B CA 1
ATOM 5614 C C . GLY B 1 227 ? 7.359 9.945 21.734 1 95.31 227 GLY B C 1
ATOM 5615 O O . GLY B 1 227 ? 8.18 10.672 22.312 1 95.31 227 GLY B O 1
ATOM 5616 N N . VAL B 1 228 ? 6.086 10.234 21.656 1 96.69 228 VAL B N 1
ATOM 5617 C CA . VAL B 1 228 ? 5.457 11.414 22.266 1 96.69 228 VAL B CA 1
ATOM 5618 C C . VAL B 1 228 ? 4.312 10.977 23.172 1 96.69 228 VAL B C 1
ATOM 5620 O O . VAL B 1 228 ? 3.479 10.156 22.781 1 96.69 228 VAL B O 1
ATOM 5623 N N . VAL B 1 229 ? 4.367 11.461 24.375 1 98.06 229 VAL B N 1
ATOM 5624 C CA . VAL B 1 229 ? 3.236 11.32 25.281 1 98.06 229 VAL B CA 1
ATOM 5625 C C . VAL B 1 229 ? 2.5 12.648 25.406 1 98.06 229 VAL B C 1
ATOM 5627 O O . VAL B 1 229 ? 3.125 13.703 25.578 1 98.06 229 VAL B O 1
ATOM 5630 N N . TYR B 1 230 ? 1.196 12.617 25.281 1 98.31 230 TYR B N 1
ATOM 5631 C CA . TYR B 1 230 ? 0.469 13.867 25.438 1 98.31 230 TYR B CA 1
ATOM 5632 C C . TYR B 1 230 ? -0.777 13.672 26.297 1 98.31 230 TYR B C 1
ATOM 5634 O O . TYR B 1 230 ? -1.243 12.547 26.469 1 98.31 230 TYR B O 1
ATOM 5642 N N . GLY B 1 231 ? -1.229 14.75 26.844 1 98.44 231 GLY B N 1
ATOM 5643 C CA . GLY B 1 231 ? -2.455 14.781 27.625 1 98.44 231 GLY B CA 1
ATOM 5644 C C . GLY B 1 231 ? -3.227 16.078 27.469 1 98.44 231 GLY B C 1
ATOM 5645 O O . GLY B 1 231 ? -2.656 17.109 27.094 1 98.44 231 GLY B O 1
ATOM 5646 N N . LYS B 1 232 ? -4.52 15.992 27.766 1 98.25 232 LYS B N 1
ATOM 5647 C CA . LYS B 1 232 ? -5.422 17.141 27.688 1 98.25 232 LYS B CA 1
ATOM 5648 C C . LYS B 1 232 ? -6.449 17.109 28.812 1 98.25 232 LYS B C 1
ATOM 5650 O O . LYS B 1 232 ? -6.961 16.062 29.172 1 98.25 232 LYS B O 1
ATOM 5655 N N . ILE B 1 233 ? -6.707 18.203 29.391 1 98.44 233 ILE B N 1
ATOM 5656 C CA . ILE B 1 233 ? -7.891 18.453 30.219 1 98.44 233 ILE B CA 1
ATOM 5657 C C . ILE B 1 233 ? -8.68 19.625 29.641 1 98.44 233 ILE B C 1
ATOM 5659 O O . ILE B 1 233 ? -8.125 20.688 29.375 1 98.44 233 ILE B O 1
ATOM 5663 N N . GLY B 1 234 ? -9.977 19.391 29.453 1 98 234 GLY B N 1
ATOM 5664 C CA . GLY B 1 234 ? -10.82 20.406 28.844 1 98 234 GLY B CA 1
ATOM 5665 C C . GLY B 1 234 ? -12.055 20.734 29.656 1 98 234 GLY B C 1
ATOM 5666 O O . GLY B 1 234 ? -12.531 19.906 30.438 1 98 234 GLY B O 1
ATOM 5667 N N . TYR B 1 235 ? -12.469 21.938 29.547 1 97.75 235 TYR B N 1
ATOM 5668 C CA . TYR B 1 235 ? -13.719 22.438 30.109 1 97.75 235 TYR B CA 1
ATOM 5669 C C . TYR B 1 235 ? -14.547 23.125 29.031 1 97.75 235 TYR B C 1
ATOM 5671 O O . TYR B 1 235 ? -14.07 24.047 28.375 1 97.75 235 TYR B O 1
ATOM 5679 N N . MET B 1 236 ? -15.797 22.656 28.875 1 96.31 236 MET B N 1
ATOM 5680 C CA . MET B 1 236 ? -16.594 23.203 27.797 1 96.31 236 MET B CA 1
ATOM 5681 C C . MET B 1 236 ? -18.016 23.5 28.25 1 96.31 236 MET B C 1
ATOM 5683 O O . MET B 1 236 ? -18.672 22.641 28.875 1 96.31 236 MET B O 1
ATOM 5687 N N . THR B 1 237 ? -18.469 24.672 27.953 1 94.94 237 THR B N 1
ATOM 5688 C CA . THR B 1 237 ? -19.859 25.078 28.094 1 94.94 237 THR B CA 1
ATOM 5689 C C . THR B 1 237 ? -20.406 25.578 26.75 1 94.94 237 THR B C 1
ATOM 5691 O O . THR B 1 237 ? -19.75 25.453 25.719 1 94.94 237 THR B O 1
ATOM 5694 N N . ASN B 1 238 ? -21.609 26.078 26.781 1 92.19 238 ASN B N 1
ATOM 5695 C CA . ASN B 1 238 ? -22.188 26.578 25.531 1 92.19 238 ASN B CA 1
ATOM 5696 C C . ASN B 1 238 ? -21.438 27.797 25.016 1 92.19 238 ASN B C 1
ATOM 5698 O O . ASN B 1 238 ? -21.469 28.094 23.812 1 92.19 238 ASN B O 1
ATOM 5702 N N . LYS B 1 239 ? -20.734 28.531 25.922 1 94.25 239 LYS B N 1
ATOM 5703 C CA . LYS B 1 239 ? -20.109 29.781 25.5 1 94.25 239 LYS B CA 1
ATOM 5704 C C . LYS B 1 239 ? -18.594 29.703 25.641 1 94.25 239 LYS B C 1
ATOM 5706 O O . LYS B 1 239 ? -17.875 30.453 24.984 1 94.25 239 LYS B O 1
ATOM 5711 N N . PHE B 1 240 ? -18.219 28.875 26.578 1 96 240 PHE B N 1
ATOM 5712 C CA . PHE B 1 240 ? -16.797 28.891 26.922 1 96 240 PHE B CA 1
ATOM 5713 C C . PHE B 1 240 ? -16.156 27.531 26.656 1 96 240 PHE B C 1
ATOM 5715 O O . PHE B 1 240 ? -16.766 26.484 26.938 1 96 240 PHE B O 1
ATOM 5722 N N . LYS B 1 241 ? -15.055 27.547 26.078 1 97.12 241 LYS B N 1
ATOM 5723 C CA . LYS B 1 241 ? -14.227 26.344 25.938 1 97.12 241 LYS B CA 1
ATOM 5724 C C . LYS B 1 241 ? -12.797 26.609 26.406 1 97.12 241 LYS B C 1
ATOM 5726 O O . LYS B 1 241 ? -12.148 27.562 25.953 1 97.12 241 LYS B O 1
ATOM 5731 N N . ILE B 1 242 ? -12.258 25.828 27.297 1 98.31 242 ILE B N 1
ATOM 5732 C CA . ILE B 1 242 ? -10.898 25.906 27.812 1 98.31 242 ILE B CA 1
ATOM 5733 C C . ILE B 1 242 ? -10.211 24.562 27.688 1 98.31 242 ILE B C 1
ATOM 5735 O O . ILE B 1 242 ? -10.734 23.547 28.156 1 98.31 242 ILE B O 1
ATOM 5739 N N . ASP B 1 243 ? -9.117 24.516 27.078 1 98.19 243 ASP B N 1
ATOM 5740 C CA . ASP B 1 243 ? -8.336 23.297 26.922 1 98.19 243 ASP B CA 1
ATOM 5741 C C . ASP B 1 243 ? -6.902 23.5 27.406 1 98.19 243 ASP B C 1
ATOM 5743 O O . ASP B 1 243 ? -6.242 24.469 27.016 1 98.19 243 ASP B O 1
ATOM 5747 N N . LEU B 1 244 ? -6.441 22.656 28.219 1 98.69 244 LEU B N 1
ATOM 5748 C CA . LEU B 1 244 ? -5.039 22.578 28.609 1 98.69 244 LEU B CA 1
ATOM 5749 C C . LEU B 1 244 ? -4.379 21.328 28.047 1 98.69 244 LEU B C 1
ATOM 5751 O O . LEU B 1 244 ? -4.824 20.203 28.312 1 98.69 244 LEU B O 1
ATOM 5755 N N . TRP B 1 245 ? -3.334 21.516 27.266 1 98.5 245 TRP B N 1
ATOM 5756 C CA . TRP B 1 245 ? -2.615 20.438 26.609 1 98.5 245 TRP B CA 1
ATOM 5757 C C . TRP B 1 245 ? -1.168 20.375 27.094 1 98.5 245 TRP B C 1
ATOM 5759 O O . TRP B 1 245 ? -0.564 21.406 27.391 1 98.5 245 TRP B O 1
ATOM 5769 N N . ASP B 1 246 ? -0.624 19.188 27.094 1 98.56 246 ASP B N 1
ATOM 5770 C CA . ASP B 1 246 ? 0.81 18.984 27.281 1 98.56 246 ASP B CA 1
ATOM 5771 C C . ASP B 1 246 ? 1.326 17.859 26.391 1 98.56 246 ASP B C 1
ATOM 5773 O O . ASP B 1 246 ? 0.679 16.812 26.234 1 98.56 246 ASP B O 1
ATOM 5777 N N . PHE B 1 247 ? 2.383 18.141 25.719 1 97.5 247 PHE B N 1
ATOM 5778 C CA . PHE B 1 247 ? 3.023 17.188 24.812 1 97.5 247 PHE B CA 1
ATOM 5779 C C . PHE B 1 247 ? 4.484 16.969 25.188 1 97.5 247 PHE B C 1
ATOM 5781 O O . PHE B 1 247 ? 5.309 17.875 25.031 1 97.5 247 PHE B O 1
ATOM 5788 N N . TYR B 1 248 ? 4.816 15.805 25.578 1 96.62 248 TYR B N 1
ATOM 5789 C CA . TYR B 1 248 ? 6.18 15.445 25.938 1 96.62 248 TYR B CA 1
ATOM 5790 C C . TYR B 1 248 ? 6.832 14.602 24.859 1 96.62 248 TYR B C 1
ATOM 5792 O O . TYR B 1 248 ? 6.551 13.406 24.734 1 96.62 248 TYR B O 1
ATOM 5800 N N . PHE B 1 249 ? 7.707 15.195 24.156 1 92.31 249 PHE B N 1
ATOM 5801 C CA . PHE B 1 249 ? 8.539 14.484 23.188 1 92.31 249 PHE B CA 1
ATOM 5802 C C . PHE B 1 249 ? 9.812 13.969 23.859 1 92.31 249 PHE B C 1
ATOM 5804 O O . PHE B 1 249 ? 10.719 14.742 24.172 1 92.31 249 PHE B O 1
ATOM 5811 N N . GLU B 1 250 ? 9.867 12.688 23.922 1 91.81 250 GLU B N 1
ATOM 5812 C CA . GLU B 1 250 ? 10.977 12.109 24.672 1 91.81 250 GLU B CA 1
ATOM 5813 C C . GLU B 1 250 ? 12.32 12.508 24.062 1 91.81 250 GLU B C 1
ATOM 5815 O O . GLU B 1 250 ? 12.555 12.297 22.875 1 91.81 250 GLU B O 1
ATOM 5820 N N . ASN B 1 251 ? 13.188 13.078 24.828 1 88.44 251 ASN B N 1
ATOM 5821 C CA . ASN B 1 251 ? 14.555 13.461 24.484 1 88.44 251 ASN B CA 1
ATOM 5822 C C . ASN B 1 251 ? 14.57 14.555 23.406 1 88.44 251 ASN B C 1
ATOM 5824 O O . ASN B 1 251 ? 15.5 14.617 22.609 1 88.44 251 ASN B O 1
ATOM 5828 N N . LEU B 1 252 ? 13.547 15.352 23.375 1 88.19 252 LEU B N 1
ATOM 5829 C CA . LEU B 1 252 ? 13.523 16.422 22.391 1 88.19 252 LEU B CA 1
ATOM 5830 C C . LEU B 1 252 ? 12.969 17.703 23 1 88.19 252 LEU B C 1
ATOM 5832 O O . LEU B 1 252 ? 13.727 18.641 23.281 1 88.19 252 LEU B O 1
ATOM 5836 N N . ILE B 1 253 ? 11.695 17.703 23.266 1 90.88 253 ILE B N 1
ATOM 5837 C CA . ILE B 1 253 ? 11.078 18.969 23.656 1 90.88 253 ILE B CA 1
ATOM 5838 C C . ILE B 1 253 ? 9.758 18.688 24.375 1 90.88 253 ILE B C 1
ATOM 5840 O O . ILE B 1 253 ? 9.117 17.656 24.125 1 90.88 253 ILE B O 1
ATOM 5844 N N . ASN B 1 254 ? 9.383 19.562 25.266 1 95.12 254 ASN B N 1
ATOM 5845 C CA . ASN B 1 254 ? 8.062 19.578 25.875 1 95.12 254 ASN B CA 1
ATOM 5846 C C . ASN B 1 254 ? 7.262 20.812 25.469 1 95.12 254 ASN B C 1
ATOM 5848 O O . ASN B 1 254 ? 7.777 21.922 25.5 1 95.12 254 ASN B O 1
ATOM 5852 N N . ASN B 1 255 ? 6.031 20.641 25.047 1 96.5 255 ASN B N 1
ATOM 5853 C CA . ASN B 1 255 ? 5.129 21.719 24.641 1 96.5 255 ASN B CA 1
ATOM 5854 C C . ASN B 1 255 ? 3.873 21.75 25.516 1 96.5 255 ASN B C 1
ATOM 5856 O O . ASN B 1 255 ? 3.172 20.75 25.641 1 96.5 255 ASN B O 1
ATOM 5860 N N . SER B 1 256 ? 3.619 22.875 26.094 1 98.06 256 SER B N 1
ATOM 5861 C CA . SER B 1 256 ? 2.381 23.094 26.828 1 98.06 256 SER B CA 1
ATOM 5862 C C . SER B 1 256 ? 1.541 24.188 26.172 1 98.06 256 SER B C 1
ATOM 5864 O O . SER B 1 256 ? 2.078 25.188 25.688 1 98.06 256 SER B O 1
ATOM 5866 N N . LEU B 1 257 ? 0.233 23.984 26.172 1 98.44 257 LEU B N 1
ATOM 5867 C CA . LEU B 1 257 ? -0.635 24.938 25.484 1 98.44 257 LEU B CA 1
ATOM 5868 C C . LEU B 1 257 ? -1.954 25.109 26.234 1 98.44 257 LEU B C 1
ATOM 5870 O O . LEU B 1 257 ? -2.637 24.125 26.516 1 98.44 257 LEU B O 1
ATOM 5874 N N . LEU B 1 258 ? -2.236 26.297 26.562 1 98.69 258 LEU B N 1
ATOM 5875 C CA . LEU B 1 258 ? -3.557 26.672 27.062 1 98.69 258 LEU B CA 1
ATOM 5876 C C . LEU B 1 258 ? -4.355 27.391 25.969 1 98.69 258 LEU B C 1
ATOM 5878 O O . LEU B 1 258 ? -3.871 28.344 25.375 1 98.69 258 LEU B O 1
ATOM 5882 N N . THR B 1 259 ? -5.484 26.922 25.672 1 98.25 259 THR B N 1
ATOM 5883 C CA . THR B 1 259 ? -6.391 27.578 24.734 1 98.25 259 THR B CA 1
ATOM 5884 C C . THR B 1 259 ? -7.723 27.906 25.406 1 98.25 259 THR B C 1
ATOM 5886 O O . THR B 1 259 ? -8.336 27.031 26.031 1 98.25 259 THR B O 1
ATOM 5889 N N . THR B 1 260 ? -8.18 29.094 25.234 1 98.12 260 THR B N 1
ATOM 5890 C CA . THR B 1 260 ? -9.477 29.547 25.734 1 98.12 260 THR B CA 1
ATOM 5891 C C . THR B 1 260 ? -10.273 30.25 24.641 1 98.12 260 THR B C 1
ATOM 5893 O O . THR B 1 260 ? -9.758 31.156 23.984 1 98.12 260 THR B O 1
ATOM 5896 N N . THR B 1 261 ? -11.508 29.859 24.531 1 97.75 261 THR B N 1
ATOM 5897 C CA . THR B 1 261 ? -12.367 30.531 23.562 1 97.75 261 THR B CA 1
ATOM 5898 C C . THR B 1 261 ? -13.711 30.891 24.188 1 97.75 261 THR B C 1
ATOM 5900 O O . THR B 1 261 ? -14.258 30.125 24.984 1 97.75 261 THR B O 1
ATOM 5903 N N . PHE B 1 262 ? -14.18 32.031 23.859 1 98.06 262 PHE B N 1
ATOM 5904 C CA . PHE B 1 262 ? -15.516 32.5 24.203 1 98.06 262 PHE B CA 1
ATOM 5905 C C . PHE B 1 262 ? -16.312 32.844 22.938 1 98.06 262 PHE B C 1
ATOM 5907 O O . PHE B 1 262 ? -15.805 33.5 22.047 1 98.06 262 PHE B O 1
ATOM 5914 N N . GLU B 1 263 ? -17.516 32.312 22.906 1 96.69 263 GLU B N 1
ATOM 5915 C CA . GLU B 1 263 ? -18.328 32.594 21.719 1 96.69 263 GLU B CA 1
ATOM 5916 C C . GLU B 1 263 ? -19.781 32.812 22.094 1 96.69 263 GLU B C 1
ATOM 5918 O O . GLU B 1 263 ? -20.328 32.094 22.938 1 96.69 263 GLU B O 1
ATOM 5923 N N . ASN B 1 264 ? -20.438 33.812 21.562 1 95.69 264 ASN B N 1
ATOM 5924 C CA . ASN B 1 264 ? -21.875 34.031 21.625 1 95.69 264 ASN B CA 1
ATOM 5925 C C . ASN B 1 264 ? -22.453 34.375 20.25 1 95.69 264 ASN B C 1
ATOM 5927 O O . ASN B 1 264 ? -21.859 34.031 19.219 1 95.69 264 ASN B O 1
ATOM 5931 N N . ASN B 1 265 ? -23.625 34.875 20.172 1 94.38 265 ASN B N 1
ATOM 5932 C CA . ASN B 1 265 ? -24.312 35.062 18.906 1 94.38 265 ASN B CA 1
ATOM 5933 C C . ASN B 1 265 ? -23.641 36.156 18.062 1 94.38 265 ASN B C 1
ATOM 5935 O O . ASN B 1 265 ? -23.797 36.156 16.844 1 94.38 265 ASN B O 1
ATOM 5939 N N . HIS B 1 266 ? -22.766 36.938 18.672 1 96.56 266 HIS B N 1
ATOM 5940 C CA . HIS B 1 266 ? -22.25 38.094 17.922 1 96.56 266 HIS B CA 1
ATOM 5941 C C . HIS B 1 266 ? -20.719 38.094 17.922 1 96.56 266 HIS B C 1
ATOM 5943 O O . HIS B 1 266 ? -20.094 38.625 17 1 96.56 266 HIS B O 1
ATOM 5949 N N . PHE B 1 267 ? -20.172 37.594 18.984 1 97.81 267 PHE B N 1
ATOM 5950 C CA . PHE B 1 267 ? -18.734 37.781 19.141 1 97.81 267 PHE B CA 1
ATOM 5951 C C . PHE B 1 267 ? -18.047 36.438 19.406 1 97.81 267 PHE B C 1
ATOM 5953 O O . PHE B 1 267 ? -18.641 35.531 19.953 1 97.81 267 PHE B O 1
ATOM 5960 N N . LYS B 1 268 ? -16.891 36.344 18.969 1 98 268 LYS B N 1
ATOM 5961 C CA . LYS B 1 268 ? -15.977 35.25 19.25 1 98 268 LYS B CA 1
ATOM 5962 C C . LYS B 1 268 ? -14.617 35.75 19.719 1 98 268 LYS B C 1
ATOM 5964 O O . LYS B 1 268 ? -14.031 36.625 19.078 1 98 268 LYS B O 1
ATOM 5969 N N . PHE B 1 269 ? -14.109 35.281 20.812 1 98.62 269 PHE B N 1
ATOM 5970 C CA . PHE B 1 269 ? -12.805 35.625 21.359 1 98.62 269 PHE B CA 1
ATOM 5971 C C . PHE B 1 269 ? -11.945 34.406 21.578 1 98.62 269 PHE B C 1
ATOM 5973 O O . PHE B 1 269 ? -12.453 33.344 21.969 1 98.62 269 PHE B O 1
ATOM 5980 N N . GLY B 1 270 ? -10.727 34.531 21.312 1 98.62 270 GLY B N 1
ATOM 5981 C CA . GLY B 1 270 ? -9.797 33.438 21.547 1 98.62 270 GLY B CA 1
ATOM 5982 C C . GLY B 1 270 ? -8.477 33.875 22.141 1 98.62 270 GLY B C 1
ATOM 5983 O O . GLY B 1 270 ? -7.973 34.938 21.797 1 98.62 270 GLY B O 1
ATOM 5984 N N . LEU B 1 271 ? -7.922 33.062 23 1 98.69 271 LEU B N 1
ATOM 5985 C CA . LEU B 1 271 ? -6.605 33.281 23.594 1 98.69 271 LEU B CA 1
ATOM 5986 C C . LEU B 1 271 ? -5.824 31.953 23.641 1 98.69 271 LEU B C 1
ATOM 5988 O O . LEU B 1 271 ? -6.371 30.922 24.016 1 98.69 271 LEU B O 1
ATOM 5992 N N . GLN B 1 272 ? -4.594 32.031 23.234 1 98.75 272 GLN B N 1
ATOM 5993 C CA . GLN B 1 272 ? -3.68 30.891 23.328 1 98.75 272 GLN B CA 1
ATOM 5994 C C . GLN B 1 272 ? -2.379 31.281 24.031 1 98.75 272 GLN B C 1
ATOM 5996 O O . GLN B 1 272 ? -1.793 32.312 23.719 1 98.75 272 GLN B O 1
ATOM 6001 N N . LEU B 1 273 ? -1.991 30.5 24.938 1 98.75 273 LEU B N 1
ATOM 6002 C CA . LEU B 1 273 ? -0.69 30.609 25.578 1 98.75 273 LEU B CA 1
ATOM 6003 C C . LEU B 1 273 ? 0.118 29.328 25.406 1 98.75 273 LEU B C 1
ATOM 6005 O O . LEU B 1 273 ? -0.28 28.281 25.891 1 98.75 273 LEU B O 1
ATOM 6009 N N . PHE B 1 274 ? 1.19 29.406 24.703 1 98.06 274 PHE B N 1
ATOM 6010 C CA . PHE B 1 274 ? 2.033 28.25 24.375 1 98.06 274 PHE B CA 1
ATOM 6011 C C . PHE B 1 274 ? 3.416 28.406 25 1 98.06 274 PHE B C 1
ATOM 6013 O O . PHE B 1 274 ? 3.992 29.5 24.984 1 98.06 274 PHE B O 1
ATOM 6020 N N . TYR B 1 275 ? 3.93 27.359 25.594 1 97.81 275 TYR B N 1
ATOM 6021 C CA . TYR B 1 275 ? 5.27 27.344 26.172 1 97.81 275 TYR B CA 1
ATOM 6022 C C . TYR B 1 275 ? 6 26.062 25.812 1 97.81 275 TYR B C 1
ATOM 6024 O O . TYR B 1 275 ? 5.41 24.984 25.828 1 97.81 275 TYR B O 1
ATOM 6032 N N . GLN B 1 276 ? 7.273 26.188 25.469 1 95.56 276 GLN B N 1
ATOM 6033 C CA . GLN B 1 276 ? 8.078 25.031 25.109 1 95.56 276 GLN B CA 1
ATOM 6034 C C . GLN B 1 276 ? 9.43 25.062 25.828 1 95.56 276 GLN B C 1
ATOM 6036 O O . GLN B 1 276 ? 10.023 26.141 25.984 1 95.56 276 GLN B O 1
ATOM 6041 N N . ARG B 1 277 ? 9.922 23.922 26.219 1 94.06 277 ARG B N 1
ATOM 6042 C CA . ARG B 1 277 ? 11.234 23.781 26.828 1 94.06 277 ARG B CA 1
ATOM 6043 C C . ARG B 1 277 ? 11.938 22.516 26.344 1 94.06 277 ARG B C 1
ATOM 6045 O O . ARG B 1 277 ? 11.297 21.516 26.062 1 94.06 277 ARG B O 1
ATOM 6052 N N . SER B 1 278 ? 13.211 22.531 26.281 1 91 278 SER B N 1
ATOM 6053 C CA . SER B 1 278 ? 14.031 21.406 25.844 1 91 278 SER B CA 1
ATOM 6054 C C . SER B 1 278 ? 14.008 20.281 26.859 1 91 278 SER B C 1
ATOM 6056 O O . SER B 1 278 ? 13.977 20.531 28.062 1 91 278 SER B O 1
ATOM 6058 N N . MET B 1 279 ? 13.992 19.062 26.359 1 86.94 279 MET B N 1
ATOM 6059 C CA . MET B 1 279 ? 14.086 17.875 27.219 1 86.94 279 MET B CA 1
ATOM 6060 C C . MET B 1 279 ? 15.352 17.078 26.891 1 86.94 279 MET B C 1
ATOM 6062 O O . MET B 1 279 ? 15.477 15.922 27.297 1 86.94 279 MET B O 1
ATOM 6066 N N . VAL B 1 280 ? 16.141 17.641 26.094 1 81.62 280 VAL B N 1
ATOM 6067 C CA . VAL B 1 280 ? 17.391 17.016 25.703 1 81.62 280 VAL B CA 1
ATOM 6068 C C . VAL B 1 280 ? 18.391 17.078 26.859 1 81.62 280 VAL B C 1
ATOM 6070 O O . VAL B 1 280 ? 18.578 18.125 27.469 1 81.62 280 VAL B O 1
ATOM 6073 N N . ASN B 1 281 ? 18.891 15.883 27.203 1 72.56 281 ASN B N 1
ATOM 6074 C CA . ASN B 1 281 ? 19.828 15.828 28.312 1 72.56 281 ASN B CA 1
ATOM 6075 C C . ASN B 1 281 ? 21.266 16.109 27.859 1 72.56 281 ASN B C 1
ATOM 6077 O O . ASN B 1 281 ? 22.078 16.578 28.641 1 72.56 281 ASN B O 1
ATOM 6081 N N . GLU B 1 282 ? 21.516 15.602 26.609 1 66.5 282 GLU B N 1
ATOM 6082 C CA . GLU B 1 282 ? 22.891 15.742 26.156 1 66.5 282 GLU B CA 1
ATOM 6083 C C . GLU B 1 282 ? 22.969 16.656 24.938 1 66.5 282 GLU B C 1
ATOM 6085 O O . GLU B 1 282 ? 22.031 16.719 24.141 1 66.5 282 GLU B O 1
ATOM 6090 N N . SER B 1 283 ? 23.984 17.469 25.016 1 62.47 283 SER B N 1
ATOM 6091 C CA . SER B 1 283 ? 24.172 18.375 23.891 1 62.47 283 SER B CA 1
ATOM 6092 C C . SER B 1 283 ? 24.641 17.641 22.656 1 62.47 283 SER B C 1
ATOM 6094 O O . SER B 1 283 ? 25.562 16.828 22.719 1 62.47 283 SER B O 1
ATOM 6096 N N . PHE B 1 284 ? 23.766 17.516 21.734 1 63.12 284 PHE B N 1
ATOM 6097 C CA . PHE B 1 284 ? 24.172 16.969 20.438 1 63.12 284 PHE B CA 1
ATOM 6098 C C . PHE B 1 284 ? 24.656 18.062 19.5 1 63.12 284 PHE B C 1
ATOM 6100 O O . PHE B 1 284 ? 24.047 19.125 19.406 1 63.12 284 PHE B O 1
ATOM 6107 N N . GLU B 1 285 ? 25.844 17.859 19.062 1 56.91 285 GLU B N 1
ATOM 6108 C CA . GLU B 1 285 ? 26.406 18.844 18.156 1 56.91 285 GLU B CA 1
ATOM 6109 C C . GLU B 1 285 ? 25.5 19.062 16.938 1 56.91 285 GLU B C 1
ATOM 6111 O O . GLU B 1 285 ? 24.984 18.109 16.359 1 56.91 285 GLU B O 1
ATOM 6116 N N . ASP B 1 286 ? 25.094 20.312 16.703 1 58.53 286 ASP B N 1
ATOM 6117 C CA . ASP B 1 286 ? 24.406 20.766 15.492 1 58.53 286 ASP B CA 1
ATOM 6118 C C . ASP B 1 286 ? 22.922 20.453 15.547 1 58.53 286 ASP B C 1
ATOM 6120 O O . ASP B 1 286 ? 22.219 20.547 14.539 1 58.53 286 ASP B O 1
ATOM 6124 N N . PHE B 1 287 ? 22.641 19.875 16.75 1 63.03 287 PHE B N 1
ATOM 6125 C CA . PHE B 1 287 ? 21.219 19.625 16.891 1 63.03 287 PHE B CA 1
ATOM 6126 C C . PHE B 1 287 ? 20.484 20.859 17.391 1 63.03 287 PHE B C 1
ATOM 6128 O O . PHE B 1 287 ? 20.969 21.562 18.281 1 63.03 287 PHE B O 1
ATOM 6135 N N . TYR B 1 288 ? 19.484 21.172 16.75 1 62.75 288 TYR B N 1
ATOM 6136 C CA . TYR B 1 288 ? 18.828 22.469 16.922 1 62.75 288 TYR B CA 1
ATOM 6137 C C . TYR B 1 288 ? 18.062 22.516 18.234 1 62.75 288 TYR B C 1
ATOM 6139 O O . TYR B 1 288 ? 17.719 23.594 18.734 1 62.75 288 TYR B O 1
ATOM 6147 N N . TYR B 1 289 ? 17.953 21.375 18.844 1 65.38 289 TYR B N 1
ATOM 6148 C CA . TYR B 1 289 ? 17.391 21.422 20.188 1 65.38 289 TYR B CA 1
ATOM 6149 C C . TYR B 1 289 ? 18.484 21.547 21.234 1 65.38 289 TYR B C 1
ATOM 6151 O O . TYR B 1 289 ? 19.109 20.547 21.609 1 65.38 289 TYR B O 1
ATOM 6159 N N . LYS B 1 290 ? 18.734 22.766 21.594 1 77.12 290 LYS B N 1
ATOM 6160 C CA . LYS B 1 290 ? 19.734 22.969 22.641 1 77.12 290 LYS B CA 1
ATOM 6161 C C . LYS B 1 290 ? 19.172 22.656 24.016 1 77.12 290 LYS B C 1
ATOM 6163 O O . LYS B 1 290 ? 17.969 22.766 24.25 1 77.12 290 LYS B O 1
ATOM 6168 N N . ALA B 1 291 ? 19.969 22.266 24.938 1 79.06 291 ALA B N 1
ATOM 6169 C CA . ALA B 1 291 ? 19.547 21.812 26.266 1 79.06 291 ALA B CA 1
ATOM 6170 C C . ALA B 1 291 ? 18.859 22.938 27.031 1 79.06 291 ALA B C 1
ATOM 6172 O O . ALA B 1 291 ? 17.969 22.688 27.859 1 79.06 291 ALA B O 1
ATOM 6173 N N . ASP B 1 292 ? 19.188 24.156 26.781 1 83.5 292 ASP B N 1
ATOM 6174 C CA . ASP B 1 292 ? 18.594 25.266 27.531 1 83.5 292 ASP B CA 1
ATOM 6175 C C . ASP B 1 292 ? 17.547 25.984 26.688 1 83.5 292 ASP B C 1
ATOM 6177 O O . ASP B 1 292 ? 17.109 27.094 27.047 1 83.5 292 ASP B O 1
ATOM 6181 N N . HIS B 1 293 ? 17.125 25.344 25.734 1 89.56 293 HIS B N 1
ATOM 6182 C CA . HIS B 1 293 ? 16.172 25.969 24.828 1 89.56 293 HIS B CA 1
ATOM 6183 C C . HIS B 1 293 ? 14.812 26.156 25.484 1 89.56 293 HIS B C 1
ATOM 6185 O O . HIS B 1 293 ? 14.344 25.281 26.203 1 89.56 293 HIS B O 1
ATOM 6191 N N . SER B 1 294 ? 14.219 27.312 25.281 1 93.25 294 SER B N 1
ATOM 6192 C CA . SER B 1 294 ? 12.828 27.594 25.625 1 93.25 294 SER B CA 1
ATOM 6193 C C . SER B 1 294 ? 12.219 28.594 24.641 1 93.25 294 SER B C 1
ATOM 6195 O O . SER B 1 294 ? 12.93 29.375 24.016 1 93.25 294 SER B O 1
ATOM 6197 N N . SER B 1 295 ? 11.016 28.531 24.453 1 95.62 295 SER B N 1
ATOM 6198 C CA . SER B 1 295 ? 10.273 29.438 23.594 1 95.62 295 SER B CA 1
ATOM 6199 C C . SER B 1 295 ? 8.789 29.438 23.938 1 95.62 295 SER B C 1
ATOM 6201 O O . SER B 1 295 ? 8.359 28.766 24.875 1 95.62 295 SER B O 1
ATOM 6203 N N . GLY B 1 296 ? 8.055 30.297 23.266 1 96.5 296 GLY B N 1
ATOM 6204 C CA . GLY B 1 296 ? 6.621 30.391 23.484 1 96.5 296 GLY B CA 1
ATOM 6205 C C . GLY B 1 296 ? 5.949 31.422 22.609 1 96.5 296 GLY B C 1
ATOM 6206 O O . GLY B 1 296 ? 6.621 32.219 21.953 1 96.5 296 GLY B O 1
ATOM 6207 N N . TYR B 1 297 ? 4.645 31.328 22.641 1 97.81 297 TYR B N 1
ATOM 6208 C CA . TYR B 1 297 ? 3.914 32.375 21.922 1 97.81 297 TYR B CA 1
ATOM 6209 C C . TYR B 1 297 ? 2.594 32.688 22.609 1 97.81 297 TYR B C 1
ATOM 6211 O O . TYR B 1 297 ? 2.102 31.875 23.422 1 97.81 297 TYR B O 1
ATOM 6219 N N . LEU B 1 298 ? 2.193 33.844 22.406 1 98.5 298 LEU B N 1
ATOM 6220 C CA . LEU B 1 298 ? 0.847 34.344 22.703 1 98.5 298 LEU B CA 1
ATOM 6221 C C . LEU B 1 298 ? 0.069 34.625 21.422 1 98.5 298 LEU B C 1
ATOM 6223 O O . LEU B 1 298 ? 0.599 35.219 20.5 1 98.5 298 LEU B O 1
ATOM 6227 N N . SER B 1 299 ? -1.146 34.094 21.328 1 98.75 299 SER B N 1
ATOM 6228 C CA . SER B 1 299 ? -2.004 34.344 20.172 1 98.75 299 SER B CA 1
ATOM 6229 C C . SER B 1 299 ? -3.424 34.688 20.609 1 98.75 299 SER B C 1
ATOM 6231 O O . SER B 1 299 ? -4.012 34 21.438 1 98.75 299 SER B O 1
ATOM 6233 N N . THR B 1 300 ? -3.926 35.781 20.016 1 98.81 300 THR B N 1
ATOM 6234 C CA . THR B 1 300 ? -5.266 36.219 20.375 1 98.81 300 THR B CA 1
ATOM 6235 C C . THR B 1 300 ? -6.102 36.469 19.125 1 98.81 300 THR B C 1
ATOM 6237 O O . THR B 1 300 ? -5.559 36.719 18.047 1 98.81 300 THR B O 1
ATOM 6240 N N . MET B 1 301 ? -7.402 36.375 19.281 1 98.69 301 MET B N 1
ATOM 6241 C CA . MET B 1 301 ? -8.32 36.562 18.156 1 98.69 301 MET B CA 1
ATOM 6242 C C . MET B 1 301 ? -9.633 37.188 18.641 1 98.69 301 MET B C 1
ATOM 6244 O O . MET B 1 301 ? -10.133 36.844 19.703 1 98.69 301 MET B O 1
ATOM 6248 N N . VAL B 1 302 ? -10.164 38.094 17.859 1 98.69 302 VAL B N 1
ATOM 6249 C CA . VAL B 1 302 ? -11.5 38.656 18.047 1 98.69 302 VAL B CA 1
ATOM 6250 C C . VAL B 1 302 ? -12.312 38.5 16.766 1 98.69 302 VAL B C 1
ATOM 6252 O O . VAL B 1 302 ? -11.812 38.75 15.664 1 98.69 302 VAL B O 1
ATOM 6255 N N . GLY B 1 303 ? -13.5 38.031 16.938 1 98.62 303 GLY B N 1
ATOM 6256 C CA . GLY B 1 303 ? -14.383 37.844 15.797 1 98.62 303 GLY B CA 1
ATOM 6257 C C . GLY B 1 303 ? -15.742 38.5 16 1 98.62 303 GLY B C 1
ATOM 6258 O O . GLY B 1 303 ? -16.266 38.531 17.109 1 98.62 303 GLY B O 1
ATOM 6259 N N . TYR B 1 304 ? -16.266 39 14.922 1 98.5 304 TYR B N 1
ATOM 6260 C CA . TYR B 1 304 ? -17.625 39.562 14.891 1 98.5 304 TYR B CA 1
ATOM 6261 C C . TYR B 1 304 ? -18.484 38.812 13.883 1 98.5 304 TYR B C 1
ATOM 6263 O O . TYR B 1 304 ? -18.188 38.781 12.68 1 98.5 304 TYR B O 1
ATOM 6271 N N . LYS B 1 305 ? -19.547 38.25 14.414 1 97.06 305 LYS B N 1
ATOM 6272 C CA . LYS B 1 305 ? -20.453 37.469 13.586 1 97.06 305 LYS B CA 1
ATOM 6273 C C . LYS B 1 305 ? -21.562 38.344 12.992 1 97.06 305 LYS B C 1
ATOM 6275 O O . LYS B 1 305 ? -22.109 39.188 13.672 1 97.06 305 LYS B O 1
ATOM 6280 N N . PHE B 1 306 ? -21.828 38.094 11.766 1 95.25 306 PHE B N 1
ATOM 6281 C CA . PHE B 1 306 ? -22.953 38.719 11.086 1 95.25 306 PHE B CA 1
ATOM 6282 C C . PHE B 1 306 ? -23.719 37.656 10.266 1 95.25 306 PHE B C 1
ATOM 6284 O O . PHE B 1 306 ? -23.391 36.469 10.289 1 95.25 306 PHE B O 1
ATOM 6291 N N . ASN B 1 307 ? -24.859 37.938 9.617 1 91.38 307 ASN B N 1
ATOM 6292 C CA . ASN B 1 307 ? -25.812 37 9.047 1 91.38 307 ASN B CA 1
ATOM 6293 C C . ASN B 1 307 ? -25.141 36.031 8.078 1 91.38 307 ASN B C 1
ATOM 6295 O O . ASN B 1 307 ? -25.516 34.844 8.008 1 91.38 307 ASN B O 1
ATOM 6299 N N . LYS B 1 308 ? -24.156 36.531 7.391 1 92.69 308 LYS B N 1
ATOM 6300 C CA . LYS B 1 308 ? -23.625 35.688 6.316 1 92.69 308 LYS B CA 1
ATOM 6301 C C . LYS B 1 308 ? -22.219 35.219 6.641 1 92.69 308 LYS B C 1
ATOM 6303 O O . LYS B 1 308 ? -21.547 34.594 5.801 1 92.69 308 LYS B O 1
ATOM 6308 N N . GLY B 1 309 ? -21.797 35.562 7.863 1 96.38 309 GLY B N 1
ATOM 6309 C CA . GLY B 1 309 ? -20.422 35.125 8.07 1 96.38 309 GLY B CA 1
ATOM 6310 C C . GLY B 1 309 ? -19.812 35.719 9.32 1 96.38 309 GLY B C 1
ATOM 6311 O O . GLY B 1 309 ? -20.516 36.062 10.273 1 96.38 309 GLY B O 1
ATOM 6312 N N . ILE B 1 310 ? -18.484 35.719 9.375 1 97.44 310 ILE B N 1
ATOM 6313 C CA . ILE B 1 310 ? -17.75 36.219 10.516 1 97.44 310 ILE B CA 1
ATOM 6314 C C . ILE B 1 310 ? -16.484 36.938 10.023 1 97.44 310 ILE B C 1
ATOM 6316 O O . ILE B 1 310 ? -15.836 36.5 9.078 1 97.44 310 ILE B O 1
ATOM 6320 N N . ILE B 1 311 ? -16.219 38.062 10.57 1 98.38 311 ILE B N 1
ATOM 6321 C CA . ILE B 1 311 ? -14.953 38.75 10.375 1 98.38 311 ILE B CA 1
ATOM 6322 C C . ILE B 1 311 ? -14.055 38.562 11.602 1 98.38 311 ILE B C 1
ATOM 6324 O O . ILE B 1 311 ? -14.516 38.688 12.734 1 98.38 311 ILE B O 1
ATOM 6328 N N . LYS B 1 312 ? -12.852 38.219 11.398 1 98.62 312 LYS B N 1
ATOM 6329 C CA . LYS B 1 312 ? -11.93 37.906 12.492 1 98.62 312 LYS B CA 1
ATOM 6330 C C . LYS B 1 312 ? -10.648 38.75 12.359 1 98.62 312 LYS B C 1
ATOM 6332 O O . LYS B 1 312 ? -10.141 38.938 11.25 1 98.62 312 LYS B O 1
ATOM 6337 N N . ALA B 1 313 ? -10.141 39.219 13.43 1 98.81 313 ALA B N 1
ATOM 6338 C CA . ALA B 1 313 ? -8.812 39.812 13.57 1 98.81 313 ALA B CA 1
ATOM 6339 C C . ALA B 1 313 ? -7.992 39.062 14.625 1 98.81 313 ALA B C 1
ATOM 6341 O O . ALA B 1 313 ? -8.523 38.656 15.656 1 98.81 313 ALA B O 1
ATOM 6342 N N . ALA B 1 314 ? -6.762 38.875 14.32 1 98.75 314 ALA B N 1
ATOM 6343 C CA . ALA B 1 314 ? -5.926 38.125 15.258 1 98.75 314 ALA B CA 1
ATOM 6344 C C . ALA B 1 314 ? -4.516 38.688 15.32 1 98.75 314 ALA B C 1
ATOM 6346 O O . ALA B 1 314 ? -4.098 39.438 14.422 1 98.75 314 ALA B O 1
ATOM 6347 N N . PHE B 1 315 ? -3.854 38.438 16.406 1 98.81 315 PHE B N 1
ATOM 6348 C CA . PHE B 1 315 ? -2.479 38.844 16.656 1 98.81 315 PHE B CA 1
ATOM 6349 C C . PHE B 1 315 ? -1.708 37.75 17.391 1 98.81 315 PHE B C 1
ATOM 6351 O O . PHE B 1 315 ? -2.219 37.156 18.328 1 98.81 315 PHE B O 1
ATOM 6358 N N . SER B 1 316 ? -0.532 37.406 16.891 1 98.75 316 SER B N 1
ATOM 6359 C CA . SER B 1 316 ? 0.348 36.438 17.547 1 98.75 316 SER B CA 1
ATOM 6360 C C . SER B 1 316 ? 1.736 37.031 17.781 1 98.75 316 SER B C 1
ATOM 6362 O O . SER B 1 316 ? 2.268 37.75 16.906 1 98.75 316 SER B O 1
ATOM 6364 N N . ARG B 1 317 ? 2.314 36.781 18.922 1 98.69 317 ARG B N 1
ATOM 6365 C CA . ARG B 1 317 ? 3.668 37.188 19.297 1 98.69 317 ARG B CA 1
ATOM 6366 C C . ARG B 1 317 ? 4.504 35.969 19.703 1 98.69 317 ARG B C 1
ATOM 6368 O O . ARG B 1 317 ? 4.152 35.25 20.641 1 98.69 317 ARG B O 1
ATOM 6375 N N . ILE B 1 318 ? 5.539 35.719 19 1 98.31 318 ILE B N 1
ATOM 6376 C CA . ILE B 1 318 ? 6.508 34.688 19.422 1 98.31 318 ILE B CA 1
ATOM 6377 C C . ILE B 1 318 ? 7.613 35.344 20.25 1 98.31 318 ILE B C 1
ATOM 6379 O O . ILE B 1 318 ? 8.164 36.375 19.844 1 98.31 318 ILE B O 1
ATOM 6383 N N . SER B 1 319 ? 8.016 34.75 21.25 1 96.81 319 SER B N 1
ATOM 6384 C CA . SER B 1 319 ? 8.977 35.312 22.188 1 96.81 319 SER B CA 1
ATOM 6385 C C . SER B 1 319 ? 10.375 35.375 21.578 1 96.81 319 SER B C 1
ATOM 6387 O O . SER B 1 319 ? 10.656 34.688 20.578 1 96.81 319 SER B O 1
ATOM 6389 N N . ASN B 1 320 ? 11.258 36.125 22.203 1 95.38 320 ASN B N 1
ATOM 6390 C CA . ASN B 1 320 ? 12.641 36.281 21.766 1 95.38 320 ASN B CA 1
ATOM 6391 C C . ASN B 1 320 ? 13.562 35.281 22.469 1 95.38 320 ASN B C 1
ATOM 6393 O O . ASN B 1 320 ? 14.781 35.312 22.281 1 95.38 320 ASN B O 1
ATOM 6397 N N . SER B 1 321 ? 13.055 34.438 23.25 1 92.06 321 SER B N 1
ATOM 6398 C CA . 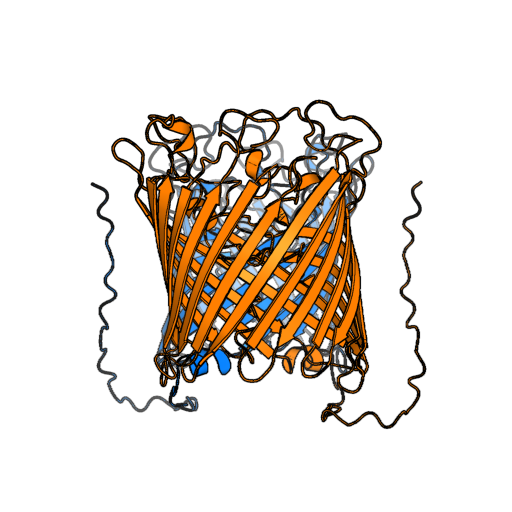SER B 1 321 ? 13.867 33.531 24.047 1 92.06 321 SER B CA 1
ATOM 6399 C C . SER B 1 321 ? 14.477 32.438 23.172 1 92.06 321 SER B C 1
ATOM 6401 O O . SER B 1 321 ? 15.594 32 23.438 1 92.06 321 SER B O 1
ATOM 6403 N N . GLY B 1 322 ? 13.789 31.953 22.219 1 93.56 322 GLY B N 1
ATOM 6404 C CA . GLY B 1 322 ? 14.234 30.922 21.297 1 93.56 322 GLY B CA 1
ATOM 6405 C C . GLY B 1 322 ? 13.273 30.688 20.156 1 93.56 322 GLY B C 1
ATOM 6406 O O . GLY B 1 322 ? 12.172 31.25 20.141 1 93.56 322 GLY B O 1
ATOM 6407 N N . GLN B 1 323 ? 13.742 29.875 19.25 1 94.25 323 GLN B N 1
ATOM 6408 C CA . GLN B 1 323 ? 12.906 29.531 18.109 1 94.25 323 GLN B CA 1
ATOM 6409 C C . GLN B 1 323 ? 11.75 28.625 18.516 1 94.25 323 GLN B C 1
ATOM 6411 O O . GLN B 1 323 ? 11.906 27.766 19.375 1 94.25 323 GLN B O 1
ATOM 6416 N N . LEU B 1 324 ? 10.602 28.938 17.953 1 94.38 324 LEU B N 1
ATOM 6417 C CA . LEU B 1 324 ? 9.508 27.969 18.094 1 94.38 324 LEU B CA 1
ATOM 6418 C C . LEU B 1 324 ? 9.812 26.688 17.328 1 94.38 324 LEU B C 1
ATOM 6420 O O . LEU B 1 324 ? 9.906 26.703 16.094 1 94.38 324 LEU B O 1
ATOM 6424 N N . LEU B 1 325 ? 9.945 25.562 18.125 1 89.12 325 LEU B N 1
ATOM 6425 C CA . LEU B 1 325 ? 10.406 24.328 17.484 1 89.12 325 LEU B CA 1
ATOM 6426 C C . LEU B 1 325 ? 9.383 23.219 17.641 1 89.12 325 LEU B C 1
ATOM 6428 O O . LEU B 1 325 ? 9.219 22.672 18.734 1 89.12 325 LEU B O 1
ATOM 6432 N N . ILE B 1 326 ? 8.609 23 16.672 1 85.38 326 ILE B N 1
ATOM 6433 C CA . ILE B 1 326 ? 7.719 21.844 16.547 1 85.38 326 ILE B CA 1
ATOM 6434 C C . ILE B 1 326 ? 8.102 21.031 15.32 1 85.38 326 ILE B C 1
ATOM 6436 O O . ILE B 1 326 ? 8.172 21.562 14.211 1 85.38 326 ILE B O 1
ATOM 6440 N N . PRO B 1 327 ? 8.375 19.719 15.57 1 85.31 327 PRO B N 1
ATOM 6441 C CA . PRO B 1 327 ? 8.734 18.953 14.375 1 85.31 327 PRO B CA 1
ATOM 6442 C C . PRO B 1 327 ? 7.691 19.062 13.266 1 85.31 327 PRO B C 1
ATOM 6444 O O . PRO B 1 327 ? 6.504 18.828 13.492 1 85.31 327 PRO B O 1
ATOM 6447 N N . ARG B 1 328 ? 8.117 19.328 12.094 1 88.5 328 ARG B N 1
ATOM 6448 C CA . ARG B 1 328 ? 7.227 19.609 10.969 1 88.5 328 ARG B CA 1
ATOM 6449 C C . ARG B 1 328 ? 6.516 18.344 10.5 1 88.5 328 ARG B C 1
ATOM 6451 O O . ARG B 1 328 ? 5.469 18.422 9.852 1 88.5 328 ARG B O 1
ATOM 6458 N N . GLU B 1 329 ? 7.121 17.234 10.812 1 90.44 329 GLU B N 1
ATOM 6459 C CA . GLU B 1 329 ? 6.605 15.938 10.398 1 90.44 329 GLU B CA 1
ATOM 6460 C C . GLU B 1 329 ? 5.336 15.578 11.164 1 90.44 329 GLU B C 1
ATOM 6462 O O . GLU B 1 329 ? 4.609 14.656 10.781 1 90.44 329 GLU B O 1
ATOM 6467 N N . TYR B 1 330 ? 5.055 16.375 12.234 1 91.31 330 TYR B N 1
ATOM 6468 C CA . TYR B 1 330 ? 3.984 15.93 13.117 1 91.31 330 TYR B CA 1
ATOM 6469 C C . TYR B 1 330 ? 2.754 16.812 12.977 1 91.31 330 TYR B C 1
ATOM 6471 O O . TYR B 1 330 ? 1.703 16.531 13.562 1 91.31 330 TYR B O 1
ATOM 6479 N N . GLY B 1 331 ? 2.916 17.828 12.297 1 91.75 331 GLY B N 1
ATOM 6480 C CA . GLY B 1 331 ? 1.783 18.719 12.117 1 91.75 331 GLY B CA 1
ATOM 6481 C C . GLY B 1 331 ? 2.189 20.172 11.922 1 91.75 331 GLY B C 1
ATOM 6482 O O . GLY B 1 331 ? 3.361 20.469 11.68 1 91.75 331 GLY B O 1
ATOM 6483 N N . LYS B 1 332 ? 1.2 21.031 11.922 1 93 332 LYS B N 1
ATOM 6484 C CA . LYS B 1 332 ? 1.38 22.469 11.766 1 93 332 LYS B CA 1
ATOM 6485 C C . LYS B 1 332 ? 0.831 23.234 12.969 1 93 332 LYS B C 1
ATOM 6487 O O . LYS B 1 332 ? -0.195 22.844 13.531 1 93 332 LYS B O 1
ATOM 6492 N N . GLU B 1 333 ? 1.601 24.266 13.367 1 92.06 333 GLU B N 1
ATOM 6493 C CA . GLU B 1 333 ? 1.131 25.078 14.477 1 92.06 333 GLU B CA 1
ATOM 6494 C C . GLU B 1 333 ? -0.24 25.688 14.172 1 92.06 333 GLU B C 1
ATOM 6496 O O . GLU B 1 333 ? -0.526 26.047 13.031 1 92.06 333 GLU B O 1
ATOM 6501 N N . LYS B 1 334 ? -1.001 25.812 15.141 1 93.69 334 LYS B N 1
ATOM 6502 C CA . LYS B 1 334 ? -2.371 26.281 14.969 1 93.69 334 LYS B CA 1
ATOM 6503 C C . LYS B 1 334 ? -2.604 27.594 15.734 1 93.69 334 LYS B C 1
ATOM 6505 O O . LYS B 1 334 ? -3.557 27.688 16.5 1 93.69 334 LYS B O 1
ATOM 6510 N N . MET B 1 335 ? -1.788 28.578 15.484 1 97.44 335 MET B N 1
ATOM 6511 C CA . MET B 1 335 ? -2.053 29.922 16.016 1 97.44 335 MET B CA 1
ATOM 6512 C C . MET B 1 335 ? -3.24 30.562 15.305 1 97.44 335 MET B C 1
ATOM 6514 O O . MET B 1 335 ? -3.6 30.156 14.203 1 97.44 335 MET B O 1
ATOM 6518 N N . TYR B 1 336 ? -3.791 31.547 15.914 1 97.81 336 TYR B N 1
ATOM 6519 C CA . TYR B 1 336 ? -4.941 32.188 15.297 1 97.81 336 TYR B CA 1
ATOM 6520 C C . TYR B 1 336 ? -4.523 32.969 14.047 1 97.81 336 TYR B C 1
ATOM 6522 O O . TYR B 1 336 ? -5.367 33.312 13.227 1 97.81 336 TYR B O 1
ATOM 6530 N N . THR B 1 337 ? -3.227 33.188 13.898 1 98.06 337 THR B N 1
ATOM 6531 C CA . THR B 1 337 ? -2.732 33.938 12.75 1 98.06 337 THR B CA 1
ATOM 6532 C C . THR B 1 337 ? -2.205 33 11.672 1 98.06 337 THR B C 1
ATOM 6534 O O . THR B 1 337 ? -1.663 33.438 10.656 1 98.06 337 THR B O 1
ATOM 6537 N N . THR B 1 338 ? -2.293 31.688 11.891 1 95.69 338 THR B N 1
ATOM 6538 C CA . THR B 1 338 ? -1.782 30.719 10.93 1 95.69 338 THR B CA 1
ATOM 6539 C C . THR B 1 338 ? -2.617 30.734 9.648 1 95.69 338 THR B C 1
ATOM 6541 O O . THR B 1 338 ? -3.846 30.656 9.703 1 95.69 338 THR B O 1
ATOM 6544 N N . MET B 1 339 ? -1.971 30.812 8.516 1 95.69 339 MET B N 1
ATOM 6545 C CA . MET B 1 339 ? -2.627 30.812 7.211 1 95.69 339 MET B CA 1
ATOM 6546 C C . MET B 1 339 ? -2.082 29.688 6.332 1 95.69 339 MET B C 1
ATOM 6548 O O . MET B 1 339 ? -1.014 29.141 6.609 1 95.69 339 MET B O 1
ATOM 6552 N N . PRO B 1 340 ? -2.852 29.312 5.32 1 94.5 340 PRO B N 1
ATOM 6553 C CA . PRO B 1 340 ? -2.375 28.25 4.43 1 94.5 340 PRO B CA 1
ATOM 6554 C C . PRO B 1 340 ? -1.076 28.625 3.713 1 94.5 340 PRO B C 1
ATOM 6556 O O . PRO B 1 340 ? -0.852 29.797 3.396 1 94.5 340 PRO B O 1
ATOM 6559 N N . ARG B 1 341 ? -0.271 27.656 3.469 1 93.81 341 ARG B N 1
ATOM 6560 C CA . ARG B 1 341 ? 0.905 27.672 2.605 1 93.81 341 ARG B CA 1
ATOM 6561 C C . ARG B 1 341 ? 2.092 28.312 3.314 1 93.81 341 ARG B C 1
ATOM 6563 O O . ARG B 1 341 ? 3.104 28.625 2.684 1 93.81 341 ARG B O 1
ATOM 6570 N N . GLU B 1 342 ? 1.897 28.578 4.555 1 91.06 342 GLU B N 1
ATOM 6571 C CA . GLU B 1 342 ? 3.084 29.031 5.277 1 91.06 342 GLU B CA 1
ATOM 6572 C C . GLU B 1 342 ? 2.955 28.75 6.77 1 91.06 342 GLU B C 1
ATOM 6574 O O . GLU B 1 342 ? 1.846 28.688 7.305 1 91.06 342 GLU B O 1
ATOM 6579 N N . ARG B 1 343 ? 4.09 28.531 7.379 1 91.94 343 ARG B N 1
ATOM 6580 C CA . ARG B 1 343 ? 4.223 28.391 8.828 1 91.94 343 ARG B CA 1
ATOM 6581 C C . ARG B 1 343 ? 5.359 29.25 9.359 1 91.94 343 ARG B C 1
ATOM 6583 O O . ARG B 1 343 ? 6.234 29.672 8.594 1 91.94 343 ARG B O 1
ATOM 6590 N N . ILE B 1 344 ? 5.305 29.562 10.594 1 92.06 344 ILE B N 1
ATOM 6591 C CA . ILE B 1 344 ? 6.379 30.375 11.148 1 92.06 344 ILE B CA 1
ATOM 6592 C C . ILE B 1 344 ? 7.105 29.609 12.242 1 92.06 344 ILE B C 1
ATOM 6594 O O . ILE B 1 344 ? 7.727 30.203 13.125 1 92.06 344 ILE B O 1
ATOM 6598 N N . GLU B 1 345 ? 6.891 28.312 12.234 1 91.62 345 GLU B N 1
ATOM 6599 C CA . GLU B 1 345 ? 7.77 27.453 13.016 1 91.62 345 GLU B CA 1
ATOM 6600 C C . GLU B 1 345 ? 9.234 27.688 12.648 1 91.62 345 GLU B C 1
ATOM 6602 O O . GLU B 1 345 ? 9.562 27.906 11.484 1 91.62 345 GLU B O 1
ATOM 6607 N N . GLY B 1 346 ? 10.133 27.625 13.617 1 92.94 346 GLY B N 1
ATOM 6608 C CA . GLY B 1 346 ? 11.547 27.891 13.398 1 92.94 346 GLY B CA 1
ATOM 6609 C C . GLY B 1 346 ? 11.922 29.344 13.586 1 92.94 346 GLY B C 1
ATOM 6610 O O . GLY B 1 346 ? 13.078 29.734 13.359 1 92.94 346 GLY B O 1
ATOM 6611 N N . ILE B 1 347 ? 11 30.203 14.008 1 96.25 347 ILE B N 1
ATOM 6612 C CA . ILE B 1 347 ? 11.25 31.641 14.125 1 96.25 347 ILE B CA 1
ATOM 6613 C C . ILE B 1 347 ? 11.188 32.062 15.602 1 96.25 347 ILE B C 1
ATOM 6615 O O . ILE B 1 347 ? 10.336 31.562 16.344 1 96.25 347 ILE B O 1
ATOM 6619 N N . ALA B 1 348 ? 12.07 32.906 16 1 96.94 348 ALA B N 1
ATOM 6620 C CA . ALA B 1 348 ? 11.992 33.625 17.266 1 96.94 348 ALA B CA 1
ATOM 6621 C C . ALA B 1 348 ? 11.688 35.094 17.031 1 96.94 348 ALA B C 1
ATOM 6623 O O . ALA B 1 348 ? 11.852 35.625 15.922 1 96.94 348 ALA B O 1
ATOM 6624 N N . ASP B 1 349 ? 11.133 35.719 18 1 97.88 349 ASP B N 1
ATOM 6625 C CA . ASP B 1 349 ? 10.953 37.156 18.016 1 97.88 349 ASP B CA 1
ATOM 6626 C C . ASP B 1 349 ? 10.148 37.625 16.812 1 97.88 349 ASP B C 1
ATOM 6628 O O . ASP B 1 349 ? 10.609 38.469 16.031 1 97.88 349 ASP B O 1
ATOM 6632 N N . ALA B 1 350 ? 8.953 37.219 16.766 1 98.31 350 ALA B N 1
ATOM 6633 C CA . ALA B 1 350 ? 8.125 37.531 15.594 1 98.31 350 ALA B CA 1
ATOM 6634 C C . ALA B 1 350 ? 6.777 38.094 16.031 1 98.31 350 ALA B C 1
ATOM 6636 O O . ALA B 1 350 ? 6.281 37.812 17.109 1 98.31 350 ALA B O 1
ATOM 6637 N N . ASN B 1 351 ? 6.234 38.969 15.219 1 98.62 351 ASN B N 1
ATOM 6638 C CA . ASN B 1 351 ? 4.871 39.5 15.305 1 98.62 351 ASN B CA 1
ATOM 6639 C C . ASN B 1 351 ? 4.062 39.125 14.062 1 98.62 351 ASN B C 1
ATOM 6641 O O . ASN B 1 351 ? 4.539 39.312 12.938 1 98.62 351 ASN B O 1
ATOM 6645 N N . ALA B 1 352 ? 2.92 38.594 14.273 1 98.62 352 ALA B N 1
ATOM 6646 C CA . ALA B 1 352 ? 2.037 38.281 13.156 1 98.62 352 ALA B CA 1
ATOM 6647 C C . ALA B 1 352 ? 0.662 38.906 13.344 1 98.62 352 ALA B C 1
ATOM 6649 O O . ALA B 1 352 ? 0.072 38.812 14.422 1 98.62 352 ALA B O 1
ATOM 6650 N N . PHE B 1 353 ? 0.213 39.531 12.289 1 98.75 353 PHE B N 1
ATOM 6651 C CA . PHE B 1 353 ? -1.106 40.156 12.258 1 98.75 353 PHE B CA 1
ATOM 6652 C C . PHE B 1 353 ? -1.989 39.5 11.211 1 98.75 353 PHE B C 1
ATOM 6654 O O . PHE B 1 353 ? -1.517 39.125 10.125 1 98.75 353 PHE B O 1
ATOM 6661 N N . TYR B 1 354 ? -3.262 39.344 11.539 1 98.12 354 TYR B N 1
ATOM 6662 C CA . TYR B 1 354 ? -4.156 38.562 10.688 1 98.12 354 TYR B CA 1
ATOM 6663 C C . TYR B 1 354 ? -5.551 39.156 10.656 1 98.12 354 TYR B C 1
ATOM 6665 O O . TYR B 1 354 ? -6.059 39.625 11.68 1 98.12 354 TYR B O 1
ATOM 6673 N N . LEU B 1 355 ? -6.141 39.344 9.445 1 98.69 355 LEU B N 1
ATOM 6674 C CA . LEU B 1 355 ? -7.531 39.688 9.211 1 98.69 355 LEU B CA 1
ATOM 6675 C C . LEU B 1 355 ? -8.195 38.719 8.234 1 98.69 355 LEU B C 1
ATOM 6677 O O . LEU B 1 355 ? -7.598 38.375 7.215 1 98.69 355 LEU B O 1
ATOM 6681 N N . SER B 1 356 ? -9.391 38.281 8.57 1 98.19 356 SER B N 1
ATOM 6682 C CA . SER B 1 356 ? -10.07 37.375 7.652 1 98.19 356 SER B CA 1
ATOM 6683 C C . SER B 1 356 ? -11.578 37.594 7.672 1 98.19 356 SER B C 1
ATOM 6685 O O . SER B 1 356 ? -12.117 38.125 8.633 1 98.19 356 SER B O 1
ATOM 6687 N N . THR B 1 357 ? -12.219 37.188 6.625 1 98.25 357 THR B N 1
ATOM 6688 C CA . THR B 1 357 ? -13.672 37.125 6.512 1 98.25 357 THR B CA 1
ATOM 6689 C C . THR B 1 357 ? -14.109 35.75 5.961 1 98.25 357 THR B C 1
ATOM 6691 O O . THR B 1 357 ? -13.672 35.344 4.883 1 98.25 357 THR B O 1
ATOM 6694 N N . ASP B 1 358 ? -14.945 35.125 6.727 1 97.44 358 ASP B N 1
ATOM 6695 C CA . ASP B 1 358 ? -15.586 33.906 6.281 1 97.44 358 ASP B CA 1
ATOM 6696 C C . ASP B 1 358 ? -17.031 34.156 5.871 1 97.44 358 ASP B C 1
ATOM 6698 O O . ASP B 1 358 ? -17.844 34.594 6.691 1 97.44 358 ASP B O 1
ATOM 6702 N N . LEU B 1 359 ? -17.359 33.844 4.676 1 97.69 359 LEU B N 1
ATOM 6703 C CA . LEU B 1 359 ? -18.688 34.094 4.148 1 97.69 359 LEU B CA 1
ATOM 6704 C C . LEU B 1 359 ? -19.328 32.812 3.617 1 97.69 359 LEU B C 1
ATOM 6706 O O . LEU B 1 359 ? -18.656 32 2.975 1 97.69 359 LEU B O 1
ATOM 6710 N N . LYS B 1 360 ? -20.516 32.656 3.965 1 96.31 360 LYS B N 1
ATOM 6711 C CA . LYS B 1 360 ? -21.359 31.656 3.289 1 96.31 360 LYS B CA 1
ATOM 6712 C C . LYS B 1 360 ? -22.172 32.312 2.174 1 96.31 360 LYS B C 1
ATOM 6714 O O . LYS B 1 360 ? -23.297 32.75 2.396 1 96.31 360 LYS B O 1
ATOM 6719 N N . LEU B 1 361 ? -21.703 32.219 1.021 1 95.94 361 LEU B N 1
ATOM 6720 C CA . LEU B 1 361 ? -22.328 32.938 -0.102 1 95.94 361 LEU B CA 1
ATOM 6721 C C . LEU B 1 361 ? -23.609 32.219 -0.542 1 95.94 361 LEU B C 1
ATOM 6723 O O . LEU B 1 361 ? -24.5 32.844 -1.104 1 95.94 361 LEU B O 1
ATOM 6727 N N . SER B 1 362 ? -23.641 30.922 -0.437 1 94.75 362 SER B N 1
ATOM 6728 C CA . SER B 1 362 ? -24.781 30.062 -0.686 1 94.75 362 SER B CA 1
ATOM 6729 C C . SER B 1 362 ? -24.688 28.75 0.1 1 94.75 362 SER B C 1
ATOM 6731 O O . SER B 1 362 ? -23.766 28.578 0.896 1 94.75 362 SER B O 1
ATOM 6733 N N . GLU B 1 363 ? -25.641 27.953 -0.117 1 91.5 363 GLU B N 1
ATOM 6734 C CA . GLU B 1 363 ? -25.609 26.656 0.554 1 91.5 363 GLU B CA 1
ATOM 6735 C C . GLU B 1 363 ? -24.453 25.797 0.039 1 91.5 363 GLU B C 1
ATOM 6737 O O . GLU B 1 363 ? -23.984 24.891 0.735 1 91.5 363 GLU B O 1
ATOM 6742 N N . SER B 1 364 ? -23.984 26.234 -1.091 1 94.31 364 SER B N 1
ATOM 6743 C CA . SER B 1 364 ? -22.984 25.391 -1.735 1 94.31 364 SER B CA 1
ATOM 6744 C C . SER B 1 364 ? -21.609 26.062 -1.749 1 94.31 364 SER B C 1
ATOM 6746 O O . SER B 1 364 ? -20.609 25.422 -2.072 1 94.31 364 SER B O 1
ATOM 6748 N N . ILE B 1 365 ? -21.547 27.359 -1.413 1 97.06 365 ILE B N 1
ATOM 6749 C CA . ILE B 1 365 ? -20.297 28.078 -1.623 1 97.06 365 ILE B CA 1
ATOM 6750 C C . ILE B 1 365 ? -19.844 28.734 -0.316 1 97.06 365 ILE B C 1
ATOM 6752 O O . ILE B 1 365 ? -20.562 29.562 0.245 1 97.06 365 ILE B O 1
ATOM 6756 N N . ASP B 1 366 ? -18.719 28.375 0.158 1 96.94 366 ASP B N 1
ATOM 6757 C CA . ASP B 1 366 ? -18.031 29.062 1.244 1 96.94 366 ASP B CA 1
ATOM 6758 C C . ASP B 1 366 ? -16.828 29.844 0.722 1 96.94 366 ASP B C 1
ATOM 6760 O O . ASP B 1 366 ? -16.094 29.359 -0.137 1 96.94 366 ASP B O 1
ATOM 6764 N N . LEU B 1 367 ? -16.703 31.047 1.144 1 97.94 367 LEU B N 1
ATOM 6765 C CA . LEU B 1 367 ? -15.602 31.922 0.745 1 97.94 367 LEU B CA 1
ATOM 6766 C C . LEU B 1 367 ? -14.883 32.469 1.968 1 97.94 367 LEU B C 1
ATOM 6768 O O . LEU B 1 367 ? -15.516 33.031 2.871 1 97.94 367 LEU B O 1
ATOM 6772 N N . ARG B 1 368 ? -13.617 32.281 2.043 1 98 368 ARG B N 1
ATOM 6773 C CA . ARG B 1 368 ? -12.773 32.938 3.037 1 98 368 ARG B CA 1
ATOM 6774 C C . ARG B 1 368 ? -11.727 33.812 2.367 1 98 368 ARG B C 1
ATOM 6776 O O . ARG B 1 368 ? -11.023 33.344 1.461 1 98 368 ARG B O 1
ATOM 6783 N N . THR B 1 369 ? -11.664 34.969 2.725 1 98.25 369 THR B N 1
ATOM 6784 C CA . THR B 1 369 ? -10.602 35.906 2.326 1 98.25 369 THR B CA 1
ATOM 6785 C C . THR B 1 369 ? -9.773 36.312 3.535 1 98.25 369 THR B C 1
ATOM 6787 O O . THR B 1 369 ? -10.32 36.625 4.59 1 98.25 369 THR B O 1
ATOM 6790 N N . SER B 1 370 ? -8.508 36.25 3.428 1 98.31 370 SER B N 1
ATOM 6791 C CA . SER B 1 370 ? -7.652 36.562 4.566 1 98.31 370 SER B CA 1
ATOM 6792 C C . SER B 1 370 ? -6.438 37.375 4.129 1 98.31 370 SER B C 1
ATOM 6794 O O . SER B 1 370 ? -5.965 37.25 2.998 1 98.31 370 SER B O 1
ATOM 6796 N N . ALA B 1 371 ? -6.016 38.188 4.977 1 98.56 371 ALA B N 1
ATOM 6797 C CA . ALA B 1 371 ? -4.793 38.969 4.836 1 98.56 371 ALA B CA 1
ATOM 6798 C C . ALA B 1 371 ? -3.947 38.906 6.105 1 98.56 371 ALA B C 1
ATOM 6800 O O . ALA B 1 371 ? -4.484 38.906 7.215 1 98.56 371 ALA B O 1
ATOM 6801 N N . GLY B 1 372 ? -2.643 38.781 5.934 1 98.56 372 GLY B N 1
ATOM 6802 C CA . GLY B 1 372 ? -1.729 38.719 7.066 1 98.56 372 GLY B CA 1
ATOM 6803 C C . GLY B 1 372 ? -0.445 39.5 6.836 1 98.56 372 GLY B C 1
ATOM 6804 O O . GLY B 1 372 ? -0.063 39.75 5.691 1 98.56 372 GLY B O 1
ATOM 6805 N N . TYR B 1 373 ? 0.121 39.969 7.891 1 98.75 373 TYR B N 1
ATOM 6806 C CA . TYR B 1 373 ? 1.46 40.562 7.91 1 98.75 373 TYR B CA 1
ATOM 6807 C C . TYR B 1 373 ? 2.336 39.875 8.953 1 98.75 373 TYR B C 1
ATOM 6809 O O . TYR B 1 373 ? 1.959 39.781 10.125 1 98.75 373 TYR B O 1
ATOM 6817 N N . TYR B 1 374 ? 3.463 39.406 8.555 1 98.62 374 TYR B N 1
ATOM 6818 C CA . TYR B 1 374 ? 4.398 38.688 9.414 1 98.62 374 TYR B CA 1
ATOM 6819 C C . TYR B 1 374 ? 5.734 39.406 9.5 1 98.62 374 TYR B C 1
ATOM 6821 O O . TYR B 1 374 ? 6.516 39.406 8.539 1 98.62 374 TYR B O 1
ATOM 6829 N N . ASP B 1 375 ? 5.926 40 10.633 1 98.56 375 ASP B N 1
ATOM 6830 C CA . ASP B 1 375 ? 7.188 40.688 10.938 1 98.56 375 ASP B CA 1
ATOM 6831 C C . ASP B 1 375 ? 8.172 39.719 11.602 1 98.56 375 ASP B C 1
ATOM 6833 O O . ASP B 1 375 ? 8.008 39.375 12.766 1 98.56 375 ASP B O 1
ATOM 6837 N N . LEU B 1 376 ? 9.188 39.344 10.852 1 98.38 376 LEU B N 1
ATOM 6838 C CA . LEU B 1 376 ? 10.117 38.312 11.266 1 98.38 376 LEU B CA 1
ATOM 6839 C C . LEU B 1 376 ? 11.547 38.844 11.305 1 98.38 376 LEU B C 1
ATOM 6841 O O . LEU B 1 376 ? 11.844 39.844 10.68 1 98.38 376 LEU B O 1
ATOM 6845 N N . PRO B 1 377 ? 12.438 38.188 12.055 1 97.5 377 PRO B N 1
ATOM 6846 C CA . PRO B 1 377 ? 13.859 38.5 11.961 1 97.5 377 PRO B CA 1
ATOM 6847 C C . PRO B 1 377 ? 14.43 38.312 10.562 1 97.5 377 PRO B C 1
ATOM 6849 O O . PRO B 1 377 ? 13.859 37.531 9.766 1 97.5 377 PRO B O 1
ATOM 6852 N N . GLU B 1 378 ? 15.586 38.875 10.312 1 96.44 378 GLU B N 1
ATOM 6853 C CA . GLU B 1 378 ? 16.203 38.781 8.992 1 96.44 378 GLU B CA 1
ATOM 6854 C C . GLU B 1 378 ? 16.469 37.344 8.609 1 96.44 378 GLU B C 1
ATOM 6856 O O . GLU B 1 378 ? 16.859 36.531 9.453 1 96.44 378 GLU B O 1
ATOM 6861 N N . PRO B 1 379 ? 16.312 37.062 7.352 1 95.88 379 PRO B N 1
ATOM 6862 C CA . PRO B 1 379 ? 16.531 35.688 6.898 1 95.88 379 PRO B CA 1
ATOM 6863 C C . PRO B 1 379 ? 17.969 35.219 7.148 1 95.88 379 PRO B C 1
ATOM 6865 O O . PRO B 1 379 ? 18.219 34.031 7.27 1 95.88 379 PRO B O 1
ATOM 6868 N N . THR B 1 380 ? 18.938 36.062 7.25 1 94.62 380 THR B N 1
ATOM 6869 C CA . THR B 1 380 ? 20.328 35.688 7.422 1 94.62 380 THR B CA 1
ATOM 6870 C C . THR B 1 380 ? 20.641 35.375 8.883 1 94.62 380 THR B C 1
ATOM 6872 O O . THR B 1 380 ? 21.688 34.844 9.195 1 94.62 380 THR B O 1
ATOM 6875 N N . ASP B 1 381 ? 19.703 35.719 9.75 1 94.56 381 ASP B N 1
ATOM 6876 C CA . ASP B 1 381 ? 19.859 35.406 11.172 1 94.56 381 ASP B CA 1
ATOM 6877 C C . ASP B 1 381 ? 19.406 34 11.484 1 94.56 381 ASP B C 1
ATOM 6879 O O . ASP B 1 381 ? 18.281 33.812 11.977 1 94.56 381 ASP B O 1
ATOM 6883 N N . SER B 1 382 ? 20.234 33.031 11.406 1 90.75 382 SER B N 1
ATOM 6884 C CA . SER B 1 382 ? 19.875 31.625 11.539 1 90.75 382 SER B CA 1
ATOM 6885 C C . SER B 1 382 ? 19.516 31.281 12.984 1 90.75 382 SER B C 1
ATOM 6887 O O . SER B 1 382 ? 18.859 30.281 13.242 1 90.75 382 SER B O 1
ATOM 6889 N N . ILE B 1 383 ? 19.891 32.125 13.953 1 90.56 383 ILE B N 1
ATOM 6890 C CA . ILE B 1 383 ? 19.609 31.875 15.359 1 90.56 383 ILE B CA 1
ATOM 6891 C C . ILE B 1 383 ? 18.125 32.125 15.641 1 90.56 383 ILE B C 1
ATOM 6893 O O . ILE B 1 383 ? 17.516 31.391 16.438 1 90.56 383 ILE B O 1
ATOM 6897 N N . LYS B 1 384 ? 17.578 33.125 14.945 1 95.19 384 LYS B N 1
ATOM 6898 C CA . LYS B 1 384 ? 16.188 33.469 15.195 1 95.19 384 LYS B CA 1
ATOM 6899 C C . LYS B 1 384 ? 15.297 33.031 14.039 1 95.19 384 LYS B C 1
ATOM 6901 O O . LYS B 1 384 ? 14.078 32.906 14.195 1 95.19 384 LYS B O 1
ATOM 6906 N N . ASN B 1 385 ? 15.914 32.875 12.891 1 95.19 385 ASN B N 1
ATOM 6907 C CA . ASN B 1 385 ? 15.219 32.531 11.648 1 95.19 385 ASN B CA 1
ATOM 6908 C C . ASN B 1 385 ? 15.844 31.328 10.961 1 95.19 385 ASN B C 1
ATOM 6910 O O . ASN B 1 385 ? 16.578 31.484 9.984 1 95.19 385 ASN B O 1
ATOM 6914 N N . ARG B 1 386 ? 15.383 30.203 11.32 1 90.31 386 ARG B N 1
ATOM 6915 C CA . ARG B 1 386 ? 16.016 28.953 10.961 1 90.31 386 ARG B CA 1
ATOM 6916 C C . ARG B 1 386 ? 15.938 28.703 9.461 1 90.31 386 ARG B C 1
ATOM 6918 O O . ARG B 1 386 ? 16.859 28.156 8.859 1 90.31 386 ARG B O 1
ATOM 6925 N N . TYR B 1 387 ? 14.867 29.094 8.836 1 89.75 387 TYR B N 1
ATOM 6926 C CA . TYR B 1 387 ? 14.625 28.672 7.465 1 89.75 387 TYR B CA 1
ATOM 6927 C C . TYR B 1 387 ? 14.781 29.844 6.496 1 89.75 387 TYR B C 1
ATOM 6929 O O . TYR B 1 387 ? 14.461 29.719 5.312 1 89.75 387 TYR B O 1
ATOM 6937 N N . GLY B 1 388 ? 15.164 30.969 7.023 1 94 388 GLY B N 1
ATOM 6938 C CA . GLY B 1 388 ? 15.477 32.125 6.168 1 94 388 GLY B CA 1
ATOM 6939 C C . GLY B 1 388 ? 14.25 32.719 5.508 1 94 388 GLY B C 1
ATOM 6940 O O . GLY B 1 388 ? 14.273 33.031 4.316 1 94 388 GLY B O 1
ATOM 6941 N N . LEU B 1 389 ? 13.195 32.844 6.246 1 96.5 389 LEU B N 1
ATOM 6942 C CA . LEU B 1 389 ? 11.945 33.406 5.746 1 96.5 389 LEU B CA 1
ATOM 6943 C C . LEU B 1 389 ? 11.906 34.938 5.941 1 96.5 389 LEU B C 1
ATOM 6945 O O . LEU B 1 389 ? 12 35.406 7.07 1 96.5 389 LEU B O 1
ATOM 6949 N N . PRO B 1 390 ? 11.75 35.688 4.863 1 97.88 390 PRO B N 1
ATOM 6950 C CA . PRO B 1 390 ? 11.648 37.156 5.031 1 97.88 390 PRO B CA 1
ATOM 6951 C C . PRO B 1 390 ? 10.289 37.562 5.594 1 97.88 390 PRO B C 1
ATOM 6953 O O . PRO B 1 390 ? 9.305 36.844 5.461 1 97.88 390 PRO B O 1
ATOM 6956 N N . SER B 1 391 ? 10.281 38.781 6.223 1 98.38 391 SER B N 1
ATOM 6957 C CA . SER B 1 391 ? 8.992 39.375 6.547 1 98.38 391 SER B CA 1
ATOM 6958 C C . SER B 1 391 ? 8.133 39.562 5.301 1 98.38 391 SER B C 1
ATOM 6960 O O . SER B 1 391 ? 8.648 39.875 4.23 1 98.38 391 SER B O 1
ATOM 6962 N N . PHE B 1 392 ? 6.844 39.375 5.469 1 98.31 392 PHE B N 1
ATOM 6963 C CA . PHE B 1 392 ? 6.043 39.375 4.254 1 98.31 392 PHE B CA 1
ATOM 6964 C C . PHE B 1 392 ? 4.586 39.688 4.562 1 98.31 392 PHE B C 1
ATOM 6966 O O . PHE B 1 392 ? 4.145 39.562 5.707 1 98.31 392 PHE B O 1
ATOM 6973 N N . TYR B 1 393 ? 3.9 40.188 3.518 1 98.62 393 TYR B N 1
ATOM 6974 C CA . TYR B 1 393 ? 2.445 40.281 3.467 1 98.62 393 TYR B CA 1
ATOM 6975 C C . TYR B 1 393 ? 1.835 39.062 2.797 1 98.62 393 TYR B C 1
ATOM 6977 O O . TYR B 1 393 ? 2.389 38.531 1.829 1 98.62 393 TYR B O 1
ATOM 6985 N N . HIS B 1 394 ? 0.765 38.625 3.342 1 98.44 394 HIS B N 1
ATOM 6986 C CA . HIS B 1 394 ? 0.173 37.344 2.924 1 98.44 394 HIS B CA 1
ATOM 6987 C C . HIS B 1 394 ? -1.304 37.531 2.582 1 98.44 394 HIS B C 1
ATOM 6989 O O . HIS B 1 394 ? -2.086 38 3.406 1 98.44 394 HIS B O 1
ATOM 6995 N N . GLY B 1 395 ? -1.732 37.25 1.342 1 98.62 395 GLY B N 1
ATOM 6996 C CA . GLY B 1 395 ? -3.127 37.219 0.928 1 98.62 395 GLY B CA 1
ATOM 6997 C C . GLY B 1 395 ? -3.609 35.875 0.495 1 98.62 395 GLY B C 1
ATOM 6998 O O . GLY B 1 395 ? -2.896 35.125 -0.203 1 98.62 395 GLY B O 1
ATOM 6999 N N . VAL B 1 396 ? -4.809 35.469 0.977 1 98.44 396 VAL B N 1
ATOM 7000 C CA . VAL B 1 396 ? -5.344 34.156 0.631 1 98.44 396 VAL B CA 1
ATOM 7001 C C . VAL B 1 396 ? -6.816 34.281 0.252 1 98.44 396 VAL B C 1
ATOM 7003 O O . VAL B 1 396 ? -7.574 35 0.906 1 98.44 396 VAL B O 1
ATOM 7006 N N . ILE B 1 397 ? -7.191 33.719 -0.83 1 98.56 397 ILE B N 1
ATOM 7007 C CA . ILE B 1 397 ? -8.578 33.5 -1.215 1 98.56 397 ILE B CA 1
ATOM 7008 C C . ILE B 1 397 ? -8.867 31.984 -1.215 1 98.56 397 ILE B C 1
ATOM 7010 O O . ILE B 1 397 ? -8.188 31.219 -1.89 1 98.56 397 ILE B O 1
ATOM 7014 N N . ASP B 1 398 ? -9.852 31.609 -0.463 1 98.12 398 ASP B N 1
ATOM 7015 C CA . ASP B 1 398 ? -10.219 30.203 -0.262 1 98.12 398 ASP B CA 1
ATOM 7016 C C . ASP B 1 398 ? -11.695 29.984 -0.565 1 98.12 398 ASP B C 1
ATOM 7018 O O . ASP B 1 398 ? -12.57 30.469 0.155 1 98.12 398 ASP B O 1
ATOM 7022 N N . ILE B 1 399 ? -12 29.234 -1.605 1 98.06 399 ILE B N 1
ATOM 7023 C CA . ILE B 1 399 ? -13.375 28.984 -2.031 1 98.06 399 ILE B CA 1
ATOM 7024 C C . ILE B 1 399 ? -13.664 27.484 -2.004 1 98.06 399 ILE B C 1
ATOM 7026 O O . ILE B 1 399 ? -12.891 26.688 -2.551 1 98.06 399 ILE B O 1
ATOM 7030 N N . ASN B 1 400 ? -14.727 27.125 -1.38 1 97.44 400 ASN B N 1
ATOM 7031 C CA . ASN B 1 400 ? -15.211 25.75 -1.393 1 97.44 400 ASN B CA 1
ATOM 7032 C C . ASN B 1 400 ? -16.594 25.641 -2.027 1 97.44 400 ASN B C 1
ATOM 7034 O O . ASN B 1 400 ? -17.484 26.438 -1.724 1 97.44 400 ASN B O 1
ATOM 7038 N N . TYR B 1 401 ? -16.75 24.719 -2.924 1 97.5 401 TYR B N 1
ATOM 7039 C CA . TYR B 1 401 ? -18.047 24.469 -3.574 1 97.5 401 TYR B CA 1
ATOM 7040 C C . TYR B 1 401 ? -18.469 23.016 -3.387 1 97.5 401 TYR B C 1
ATOM 7042 O O . TYR B 1 401 ? -17.734 22.094 -3.758 1 97.5 401 TYR B O 1
ATOM 7050 N N . GLU B 1 402 ? -19.672 22.828 -2.904 1 95.31 402 GLU B N 1
ATOM 7051 C CA . GLU B 1 402 ? -20.234 21.5 -2.738 1 95.31 402 GLU B CA 1
ATOM 7052 C C . GLU B 1 402 ? -21.234 21.188 -3.854 1 95.31 402 GLU B C 1
ATOM 7054 O O . GLU B 1 402 ? -22.234 21.891 -4.023 1 95.31 402 GLU B O 1
ATOM 7059 N N . PHE B 1 403 ? -20.953 20.141 -4.539 1 93.62 403 PHE B N 1
ATOM 7060 C CA . PHE B 1 403 ? -21.859 19.734 -5.598 1 93.62 403 PHE B CA 1
ATOM 7061 C C . PHE B 1 403 ? -23.094 19.047 -5.016 1 93.62 403 PHE B C 1
ATOM 7063 O O . PHE B 1 403 ? -23.062 18.594 -3.867 1 93.62 403 PHE B O 1
ATOM 7070 N N . HIS B 1 404 ? -24.203 19.094 -5.84 1 90.75 404 HIS B N 1
ATOM 7071 C CA . HIS B 1 404 ? -25.438 18.438 -5.43 1 90.75 404 HIS B CA 1
ATOM 7072 C C . HIS B 1 404 ? -25.984 17.531 -6.535 1 90.75 404 HIS B C 1
ATOM 7074 O O . HIS B 1 404 ? -25.453 17.531 -7.652 1 90.75 404 HIS B O 1
ATOM 7080 N N . GLY B 1 405 ? -26.969 16.703 -6.172 1 87.81 405 GLY B N 1
ATOM 7081 C CA . GLY B 1 405 ? -27.578 15.812 -7.148 1 87.81 405 GLY B CA 1
ATOM 7082 C C . GLY B 1 405 ? -26.734 14.594 -7.457 1 87.81 405 GLY B C 1
ATOM 7083 O O . GLY B 1 405 ? -26.297 13.891 -6.547 1 87.81 405 GLY B O 1
ATOM 7084 N N . PHE B 1 406 ? -26.484 14.43 -8.727 1 84.88 406 PHE B N 1
ATOM 7085 C CA . PHE B 1 406 ? -25.75 13.258 -9.195 1 84.88 406 PHE B CA 1
ATOM 7086 C C . PHE B 1 406 ? -24.328 13.266 -8.641 1 84.88 406 PHE B C 1
ATOM 7088 O O . PHE B 1 406 ? -23.734 12.203 -8.453 1 84.88 406 PHE B O 1
ATOM 7095 N N . LEU B 1 407 ? -23.875 14.453 -8.336 1 89 407 LEU B N 1
ATOM 7096 C CA . LEU B 1 407 ? -22.5 14.57 -7.898 1 89 407 LEU B CA 1
ATOM 7097 C C . LEU B 1 407 ? -22.422 14.812 -6.395 1 89 407 LEU B C 1
ATOM 7099 O O . LEU B 1 407 ? -21.438 15.359 -5.895 1 89 407 LEU B O 1
ATOM 7103 N N . ASN B 1 408 ? -23.484 14.438 -5.703 1 87.12 408 ASN B N 1
ATOM 7104 C CA . ASN B 1 408 ? -23.453 14.555 -4.246 1 87.12 408 ASN B CA 1
ATOM 7105 C C . ASN B 1 408 ? -22.25 13.844 -3.652 1 87.12 408 ASN B C 1
ATOM 7107 O O . ASN B 1 408 ? -21.969 12.695 -4 1 87.12 408 ASN B O 1
ATOM 7111 N N . GLY B 1 409 ? -21.547 14.531 -2.77 1 86.94 409 GLY B N 1
ATOM 7112 C CA . GLY B 1 409 ? -20.328 13.992 -2.188 1 86.94 409 GLY B CA 1
ATOM 7113 C C . GLY B 1 409 ? -19.062 14.586 -2.789 1 86.94 409 GLY B C 1
ATOM 7114 O O . GLY B 1 409 ? -17.969 14.43 -2.234 1 86.94 409 GLY B O 1
ATOM 7115 N N . MET B 1 410 ? -19.266 15.273 -3.869 1 92.12 410 MET B N 1
ATOM 7116 C CA . MET B 1 410 ? -18.141 15.922 -4.527 1 92.12 410 MET B CA 1
ATOM 7117 C C . MET B 1 410 ? -17.969 17.359 -4.035 1 92.12 410 MET B C 1
ATOM 7119 O O . MET B 1 410 ? -18.953 18.062 -3.805 1 92.12 410 MET B O 1
ATOM 7123 N N . GLU B 1 411 ? -16.812 17.766 -3.912 1 95.38 411 GLU B N 1
ATOM 7124 C CA . GLU B 1 411 ? -16.484 19.125 -3.51 1 95.38 411 GLU B CA 1
ATOM 7125 C C . GLU B 1 411 ? -15.297 19.672 -4.293 1 95.38 411 GLU B C 1
ATOM 7127 O O . GLU B 1 411 ? -14.336 18.953 -4.551 1 95.38 411 GLU B O 1
ATOM 7132 N N . ALA B 1 412 ? -15.406 20.906 -4.688 1 97.19 412 ALA B N 1
ATOM 7133 C CA . ALA B 1 412 ? -14.297 21.609 -5.316 1 97.19 412 ALA B CA 1
ATOM 7134 C C . ALA B 1 412 ? -13.727 22.672 -4.379 1 97.19 412 ALA B C 1
ATOM 7136 O O . ALA B 1 412 ? -14.477 23.375 -3.693 1 97.19 412 ALA B O 1
ATOM 7137 N N . HIS B 1 413 ? -12.438 22.688 -4.246 1 97.75 413 HIS B N 1
ATOM 7138 C CA . HIS B 1 413 ? -11.727 23.625 -3.389 1 97.75 413 HIS B CA 1
ATOM 7139 C C . HIS B 1 413 ? -10.703 24.438 -4.188 1 97.75 413 HIS B C 1
ATOM 7141 O O . HIS B 1 413 ? -9.82 23.859 -4.828 1 97.75 413 HIS B O 1
ATOM 7147 N N . LEU B 1 414 ? -10.867 25.734 -4.219 1 98.12 414 LEU B N 1
ATOM 7148 C CA . LEU B 1 414 ? -9.93 26.656 -4.852 1 98.12 414 LEU B CA 1
ATOM 7149 C C . LEU B 1 414 ? -9.188 27.484 -3.807 1 98.12 414 LEU B C 1
ATOM 7151 O O . LEU B 1 414 ? -9.812 28.141 -2.963 1 98.12 414 LEU B O 1
ATOM 7155 N N . LEU B 1 415 ? -7.883 27.438 -3.854 1 98.31 415 LEU B N 1
ATOM 7156 C CA . LEU B 1 415 ? -7.047 28.188 -2.924 1 98.31 415 LEU B CA 1
ATOM 7157 C C . LEU B 1 415 ? -6.016 29.031 -3.676 1 98.31 415 LEU B C 1
ATOM 7159 O O . LEU B 1 415 ? -5.219 28.484 -4.445 1 98.31 415 LEU B O 1
ATOM 7163 N N . LEU B 1 416 ? -6.098 30.281 -3.545 1 98.5 416 LEU B N 1
ATOM 7164 C CA . LEU B 1 416 ? -5.137 31.219 -4.109 1 98.5 416 LEU B CA 1
ATOM 7165 C C . LEU B 1 416 ? -4.379 31.953 -3.01 1 98.5 416 LEU B C 1
ATOM 7167 O O . LEU B 1 416 ? -4.996 32.562 -2.125 1 98.5 416 LEU B O 1
ATOM 7171 N N . THR B 1 417 ? -3.094 31.875 -3.01 1 98.06 417 THR B N 1
ATOM 7172 C CA . THR B 1 417 ? -2.244 32.531 -2.014 1 98.06 417 THR B CA 1
ATOM 7173 C C . THR B 1 417 ? -1.195 33.406 -2.686 1 98.06 417 THR B C 1
ATOM 7175 O O . THR B 1 417 ? -0.558 33 -3.656 1 98.06 417 THR B O 1
ATOM 7178 N N . HIS B 1 418 ? -1.012 34.562 -2.23 1 98.56 418 HIS B N 1
ATOM 7179 C CA . HIS B 1 418 ? 0.042 35.469 -2.676 1 98.56 418 HIS B CA 1
ATOM 7180 C C . HIS B 1 418 ? 0.841 36 -1.495 1 98.56 418 HIS B C 1
ATOM 7182 O O . HIS B 1 418 ? 0.262 36.469 -0.506 1 98.56 418 HIS B O 1
ATOM 7188 N N . LYS B 1 419 ? 2.129 35.906 -1.609 1 98.38 419 LYS B N 1
ATOM 7189 C CA . LYS B 1 419 ? 3.023 36.438 -0.583 1 98.38 419 LYS B CA 1
ATOM 7190 C C . LYS B 1 419 ? 3.955 37.5 -1.161 1 98.38 419 LYS B C 1
ATOM 7192 O O . LYS B 1 419 ? 4.656 37.25 -2.143 1 98.38 419 LYS B O 1
ATOM 7197 N N . LEU B 1 420 ? 3.932 38.688 -0.537 1 98.25 420 LEU B N 1
ATOM 7198 C CA . LEU B 1 420 ? 4.766 39.812 -0.954 1 98.25 420 LEU B CA 1
ATOM 7199 C C . LEU B 1 420 ? 5.789 40.156 0.124 1 98.25 420 LEU B C 1
ATOM 7201 O O . LEU B 1 420 ? 5.422 40.406 1.271 1 98.25 420 LEU B O 1
ATOM 7205 N N . ALA B 1 421 ? 7.02 40.188 -0.219 1 97.81 421 ALA B N 1
ATOM 7206 C CA . ALA B 1 421 ? 8.07 40.531 0.741 1 97.81 421 ALA B CA 1
ATOM 7207 C C . ALA B 1 421 ? 7.93 41.969 1.201 1 97.81 421 ALA B C 1
ATOM 7209 O O . ALA B 1 421 ? 7.602 42.844 0.406 1 97.81 421 ALA B O 1
ATOM 7210 N N . LYS B 1 422 ? 8.219 42.156 2.459 1 97.06 422 LYS B N 1
ATOM 7211 C CA . LYS B 1 422 ? 8.242 43.531 2.982 1 97.06 422 LYS B CA 1
ATOM 7212 C C . LYS B 1 422 ? 9.445 44.312 2.441 1 97.06 422 LYS B C 1
ATOM 7214 O O . LYS B 1 422 ? 9.305 45.438 2.02 1 97.06 422 LYS B O 1
ATOM 7219 N N . ALA B 1 423 ? 10.602 43.625 2.463 1 93.94 423 ALA B N 1
ATOM 7220 C CA . ALA B 1 423 ? 11.836 44.25 2.006 1 93.94 423 ALA B CA 1
ATOM 7221 C C . ALA B 1 423 ? 11.984 44.125 0.492 1 93.94 423 ALA B C 1
ATOM 7223 O O . ALA B 1 423 ? 11.539 43.156 -0.11 1 93.94 423 ALA B O 1
ATOM 7224 N N . ASP B 1 424 ? 12.719 45.062 -0.115 1 89.62 424 ASP B N 1
ATOM 7225 C CA . ASP B 1 424 ? 12.914 45.062 -1.562 1 89.62 424 ASP B CA 1
ATOM 7226 C C . ASP B 1 424 ? 14.133 44.25 -1.958 1 89.62 424 ASP B C 1
ATOM 7228 O O . ASP B 1 424 ? 14.125 43.562 -2.982 1 89.62 424 ASP B O 1
ATOM 7232 N N . ASN B 1 425 ? 15.188 44.344 -1.138 1 91.25 425 ASN B N 1
ATOM 7233 C CA . ASN B 1 425 ? 16.438 43.656 -1.489 1 91.25 425 ASN B CA 1
ATOM 7234 C C . ASN B 1 425 ? 16.594 42.344 -0.734 1 91.25 425 ASN B C 1
ATOM 7236 O O . ASN B 1 425 ? 17.188 42.312 0.348 1 91.25 425 ASN B O 1
ATOM 7240 N N . ILE B 1 426 ? 16.109 41.281 -1.33 1 94.19 426 ILE B N 1
ATOM 7241 C CA . ILE B 1 426 ? 16.219 39.938 -0.755 1 94.19 426 ILE B CA 1
ATOM 7242 C C . ILE B 1 426 ? 16.984 39.031 -1.705 1 94.19 426 ILE B C 1
ATOM 7244 O O . ILE B 1 426 ? 16.75 39.062 -2.918 1 94.19 426 ILE B O 1
ATOM 7248 N N . GLU B 1 427 ? 17.922 38.281 -1.146 1 94.81 427 GLU B N 1
ATOM 7249 C CA . GLU B 1 427 ? 18.641 37.312 -1.955 1 94.81 427 GLU B CA 1
ATOM 7250 C C . GLU B 1 427 ? 17.688 36.312 -2.578 1 94.81 427 GLU B C 1
ATOM 7252 O O . GLU B 1 427 ? 16.719 35.875 -1.938 1 94.81 427 GLU B O 1
ATOM 7257 N N . PRO B 1 428 ? 18 35.875 -3.82 1 95.5 428 PRO B N 1
ATOM 7258 C CA . PRO B 1 428 ? 17.094 34.969 -4.527 1 95.5 428 PRO B CA 1
ATOM 7259 C C . PRO B 1 428 ? 16.844 33.688 -3.758 1 95.5 428 PRO B C 1
ATOM 7261 O O . PRO B 1 428 ? 15.734 33.125 -3.809 1 95.5 428 PRO B O 1
ATOM 7264 N N . ARG B 1 429 ? 17.828 33.219 -3.035 1 94.56 429 ARG B N 1
ATOM 7265 C CA . ARG B 1 429 ? 17.688 31.953 -2.305 1 94.56 429 ARG B CA 1
ATOM 7266 C C . ARG B 1 429 ? 16.641 32.062 -1.202 1 94.56 429 ARG B C 1
ATOM 7268 O O . ARG B 1 429 ? 16.047 31.078 -0.775 1 94.56 429 ARG B O 1
ATOM 7275 N N . TYR B 1 430 ? 16.344 33.312 -0.708 1 95.75 430 TYR B N 1
ATOM 7276 C CA . TYR B 1 430 ? 15.344 33.562 0.326 1 95.75 430 TYR B CA 1
ATOM 7277 C C . TYR B 1 430 ? 14.016 33.969 -0.288 1 95.75 430 TYR B C 1
ATOM 7279 O O . TYR B 1 430 ? 13.047 34.219 0.431 1 95.75 430 TYR B O 1
ATOM 7287 N N . LYS B 1 431 ? 13.945 34 -1.643 1 96 431 LYS B N 1
ATOM 7288 C CA . LYS B 1 431 ? 12.719 34.406 -2.332 1 96 431 LYS B CA 1
ATOM 7289 C C . LYS B 1 431 ? 11.977 33.219 -2.895 1 96 431 LYS B C 1
ATOM 7291 O O . LYS B 1 431 ? 10.758 33.094 -2.742 1 96 431 LYS B O 1
ATOM 7296 N N . ILE B 1 432 ? 12.695 32.312 -3.5 1 96.12 432 ILE B N 1
ATOM 7297 C CA . ILE B 1 432 ? 12.086 31.234 -4.246 1 96.12 432 ILE B CA 1
ATOM 7298 C C . ILE B 1 432 ? 11.227 30.375 -3.314 1 96.12 432 ILE B C 1
ATOM 7300 O O . ILE B 1 432 ? 11.695 29.938 -2.266 1 96.12 432 ILE B O 1
ATOM 7304 N N . ASN B 1 433 ? 9.969 30.188 -3.688 1 95.06 433 ASN B N 1
ATOM 7305 C CA . ASN B 1 433 ? 9.008 29.391 -2.945 1 95.06 433 ASN B CA 1
ATOM 7306 C C . ASN B 1 433 ? 8.781 29.938 -1.541 1 95.06 433 ASN B C 1
ATOM 7308 O O . ASN B 1 433 ? 8.406 29.203 -0.629 1 95.06 433 ASN B O 1
ATOM 7312 N N . ARG B 1 434 ? 9.078 31.219 -1.293 1 96.06 434 ARG B N 1
ATOM 7313 C CA . ARG B 1 434 ? 8.922 31.797 0.04 1 96.06 434 ARG B CA 1
ATOM 7314 C C . ARG B 1 434 ? 8.148 33.125 -0.016 1 96.06 434 ARG B C 1
ATOM 7316 O O . ARG B 1 434 ? 7.129 33.281 0.658 1 96.06 434 ARG B O 1
ATOM 7323 N N . VAL B 1 435 ? 8.711 34.031 -0.809 1 97.44 435 VAL B N 1
ATOM 7324 C CA . VAL B 1 435 ? 8.039 35.344 -0.94 1 97.44 435 VAL B CA 1
ATOM 7325 C C . VAL B 1 435 ? 8.078 35.781 -2.398 1 97.44 435 VAL B C 1
ATOM 7327 O O . VAL B 1 435 ? 8.766 35.188 -3.227 1 97.44 435 VAL B O 1
ATOM 7330 N N . ASN B 1 436 ? 7.277 36.844 -2.656 1 97.69 436 ASN B N 1
ATOM 7331 C CA . ASN B 1 436 ? 7.102 37.375 -4.008 1 97.69 436 ASN B CA 1
ATOM 7332 C C . ASN B 1 436 ? 6.68 36.25 -4.98 1 97.69 436 ASN B C 1
ATOM 7334 O O . ASN B 1 436 ? 7.297 36.094 -6.031 1 97.69 436 ASN B O 1
ATOM 7338 N N . MET B 1 437 ? 5.672 35.562 -4.574 1 97.75 437 MET B N 1
ATOM 7339 C CA . MET B 1 437 ? 5.195 34.438 -5.336 1 97.75 437 MET B CA 1
ATOM 7340 C C . MET B 1 437 ? 3.691 34.25 -5.172 1 97.75 437 MET B C 1
ATOM 7342 O O . MET B 1 437 ? 3.098 34.781 -4.238 1 97.75 437 MET B O 1
ATOM 7346 N N . THR B 1 438 ? 3.096 33.562 -6.098 1 98.38 438 THR B N 1
ATOM 7347 C CA . THR B 1 438 ? 1.686 33.188 -6.07 1 98.38 438 THR B CA 1
ATOM 7348 C C . THR B 1 438 ? 1.525 31.672 -6.164 1 98.38 438 THR B C 1
ATOM 7350 O O . THR B 1 438 ? 2.137 31.031 -7.023 1 98.38 438 THR B O 1
ATOM 7353 N N . ASN B 1 439 ? 0.837 31.078 -5.234 1 98.38 439 ASN B N 1
ATOM 7354 C CA . ASN B 1 439 ? 0.503 29.672 -5.254 1 98.38 439 ASN B CA 1
ATOM 7355 C C . ASN B 1 439 ? -0.985 29.438 -5.508 1 98.38 439 ASN B C 1
ATOM 7357 O O . ASN B 1 439 ? -1.829 30.062 -4.867 1 98.38 439 ASN B O 1
ATOM 7361 N N . PHE B 1 440 ? -1.271 28.594 -6.438 1 98.25 440 PHE B N 1
ATOM 7362 C CA . PHE B 1 440 ? -2.643 28.281 -6.824 1 98.25 440 PHE B CA 1
ATOM 7363 C C . PHE B 1 440 ? -2.916 26.797 -6.684 1 98.25 440 PHE B C 1
ATOM 7365 O O . PHE B 1 440 ? -2.117 25.969 -7.129 1 98.25 440 PHE B O 1
ATOM 7372 N N . SER B 1 441 ? -4.043 26.453 -6.023 1 98.25 441 SER B N 1
ATOM 7373 C CA . SER B 1 441 ? -4.453 25.062 -5.891 1 98.25 441 SER B CA 1
ATOM 7374 C C . SER B 1 441 ? -5.914 24.875 -6.289 1 98.25 441 SER B C 1
ATOM 7376 O O . SER B 1 441 ? -6.766 25.688 -5.93 1 98.25 441 SER B O 1
ATOM 7378 N N . PHE B 1 442 ? -6.184 23.938 -7.055 1 98.44 442 PHE B N 1
ATOM 7379 C CA . PHE B 1 442 ? -7.523 23.438 -7.359 1 98.44 442 PHE B CA 1
ATOM 7380 C C . PHE B 1 442 ? -7.656 21.969 -6.973 1 98.44 442 PHE B C 1
ATOM 7382 O O . PHE B 1 442 ? -6.961 21.109 -7.516 1 98.44 442 PHE B O 1
ATOM 7389 N N . ILE B 1 443 ? -8.562 21.688 -6.059 1 98 443 ILE B N 1
ATOM 7390 C CA . ILE B 1 443 ? -8.695 20.344 -5.508 1 98 443 ILE B CA 1
ATOM 7391 C C . ILE B 1 443 ? -10.117 19.828 -5.742 1 98 443 ILE B C 1
ATOM 7393 O O . ILE B 1 443 ? -11.094 20.516 -5.426 1 98 443 ILE B O 1
ATOM 7397 N N . LEU B 1 444 ? -10.242 18.703 -6.285 1 96.81 444 LEU B N 1
ATOM 7398 C CA . LEU B 1 444 ? -11.508 18 -6.41 1 96.81 444 LEU B CA 1
ATOM 7399 C C . LEU B 1 444 ? -11.539 16.766 -5.496 1 96.81 444 LEU B C 1
ATOM 7401 O O . LEU B 1 444 ? -10.703 15.875 -5.629 1 96.81 444 LEU B O 1
ATOM 7405 N N . ASN B 1 445 ? -12.484 16.797 -4.586 1 94.5 445 ASN B N 1
ATOM 7406 C CA . ASN B 1 445 ? -12.68 15.68 -3.676 1 94.5 445 ASN B CA 1
ATOM 7407 C C . ASN B 1 445 ? -14.016 14.984 -3.922 1 94.5 445 ASN B C 1
ATOM 7409 O O . ASN B 1 445 ? -15 15.633 -4.266 1 94.5 445 ASN B O 1
ATOM 7413 N N . TYR B 1 446 ? -14.023 13.766 -3.791 1 91.38 446 TYR B N 1
ATOM 7414 C CA . TYR B 1 446 ? -15.258 12.984 -3.783 1 91.38 446 TYR B CA 1
ATOM 7415 C C . TYR B 1 446 ? -15.258 11.984 -2.639 1 91.38 446 TYR B C 1
ATOM 7417 O O . TYR B 1 446 ? -14.344 11.164 -2.516 1 91.38 446 TYR B O 1
ATOM 7425 N N . HIS B 1 447 ? -16.266 12.023 -1.849 1 88.06 447 HIS B N 1
ATOM 7426 C CA . HIS B 1 447 ? -16.406 11.117 -0.716 1 88.06 447 HIS B CA 1
ATOM 7427 C C . HIS B 1 447 ? -17.672 10.258 -0.856 1 88.06 447 HIS B C 1
ATOM 7429 O O . HIS B 1 447 ? -18.703 10.742 -1.305 1 88.06 447 HIS B O 1
ATOM 7435 N N . PHE B 1 448 ? -17.547 8.992 -0.571 1 80.94 448 PHE B N 1
ATOM 7436 C CA . PHE B 1 448 ? -18.75 8.172 -0.511 1 80.94 448 PHE B CA 1
ATOM 7437 C C . PHE B 1 448 ? -18.797 7.387 0.795 1 80.94 448 PHE B C 1
ATOM 7439 O O . PHE B 1 448 ? -17.766 6.941 1.304 1 80.94 448 PHE B O 1
ATOM 7446 N N . ASN B 1 449 ? -20.031 7.172 1.334 1 69.25 449 ASN B N 1
ATOM 7447 C CA . ASN B 1 449 ? -20.359 6.488 2.578 1 69.25 449 ASN B CA 1
ATOM 7448 C C . ASN B 1 449 ? -19.594 7.066 3.762 1 69.25 449 ASN B C 1
ATOM 7450 O O . ASN B 1 449 ? -19.094 6.324 4.609 1 69.25 449 ASN B O 1
ATOM 7454 N N . GLN B 1 450 ? -19.25 8.219 3.545 1 60.88 450 GLN B N 1
ATOM 7455 C CA . GLN B 1 450 ? -18.594 8.875 4.672 1 60.88 450 GLN B CA 1
ATOM 7456 C C . GLN B 1 450 ? -19.578 9.766 5.434 1 60.88 450 GLN B C 1
ATOM 7458 O O . GLN B 1 450 ? -20.484 10.359 4.836 1 60.88 450 GLN B O 1
ATOM 7463 N N . SER B 1 451 ? -20.062 9.289 6.578 1 46.91 451 SER B N 1
ATOM 7464 C CA . SER B 1 451 ? -21 10.188 7.246 1 46.91 451 SER B CA 1
ATOM 7465 C C . SER B 1 451 ? -20.578 11.641 7.086 1 46.91 451 SER B C 1
ATOM 7467 O O . SER B 1 451 ? -21.375 12.492 6.703 1 46.91 451 SER B O 1
ATOM 7469 N N . LYS B 1 452 ? -19.734 12.367 8.078 1 43.22 452 LYS B N 1
ATOM 7470 C CA . LYS B 1 452 ? -19.422 13.789 8.078 1 43.22 452 LYS B CA 1
ATOM 7471 C C . LYS B 1 452 ? -18.078 14.055 7.41 1 43.22 452 LYS B C 1
ATOM 7473 O O . LYS B 1 452 ? -17.156 13.242 7.508 1 43.22 452 LYS B O 1
ATOM 7478 N N . GLN B 1 453 ? -18.094 14.906 6.367 1 40.12 453 GLN B N 1
ATOM 7479 C CA . GLN B 1 453 ? -16.891 15.445 5.758 1 40.12 453 GLN B CA 1
ATOM 7480 C C . GLN B 1 453 ? -15.734 15.469 6.758 1 40.12 453 GLN B C 1
ATOM 7482 O O . GLN B 1 453 ? -14.578 15.297 6.375 1 40.12 453 GLN B O 1
ATOM 7487 N N . GLU B 1 454 ? -16.109 15.75 7.891 1 39.69 454 GLU B N 1
ATOM 7488 C CA . GLU B 1 454 ? -15.125 15.922 8.953 1 39.69 454 GLU B CA 1
ATOM 7489 C C . GLU B 1 454 ? -14.383 14.617 9.227 1 39.69 454 GLU B C 1
ATOM 7491 O O . GLU B 1 454 ? -13.367 14.602 9.922 1 39.69 454 GLU B O 1
ATOM 7496 N N . ASP B 1 455 ? -14.922 13.555 8.75 1 40.22 455 ASP B N 1
ATOM 7497 C CA . ASP B 1 455 ? -14.484 12.25 9.25 1 40.22 455 ASP B CA 1
ATOM 7498 C C . ASP B 1 455 ? -13.211 11.797 8.547 1 40.22 455 ASP B C 1
ATOM 7500 O O . ASP B 1 455 ? -12.461 10.969 9.078 1 40.22 455 ASP B O 1
ATOM 7504 N N . TYR B 1 456 ? -13.125 11.82 7.273 1 37.62 456 TYR B N 1
ATOM 7505 C CA . TYR B 1 456 ? -11.875 11.219 6.812 1 37.62 456 TYR B CA 1
ATOM 7506 C C . TYR B 1 456 ? -10.68 12.062 7.211 1 37.62 456 TYR B C 1
ATOM 7508 O O . TYR B 1 456 ? -9.68 11.547 7.719 1 37.62 456 TYR B O 1
ATOM 7516 N N . HIS B 1 457 ? -10.289 13.219 6.414 1 39.22 457 HIS B N 1
ATOM 7517 C CA . HIS B 1 457 ? -9.031 13.945 6.566 1 39.22 457 HIS B CA 1
ATOM 7518 C C . HIS B 1 457 ? -9.164 15.07 7.582 1 39.22 457 HIS B C 1
ATOM 7520 O O . HIS B 1 457 ? -8.367 16.016 7.586 1 39.22 457 HIS B O 1
ATOM 7526 N N . GLY B 1 458 ? -9.883 14.758 8.695 1 32.59 458 GLY B N 1
ATOM 7527 C CA . GLY B 1 458 ? -9.836 15.773 9.742 1 32.59 458 GLY B CA 1
ATOM 7528 C C . GLY B 1 458 ? -10.047 17.188 9.211 1 32.59 458 GLY B C 1
ATOM 7529 O O . GLY B 1 458 ? -9.578 18.156 9.812 1 32.59 458 GLY B O 1
ATOM 7530 N N . HIS B 1 459 ? -10.422 17.453 8.141 1 31.72 459 HIS B N 1
ATOM 7531 C CA . HIS B 1 459 ? -10.523 18.828 7.664 1 31.72 459 HIS B CA 1
ATOM 7532 C C . HIS B 1 459 ? -11.539 19.625 8.484 1 31.72 459 HIS B C 1
ATOM 7534 O O . HIS B 1 459 ? -11.719 20.828 8.258 1 31.72 459 HIS B O 1
ATOM 7540 N N . LYS B 1 460 ? -11.508 19.734 9.836 1 32.5 460 LYS B N 1
ATOM 7541 C CA . LYS B 1 460 ? -12.258 20.844 10.398 1 32.5 460 LYS B CA 1
ATOM 7542 C C . LYS B 1 460 ? -11.516 22.172 10.203 1 32.5 460 LYS B C 1
ATOM 7544 O O . LYS B 1 460 ? -10.312 22.25 10.453 1 32.5 460 LYS B O 1
#

InterPro domains:
  IPR023614 Porin domain superfamily [G3DSA:2.40.160.10] (32-449)

Solvent-accessible surface area (backbone atoms only — not comparable to full-atom values): 46676 Å² total; per-residue (Å²): 132,83,76,73,77,72,78,72,82,67,83,75,77,72,78,78,74,83,70,87,65,85,70,69,80,64,73,72,66,74,74,69,28,63,42,46,42,58,70,60,34,47,62,31,39,40,37,39,37,40,36,34,36,36,46,41,45,90,88,50,70,62,46,39,28,31,36,37,35,47,29,46,32,39,32,36,34,73,54,96,34,34,30,47,37,40,26,34,38,36,37,38,54,76,46,61,52,75,57,69,52,47,29,88,82,59,62,50,63,66,70,66,54,45,38,55,40,29,67,90,43,54,81,58,48,62,81,45,45,30,83,52,30,46,26,43,34,39,44,58,92,45,36,38,37,38,44,32,29,32,85,46,83,47,68,60,49,19,26,63,57,80,51,75,45,40,22,33,37,25,31,40,38,40,39,38,57,42,93,92,45,46,59,34,39,36,34,34,44,38,36,32,36,23,32,49,25,49,57,59,79,33,47,40,41,62,47,65,57,52,91,61,52,88,47,83,74,75,82,67,73,70,66,74,28,75,29,34,42,36,40,37,46,33,40,45,59,96,41,38,40,38,38,40,38,39,37,40,32,48,55,41,34,33,42,37,36,40,38,39,37,39,43,62,91,44,41,34,38,36,40,35,46,38,42,34,38,37,47,27,88,63,83,45,83,90,42,88,63,42,52,82,39,34,26,34,35,42,25,32,34,43,31,44,44,53,100,51,34,37,40,36,41,21,40,29,41,34,36,73,75,25,38,33,83,66,70,70,58,41,24,56,76,71,52,68,48,58,52,88,98,54,80,67,71,35,34,14,44,28,40,32,39,26,40,36,37,41,34,51,80,48,99,40,31,41,39,35,42,37,40,34,40,39,48,46,41,56,35,86,39,55,81,33,14,59,81,22,53,58,28,29,36,37,40,38,44,39,38,37,37,49,47,63,72,50,42,45,49,28,34,41,37,41,38,39,38,38,27,40,48,68,68,86,89,66,61,63,69,44,26,65,93,67,29,44,32,36,39,40,34,44,34,41,37,35,45,33,73,56,89,54,83,53,64,78,60,58,66,117,132,84,75,76,76,72,76,73,80,66,82,74,77,71,80,77,74,84,70,88,64,86,69,70,80,64,74,74,66,75,74,70,27,64,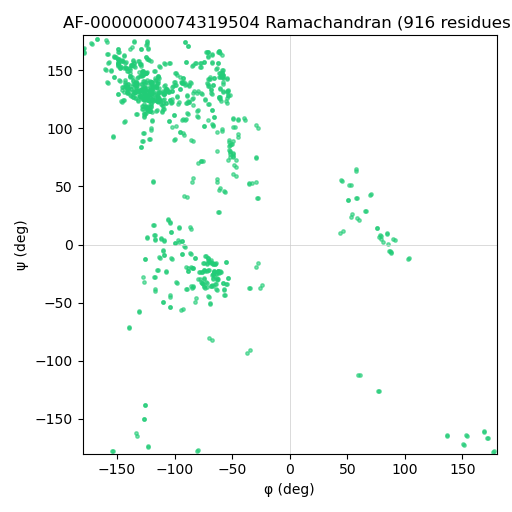42,47,42,57,71,59,33,48,64,31,40,38,37,42,36,40,36,34,33,37,46,41,44,90,89,49,71,62,47,38,27,31,36,37,33,46,29,46,32,40,32,35,33,73,55,96,36,33,28,46,37,41,27,34,39,36,37,37,55,76,46,61,51,75,58,72,54,46,32,88,81,57,62,50,63,66,70,67,55,46,37,57,41,28,65,89,45,54,81,59,47,60,81,46,46,30,83,50,31,47,29,44,33,40,45,59,91,45,36,39,38,38,43,33,29,33,83,47,82,48,68,60,49,18,26,64,56,80,51,74,46,41,21,32,37,24,31,41,38,39,39,38,56,42,91,92,45,46,59,32,38,37,35,34,42,38,38,33,35,24,32,50,24,50,56,59,78,31,47,40,42,63,47,65,56,52,90,60,50,88,49,83,73,77,82,68,73,72,66,74,29,74,28,35,42,35,38,37,46,33,39,48,58,95,40,39,38,37,38,40,38,40,37,41,32,46,54,42,34,33,42,37,37,40,40,40,37,39,42,62,92,44,41,36,40,36,42,34,46,38,41,34,37,38,47,27,86,63,82,45,84,93,42,87,61,40,53,83,38,33,25,33,36,43,25,32,33,44,30,45,45,54,99,51,34,36,39,36,41,22,40,30,40,34,35,73,75,25,38,34,84,65,69,68,58,41,24,55,78,73,51,69,49,59,50,90,97,55,79,67,70,34,34,15,44,29,43,34,38,24,41,35,37,41,34,52,81,46,99,38,32,39,40,34,43,37,40,34,41,37,48,47,42,56,33,85,41,56,80,33,15,60,81,23,54,59,28,28,37,38,40,37,43,40,38,38,38,52,47,63,71,49,44,43,50,27,34,42,38,39,39,41,36,38,27,39,48,69,66,86,90,66,58,65,70,45,25,65,91,66,27,44,31,37,40,39,34,45,32,41,37,35,45,33,75,57,87,54,81,53,62,78,60,57,66,117